Protein AF-D3BJN8-F1 (afdb_monomer)

Structure (mmCIF, N/CA/C/O backbone):
data_AF-D3BJN8-F1
#
_entry.id   AF-D3BJN8-F1
#
loop_
_atom_site.group_PDB
_atom_site.id
_atom_site.type_symbol
_atom_site.label_atom_id
_atom_site.label_alt_id
_atom_site.label_comp_id
_atom_site.label_asym_id
_atom_site.label_entity_id
_atom_site.label_seq_id
_atom_site.pdbx_PDB_ins_code
_atom_site.Cartn_x
_atom_site.Cartn_y
_atom_site.Cartn_z
_atom_site.occupancy
_atom_site.B_iso_or_equiv
_atom_site.auth_seq_id
_atom_site.auth_comp_id
_atom_site.auth_asym_id
_atom_site.auth_atom_id
_atom_site.pdbx_PDB_model_num
ATOM 1 N N . MET A 1 1 ? -27.787 -18.398 41.772 1.00 31.97 1 MET A N 1
ATOM 2 C CA . MET A 1 1 ? -26.851 -19.507 42.074 1.00 31.97 1 MET A CA 1
ATOM 3 C C . MET A 1 1 ? -25.539 -19.284 41.333 1.00 31.97 1 MET A C 1
ATOM 5 O O . MET A 1 1 ? -25.267 -19.916 40.322 1.00 31.97 1 MET A O 1
ATOM 9 N N . LEU A 1 2 ? -24.765 -18.324 41.830 1.00 21.67 2 LEU A N 1
ATOM 10 C CA . LEU A 1 2 ? -23.455 -17.915 41.335 1.00 21.67 2 LEU A CA 1
ATOM 11 C C . LEU A 1 2 ? -22.527 -18.011 42.546 1.00 21.67 2 LEU A C 1
ATOM 13 O O . LEU A 1 2 ? -22.721 -17.291 43.520 1.00 21.67 2 LEU A O 1
ATOM 17 N N . LEU A 1 3 ? -21.603 -18.968 42.515 1.00 22.47 3 LEU A N 1
ATOM 18 C CA . LEU A 1 3 ? -20.562 -19.147 43.522 1.00 22.47 3 LEU A CA 1
ATOM 19 C C . LEU A 1 3 ? -19.315 -18.427 43.012 1.00 22.47 3 LEU A C 1
ATOM 21 O O . LEU A 1 3 ? -18.639 -18.901 42.102 1.00 22.47 3 LEU A O 1
ATOM 25 N N . ILE A 1 4 ? -19.063 -17.253 43.585 1.00 23.41 4 ILE A N 1
ATOM 26 C CA . ILE A 1 4 ? -17.782 -16.556 43.523 1.00 23.41 4 ILE A CA 1
ATOM 27 C C . ILE A 1 4 ? -16.929 -17.161 44.637 1.00 23.41 4 ILE A C 1
ATOM 29 O O . ILE A 1 4 ? -17.322 -17.122 45.801 1.00 23.41 4 ILE A O 1
ATOM 33 N N . GLN A 1 5 ? -15.787 -17.745 44.281 1.00 24.44 5 GLN A N 1
ATOM 34 C CA . GLN A 1 5 ? -14.797 -18.224 45.238 1.00 24.44 5 GLN A CA 1
ATOM 35 C C . GLN A 1 5 ? -13.528 -17.386 45.088 1.00 24.44 5 GLN A C 1
ATOM 37 O O . GLN A 1 5 ? -12.856 -17.410 44.058 1.00 24.44 5 GLN A O 1
ATOM 42 N N . THR A 1 6 ? -13.249 -16.618 46.132 1.00 25.92 6 THR A N 1
ATOM 43 C CA . THR A 1 6 ? -11.987 -15.943 46.414 1.00 25.92 6 THR A CA 1
ATOM 44 C C . THR A 1 6 ? -11.028 -16.918 47.112 1.00 25.92 6 THR A C 1
ATOM 46 O O . THR A 1 6 ? -11.441 -17.709 47.957 1.00 25.92 6 THR A O 1
ATOM 49 N N . SER A 1 7 ? -9.734 -16.845 46.795 1.00 24.45 7 SER A N 1
ATOM 50 C CA . SER A 1 7 ? -8.634 -17.342 47.644 1.00 24.45 7 SER A CA 1
ATOM 51 C C . SER A 1 7 ? -7.360 -16.600 47.224 1.00 24.45 7 SER A C 1
ATOM 53 O O . SER A 1 7 ? -6.916 -16.744 46.088 1.00 24.45 7 SER A O 1
ATOM 55 N N . GLN A 1 8 ? -6.931 -15.577 47.961 1.00 27.59 8 GLN A N 1
ATOM 56 C CA . GLN A 1 8 ? -5.983 -15.641 49.084 1.00 27.59 8 GLN A CA 1
ATOM 57 C C . GLN A 1 8 ? -4.616 -16.270 48.749 1.00 27.59 8 GLN A C 1
ATOM 59 O O . GLN A 1 8 ? -4.461 -17.476 48.584 1.00 27.59 8 GLN A O 1
ATOM 64 N N . THR A 1 9 ? -3.652 -15.351 48.663 1.00 28.42 9 THR A N 1
ATOM 65 C CA . THR A 1 9 ? -2.237 -15.383 49.062 1.00 28.42 9 THR A CA 1
ATOM 66 C C . THR A 1 9 ? -1.723 -16.620 49.802 1.00 28.42 9 THR A C 1
ATOM 68 O O . THR A 1 9 ? -2.263 -16.995 50.838 1.00 28.42 9 THR A O 1
ATOM 71 N N . ASN A 1 10 ? -0.563 -17.120 49.362 1.00 25.78 10 ASN A N 1
ATOM 72 C CA . ASN A 1 10 ? 0.408 -17.803 50.218 1.00 25.78 10 ASN A CA 1
ATOM 73 C C . ASN A 1 10 ? 1.831 -17.366 49.837 1.00 25.78 10 ASN A C 1
ATOM 75 O O . ASN A 1 10 ? 2.353 -17.734 48.785 1.00 25.78 10 ASN A O 1
ATOM 79 N N . GLU A 1 11 ? 2.440 -16.579 50.722 1.00 27.00 11 GLU A N 1
ATOM 80 C CA . GLU A 1 11 ? 3.882 -16.366 50.818 1.00 27.00 11 GLU A CA 1
ATOM 81 C C . GLU A 1 11 ? 4.525 -17.436 51.717 1.00 27.00 11 GLU A C 1
ATOM 83 O O . GLU A 1 11 ? 3.914 -17.947 52.653 1.00 27.00 11 GLU A O 1
ATOM 88 N N . SER A 1 12 ? 5.821 -17.655 51.475 1.00 28.47 12 SER A N 1
ATOM 89 C CA . SER A 1 12 ? 6.817 -18.381 52.283 1.00 28.47 12 SER A CA 1
ATOM 90 C C . SER A 1 12 ? 6.951 -19.904 52.077 1.00 28.47 12 SER A C 1
ATOM 92 O O . SER A 1 12 ? 6.210 -20.714 52.616 1.00 28.47 12 SER A O 1
ATOM 94 N N . GLN A 1 13 ? 8.007 -20.311 51.354 1.00 28.86 13 GLN A N 1
ATOM 95 C CA . GLN A 1 13 ? 9.190 -20.951 51.961 1.00 28.86 13 GLN A CA 1
ATOM 96 C C . GLN A 1 13 ? 10.350 -21.133 50.955 1.00 28.86 13 GLN A C 1
ATOM 98 O O . GLN A 1 13 ? 10.378 -21.997 50.089 1.00 28.86 13 GLN A O 1
ATOM 103 N N . ILE A 1 14 ? 11.317 -20.239 51.143 1.00 29.58 14 ILE A N 1
ATOM 104 C CA . ILE A 1 14 ? 12.775 -20.285 50.978 1.00 29.58 14 ILE A CA 1
ATOM 105 C C . ILE A 1 14 ? 13.444 -21.684 50.869 1.00 29.58 14 ILE A C 1
ATOM 107 O O . ILE A 1 14 ? 13.275 -22.510 51.761 1.00 29.58 14 ILE A O 1
ATOM 111 N N . LYS A 1 15 ? 14.358 -21.816 49.880 1.00 28.45 15 LYS A N 1
ATOM 112 C CA . LYS A 1 15 ? 15.788 -22.263 49.916 1.00 28.45 15 LYS A CA 1
ATOM 113 C C . LYS A 1 15 ? 16.159 -23.317 48.862 1.00 28.45 15 LYS A C 1
ATOM 115 O O . LYS A 1 15 ? 15.764 -24.472 48.955 1.00 28.45 15 LYS A O 1
ATOM 120 N N . GLY A 1 16 ? 17.121 -22.950 48.014 1.00 26.44 16 GLY A N 1
ATOM 121 C CA . GLY A 1 16 ? 18.125 -23.885 47.503 1.00 26.44 16 GLY A CA 1
ATOM 122 C C . GLY A 1 16 ? 18.314 -23.855 45.991 1.00 26.44 16 GLY A C 1
ATOM 123 O O . GLY A 1 16 ? 17.347 -23.959 45.254 1.00 26.44 16 GLY A O 1
ATOM 124 N N . LEU A 1 17 ? 19.591 -23.831 45.588 1.00 26.95 17 LEU A N 1
ATOM 125 C CA . LEU A 1 17 ? 20.141 -23.901 44.224 1.00 26.95 17 LEU A CA 1
ATOM 126 C C . LEU A 1 17 ? 20.196 -22.530 43.536 1.00 26.95 17 LEU A C 1
ATOM 128 O O . LEU A 1 17 ? 19.186 -21.904 43.275 1.00 26.95 17 LEU A O 1
ATOM 132 N N . GLY A 1 18 ? 21.350 -21.971 43.211 1.00 26.28 18 GLY A N 1
ATOM 133 C CA . GLY A 1 18 ? 22.686 -22.536 43.138 1.00 26.28 18 GLY A CA 1
ATOM 134 C C . GLY A 1 18 ? 23.431 -21.679 42.128 1.00 26.28 18 GLY A C 1
ATOM 135 O O . GLY A 1 18 ? 23.091 -21.676 40.950 1.00 26.28 18 GLY A O 1
ATOM 136 N N . VAL A 1 19 ? 24.401 -20.915 42.619 1.00 27.67 19 VAL A N 1
ATOM 137 C CA . VAL A 1 19 ? 25.376 -20.183 41.813 1.00 27.67 19 VAL A CA 1
ATOM 138 C C . VAL A 1 19 ? 26.023 -21.181 40.850 1.00 27.67 19 VAL A C 1
ATOM 140 O O . VAL A 1 19 ? 26.795 -22.038 41.280 1.00 27.67 19 VAL A O 1
ATOM 143 N N . LEU A 1 20 ? 25.702 -21.104 39.556 1.00 26.69 20 LEU A N 1
ATOM 144 C CA . LEU A 1 20 ? 26.488 -21.789 38.536 1.00 26.69 20 LEU A CA 1
ATOM 145 C C . LEU A 1 20 ? 27.746 -20.963 38.304 1.00 26.69 20 LEU A C 1
ATOM 147 O O . LEU A 1 20 ? 27.768 -19.973 37.578 1.00 26.69 20 LEU A O 1
ATOM 151 N N . ALA A 1 21 ? 28.778 -21.393 39.021 1.00 26.67 21 ALA A N 1
ATOM 152 C CA . ALA A 1 21 ? 30.151 -21.003 38.832 1.00 26.67 21 ALA A CA 1
ATOM 153 C C . ALA A 1 21 ? 30.557 -21.116 37.356 1.00 26.67 21 ALA A C 1
ATOM 155 O O . ALA A 1 21 ? 30.265 -22.097 36.667 1.00 26.67 21 ALA A O 1
ATOM 156 N N . VAL A 1 22 ? 31.297 -20.103 36.916 1.00 27.09 22 VAL A N 1
ATOM 157 C CA . VAL A 1 22 ? 32.150 -20.131 35.733 1.00 27.09 22 VAL A CA 1
ATOM 158 C C . VAL A 1 22 ? 33.126 -21.297 35.897 1.00 27.09 22 VAL A C 1
ATOM 160 O O . VAL A 1 22 ? 34.092 -21.220 36.655 1.00 27.09 22 VAL A O 1
ATOM 163 N N . ASN A 1 23 ? 32.856 -22.406 35.211 1.00 25.47 23 ASN A N 1
ATOM 164 C CA . ASN A 1 23 ? 33.809 -23.500 35.099 1.00 25.47 23 ASN A CA 1
ATOM 165 C C . ASN A 1 23 ? 34.935 -23.073 34.154 1.00 25.47 23 ASN A C 1
ATOM 167 O O . ASN A 1 23 ? 34.828 -23.186 32.933 1.00 25.47 23 ASN A O 1
ATOM 171 N N . ASN A 1 24 ? 36.035 -22.615 34.751 1.00 30.83 24 ASN A N 1
ATOM 172 C CA . ASN A 1 24 ? 37.353 -22.653 34.138 1.00 30.83 24 ASN A CA 1
ATOM 173 C C . ASN A 1 24 ? 37.714 -24.118 33.861 1.00 30.83 24 ASN A C 1
ATOM 175 O O . ASN A 1 24 ? 38.145 -24.847 34.756 1.00 30.83 24 ASN A O 1
ATOM 179 N N . TYR A 1 25 ? 37.548 -24.554 32.613 1.00 27.67 25 TYR A N 1
ATOM 180 C CA . TYR A 1 25 ? 38.176 -25.781 32.146 1.00 27.67 25 TYR A CA 1
ATOM 181 C C . TYR A 1 25 ? 39.687 -25.563 32.084 1.00 27.67 25 TYR A C 1
ATOM 183 O O . TYR A 1 25 ? 40.217 -24.933 31.171 1.00 27.67 25 TYR A O 1
ATOM 191 N N . SER A 1 26 ? 40.381 -26.118 33.075 1.00 33.12 26 SER A N 1
ATOM 192 C CA . SER A 1 26 ? 41.798 -26.435 32.971 1.00 33.12 26 SER A CA 1
ATOM 193 C C . SER A 1 26 ? 41.969 -27.456 31.840 1.00 33.12 26 SER A C 1
ATOM 195 O O . SER A 1 26 ? 41.439 -28.566 31.904 1.00 33.12 26 SER A O 1
ATOM 197 N N . LEU A 1 27 ? 42.651 -27.050 30.768 1.00 32.53 27 LEU A N 1
ATOM 198 C CA . LEU A 1 27 ? 43.061 -27.921 29.670 1.00 32.53 27 LEU A CA 1
ATOM 199 C C . LEU A 1 27 ? 44.121 -28.899 30.186 1.00 32.53 27 LEU A C 1
ATOM 201 O O . LEU A 1 27 ? 45.314 -28.604 30.182 1.00 32.53 27 LEU A O 1
ATOM 205 N N . THR A 1 28 ? 43.689 -30.085 30.602 1.00 34.50 28 THR A N 1
ATOM 206 C CA . THR A 1 28 ? 44.571 -31.248 30.652 1.00 34.50 28 THR A CA 1
ATOM 207 C C . THR A 1 28 ? 44.834 -31.705 29.218 1.00 34.50 28 THR A C 1
ATOM 209 O O . THR A 1 28 ? 43.970 -32.225 28.511 1.00 34.50 28 THR A O 1
ATOM 212 N N . THR A 1 29 ? 46.054 -31.456 28.755 1.00 45.78 29 THR A N 1
ATOM 213 C CA . THR A 1 29 ? 46.613 -31.955 27.500 1.00 45.78 29 THR A CA 1
ATOM 214 C C . THR A 1 29 ? 46.827 -33.466 27.597 1.00 45.78 29 THR A C 1
ATOM 216 O O . THR A 1 29 ? 47.913 -33.946 27.903 1.00 45.78 29 THR A O 1
ATOM 219 N N . SER A 1 30 ? 45.783 -34.252 27.334 1.00 50.28 30 SER A N 1
ATOM 220 C CA . SER A 1 30 ? 45.954 -35.676 27.032 1.00 50.28 30 SER A CA 1
ATOM 221 C C . SER A 1 30 ? 45.039 -36.106 25.884 1.00 50.28 30 SER A C 1
ATOM 223 O O . SER A 1 30 ? 43.822 -36.154 26.040 1.00 50.28 30 SER A O 1
ATOM 225 N N . ASN A 1 31 ? 45.652 -36.435 24.742 1.00 52.59 31 ASN A N 1
ATOM 226 C CA . ASN A 1 31 ? 45.081 -37.161 23.598 1.00 52.59 31 ASN A CA 1
ATOM 227 C C . ASN A 1 31 ? 43.858 -36.552 22.873 1.00 52.59 31 ASN A C 1
ATOM 229 O O . ASN A 1 31 ? 42.941 -37.284 22.509 1.00 52.59 31 ASN A O 1
ATOM 233 N N . LYS A 1 32 ? 43.864 -35.245 22.561 1.00 53.44 32 LYS A N 1
ATOM 234 C CA . LYS A 1 32 ? 42.913 -34.649 21.588 1.00 53.44 32 LYS A CA 1
ATOM 235 C C . LYS A 1 32 ? 43.397 -34.644 20.129 1.00 53.44 32 LYS A C 1
ATOM 237 O O . LYS A 1 32 ? 42.603 -34.390 19.230 1.00 53.44 32 LYS A O 1
ATOM 242 N N . ASP A 1 33 ? 44.650 -35.012 19.866 1.00 54.31 33 ASP A N 1
ATOM 243 C CA . ASP A 1 33 ? 45.200 -35.006 18.500 1.00 54.31 33 ASP A CA 1
ATOM 244 C C . ASP A 1 33 ? 44.684 -36.153 17.612 1.0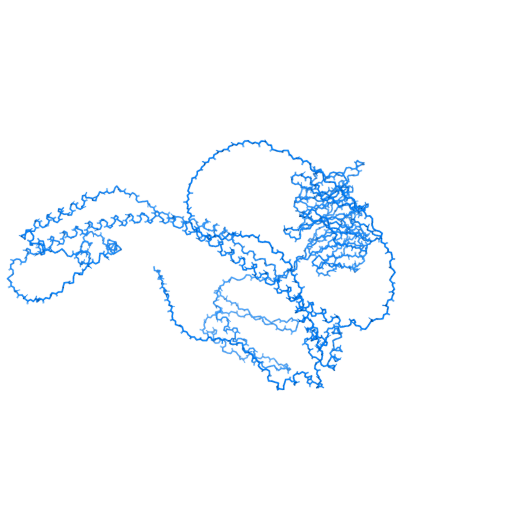0 54.31 33 ASP A C 1
ATOM 246 O O . ASP A 1 33 ? 44.867 -36.122 16.396 1.00 54.31 33 ASP A O 1
ATOM 250 N N . MET A 1 34 ? 43.978 -37.145 18.175 1.00 55.47 34 MET A N 1
ATOM 251 C CA . MET A 1 34 ? 43.405 -38.243 17.382 1.00 55.47 34 MET A CA 1
ATOM 252 C C . MET A 1 34 ? 42.153 -37.856 16.572 1.00 55.47 34 MET A C 1
ATOM 254 O O . MET A 1 34 ? 41.754 -38.621 15.695 1.00 55.47 34 MET A O 1
ATOM 258 N N . GLU A 1 35 ? 41.530 -36.696 16.811 1.00 69.00 35 GLU A N 1
ATOM 259 C CA . GLU A 1 35 ? 40.288 -36.313 16.109 1.00 69.00 35 GLU A CA 1
ATOM 260 C C . GLU A 1 35 ? 40.510 -35.521 14.810 1.00 69.00 35 GLU A C 1
ATOM 262 O O . GLU A 1 35 ? 39.603 -35.442 13.982 1.00 69.00 35 GLU A O 1
ATOM 267 N N . ASN A 1 36 ? 41.723 -35.017 14.557 1.00 85.69 36 ASN A N 1
ATOM 268 C CA . ASN A 1 36 ? 42.025 -34.213 13.364 1.00 85.69 36 ASN A CA 1
ATOM 269 C C . ASN A 1 36 ? 42.596 -35.016 12.190 1.00 85.69 36 ASN A C 1
ATOM 271 O O . ASN A 1 36 ? 43.141 -34.435 11.252 1.00 85.69 36 ASN A O 1
ATOM 275 N N . ILE A 1 37 ? 42.475 -36.343 12.225 1.00 91.56 37 ILE A N 1
ATOM 276 C CA . ILE A 1 37 ? 43.035 -37.224 11.204 1.00 91.56 37 ILE A CA 1
ATOM 277 C C . ILE A 1 37 ? 41.904 -37.844 10.375 1.00 91.56 37 ILE A C 1
ATOM 279 O O . ILE A 1 37 ? 40.946 -38.433 10.881 1.00 91.56 37 ILE A O 1
ATOM 283 N N . CYS A 1 38 ? 42.028 -37.743 9.056 1.00 93.75 38 CYS A N 1
ATOM 284 C CA . CYS A 1 38 ? 41.183 -38.416 8.090 1.00 93.75 38 CYS A CA 1
ATOM 285 C C . CYS A 1 38 ? 41.270 -39.933 8.280 1.00 93.75 38 CYS A C 1
ATOM 287 O O . CYS A 1 38 ? 42.259 -40.553 7.904 1.00 93.75 38 CYS A O 1
ATOM 289 N N . LYS A 1 39 ? 40.194 -40.555 8.772 1.00 92.81 39 LYS A N 1
ATOM 290 C CA . LYS A 1 39 ? 40.136 -42.008 9.031 1.00 92.81 39 LYS A CA 1
ATOM 291 C C . LYS A 1 39 ? 40.442 -42.891 7.812 1.00 92.81 39 LYS A C 1
ATOM 293 O O . LYS A 1 39 ? 40.813 -44.043 7.980 1.00 92.81 39 LYS A O 1
ATOM 298 N N . VAL A 1 40 ? 40.259 -42.371 6.595 1.00 94.12 40 VAL A N 1
ATOM 299 C CA . VAL A 1 40 ? 40.480 -43.122 5.346 1.00 94.12 40 VAL A CA 1
ATOM 300 C C . VAL A 1 40 ? 41.951 -43.123 4.937 1.00 94.12 40 VAL A C 1
ATOM 302 O O . VAL A 1 40 ? 42.453 -44.130 4.451 1.00 94.12 40 VAL A O 1
ATOM 305 N N . HIS A 1 41 ? 42.639 -41.996 5.118 1.00 95.50 41 HIS A N 1
ATOM 306 C CA . HIS A 1 41 ? 44.000 -41.805 4.608 1.00 95.50 41 HIS A CA 1
ATOM 307 C C . HIS A 1 41 ? 45.055 -41.665 5.707 1.00 95.50 41 HIS A C 1
ATOM 309 O O . HIS A 1 41 ? 46.239 -41.653 5.393 1.00 95.50 41 HIS A O 1
ATOM 315 N N . ASN A 1 42 ? 44.622 -41.586 6.967 1.00 93.62 42 ASN A N 1
ATOM 316 C CA . ASN A 1 42 ? 45.438 -41.308 8.143 1.00 93.62 42 ASN A CA 1
ATOM 317 C C . ASN A 1 42 ? 46.260 -40.002 8.037 1.00 93.62 42 ASN A C 1
ATOM 319 O O . ASN A 1 42 ? 47.348 -39.907 8.592 1.00 93.62 42 ASN A O 1
ATOM 323 N N . ASP A 1 43 ? 45.719 -39.006 7.327 1.00 93.38 43 ASP A N 1
ATOM 324 C CA . ASP A 1 43 ? 46.325 -37.685 7.097 1.00 93.38 43 ASP A CA 1
ATOM 325 C C . ASP A 1 43 ? 45.535 -36.598 7.844 1.00 93.38 43 ASP A C 1
ATOM 327 O O . ASP A 1 43 ? 44.317 -36.731 7.982 1.00 93.38 43 ASP A O 1
ATOM 331 N N . SER A 1 44 ? 46.166 -35.499 8.267 1.00 93.50 44 SER A N 1
ATOM 332 C CA . SER A 1 44 ? 45.453 -34.380 8.899 1.00 93.50 44 SER A CA 1
ATOM 333 C C . SER A 1 44 ? 44.420 -33.744 7.965 1.00 93.50 44 SER A C 1
ATOM 335 O O . SER A 1 44 ? 44.615 -33.656 6.748 1.00 93.50 44 SER A O 1
ATOM 337 N N . PHE A 1 45 ? 43.299 -33.293 8.527 1.00 94.94 45 PHE A N 1
ATOM 338 C CA . PHE A 1 45 ? 42.377 -32.429 7.797 1.00 94.94 45 PHE A CA 1
ATOM 339 C C . PHE A 1 45 ? 43.025 -31.062 7.583 1.00 94.94 45 PHE A C 1
ATOM 341 O O . PHE A 1 45 ? 43.441 -30.412 8.536 1.00 94.94 45 PHE A O 1
ATOM 348 N N . GLU A 1 46 ? 43.098 -30.644 6.326 1.00 95.25 46 GLU A N 1
ATOM 349 C CA . GLU A 1 46 ? 43.718 -29.377 5.928 1.00 95.25 46 GLU A CA 1
ATOM 350 C C . GLU A 1 46 ? 42.744 -28.478 5.173 1.00 95.25 46 GLU A C 1
ATOM 352 O O . GLU A 1 46 ? 42.979 -27.284 5.091 1.00 95.25 46 GLU A O 1
ATOM 357 N N . PHE A 1 47 ? 41.639 -29.024 4.656 1.00 94.56 47 PHE A N 1
ATOM 358 C CA . PHE A 1 47 ? 40.693 -28.287 3.825 1.00 94.56 47 PHE A CA 1
ATOM 359 C C . PHE A 1 47 ? 39.262 -28.443 4.319 1.00 94.56 47 PHE A C 1
ATOM 361 O O . PHE A 1 47 ? 38.895 -29.488 4.864 1.00 94.56 47 PHE A O 1
ATOM 368 N N . ILE A 1 48 ? 38.433 -27.439 4.060 1.00 93.69 48 ILE A N 1
ATOM 369 C CA . ILE A 1 48 ? 36.981 -27.487 4.218 1.00 93.69 48 ILE A CA 1
ATOM 370 C C . ILE A 1 48 ? 36.321 -27.159 2.882 1.00 93.69 48 ILE A C 1
ATOM 372 O O . ILE A 1 48 ? 36.738 -26.233 2.206 1.00 93.69 48 ILE A O 1
ATOM 376 N N . CYS A 1 49 ? 35.296 -27.913 2.485 1.00 93.19 49 CYS A N 1
ATOM 377 C CA . CYS A 1 49 ? 34.426 -27.533 1.368 1.00 93.19 49 CYS A CA 1
ATOM 378 C C . CYS A 1 49 ? 33.127 -26.950 1.922 1.00 93.19 49 CYS A C 1
ATOM 380 O O . CYS A 1 49 ? 32.420 -27.646 2.658 1.00 93.19 49 CYS A O 1
ATOM 382 N N . TYR A 1 50 ? 32.808 -25.706 1.560 1.00 83.88 50 TYR A N 1
ATOM 383 C CA . TYR A 1 50 ? 31.653 -24.986 2.099 1.00 83.88 50 TYR A CA 1
ATOM 384 C C . TYR A 1 50 ? 30.307 -25.585 1.662 1.00 83.88 50 TYR A C 1
ATOM 386 O O . TYR A 1 50 ? 29.503 -25.875 2.545 1.00 83.88 50 TYR A O 1
ATOM 394 N N . PRO A 1 51 ? 30.061 -25.900 0.369 1.00 83.75 51 PRO A N 1
ATOM 395 C CA . PRO A 1 51 ? 28.816 -26.541 -0.060 1.00 83.75 51 PRO A CA 1
ATOM 396 C C . PRO A 1 51 ? 28.496 -27.833 0.700 1.00 83.75 51 PRO A C 1
ATOM 398 O O . PRO A 1 51 ? 27.340 -28.122 1.006 1.00 83.75 51 PRO A O 1
ATOM 401 N N . CYS A 1 52 ? 29.524 -28.616 1.035 1.00 90.38 52 CYS A N 1
ATOM 402 C CA . CYS A 1 52 ? 29.362 -29.923 1.671 1.00 90.38 52 CYS A CA 1
ATOM 403 C C . CYS A 1 52 ? 29.581 -29.927 3.183 1.00 90.38 52 CYS A C 1
ATOM 405 O O . CYS A 1 52 ? 29.369 -30.969 3.803 1.00 90.38 52 CYS A O 1
ATOM 407 N N . HIS A 1 53 ? 30.025 -28.811 3.765 1.00 89.25 53 HIS A N 1
ATOM 408 C CA . HIS A 1 53 ? 30.379 -28.688 5.182 1.00 89.25 53 HIS A CA 1
ATOM 409 C C . HIS A 1 53 ? 31.311 -29.816 5.667 1.00 89.25 53 HIS A C 1
ATOM 411 O O . HIS A 1 53 ? 31.146 -30.359 6.761 1.00 89.25 53 HIS A O 1
ATOM 417 N N . ARG A 1 54 ? 32.276 -30.223 4.827 1.00 93.12 54 ARG A N 1
ATOM 418 C CA . ARG A 1 54 ? 33.109 -31.412 5.066 1.00 93.12 54 ARG A CA 1
ATOM 419 C C . ARG A 1 54 ? 34.587 -31.063 5.166 1.00 93.12 54 ARG A C 1
ATOM 421 O O . ARG A 1 54 ? 35.145 -30.471 4.245 1.00 93.12 54 ARG A O 1
ATOM 428 N N . LEU A 1 55 ? 35.217 -31.513 6.253 1.00 94.38 55 LEU A N 1
ATOM 429 C CA . LEU A 1 55 ? 36.668 -31.466 6.439 1.00 94.38 55 LEU A CA 1
ATOM 430 C C . LEU A 1 55 ? 37.351 -32.577 5.636 1.00 94.38 55 LEU A C 1
ATOM 432 O O . LEU A 1 55 ? 36.893 -33.725 5.605 1.00 94.38 55 LEU A O 1
ATOM 436 N N . MET A 1 56 ? 38.451 -32.241 4.971 1.00 96.62 56 MET A N 1
ATOM 437 C CA . MET A 1 56 ? 39.146 -33.117 4.034 1.00 96.62 56 MET A CA 1
ATOM 438 C C . MET A 1 56 ? 40.665 -32.995 4.180 1.00 96.62 56 MET A C 1
ATOM 440 O O . MET A 1 56 ? 41.208 -31.909 4.355 1.00 96.62 56 MET A O 1
ATOM 444 N N . CYS A 1 57 ? 41.371 -34.124 4.099 1.00 97.31 57 CYS A N 1
ATOM 445 C CA . CYS A 1 57 ? 42.811 -34.110 3.838 1.00 97.31 57 CYS A CA 1
ATOM 446 C C . CYS A 1 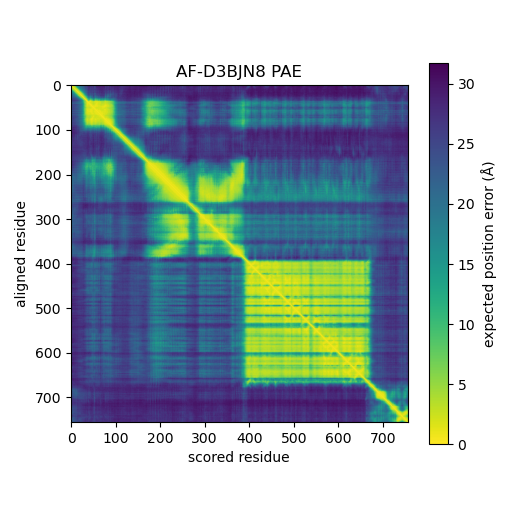57 ? 43.068 -33.882 2.336 1.00 97.31 57 CYS A C 1
ATOM 448 O O . CYS A 1 57 ? 42.150 -34.037 1.520 1.00 97.31 57 CYS A O 1
ATOM 450 N N . LYS A 1 58 ? 44.323 -33.617 1.940 1.00 96.38 58 LYS A N 1
ATOM 451 C CA . LYS A 1 58 ? 44.728 -33.424 0.526 1.00 96.38 58 LYS A CA 1
ATOM 452 C C . LYS A 1 58 ? 44.166 -34.490 -0.422 1.00 96.38 58 LYS A C 1
ATOM 454 O O . LYS A 1 58 ? 43.738 -34.187 -1.535 1.00 96.38 58 LYS A O 1
ATOM 459 N N . ARG A 1 59 ? 44.162 -35.759 0.003 1.00 95.94 59 ARG A N 1
ATOM 460 C CA . ARG A 1 59 ? 43.679 -36.886 -0.815 1.00 95.94 59 ARG A CA 1
ATOM 461 C C . ARG A 1 59 ? 42.159 -36.896 -0.954 1.00 95.94 59 ARG A C 1
ATOM 463 O O . ARG A 1 59 ? 41.656 -37.113 -2.053 1.00 95.94 59 ARG A O 1
ATOM 470 N N . CYS A 1 60 ? 41.433 -36.622 0.129 1.00 96.94 60 CYS A N 1
ATOM 471 C CA . CYS A 1 60 ? 39.976 -36.500 0.093 1.00 96.94 60 CYS A CA 1
ATOM 472 C C . CYS A 1 60 ? 39.523 -35.335 -0.787 1.00 96.94 60 CYS A C 1
ATOM 474 O O . CYS A 1 60 ? 38.591 -35.526 -1.560 1.00 96.94 60 CYS A O 1
ATOM 476 N N . LEU A 1 61 ? 40.209 -34.187 -0.730 1.00 96.25 61 LEU A N 1
ATOM 477 C CA . LEU A 1 61 ? 39.893 -33.028 -1.567 1.00 96.25 61 LEU A CA 1
ATOM 478 C C . LEU A 1 61 ? 39.981 -33.373 -3.059 1.00 96.25 61 LEU A C 1
ATOM 480 O O . LEU A 1 61 ? 39.043 -33.121 -3.806 1.00 96.25 61 LEU A O 1
ATOM 484 N N . ARG A 1 62 ? 41.059 -34.037 -3.499 1.00 96.12 62 ARG A N 1
ATOM 485 C CA . ARG A 1 62 ? 41.212 -34.445 -4.910 1.00 96.12 62 ARG A CA 1
ATOM 486 C C . ARG A 1 62 ? 40.087 -35.361 -5.387 1.00 96.12 62 ARG A C 1
ATOM 488 O O . ARG A 1 62 ? 39.647 -35.250 -6.527 1.00 96.12 62 ARG A O 1
ATOM 495 N N . THR A 1 63 ? 39.644 -36.286 -4.540 1.00 96.81 63 THR A N 1
ATOM 496 C CA . THR A 1 63 ? 38.517 -37.172 -4.862 1.00 96.81 63 THR A CA 1
ATOM 497 C C . THR A 1 63 ? 37.199 -36.404 -4.877 1.00 96.81 63 THR A C 1
ATOM 499 O O . THR A 1 63 ? 36.386 -36.625 -5.767 1.00 96.81 63 THR A O 1
ATOM 502 N N . HIS A 1 64 ? 37.013 -35.481 -3.933 1.00 96.00 64 HIS A N 1
ATOM 503 C CA . HIS A 1 64 ? 35.832 -34.630 -3.828 1.00 96.00 64 HIS A CA 1
ATOM 504 C C . HIS A 1 64 ? 35.664 -33.732 -5.050 1.00 96.00 64 HIS A C 1
ATOM 506 O O . HIS A 1 64 ? 34.613 -33.763 -5.674 1.00 96.00 64 HIS A O 1
ATOM 512 N N . LEU A 1 65 ? 36.719 -33.027 -5.463 1.00 94.00 65 LEU A N 1
ATOM 513 C CA . LEU A 1 65 ? 36.687 -32.155 -6.639 1.00 94.00 65 LEU A CA 1
ATOM 514 C C . LEU A 1 65 ? 36.414 -32.926 -7.931 1.00 94.00 65 LEU A C 1
ATOM 516 O O . LEU A 1 65 ? 35.698 -32.435 -8.788 1.00 94.00 65 LEU A O 1
ATOM 520 N N . LYS A 1 66 ? 36.899 -34.170 -8.050 1.00 95.94 66 LYS A N 1
ATOM 521 C CA . LYS A 1 66 ? 36.546 -35.046 -9.182 1.00 95.94 66 LYS A CA 1
ATOM 522 C C . LYS A 1 66 ? 35.075 -35.464 -9.189 1.00 95.94 66 LYS A C 1
ATOM 524 O O . LYS A 1 66 ? 34.545 -35.776 -10.250 1.00 95.94 66 LYS A O 1
ATOM 529 N N . GLN A 1 67 ? 34.454 -35.574 -8.015 1.00 97.06 67 GLN A N 1
ATOM 530 C CA . GLN A 1 67 ? 33.045 -35.951 -7.881 1.00 97.06 67 GLN A CA 1
ATOM 531 C C . GLN A 1 67 ? 32.113 -34.746 -8.047 1.00 97.06 67 GLN A C 1
ATOM 533 O O . GLN A 1 67 ? 31.021 -34.902 -8.585 1.00 97.06 67 GLN A O 1
ATOM 538 N N . PHE A 1 68 ? 32.563 -33.567 -7.621 1.00 93.44 68 PHE A N 1
ATOM 539 C CA . PHE A 1 68 ? 31.815 -32.316 -7.610 1.00 93.44 68 PHE A CA 1
ATOM 540 C C . PHE A 1 68 ? 32.666 -31.212 -8.244 1.00 93.44 68 PHE A C 1
ATOM 542 O O . PHE A 1 68 ? 33.301 -30.416 -7.552 1.00 93.44 68 PHE A O 1
ATOM 549 N N . ASN A 1 69 ? 32.730 -31.202 -9.579 1.00 91.69 69 ASN A N 1
ATOM 550 C CA . ASN A 1 69 ? 33.541 -30.231 -10.324 1.00 91.69 69 ASN A CA 1
ATOM 551 C C . ASN A 1 69 ? 33.095 -28.777 -10.083 1.00 91.69 69 ASN A C 1
ATOM 553 O O . ASN A 1 69 ? 33.903 -27.865 -10.211 1.00 91.69 69 ASN A O 1
ATOM 557 N N . ASP A 1 70 ? 31.829 -28.558 -9.735 1.00 88.19 70 ASP A N 1
ATOM 558 C CA . ASP A 1 70 ? 31.252 -27.258 -9.388 1.00 88.19 70 ASP A CA 1
ATOM 559 C C . ASP A 1 70 ? 31.678 -26.749 -8.001 1.00 88.19 70 ASP A C 1
ATOM 561 O O . ASP A 1 70 ? 31.420 -25.599 -7.667 1.00 88.19 70 ASP A O 1
ATOM 565 N N . HIS A 1 71 ? 32.362 -27.567 -7.194 1.00 90.38 71 HIS A N 1
ATOM 566 C CA . HIS A 1 71 ? 32.888 -27.170 -5.884 1.00 90.38 71 HIS A CA 1
ATOM 567 C C . HIS A 1 71 ? 34.337 -26.660 -5.925 1.00 90.38 71 HIS A C 1
ATOM 569 O O . HIS A 1 71 ? 34.909 -26.397 -4.866 1.00 90.38 71 HIS A O 1
ATOM 575 N N . ILE A 1 72 ? 34.949 -26.547 -7.111 1.00 90.38 72 ILE A N 1
ATOM 576 C CA . ILE A 1 72 ? 36.370 -26.197 -7.264 1.00 90.38 72 ILE A CA 1
ATOM 577 C C . ILE A 1 72 ? 36.731 -24.824 -6.693 1.00 90.38 72 ILE A C 1
ATOM 579 O O . ILE A 1 72 ? 37.827 -24.686 -6.161 1.00 90.38 72 ILE A O 1
ATOM 583 N N . ASP A 1 73 ? 35.782 -23.889 -6.696 1.00 83.75 73 ASP A N 1
ATOM 584 C CA . ASP A 1 73 ? 35.961 -22.523 -6.190 1.00 83.75 73 ASP A CA 1
ATOM 585 C C . ASP A 1 73 ? 35.416 -22.336 -4.759 1.00 83.75 73 ASP A C 1
ATOM 587 O O . ASP A 1 73 ? 35.319 -21.217 -4.265 1.00 83.75 73 ASP A O 1
ATOM 591 N N . TYR A 1 74 ? 35.007 -23.420 -4.084 1.00 85.88 74 TYR A N 1
ATOM 592 C CA . TYR A 1 74 ? 34.291 -23.355 -2.801 1.00 85.88 74 TYR A CA 1
ATOM 593 C C . TYR A 1 74 ? 34.912 -24.230 -1.706 1.00 85.88 74 TYR A C 1
ATOM 595 O O . TYR A 1 74 ? 34.204 -24.870 -0.910 1.00 85.88 74 TYR A O 1
ATOM 603 N N . TRP A 1 75 ? 36.237 -24.290 -1.662 1.00 90.81 75 TRP A N 1
ATOM 604 C CA . TRP A 1 75 ? 36.975 -24.929 -0.582 1.00 90.81 75 TRP A CA 1
ATOM 605 C C . TRP A 1 75 ? 38.126 -24.044 -0.129 1.00 90.81 75 TRP A C 1
ATOM 607 O O . TRP A 1 75 ? 38.682 -23.313 -0.933 1.00 90.81 75 TRP A O 1
ATOM 617 N N . ASP A 1 76 ? 38.495 -24.170 1.140 1.00 89.00 76 ASP A N 1
ATOM 618 C CA . ASP A 1 76 ? 39.568 -23.383 1.738 1.00 89.00 76 ASP A CA 1
ATOM 619 C C . ASP A 1 76 ? 40.482 -24.215 2.612 1.00 89.00 76 ASP A C 1
ATOM 621 O O . ASP A 1 76 ? 40.080 -25.245 3.166 1.00 89.00 76 ASP A O 1
ATOM 625 N N . ASN A 1 77 ? 41.717 -23.738 2.758 1.00 92.75 77 ASN A N 1
ATOM 626 C CA . ASN A 1 77 ? 42.666 -24.275 3.714 1.00 92.75 77 ASN A CA 1
ATOM 627 C C . ASN A 1 77 ? 42.306 -23.811 5.135 1.00 92.75 77 ASN A C 1
ATOM 629 O O . ASN A 1 77 ? 42.137 -22.627 5.420 1.00 92.75 77 ASN A O 1
ATOM 633 N N . ILE A 1 78 ? 42.217 -24.766 6.055 1.00 90.19 78 ILE A N 1
ATOM 634 C CA . ILE A 1 78 ? 41.877 -24.536 7.462 1.00 90.19 78 ILE A CA 1
ATOM 635 C C . ILE A 1 78 ? 42.917 -23.638 8.148 1.00 90.19 78 ILE A C 1
ATOM 637 O O . ILE A 1 78 ? 42.564 -22.883 9.054 1.00 90.19 78 ILE A O 1
ATOM 641 N N . GLN A 1 79 ? 44.186 -23.713 7.747 1.00 86.44 79 GLN A N 1
ATOM 642 C CA . GLN A 1 79 ? 45.243 -22.878 8.309 1.00 86.44 79 GLN A CA 1
ATOM 643 C C . GLN A 1 79 ? 45.084 -21.411 7.890 1.00 86.44 79 GLN A C 1
ATOM 645 O O . GLN A 1 79 ? 45.135 -20.538 8.754 1.00 86.44 79 GLN A O 1
ATOM 650 N N . ASP A 1 80 ? 44.768 -21.151 6.622 1.00 83.44 80 ASP A N 1
ATOM 651 C CA . ASP A 1 80 ? 44.537 -19.794 6.107 1.00 83.44 80 ASP A CA 1
ATOM 652 C C . ASP A 1 80 ? 43.300 -19.162 6.767 1.00 83.44 80 ASP A C 1
ATOM 654 O O . ASP A 1 80 ? 43.312 -17.994 7.166 1.00 83.44 80 ASP A O 1
ATOM 658 N N . ILE A 1 81 ? 42.252 -19.964 6.994 1.00 81.19 81 ILE A N 1
ATOM 659 C CA . ILE A 1 81 ? 41.077 -19.563 7.780 1.00 81.19 81 ILE A CA 1
ATOM 660 C C . ILE A 1 81 ? 41.486 -19.170 9.209 1.00 81.19 81 ILE A C 1
ATOM 662 O O . ILE A 1 81 ? 41.076 -18.119 9.704 1.00 81.19 81 ILE A O 1
ATOM 666 N N . ARG A 1 82 ? 42.293 -19.995 9.895 1.00 82.50 82 ARG A N 1
ATOM 667 C CA . ARG A 1 82 ? 42.758 -19.709 11.267 1.00 82.50 82 ARG A CA 1
ATOM 668 C C . ARG A 1 82 ? 43.539 -18.406 11.333 1.00 82.50 82 ARG A C 1
ATOM 670 O O . ARG A 1 82 ? 43.291 -17.596 12.221 1.00 82.50 82 ARG A O 1
ATOM 677 N N . GLU A 1 83 ? 44.467 -18.203 10.409 1.00 82.00 83 GLU A N 1
ATOM 678 C CA . GLU A 1 83 ? 45.278 -16.988 10.352 1.00 82.00 83 GLU A CA 1
ATOM 679 C C . GLU A 1 83 ? 44.426 -15.748 10.068 1.00 82.00 83 GLU A C 1
ATOM 681 O O . GLU A 1 83 ? 44.605 -14.716 10.719 1.00 82.00 83 GLU A O 1
ATOM 686 N N . SER A 1 84 ? 43.432 -15.871 9.187 1.00 76.06 84 SER A N 1
ATOM 687 C CA . SER A 1 84 ? 42.448 -14.817 8.920 1.00 76.06 84 SER A CA 1
ATOM 688 C C . SER A 1 84 ? 41.654 -14.445 10.180 1.00 76.06 84 SER A C 1
ATOM 690 O O . SER A 1 84 ? 41.507 -13.263 10.491 1.00 76.06 84 SER A O 1
ATOM 692 N N . PHE A 1 85 ? 41.219 -15.430 10.978 1.00 74.31 85 PHE A N 1
ATOM 693 C CA . PHE A 1 85 ? 40.567 -15.171 12.269 1.00 74.31 85 PHE A CA 1
ATOM 694 C C . PHE A 1 85 ? 41.483 -14.455 13.265 1.00 74.31 85 PHE A C 1
ATOM 696 O O . PHE A 1 85 ? 41.041 -13.513 13.926 1.00 74.31 85 PHE A O 1
ATOM 703 N N . TYR A 1 86 ? 42.752 -14.860 13.368 1.00 80.00 86 TYR A N 1
ATOM 704 C CA . TYR A 1 86 ? 43.709 -14.181 14.244 1.00 80.00 86 TYR A CA 1
ATOM 705 C C . TYR A 1 86 ? 43.912 -12.717 13.843 1.00 80.00 86 TYR A C 1
ATOM 707 O O . TYR A 1 86 ? 43.925 -11.856 14.721 1.00 80.00 86 TYR A O 1
ATOM 715 N N . LYS A 1 87 ? 43.997 -12.414 12.541 1.00 79.50 87 LYS A N 1
ATOM 716 C CA . LYS A 1 87 ? 44.101 -11.031 12.046 1.00 79.50 87 LYS A CA 1
ATOM 717 C C . LYS A 1 87 ? 42.870 -10.199 12.401 1.00 79.50 87 LYS A C 1
ATOM 719 O O . LYS A 1 87 ? 43.027 -9.097 12.918 1.00 79.50 87 LYS A O 1
ATOM 724 N N . ILE A 1 88 ? 41.660 -10.725 12.196 1.00 76.06 88 ILE A N 1
ATOM 725 C CA . ILE A 1 88 ? 40.408 -10.021 12.535 1.00 76.06 88 ILE A CA 1
ATOM 726 C C . ILE A 1 88 ? 40.339 -9.716 14.038 1.00 76.06 88 ILE A C 1
ATOM 728 O O . ILE A 1 88 ? 39.997 -8.604 14.435 1.00 76.06 88 ILE A O 1
ATOM 732 N N . LEU A 1 89 ? 40.691 -10.688 14.884 1.00 75.38 89 LEU A N 1
ATOM 733 C CA . LEU A 1 89 ? 40.674 -10.508 16.336 1.00 75.38 89 LEU A CA 1
ATOM 734 C C . LEU A 1 89 ? 41.735 -9.503 16.805 1.00 75.38 89 LEU A C 1
ATOM 736 O O . LEU A 1 89 ? 41.442 -8.677 17.665 1.00 75.38 89 LEU A O 1
ATOM 740 N N . TYR A 1 90 ? 42.940 -9.545 16.231 1.00 78.62 90 TYR A N 1
ATOM 741 C CA . TYR A 1 90 ? 44.065 -8.719 16.674 1.00 78.62 90 TYR A CA 1
ATOM 742 C C . TYR A 1 90 ? 44.014 -7.276 16.138 1.00 78.62 90 TYR A C 1
ATOM 744 O O . TYR A 1 90 ? 44.361 -6.332 16.853 1.00 78.62 90 TYR A O 1
ATOM 752 N N . ASN A 1 91 ? 43.525 -7.074 14.910 1.00 74.19 91 ASN A N 1
ATOM 753 C CA . ASN A 1 91 ? 43.385 -5.740 14.315 1.00 74.19 91 ASN A CA 1
ATOM 754 C C . ASN A 1 91 ? 42.278 -4.913 14.992 1.00 74.19 91 ASN A C 1
ATOM 756 O O . ASN A 1 91 ? 42.417 -3.696 15.123 1.00 74.19 91 ASN A O 1
ATOM 760 N N . ASN A 1 92 ? 41.226 -5.562 15.500 1.00 61.50 92 ASN A N 1
ATOM 761 C CA . ASN A 1 92 ? 40.170 -4.887 16.262 1.00 61.50 92 ASN A CA 1
ATOM 762 C C . ASN A 1 92 ? 40.615 -4.471 17.676 1.00 61.50 92 ASN A C 1
ATOM 764 O O . ASN A 1 92 ? 40.083 -3.512 18.226 1.00 61.50 92 ASN A O 1
ATOM 768 N N . SER A 1 93 ? 41.607 -5.142 18.272 1.00 63.00 93 SER A N 1
ATOM 769 C CA . SER A 1 93 ? 42.143 -4.752 19.586 1.00 63.00 93 SER A CA 1
ATOM 770 C C . SER A 1 93 ? 43.078 -3.537 19.549 1.00 63.00 93 SER A C 1
ATOM 772 O O . SER A 1 93 ? 43.181 -2.834 20.550 1.00 63.00 93 SER A O 1
ATOM 774 N N . ASN A 1 94 ? 43.729 -3.250 18.416 1.00 59.69 94 ASN A N 1
ATOM 775 C CA . ASN A 1 94 ? 44.713 -2.159 18.311 1.00 59.69 94 ASN A CA 1
ATOM 776 C C . ASN A 1 94 ? 44.134 -0.832 17.794 1.00 59.69 94 ASN A C 1
ATOM 778 O O . ASN A 1 94 ? 44.788 0.202 17.901 1.00 59.69 94 ASN A O 1
ATOM 782 N N . THR A 1 95 ? 42.915 -0.837 17.255 1.00 52.56 95 THR A N 1
ATOM 783 C CA . THR A 1 95 ? 42.226 0.375 16.777 1.00 52.56 95 THR A CA 1
ATOM 784 C C . THR A 1 95 ? 41.468 1.115 17.885 1.00 52.56 95 THR A C 1
ATOM 786 O O . THR A 1 95 ? 41.105 2.268 17.703 1.00 52.56 95 THR A O 1
ATOM 789 N N . SER A 1 96 ? 41.306 0.515 19.071 1.00 48.44 96 SER A N 1
ATOM 790 C CA . SER A 1 96 ? 40.596 1.125 20.208 1.00 48.44 96 SER A CA 1
ATOM 791 C C . SER A 1 96 ? 41.477 1.975 21.143 1.00 48.44 96 SER A C 1
ATOM 793 O O . SER A 1 96 ? 40.963 2.473 22.142 1.00 48.44 96 SER A O 1
ATOM 795 N N . SER A 1 97 ? 42.784 2.136 20.892 1.00 50.47 97 SER A N 1
ATOM 796 C CA . SER A 1 97 ? 43.699 2.775 21.861 1.00 50.47 97 SER A CA 1
ATOM 797 C C . SER A 1 97 ? 44.433 4.030 21.373 1.00 50.47 97 SER A C 1
ATOM 799 O O . SER A 1 97 ? 45.417 4.407 22.005 1.00 50.47 97 SER A O 1
ATOM 801 N N . LYS A 1 98 ? 44.024 4.664 20.263 1.00 50.31 98 LYS A N 1
ATOM 802 C CA . LYS A 1 98 ? 44.668 5.898 19.756 1.00 50.31 98 LYS A CA 1
ATOM 803 C C . LYS A 1 98 ? 43.721 6.895 19.074 1.00 50.31 98 LYS A C 1
ATOM 805 O O . LYS A 1 98 ? 44.121 7.578 18.137 1.00 50.31 98 LYS A O 1
ATOM 810 N N . GLU A 1 99 ? 42.499 7.028 19.570 1.00 45.38 99 GLU A N 1
ATOM 811 C CA . GLU A 1 99 ? 41.762 8.282 19.384 1.00 45.38 99 GLU A CA 1
ATOM 812 C C . GLU A 1 99 ? 41.725 9.004 20.729 1.00 45.38 99 GLU A C 1
ATOM 814 O O . GLU A 1 99 ? 40.802 8.853 21.526 1.00 45.38 99 GLU A O 1
ATOM 819 N N . ASP A 1 100 ? 42.801 9.752 20.991 1.00 40.72 100 ASP A N 1
ATOM 820 C CA . ASP A 1 100 ? 42.788 10.856 21.943 1.00 40.72 100 ASP A CA 1
ATOM 821 C C . ASP A 1 100 ? 41.804 11.899 21.396 1.00 40.72 100 ASP A C 1
ATOM 823 O O . ASP A 1 100 ? 42.150 12.744 20.566 1.00 40.72 100 ASP A O 1
ATOM 827 N N . ILE A 1 101 ? 40.544 11.807 21.820 1.00 42.97 101 ILE A N 1
ATOM 828 C CA . ILE A 1 101 ? 39.601 12.908 21.670 1.00 42.97 101 ILE A CA 1
ATOM 829 C C . ILE A 1 101 ? 40.055 13.981 22.659 1.00 42.97 101 ILE A C 1
ATOM 831 O O . ILE A 1 101 ? 39.818 13.883 23.862 1.00 42.97 101 ILE A O 1
ATOM 835 N N . ASN A 1 102 ? 40.717 15.006 22.125 1.00 41.66 102 ASN A N 1
ATOM 836 C CA . ASN A 1 102 ? 40.811 16.318 22.750 1.00 41.66 102 ASN A CA 1
ATOM 837 C C . ASN A 1 102 ? 39.378 16.863 22.873 1.00 41.66 102 ASN A C 1
ATOM 839 O O . ASN A 1 102 ? 38.841 17.448 21.933 1.00 41.66 102 ASN A O 1
ATOM 843 N N . VAL A 1 103 ? 38.734 16.602 24.009 1.00 40.75 103 VAL A N 1
ATOM 844 C CA . VAL A 1 103 ? 37.572 17.373 24.446 1.00 40.75 103 VAL A CA 1
ATOM 845 C C . VAL A 1 103 ? 38.132 18.522 25.267 1.00 40.75 103 VAL A C 1
ATOM 847 O O . VAL A 1 103 ? 38.643 18.309 26.364 1.00 40.75 103 VAL A O 1
ATOM 850 N N . ASP A 1 104 ? 38.081 19.724 24.696 1.00 37.06 104 ASP A N 1
ATOM 851 C CA . ASP A 1 104 ? 38.256 20.960 25.448 1.00 37.06 104 ASP A CA 1
ATOM 852 C C . ASP A 1 104 ? 37.171 21.025 26.528 1.00 37.06 104 ASP A C 1
ATOM 854 O O . ASP A 1 104 ? 35.977 21.156 26.243 1.00 37.06 104 ASP A O 1
ATOM 858 N N . ASP A 1 105 ? 37.611 20.925 27.779 1.00 36.25 105 ASP A N 1
ATOM 859 C CA . ASP A 1 105 ? 36.838 21.301 28.949 1.00 36.25 105 ASP A CA 1
ATOM 860 C C . ASP A 1 105 ? 36.599 22.815 28.913 1.00 36.25 105 ASP A C 1
ATOM 862 O O . ASP A 1 105 ? 37.521 23.611 29.113 1.00 36.25 105 ASP A O 1
ATOM 866 N N . ASN A 1 106 ? 35.343 23.229 28.752 1.00 41.56 106 ASN A N 1
ATOM 867 C CA . ASN A 1 106 ? 34.899 24.476 29.354 1.00 41.56 106 ASN A CA 1
ATOM 868 C C . ASN A 1 106 ? 33.603 24.245 30.135 1.00 41.56 106 ASN A C 1
ATOM 870 O O . ASN A 1 106 ? 32.566 23.867 29.594 1.00 41.56 106 ASN A O 1
ATOM 874 N N . TYR A 1 107 ? 33.747 24.442 31.441 1.00 37.91 107 TYR A N 1
ATOM 875 C CA . TYR A 1 107 ? 32.721 24.480 32.470 1.00 37.91 107 TYR A CA 1
ATOM 876 C C . TYR A 1 107 ? 31.530 25.364 32.067 1.00 37.91 107 TYR A C 1
ATOM 878 O O . TYR A 1 107 ? 31.739 26.513 31.688 1.00 37.91 107 TYR A O 1
ATOM 886 N N . ASP A 1 108 ? 30.304 24.909 32.340 1.00 35.75 108 ASP A N 1
ATOM 887 C CA . ASP A 1 108 ? 29.447 25.691 33.235 1.00 35.75 108 ASP A CA 1
ATOM 888 C C . ASP A 1 108 ? 28.483 24.807 34.039 1.00 35.75 108 ASP A C 1
ATOM 890 O O . ASP A 1 108 ? 28.010 23.758 33.597 1.00 35.75 108 ASP A O 1
ATOM 894 N N . GLN A 1 109 ? 28.286 25.227 35.281 1.00 37.50 109 GLN A N 1
ATOM 895 C CA . GLN A 1 109 ? 27.591 24.542 36.356 1.00 37.50 109 GLN A CA 1
ATOM 896 C C . GLN A 1 109 ? 26.078 24.794 36.340 1.00 37.50 109 GLN A C 1
ATOM 898 O O . GLN A 1 109 ? 25.592 25.829 35.897 1.00 37.50 109 GLN A O 1
ATOM 903 N N . SER A 1 110 ? 25.397 23.907 37.071 1.00 35.25 110 SER A N 1
ATOM 904 C CA . SER A 1 110 ? 24.174 24.124 37.862 1.00 35.25 110 SER A CA 1
ATOM 905 C C . SER A 1 110 ? 22.848 23.668 37.250 1.00 35.25 110 SER A C 1
ATOM 907 O O . SER A 1 110 ? 22.516 23.964 36.109 1.00 35.25 110 SER A O 1
ATOM 909 N N . GLY A 1 111 ? 22.071 22.949 38.073 1.00 30.64 111 GLY A N 1
ATOM 910 C CA . GLY A 1 111 ? 20.647 22.727 37.827 1.00 30.64 111 GLY A CA 1
ATOM 911 C C . GLY A 1 111 ? 20.094 21.350 38.188 1.00 30.64 111 GLY A C 1
ATOM 912 O O . GLY A 1 111 ? 19.403 20.755 37.373 1.00 30.64 111 GLY A O 1
ATOM 913 N N . VAL A 1 112 ? 20.366 20.839 39.391 1.00 37.88 112 VAL A N 1
ATOM 914 C CA . VAL A 1 112 ? 19.527 19.797 40.010 1.00 37.88 112 VAL A CA 1
ATOM 915 C C . VAL A 1 112 ? 18.237 20.469 40.480 1.00 37.88 112 VAL A C 1
ATOM 917 O O . VAL A 1 112 ? 18.331 21.384 41.291 1.00 37.88 112 VAL A O 1
ATOM 920 N N . TYR A 1 113 ? 17.067 20.007 40.030 1.00 34.00 113 TYR A N 1
ATOM 921 C CA . TYR A 1 113 ? 15.830 20.137 40.802 1.00 34.00 113 TYR A CA 1
ATOM 922 C C . TYR A 1 113 ? 14.975 18.876 40.701 1.00 34.00 113 TYR A C 1
ATOM 924 O O . TYR A 1 113 ? 14.744 18.320 39.628 1.00 34.00 113 TYR A O 1
ATOM 932 N N . GLU A 1 114 ? 14.574 18.445 41.891 1.00 31.86 114 GLU A N 1
ATOM 933 C CA . GLU A 1 114 ? 13.639 17.381 42.215 1.00 31.86 114 GLU A CA 1
ATOM 934 C C . GLU A 1 114 ? 12.232 17.695 41.695 1.00 31.86 114 GLU A C 1
ATOM 936 O O . GLU A 1 114 ? 11.808 18.849 41.634 1.00 31.86 114 GLU A O 1
ATOM 941 N N . ILE A 1 115 ? 11.507 16.634 41.345 1.00 32.97 115 ILE A N 1
ATOM 942 C CA . ILE A 1 115 ? 10.083 16.667 41.021 1.00 32.97 115 ILE A CA 1
ATOM 943 C C . ILE A 1 115 ? 9.326 16.686 42.351 1.00 32.97 115 ILE A C 1
ATOM 945 O O . ILE A 1 115 ? 9.318 15.687 43.070 1.00 32.97 115 ILE A O 1
ATOM 949 N N . GLY A 1 116 ? 8.736 17.837 42.669 1.00 30.75 116 GLY A N 1
ATOM 950 C CA . GLY A 1 116 ? 7.727 18.008 43.708 1.00 30.75 116 GLY A CA 1
ATOM 951 C C . GLY A 1 116 ? 6.329 18.042 43.094 1.00 30.75 116 GLY A C 1
ATOM 952 O O . GLY A 1 116 ? 6.142 18.558 41.992 1.00 30.75 116 GLY A O 1
ATOM 953 N N . GLU A 1 117 ? 5.400 17.426 43.815 1.00 44.53 117 GLU A N 1
ATOM 954 C CA . GLU A 1 117 ? 3.952 17.373 43.601 1.00 44.53 117 GLU A CA 1
ATOM 955 C C . GLU A 1 117 ? 3.275 18.759 43.694 1.00 44.53 117 GLU A C 1
ATOM 957 O O . GLU A 1 117 ? 3.946 19.745 43.982 1.00 44.53 117 GLU A O 1
ATOM 962 N N . GLU A 1 118 ? 1.941 18.756 43.525 1.00 33.84 118 GLU A N 1
ATOM 963 C CA . GLU A 1 118 ? 0.944 19.846 43.673 1.00 33.84 118 GLU A CA 1
ATOM 964 C C . GLU A 1 118 ? 0.565 20.546 42.356 1.00 33.84 118 GLU A C 1
ATOM 966 O O . GLU A 1 118 ? 1.403 20.792 41.497 1.00 33.84 118 GLU A O 1
ATOM 971 N N . GLU A 1 119 ? -0.671 20.953 42.073 1.00 32.91 119 GLU A N 1
ATOM 972 C CA . GLU A 1 119 ? -2.035 20.772 42.596 1.00 32.91 119 GLU A CA 1
ATOM 973 C C . GLU A 1 119 ? -2.924 21.504 41.562 1.00 32.91 119 GLU A C 1
ATOM 975 O O . GLU A 1 119 ? -2.461 22.388 40.833 1.00 32.91 119 GLU A O 1
ATOM 980 N N . GLU A 1 120 ? -4.205 21.148 41.484 1.00 40.97 120 GLU A N 1
ATOM 981 C CA . GLU A 1 120 ? -5.213 21.871 40.700 1.00 40.97 120 GLU A CA 1
ATOM 982 C C . GLU A 1 120 ? -5.466 23.281 41.258 1.00 40.97 120 GLU A C 1
ATOM 984 O O . GLU A 1 120 ? -5.836 23.418 42.421 1.00 40.97 120 GLU A O 1
ATOM 989 N N . VAL A 1 121 ? -5.430 24.316 40.405 1.00 35.38 121 VAL A N 1
ATOM 990 C CA . VAL A 1 121 ? -6.178 25.568 40.637 1.00 35.38 121 VAL A CA 1
ATOM 991 C C . VAL A 1 121 ? -6.765 26.106 39.322 1.00 35.38 121 VAL A C 1
ATOM 993 O O . VAL A 1 121 ? -6.086 26.240 38.307 1.00 35.38 121 VAL A O 1
ATOM 996 N N . LEU A 1 122 ? -8.068 26.390 39.391 1.00 38.34 122 LEU A N 1
ATOM 997 C CA . LEU A 1 122 ? -8.974 26.986 38.403 1.00 38.34 122 LEU A CA 1
ATOM 998 C C . LEU A 1 122 ? -8.769 28.505 38.181 1.00 38.34 122 LEU A C 1
ATOM 1000 O O . LEU A 1 122 ? -8.210 29.190 39.032 1.00 38.34 122 LEU A O 1
ATOM 1004 N N . LEU A 1 123 ? -9.453 29.002 37.132 1.00 32.66 123 LEU A N 1
ATOM 1005 C CA . LEU A 1 123 ? -9.820 30.402 36.801 1.00 32.66 123 LEU A CA 1
ATOM 1006 C C . LEU A 1 123 ? -8.733 31.199 36.049 1.00 32.66 123 LEU A C 1
ATOM 1008 O O . LEU A 1 123 ? -7.553 31.055 36.317 1.00 32.66 123 LEU A O 1
ATOM 1012 N N . GLU A 1 124 ? -9.005 32.095 35.101 1.00 31.06 124 GLU A N 1
ATOM 1013 C CA . GLU A 1 124 ? -10.208 32.604 34.436 1.00 31.06 124 GLU A CA 1
ATOM 1014 C C . GLU A 1 124 ? -9.731 33.419 33.213 1.00 31.06 124 GLU A C 1
ATOM 1016 O O . GLU A 1 124 ? -8.552 33.751 33.083 1.00 31.06 124 GLU A O 1
ATOM 1021 N N . TYR A 1 125 ? -10.671 33.737 32.328 1.00 39.06 125 TYR A N 1
ATOM 1022 C CA . TYR A 1 125 ? -10.547 34.626 31.172 1.00 39.06 125 TYR A CA 1
ATOM 1023 C C . TYR A 1 125 ? -9.814 35.955 31.442 1.00 39.06 125 TYR A C 1
ATOM 1025 O O . TYR A 1 125 ? -10.057 36.599 32.460 1.00 39.06 125 TYR A O 1
ATOM 1033 N N . ASN A 1 126 ? -9.074 36.452 30.441 1.00 33.56 126 ASN A N 1
ATOM 1034 C CA . ASN A 1 126 ? -9.258 37.832 29.978 1.00 33.56 126 ASN A CA 1
ATOM 1035 C C . ASN A 1 126 ? -8.714 38.075 28.565 1.00 33.56 126 ASN A C 1
ATOM 1037 O O . ASN A 1 126 ? -7.579 37.732 28.237 1.00 33.56 126 ASN A O 1
ATOM 1041 N N . ASP A 1 127 ? -9.577 38.709 27.773 1.00 38.03 127 ASP A N 1
ATOM 1042 C CA . ASP A 1 127 ? -9.319 39.323 26.479 1.00 38.03 127 ASP A CA 1
ATOM 1043 C C . ASP A 1 127 ? -8.318 40.482 26.590 1.00 38.03 127 ASP A C 1
ATOM 1045 O O . ASP A 1 127 ? -8.269 41.201 27.591 1.00 38.03 127 ASP A O 1
ATOM 1049 N N . GLY A 1 128 ? -7.560 40.707 25.518 1.00 34.41 128 GLY A N 1
ATOM 1050 C CA . GLY A 1 128 ? -6.660 41.847 25.402 1.00 34.41 128 GLY A CA 1
ATOM 1051 C C . GLY A 1 128 ? -6.061 41.957 24.009 1.00 34.41 128 GLY A C 1
ATOM 1052 O O . GLY A 1 128 ? -4.940 41.514 23.776 1.00 34.41 128 GLY A O 1
ATOM 1053 N N . GLU A 1 129 ? -6.825 42.547 23.090 1.00 44.31 129 GLU A N 1
ATOM 1054 C CA . GLU A 1 129 ? -6.319 43.130 21.847 1.00 44.31 129 GLU A CA 1
ATOM 1055 C C . GLU A 1 129 ? -5.229 44.170 22.151 1.00 44.31 129 GLU A C 1
ATOM 1057 O O . GLU A 1 129 ? -5.420 45.041 23.002 1.00 44.31 129 GLU A O 1
ATOM 1062 N N . ALA A 1 130 ? -4.122 44.128 21.410 1.00 37.22 130 ALA A N 1
ATOM 1063 C CA . ALA A 1 130 ? -3.327 45.315 21.114 1.00 37.22 130 ALA A CA 1
ATOM 1064 C C . ALA A 1 130 ? -2.488 45.089 19.852 1.00 37.22 130 ALA A C 1
ATOM 1066 O O . ALA A 1 130 ? -1.638 44.200 19.792 1.00 37.22 130 ALA A O 1
ATOM 1067 N N . ASP A 1 131 ? -2.755 45.940 18.867 1.00 41.03 131 ASP A N 1
ATOM 1068 C CA . ASP A 1 131 ? -1.917 46.239 17.716 1.00 41.03 131 ASP A CA 1
ATOM 1069 C C . ASP A 1 131 ? -0.459 46.519 18.115 1.00 41.03 131 ASP A C 1
ATOM 1071 O O . ASP A 1 131 ? -0.203 47.156 19.139 1.00 41.03 131 ASP A O 1
ATOM 1075 N N . ASN A 1 132 ? 0.488 46.140 17.252 1.00 39.78 132 ASN A N 1
ATOM 1076 C CA . ASN A 1 132 ? 1.569 47.048 16.863 1.00 39.78 132 ASN A CA 1
ATOM 1077 C C . ASN A 1 132 ? 2.312 46.567 15.610 1.00 39.78 132 ASN A C 1
ATOM 1079 O O . ASN A 1 132 ? 2.958 45.520 15.590 1.00 39.78 132 ASN A O 1
ATOM 1083 N N . ASP A 1 133 ? 2.234 47.419 14.590 1.00 40.06 133 ASP A N 1
ATOM 1084 C CA . ASP A 1 133 ? 3.141 47.523 13.455 1.00 40.06 133 ASP A CA 1
ATOM 1085 C C . ASP A 1 133 ? 4.552 47.928 13.910 1.00 40.06 133 ASP A C 1
ATOM 1087 O O . ASP A 1 133 ? 4.712 48.990 14.507 1.00 40.06 133 ASP A O 1
ATOM 1091 N N . HIS A 1 134 ? 5.566 47.145 13.544 1.00 37.59 134 HIS A N 1
ATOM 1092 C CA . HIS A 1 134 ? 6.890 47.562 13.044 1.00 37.59 134 HIS A CA 1
ATOM 1093 C C . HIS A 1 134 ? 7.811 46.339 13.093 1.00 37.59 134 HIS A C 1
ATOM 1095 O O . HIS A 1 134 ? 8.039 45.807 14.170 1.00 37.59 134 HIS A O 1
ATOM 1101 N N . ASP A 1 135 ? 8.389 45.923 11.966 1.00 35.50 135 ASP A N 1
ATOM 1102 C CA . ASP A 1 135 ? 9.815 46.206 11.802 1.00 35.50 135 ASP A CA 1
ATOM 1103 C C . ASP A 1 135 ? 10.317 45.994 10.374 1.00 35.50 135 ASP A C 1
ATOM 1105 O O . ASP A 1 135 ? 9.849 45.143 9.615 1.00 35.50 135 ASP A O 1
ATOM 1109 N N . GLN A 1 136 ? 11.273 46.845 10.028 1.00 34.91 136 GLN A N 1
ATOM 1110 C CA . GLN A 1 136 ? 11.979 46.912 8.761 1.00 34.91 136 GLN A CA 1
ATOM 1111 C C . GLN A 1 136 ? 13.114 45.882 8.771 1.00 34.91 136 GLN A C 1
ATOM 1113 O O . GLN A 1 136 ? 13.985 45.925 9.632 1.00 34.91 136 GLN A O 1
ATOM 1118 N N . THR A 1 137 ? 13.148 44.971 7.800 1.00 35.09 137 THR A N 1
ATOM 1119 C CA . THR A 1 137 ? 14.326 44.124 7.561 1.00 35.09 137 THR A CA 1
ATOM 1120 C C . THR A 1 137 ? 15.313 44.853 6.652 1.00 35.09 137 THR A C 1
ATOM 1122 O O . THR A 1 137 ? 15.070 44.990 5.450 1.00 35.09 137 THR A O 1
ATOM 1125 N N . GLU A 1 138 ? 16.412 45.319 7.247 1.00 36.38 138 GLU A N 1
ATOM 1126 C CA . GLU A 1 138 ? 17.630 45.757 6.564 1.00 36.38 138 GLU A CA 1
ATOM 1127 C C . GLU A 1 138 ? 18.292 44.593 5.810 1.00 36.38 138 GLU A C 1
ATOM 1129 O O . GLU A 1 138 ? 18.425 43.476 6.310 1.00 36.38 138 GLU A O 1
ATOM 1134 N N . PHE A 1 139 ? 18.699 44.896 4.579 1.00 33.69 139 PHE A N 1
ATOM 1135 C CA . PHE A 1 139 ? 19.567 44.095 3.725 1.00 33.69 139 PHE A CA 1
ATOM 1136 C C . PHE A 1 139 ? 21.001 44.122 4.274 1.00 33.69 139 PHE A C 1
ATOM 1138 O O . PHE A 1 139 ? 21.555 45.202 4.469 1.00 33.69 139 PHE A O 1
ATOM 1145 N N . ILE A 1 140 ? 21.620 42.952 4.436 1.00 34.03 140 ILE A N 1
ATOM 1146 C CA . ILE A 1 140 ? 23.078 42.814 4.519 1.00 34.03 140 ILE A CA 1
ATOM 1147 C C . ILE A 1 140 ? 23.534 42.184 3.200 1.00 34.03 140 ILE A C 1
ATOM 1149 O O . ILE A 1 140 ? 23.172 41.051 2.883 1.00 34.03 140 ILE A O 1
ATOM 1153 N N . GLU A 1 141 ? 24.266 42.969 2.409 1.00 36.22 141 GLU A N 1
ATOM 1154 C CA . GLU A 1 141 ? 25.075 42.508 1.281 1.00 36.22 141 GLU A CA 1
ATOM 1155 C C . GLU A 1 141 ? 26.341 41.854 1.854 1.00 36.22 141 GLU A C 1
ATOM 1157 O O . GLU A 1 141 ? 27.126 42.521 2.526 1.00 36.22 141 GLU A O 1
ATOM 1162 N N . GLU A 1 142 ? 26.532 40.554 1.620 1.00 36.19 142 GLU A N 1
ATOM 1163 C CA . GLU A 1 142 ? 27.823 39.894 1.831 1.00 36.19 142 GLU A CA 1
ATOM 1164 C C . GLU A 1 142 ? 28.588 39.874 0.503 1.00 36.19 142 GLU A C 1
ATOM 1166 O O . GLU A 1 142 ? 28.120 39.338 -0.504 1.00 36.19 142 GLU A O 1
ATOM 1171 N N . GLU A 1 143 ? 29.746 40.535 0.524 1.00 33.06 143 GLU A N 1
ATOM 1172 C CA . GLU A 1 143 ? 30.730 40.624 -0.549 1.00 33.06 143 GLU A CA 1
ATOM 1173 C C . GLU A 1 143 ? 31.366 39.252 -0.835 1.00 33.06 143 GLU A C 1
ATOM 1175 O O . GLU A 1 143 ? 31.784 38.529 0.070 1.00 33.06 143 GLU A O 1
ATOM 1180 N N . GLU A 1 144 ? 31.461 38.911 -2.121 1.00 34.69 144 GLU A N 1
ATOM 1181 C CA . GLU A 1 144 ? 32.187 37.749 -2.631 1.00 34.69 144 GLU A CA 1
ATOM 1182 C C . GLU A 1 144 ? 33.703 38.031 -2.635 1.00 34.69 144 GLU A C 1
ATOM 1184 O O . GLU A 1 144 ? 34.177 38.901 -3.369 1.00 34.69 144 GLU A O 1
ATOM 1189 N N . GLU A 1 145 ? 34.484 37.274 -1.855 1.00 32.88 145 GLU A N 1
ATOM 1190 C CA . GLU A 1 145 ? 35.944 37.199 -2.012 1.00 32.88 145 GLU A CA 1
ATOM 1191 C C . GLU A 1 145 ? 36.323 36.102 -3.025 1.00 32.88 145 GLU A C 1
ATOM 1193 O O . GLU A 1 145 ? 36.146 34.903 -2.795 1.00 32.88 145 GLU A O 1
ATOM 1198 N N . GLU A 1 146 ? 36.882 36.535 -4.159 1.00 39.22 146 GLU A N 1
ATOM 1199 C CA . GLU A 1 146 ? 37.573 35.704 -5.147 1.00 39.22 146 GLU A CA 1
ATOM 1200 C C . GLU A 1 146 ? 38.884 35.134 -4.576 1.00 39.22 146 GLU A C 1
ATOM 1202 O O . GLU A 1 146 ? 39.769 35.880 -4.152 1.00 39.22 146 GLU A O 1
ATOM 1207 N N . VAL A 1 147 ? 39.080 33.814 -4.676 1.00 34.62 147 VAL A N 1
ATOM 1208 C CA . VAL A 1 147 ? 40.391 33.175 -4.470 1.00 34.62 147 VAL A CA 1
ATOM 1209 C C . VAL A 1 147 ? 40.770 32.331 -5.689 1.00 34.62 147 VAL A C 1
ATOM 1211 O O . VAL A 1 147 ? 40.310 31.209 -5.866 1.00 34.62 147 VAL A O 1
ATOM 1214 N N . GLY A 1 148 ? 41.625 32.924 -6.527 1.00 31.33 148 GLY A N 1
ATOM 1215 C CA . GLY A 1 148 ? 42.974 32.430 -6.829 1.00 31.33 148 GLY A CA 1
ATOM 1216 C C . GLY A 1 148 ? 43.157 31.053 -7.477 1.00 31.33 148 GLY A C 1
ATOM 1217 O O . GLY A 1 148 ? 43.147 30.027 -6.803 1.00 31.33 148 GLY A O 1
ATOM 1218 N N . ASP A 1 149 ? 43.503 31.087 -8.766 1.00 35.78 149 ASP A N 1
ATOM 1219 C CA . ASP A 1 149 ? 44.092 30.016 -9.577 1.00 35.78 149 ASP A CA 1
ATOM 1220 C C . ASP A 1 149 ? 45.223 29.224 -8.884 1.00 35.78 149 ASP A C 1
ATOM 1222 O O . ASP A 1 149 ? 46.187 29.799 -8.372 1.00 35.78 149 ASP A O 1
ATOM 1226 N N . GLN A 1 150 ? 45.193 27.891 -9.016 1.00 33.00 150 GLN A N 1
ATOM 1227 C CA . GLN A 1 150 ? 46.379 27.039 -8.883 1.00 33.00 150 GLN A CA 1
ATOM 1228 C C . GLN A 1 150 ? 46.531 26.088 -10.076 1.00 33.00 150 GLN A C 1
ATOM 1230 O O . GLN A 1 150 ? 45.665 25.272 -10.390 1.00 33.00 150 GLN A O 1
ATOM 1235 N N . GLN A 1 151 ? 47.687 26.232 -10.728 1.00 33.38 151 GLN A N 1
ATOM 1236 C CA . GLN A 1 151 ? 48.235 25.381 -11.780 1.00 33.38 151 GLN A CA 1
ATOM 1237 C C . GLN A 1 151 ? 48.456 23.950 -11.274 1.00 33.38 151 GLN A C 1
ATOM 1239 O O . GLN A 1 151 ? 49.134 23.743 -10.270 1.00 33.38 151 GLN A O 1
ATOM 1244 N N . VAL A 1 152 ? 47.964 22.966 -12.027 1.00 37.31 152 VAL A N 1
ATOM 1245 C CA . VAL A 1 152 ? 48.323 21.554 -11.857 1.00 37.31 152 VAL A CA 1
ATOM 1246 C C . VAL A 1 152 ? 49.538 21.252 -12.736 1.00 37.31 152 VAL A C 1
ATOM 1248 O O . VAL A 1 152 ? 49.499 21.436 -13.952 1.00 37.31 152 VAL A O 1
ATOM 1251 N N . VAL A 1 153 ? 50.617 20.827 -12.082 1.00 35.09 153 VAL A N 1
ATOM 1252 C CA . VAL A 1 153 ? 51.856 20.306 -12.668 1.00 35.09 153 VAL A CA 1
ATOM 1253 C C . VAL A 1 153 ? 51.642 18.831 -13.021 1.00 35.09 153 VAL A C 1
ATOM 1255 O O . VAL A 1 153 ? 51.166 18.059 -12.193 1.00 35.09 153 VAL A O 1
ATOM 1258 N N . GLU A 1 154 ? 51.979 18.459 -14.256 1.00 42.38 154 GLU A N 1
ATOM 1259 C CA . GLU A 1 154 ? 52.116 17.071 -14.709 1.00 42.38 154 GLU A CA 1
ATOM 1260 C C . GLU A 1 154 ? 53.360 16.445 -14.060 1.00 42.38 154 GLU A C 1
ATOM 1262 O O . GLU A 1 154 ? 54.481 16.876 -14.334 1.00 42.38 154 GLU A O 1
ATOM 1267 N N . GLU A 1 155 ? 53.177 15.413 -13.234 1.00 34.81 155 GLU A N 1
ATOM 1268 C CA . GLU A 1 155 ? 54.250 14.494 -12.845 1.00 34.81 155 GLU A CA 1
ATOM 1269 C C . GLU A 1 155 ? 54.005 13.112 -13.455 1.00 34.81 155 GLU A C 1
ATOM 1271 O O . GLU A 1 155 ? 52.888 12.596 -13.487 1.00 34.81 155 GLU A O 1
ATOM 1276 N N . ALA A 1 156 ? 55.088 12.570 -14.006 1.00 38.06 156 ALA A N 1
ATOM 1277 C CA . ALA A 1 156 ? 55.162 11.324 -14.742 1.00 38.06 156 ALA A CA 1
ATOM 1278 C C . ALA A 1 156 ? 55.115 10.110 -13.804 1.00 38.06 156 ALA A C 1
ATOM 1280 O O . ALA A 1 156 ? 55.834 10.058 -12.808 1.00 38.06 156 ALA A O 1
ATOM 1281 N N . GLU A 1 157 ? 54.314 9.110 -14.167 1.00 37.50 157 GLU A N 1
ATOM 1282 C CA . GLU A 1 157 ? 54.318 7.791 -13.536 1.00 37.50 157 GLU A CA 1
ATOM 1283 C C . GLU A 1 157 ? 55.409 6.920 -14.182 1.00 37.50 157 GLU A C 1
ATOM 1285 O O . GLU A 1 157 ? 55.329 6.566 -15.360 1.00 37.50 157 GLU A O 1
ATOM 1290 N N . GLU A 1 158 ? 56.448 6.597 -13.407 1.00 37.38 158 GLU A N 1
ATOM 1291 C CA . GLU A 1 158 ? 57.401 5.526 -13.713 1.00 37.38 158 GLU A CA 1
ATOM 1292 C C . GLU A 1 158 ? 56.818 4.168 -13.289 1.00 37.38 158 GLU A C 1
ATOM 1294 O O . GLU A 1 158 ? 56.366 3.971 -12.159 1.00 37.38 158 GLU A O 1
ATOM 1299 N N . GLU A 1 159 ? 56.847 3.226 -14.229 1.00 39.69 159 GLU A N 1
ATOM 1300 C CA . GLU A 1 159 ? 56.424 1.836 -14.086 1.00 39.69 159 GLU A CA 1
ATOM 1301 C C . GLU A 1 159 ? 57.320 1.074 -13.091 1.00 39.69 159 GLU A C 1
ATOM 1303 O O . GLU A 1 159 ? 58.501 0.850 -13.351 1.00 39.69 159 GLU A O 1
ATOM 1308 N N . ASN A 1 160 ? 56.742 0.595 -11.985 1.00 37.69 160 ASN A N 1
ATOM 1309 C CA . ASN A 1 160 ? 57.314 -0.479 -11.167 1.00 37.69 160 ASN A CA 1
ATOM 1310 C C . ASN A 1 160 ? 56.497 -1.762 -11.384 1.00 37.69 160 ASN A C 1
ATOM 1312 O O . ASN A 1 160 ? 55.537 -2.045 -10.667 1.00 37.69 160 ASN A O 1
ATOM 1316 N N . GLN A 1 161 ? 56.886 -2.534 -12.400 1.00 47.09 161 GLN A N 1
ATOM 1317 C CA . GLN A 1 161 ? 56.592 -3.962 -12.489 1.00 47.09 161 GLN A CA 1
ATOM 1318 C C . GLN A 1 161 ? 57.615 -4.699 -11.629 1.00 47.09 161 GLN A C 1
ATOM 1320 O O . GLN A 1 161 ? 58.794 -4.644 -11.950 1.00 47.09 161 GLN A O 1
ATOM 1325 N N . ASP A 1 162 ? 57.159 -5.301 -10.528 1.00 46.12 162 ASP A N 1
ATOM 1326 C CA . ASP A 1 162 ? 57.661 -6.560 -9.946 1.00 46.12 162 ASP A CA 1
ATOM 1327 C C . ASP A 1 162 ? 57.105 -6.706 -8.517 1.00 46.12 162 ASP A C 1
ATOM 1329 O O . ASP A 1 162 ? 57.725 -6.262 -7.554 1.00 46.12 162 ASP A O 1
ATOM 1333 N N . ASN A 1 163 ? 55.898 -7.280 -8.388 1.00 46.34 163 ASN A N 1
ATOM 1334 C CA . ASN A 1 163 ? 55.406 -8.011 -7.203 1.00 46.34 163 ASN A CA 1
ATOM 1335 C C . ASN A 1 163 ? 53.992 -8.577 -7.476 1.00 46.34 163 ASN A C 1
ATOM 1337 O O . ASN A 1 163 ? 52.997 -8.101 -6.937 1.00 46.34 163 ASN A O 1
ATOM 1341 N N . GLU A 1 164 ? 53.897 -9.605 -8.327 1.00 49.84 164 GLU A N 1
ATOM 1342 C CA . GLU A 1 164 ? 52.643 -10.327 -8.641 1.00 49.84 164 GLU A CA 1
ATOM 1343 C C . GLU A 1 164 ? 52.508 -11.690 -7.919 1.00 49.84 164 GLU A C 1
ATOM 1345 O O . GLU A 1 164 ? 51.718 -12.541 -8.315 1.00 49.84 164 GLU A O 1
ATOM 1350 N N . GLU A 1 165 ? 53.219 -11.911 -6.809 1.00 49.56 165 GLU A N 1
ATOM 1351 C CA . GLU A 1 165 ? 53.051 -13.111 -5.966 1.00 49.56 165 GLU A CA 1
ATOM 1352 C C . GLU A 1 165 ? 52.508 -12.755 -4.568 1.00 49.56 165 GLU A C 1
ATOM 1354 O O . GLU A 1 165 ? 53.186 -12.933 -3.560 1.00 49.56 165 GLU A O 1
ATOM 1359 N N . CYS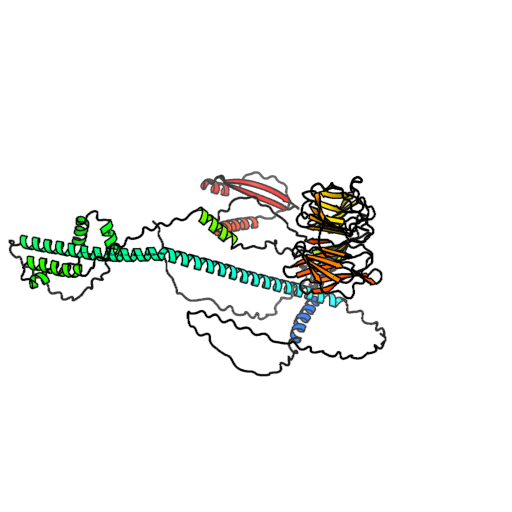 A 1 166 ? 51.275 -12.230 -4.480 1.00 43.84 166 CYS A N 1
ATOM 1360 C CA . CYS A 1 166 ? 50.521 -12.180 -3.207 1.00 43.84 166 CYS A CA 1
ATOM 1361 C C . CYS A 1 166 ? 48.987 -12.012 -3.360 1.00 43.84 166 CYS A C 1
ATOM 1363 O O . CYS A 1 166 ? 48.323 -11.553 -2.437 1.00 43.84 166 CYS A O 1
ATOM 1365 N N . ALA A 1 167 ? 48.389 -12.343 -4.511 1.00 53.31 167 ALA A N 1
ATOM 1366 C CA . ALA A 1 167 ? 46.961 -12.065 -4.752 1.00 53.31 167 ALA A CA 1
ATOM 1367 C C . ALA A 1 167 ? 45.986 -13.131 -4.201 1.00 53.31 167 ALA A C 1
ATOM 1369 O O . ALA A 1 167 ? 44.795 -12.862 -4.077 1.00 53.31 167 ALA A O 1
ATOM 1370 N N . ASP A 1 168 ? 46.464 -14.333 -3.858 1.00 52.62 168 ASP A N 1
ATOM 1371 C CA . ASP A 1 168 ? 45.584 -15.464 -3.501 1.00 52.62 168 ASP A CA 1
ATOM 1372 C C . ASP A 1 168 ? 45.165 -15.456 -2.012 1.00 52.62 168 ASP A C 1
ATOM 1374 O O . ASP A 1 168 ? 44.085 -15.913 -1.647 1.00 52.62 168 ASP A O 1
ATOM 1378 N N . TYR A 1 169 ? 45.977 -14.856 -1.130 1.00 55.06 169 TYR A N 1
ATOM 1379 C CA . TYR A 1 169 ? 45.687 -14.791 0.313 1.00 55.06 169 TYR A CA 1
ATOM 1380 C C . TYR A 1 169 ? 44.578 -13.772 0.661 1.00 55.06 169 TYR A C 1
ATOM 1382 O O . TYR A 1 169 ? 43.921 -13.888 1.696 1.00 55.06 169 TYR A O 1
ATOM 1390 N N . ASP A 1 170 ? 44.334 -12.787 -0.209 1.00 57.56 170 ASP A N 1
ATOM 1391 C CA . ASP A 1 170 ? 43.353 -11.711 0.018 1.00 57.56 170 ASP A CA 1
ATOM 1392 C C . ASP A 1 170 ? 41.897 -12.173 -0.204 1.00 57.56 170 ASP A C 1
ATOM 1394 O O . ASP A 1 170 ? 40.947 -11.642 0.379 1.00 57.56 170 ASP A O 1
ATOM 1398 N N . ILE A 1 171 ? 41.708 -13.235 -0.995 1.00 59.03 171 ILE A N 1
ATOM 1399 C CA . ILE A 1 171 ? 40.385 -13.779 -1.335 1.00 59.03 171 ILE A CA 1
ATOM 1400 C C . ILE A 1 171 ? 39.712 -14.407 -0.097 1.00 59.03 171 ILE A C 1
ATOM 1402 O O . ILE A 1 171 ? 38.506 -14.233 0.115 1.00 59.03 171 ILE A O 1
ATOM 1406 N N . ASN A 1 172 ? 40.489 -15.051 0.778 1.00 55.81 172 ASN A N 1
ATOM 1407 C CA . ASN A 1 172 ? 39.968 -15.771 1.948 1.00 55.81 172 ASN A CA 1
ATOM 1408 C C . ASN A 1 172 ? 39.614 -14.857 3.126 1.00 55.81 172 ASN A C 1
ATOM 1410 O O . ASN A 1 172 ? 38.598 -15.074 3.798 1.00 55.81 172 ASN A O 1
ATOM 1414 N N . LEU A 1 173 ? 40.380 -13.778 3.327 1.00 64.12 173 LEU A N 1
ATOM 1415 C CA . LEU A 1 173 ? 40.020 -12.711 4.267 1.00 64.12 173 LEU A CA 1
ATOM 1416 C C . LEU A 1 173 ? 38.677 -12.071 3.884 1.00 64.12 173 LEU A C 1
ATOM 1418 O O . LEU A 1 173 ? 37.823 -11.864 4.751 1.00 64.12 173 LEU A O 1
ATOM 1422 N N . CYS A 1 174 ? 38.438 -11.875 2.584 1.00 67.50 174 CYS A N 1
ATOM 1423 C CA . CYS A 1 174 ? 37.197 -11.300 2.077 1.00 67.50 174 CYS A CA 1
ATOM 1424 C C . CYS A 1 174 ? 35.962 -12.164 2.405 1.00 67.50 174 CYS A C 1
ATOM 1426 O O . CYS A 1 174 ? 34.903 -11.627 2.737 1.00 67.50 174 CYS A O 1
ATOM 1428 N N . PHE A 1 175 ? 36.056 -13.500 2.363 1.00 65.88 175 PHE A N 1
ATOM 1429 C CA . PHE A 1 175 ? 34.906 -14.372 2.643 1.00 65.88 175 PHE A CA 1
ATOM 1430 C C . PHE A 1 175 ? 34.473 -14.342 4.116 1.00 65.88 175 PHE A C 1
ATOM 1432 O O . PHE A 1 175 ? 33.279 -14.205 4.413 1.00 65.88 175 PHE A O 1
ATOM 1439 N N . ILE A 1 176 ? 35.427 -14.453 5.047 1.00 67.69 176 ILE A N 1
ATOM 1440 C CA . ILE A 1 176 ? 35.135 -14.433 6.488 1.00 67.69 176 ILE A CA 1
ATOM 1441 C C . ILE A 1 176 ? 34.599 -13.059 6.887 1.00 67.69 176 ILE A C 1
ATOM 1443 O O . ILE A 1 176 ? 33.587 -12.982 7.584 1.00 67.69 176 ILE A O 1
ATOM 1447 N N . GLU A 1 177 ? 35.204 -11.981 6.389 1.00 71.88 177 GLU A N 1
ATOM 1448 C CA . GLU A 1 177 ? 34.737 -10.620 6.638 1.00 71.88 177 GLU A CA 1
ATOM 1449 C C . GLU A 1 177 ? 33.321 -10.393 6.086 1.00 71.88 177 GLU A C 1
ATOM 1451 O O . GLU A 1 177 ? 32.446 -9.901 6.803 1.00 71.88 177 GLU A O 1
ATOM 1456 N N . ARG A 1 178 ? 33.034 -10.836 4.854 1.00 64.56 178 ARG A N 1
ATOM 1457 C CA . ARG A 1 178 ? 31.677 -10.779 4.280 1.00 64.56 178 ARG A CA 1
ATOM 1458 C C . ARG A 1 178 ? 30.675 -11.575 5.106 1.00 64.56 178 ARG A C 1
ATOM 1460 O O . ARG A 1 178 ? 29.556 -11.106 5.304 1.00 64.56 178 ARG A O 1
ATOM 1467 N N . THR A 1 179 ? 31.065 -12.743 5.611 1.00 67.19 179 THR A N 1
ATOM 1468 C CA . THR A 1 179 ? 30.202 -13.589 6.444 1.00 67.19 179 THR A CA 1
ATOM 1469 C C . THR A 1 179 ? 29.925 -12.943 7.800 1.00 67.19 179 THR A C 1
ATOM 1471 O O . THR A 1 179 ? 28.771 -12.888 8.222 1.00 67.19 179 THR A O 1
ATOM 1474 N N . ILE A 1 180 ? 30.946 -12.395 8.464 1.00 73.62 180 ILE A N 1
ATOM 1475 C CA . ILE A 1 180 ? 30.795 -11.667 9.731 1.00 73.62 180 ILE A CA 1
ATOM 1476 C C . ILE A 1 180 ? 29.902 -10.443 9.530 1.00 73.62 180 ILE A C 1
ATOM 1478 O O . ILE A 1 180 ? 28.944 -10.266 10.279 1.00 73.62 180 ILE A O 1
ATOM 1482 N N . ASN A 1 181 ? 30.150 -9.645 8.490 1.00 68.12 181 ASN A N 1
ATOM 1483 C CA . ASN A 1 181 ? 29.343 -8.467 8.178 1.00 68.12 181 ASN A CA 1
ATOM 1484 C C . ASN A 1 181 ? 27.892 -8.839 7.855 1.00 68.12 181 ASN A C 1
ATOM 1486 O O . ASN A 1 181 ? 26.963 -8.179 8.322 1.00 68.12 181 ASN A O 1
ATOM 1490 N N . TYR A 1 182 ? 27.676 -9.927 7.115 1.00 68.44 182 TYR A N 1
ATOM 1491 C CA . TYR A 1 182 ? 26.343 -10.460 6.854 1.00 68.44 182 TYR A CA 1
ATOM 1492 C C . TYR A 1 182 ? 25.626 -10.868 8.150 1.00 68.44 182 TYR A C 1
ATOM 1494 O O . TYR A 1 182 ? 24.503 -10.422 8.396 1.00 68.44 182 TYR A O 1
ATOM 1502 N N . LEU A 1 183 ? 26.275 -11.667 9.005 1.00 68.19 183 LEU A N 1
ATOM 1503 C CA . LEU A 1 183 ? 25.708 -12.118 10.279 1.00 68.19 183 LEU A CA 1
ATOM 1504 C C . LEU A 1 183 ? 25.428 -10.942 11.219 1.00 68.19 183 LEU A C 1
ATOM 1506 O O . LEU A 1 183 ? 24.353 -10.869 11.809 1.00 68.19 183 LEU A O 1
ATOM 1510 N N . TRP A 1 184 ? 26.353 -9.992 11.318 1.00 79.12 184 TRP A N 1
ATOM 1511 C CA . TRP A 1 184 ? 26.211 -8.795 12.139 1.00 79.12 184 TRP A CA 1
ATOM 1512 C C . TRP A 1 184 ? 25.042 -7.921 11.686 1.00 79.12 184 TRP A C 1
ATOM 1514 O O . TRP A 1 184 ? 24.202 -7.535 12.502 1.00 79.12 184 TRP A O 1
ATOM 1524 N N . ASN A 1 185 ? 24.926 -7.668 10.380 1.00 62.12 185 ASN A N 1
ATOM 1525 C CA . ASN A 1 185 ? 23.802 -6.925 9.814 1.00 62.12 185 ASN A CA 1
ATOM 1526 C C . ASN A 1 185 ? 22.475 -7.669 10.016 1.00 62.12 185 ASN A C 1
ATOM 1528 O O . ASN A 1 185 ? 21.460 -7.044 10.330 1.00 62.12 185 ASN A O 1
ATOM 1532 N N . SER A 1 186 ? 22.482 -9.002 9.911 1.00 65.19 186 SER A N 1
ATOM 1533 C CA . SER A 1 186 ? 21.320 -9.837 10.220 1.00 65.19 186 SER A CA 1
ATOM 1534 C C . SER A 1 186 ? 20.907 -9.714 11.691 1.00 65.19 186 SER A C 1
ATOM 1536 O O . SER A 1 186 ? 19.728 -9.512 11.976 1.00 65.19 186 SER A O 1
ATOM 1538 N N . ILE A 1 187 ? 21.855 -9.777 12.632 1.00 75.25 187 ILE A N 1
ATOM 1539 C CA . ILE A 1 187 ? 21.591 -9.613 14.070 1.00 75.25 187 ILE A CA 1
ATOM 1540 C C . ILE A 1 187 ? 21.052 -8.209 14.358 1.00 75.25 187 ILE A C 1
ATOM 1542 O O . ILE A 1 187 ? 20.017 -8.083 15.009 1.00 75.25 187 ILE A O 1
ATOM 1546 N N . LYS A 1 188 ? 21.684 -7.151 13.829 1.00 71.81 188 LYS A N 1
ATOM 1547 C CA . LYS A 1 188 ? 21.208 -5.765 13.977 1.00 71.81 188 LYS A CA 1
ATOM 1548 C C . LYS A 1 188 ? 19.768 -5.601 13.493 1.00 71.81 188 LYS A C 1
ATOM 1550 O O . LYS A 1 188 ? 18.953 -4.999 14.193 1.00 71.81 188 LYS A O 1
ATOM 1555 N N . LYS A 1 189 ? 19.440 -6.170 12.329 1.00 63.97 189 LYS A N 1
ATOM 1556 C CA . LYS A 1 189 ? 18.081 -6.154 11.773 1.00 63.97 189 LYS A CA 1
ATOM 1557 C C . LYS A 1 189 ? 17.084 -6.868 12.689 1.00 63.97 189 LYS A C 1
ATOM 1559 O O . LYS A 1 189 ? 16.016 -6.320 12.954 1.00 63.97 189 LYS A O 1
ATOM 1564 N N . SER A 1 190 ? 17.435 -8.046 13.206 1.00 67.94 190 SER A N 1
ATOM 1565 C CA . SER A 1 190 ? 16.597 -8.790 14.156 1.00 67.94 190 SER A CA 1
ATOM 1566 C C . SER A 1 190 ? 16.375 -8.022 15.461 1.00 67.94 190 SER A C 1
ATOM 1568 O O . SER 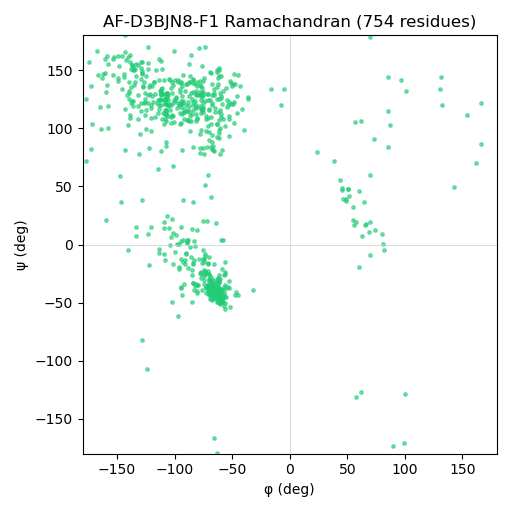A 1 190 ? 15.249 -7.962 15.947 1.00 67.94 190 SER A O 1
ATOM 1570 N N . THR A 1 191 ? 17.409 -7.374 16.001 1.00 79.69 191 THR A N 1
ATOM 1571 C CA . THR A 1 191 ? 17.305 -6.545 17.212 1.00 79.69 191 THR A CA 1
ATOM 1572 C C . THR A 1 191 ? 16.407 -5.328 16.995 1.00 79.69 191 THR A C 1
ATOM 1574 O O . THR 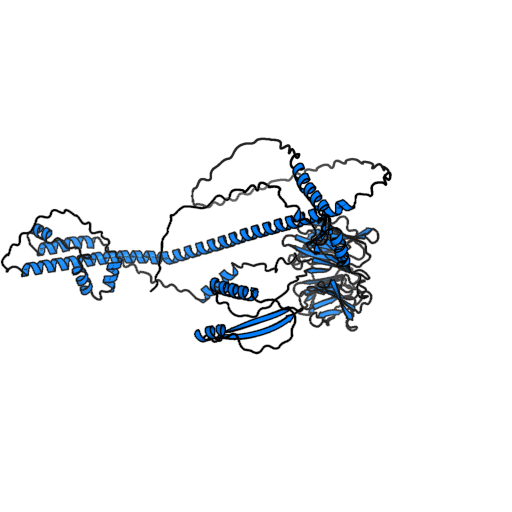A 1 191 ? 15.599 -5.000 17.862 1.00 79.69 191 THR A O 1
ATOM 1577 N N . PHE A 1 192 ? 16.509 -4.661 15.841 1.00 73.94 192 PHE A N 1
ATOM 1578 C CA . PHE A 1 192 ? 15.615 -3.555 15.489 1.00 73.94 192 PHE A CA 1
ATOM 1579 C C . PHE A 1 192 ? 14.154 -4.019 15.404 1.00 73.94 192 PHE A C 1
ATOM 1581 O O . PHE A 1 192 ? 13.272 -3.392 15.989 1.00 73.94 192 PHE A O 1
ATOM 1588 N N . LEU A 1 193 ? 13.907 -5.154 14.739 1.00 71.19 193 LEU A N 1
ATOM 1589 C CA . LEU A 1 193 ? 12.574 -5.748 14.645 1.00 71.19 193 LEU A CA 1
ATOM 1590 C C . LEU A 1 193 ? 12.012 -6.088 16.032 1.00 71.19 193 LEU A C 1
ATOM 1592 O O . LEU A 1 193 ? 10.864 -5.765 16.318 1.00 71.19 193 LEU A O 1
ATOM 1596 N N . PHE A 1 194 ? 12.830 -6.678 16.907 1.00 84.75 194 PHE A N 1
ATOM 1597 C CA . PHE A 1 194 ? 12.448 -6.977 18.287 1.00 84.75 194 PHE A CA 1
ATOM 1598 C C . PHE A 1 194 ? 12.035 -5.720 19.060 1.00 84.75 194 PHE A C 1
ATOM 1600 O O . PHE A 1 194 ? 10.947 -5.688 19.627 1.00 84.75 194 PHE A O 1
ATOM 1607 N N . LYS A 1 195 ? 12.841 -4.650 19.017 1.00 81.12 195 LYS A N 1
ATOM 1608 C CA . LYS A 1 195 ? 12.503 -3.369 19.665 1.00 81.12 195 LYS A CA 1
ATOM 1609 C C . LYS A 1 195 ? 11.204 -2.761 19.126 1.00 81.12 195 LYS A C 1
ATOM 1611 O O . LYS A 1 195 ? 10.417 -2.206 19.888 1.00 81.12 195 LYS A O 1
ATOM 1616 N N . SER A 1 196 ? 10.962 -2.876 17.820 1.00 80.31 196 SER A N 1
ATOM 1617 C CA . SER A 1 196 ? 9.712 -2.417 17.205 1.00 80.31 196 SER A CA 1
ATOM 1618 C C . SER A 1 196 ? 8.498 -3.222 17.682 1.00 80.31 196 SER A C 1
ATOM 1620 O O . SER A 1 196 ? 7.429 -2.640 17.869 1.00 80.31 196 SER A O 1
ATOM 1622 N N . MET A 1 197 ? 8.641 -4.538 17.880 1.00 83.56 197 MET A N 1
ATOM 1623 C CA . MET A 1 197 ? 7.575 -5.390 18.422 1.00 83.56 197 MET A CA 1
ATOM 1624 C C . MET A 1 197 ? 7.276 -5.041 19.883 1.00 83.56 197 MET A C 1
ATOM 1626 O O . MET A 1 197 ? 6.117 -4.803 20.201 1.00 83.56 197 MET A O 1
ATOM 1630 N N . ASP A 1 198 ? 8.308 -4.891 20.720 1.00 86.31 198 ASP A N 1
ATOM 1631 C CA . ASP A 1 198 ? 8.177 -4.461 22.124 1.00 86.31 198 ASP A CA 1
ATOM 1632 C C . ASP A 1 198 ? 7.472 -3.095 22.245 1.00 86.31 198 ASP A C 1
ATOM 1634 O O . ASP A 1 198 ? 6.570 -2.903 23.058 1.00 86.31 198 ASP A O 1
ATOM 1638 N N . THR A 1 199 ? 7.814 -2.147 21.365 1.00 81.88 199 THR A N 1
ATOM 1639 C CA . THR A 1 199 ? 7.141 -0.836 21.306 1.00 81.88 199 THR A CA 1
ATOM 1640 C C . THR A 1 199 ? 5.663 -0.967 20.919 1.00 81.88 199 THR A C 1
ATOM 1642 O O . THR A 1 199 ? 4.806 -0.311 21.506 1.00 81.88 199 THR A O 1
ATOM 1645 N N . SER A 1 200 ? 5.347 -1.830 19.947 1.00 82.75 200 SER A N 1
ATOM 1646 C CA . SER A 1 200 ? 3.965 -2.060 19.498 1.00 82.75 200 SER A CA 1
ATOM 1647 C C . SER A 1 200 ? 3.121 -2.732 20.584 1.00 82.75 200 SER A C 1
ATOM 1649 O O . SER A 1 200 ? 1.966 -2.365 20.778 1.00 82.75 200 SER A O 1
ATOM 1651 N N . GLU A 1 201 ? 3.699 -3.681 21.321 1.00 90.44 201 GLU A N 1
ATOM 1652 C CA . GLU A 1 201 ? 3.062 -4.353 22.458 1.00 90.44 201 GLU A CA 1
ATOM 1653 C C . GLU A 1 201 ? 2.715 -3.366 23.583 1.00 90.44 201 GLU A C 1
ATOM 1655 O O . GLU A 1 201 ? 1.591 -3.370 24.096 1.00 90.44 201 GLU A O 1
ATOM 1660 N N . LYS A 1 202 ? 3.638 -2.451 23.906 1.00 90.62 202 LYS A N 1
ATOM 1661 C CA . LYS A 1 202 ? 3.394 -1.369 24.874 1.00 90.62 202 LYS A CA 1
ATOM 1662 C C . LYS A 1 202 ? 2.257 -0.448 24.436 1.00 90.62 202 LYS A C 1
ATOM 1664 O O . LYS A 1 202 ? 1.379 -0.161 25.240 1.00 90.62 202 LYS A O 1
ATOM 1669 N N . LEU A 1 203 ? 2.218 -0.046 23.163 1.00 85.12 203 LEU A N 1
ATOM 1670 C CA . LEU A 1 203 ? 1.138 0.794 22.626 1.00 85.12 203 LEU A CA 1
ATOM 1671 C C . LEU A 1 203 ? -0.234 0.107 22.678 1.00 85.12 203 LEU A C 1
ATOM 1673 O O . LEU A 1 203 ? -1.227 0.754 23.001 1.00 85.12 203 LEU A O 1
ATOM 1677 N N . ILE A 1 204 ? -0.299 -1.198 22.387 1.00 85.62 204 ILE A N 1
ATOM 1678 C CA . ILE A 1 204 ? -1.540 -1.979 22.517 1.00 85.62 204 ILE A CA 1
ATOM 1679 C C . ILE A 1 204 ? -2.011 -1.967 23.975 1.00 85.62 204 ILE A C 1
ATOM 1681 O O . ILE A 1 204 ? -3.181 -1.695 24.241 1.00 85.62 204 ILE A O 1
ATOM 1685 N N . THR A 1 205 ? -1.096 -2.222 24.912 1.00 91.06 205 THR A N 1
ATOM 1686 C CA . THR A 1 205 ? -1.391 -2.234 26.352 1.00 91.06 205 THR A CA 1
ATOM 1687 C C . THR A 1 205 ? -1.914 -0.876 26.829 1.00 91.06 205 THR A C 1
ATOM 1689 O O . THR A 1 205 ? -2.945 -0.817 27.498 1.00 91.06 205 THR A O 1
ATOM 1692 N N . GLU A 1 206 ? -1.259 0.214 26.424 1.00 90.81 206 GLU A N 1
ATOM 1693 C CA . GLU A 1 206 ? -1.659 1.589 26.748 1.00 90.81 206 GLU A CA 1
ATOM 1694 C C . GLU A 1 206 ? -3.072 1.908 26.230 1.00 90.81 206 GLU A C 1
ATOM 1696 O O . GLU A 1 206 ? -3.908 2.448 26.951 1.00 90.81 206 GLU A O 1
ATOM 1701 N N . HIS A 1 207 ? -3.382 1.516 24.992 1.00 87.56 207 HIS A N 1
ATOM 1702 C CA . HIS A 1 207 ? -4.684 1.793 24.387 1.00 87.56 207 HIS A CA 1
ATOM 1703 C C . HIS A 1 207 ? -5.832 1.050 25.090 1.00 87.56 207 HIS A C 1
ATOM 1705 O O . HIS A 1 207 ? -6.898 1.624 25.322 1.00 87.56 207 HIS A O 1
ATOM 1711 N N . PHE A 1 208 ? -5.617 -0.213 25.479 1.00 88.94 208 PHE A N 1
ATOM 1712 C CA . PHE A 1 208 ? -6.607 -0.967 26.253 1.00 88.94 208 PHE A CA 1
ATOM 1713 C C . PHE A 1 208 ? -6.785 -0.426 27.671 1.00 88.94 208 PHE A C 1
ATOM 1715 O O . PHE A 1 208 ? -7.902 -0.467 28.185 1.00 88.94 208 PHE A O 1
ATOM 1722 N N . LYS A 1 209 ? -5.726 0.117 28.281 1.00 92.62 209 LYS A N 1
ATOM 1723 C CA . LYS A 1 209 ? -5.813 0.785 29.582 1.00 92.62 209 LYS A CA 1
ATOM 1724 C C . LYS A 1 209 ? -6.741 2.002 29.519 1.00 92.62 209 LYS A C 1
ATOM 1726 O O . LYS A 1 209 ? -7.683 2.075 30.298 1.00 92.62 209 LYS A O 1
ATOM 1731 N N . ILE A 1 210 ? -6.558 2.878 28.527 1.00 87.81 210 ILE A N 1
ATOM 1732 C CA . ILE A 1 210 ? -7.415 4.061 28.322 1.00 87.81 210 ILE A CA 1
ATOM 1733 C C . ILE A 1 210 ? -8.890 3.662 28.158 1.00 87.81 210 ILE A C 1
ATOM 1735 O O . ILE A 1 210 ? -9.776 4.261 28.767 1.00 87.81 210 ILE A O 1
ATOM 1739 N N . LEU A 1 211 ? -9.165 2.637 27.345 1.00 88.06 211 LEU A N 1
ATOM 1740 C CA . LEU A 1 211 ? -10.528 2.150 27.133 1.00 88.06 211 LEU A CA 1
ATOM 1741 C C . LEU A 1 211 ? -11.143 1.577 28.419 1.00 88.06 211 LEU A C 1
ATOM 1743 O O . LEU A 1 211 ? -12.312 1.822 28.706 1.00 88.06 211 LEU A O 1
ATOM 1747 N N . HIS A 1 212 ? -10.371 0.802 29.176 1.00 90.50 212 HIS A N 1
ATOM 1748 C CA . HIS A 1 212 ? -10.815 0.218 30.435 1.00 90.50 212 HIS A CA 1
ATOM 1749 C C . HIS A 1 212 ? -11.160 1.298 31.469 1.00 90.50 212 HIS A C 1
ATOM 1751 O O . HIS A 1 212 ? -12.232 1.243 32.071 1.00 90.50 212 HIS A O 1
ATOM 1757 N N . ASP A 1 213 ? -10.309 2.314 31.610 1.00 91.38 213 ASP A N 1
ATOM 1758 C CA . ASP A 1 213 ? -10.531 3.431 32.531 1.00 91.38 213 ASP A CA 1
ATOM 1759 C C . ASP A 1 213 ? -11.799 4.220 32.157 1.00 91.38 213 ASP A C 1
ATOM 1761 O O . ASP A 1 213 ? -12.607 4.565 33.021 1.00 91.38 213 ASP A O 1
ATOM 1765 N N . PHE A 1 214 ? -12.042 4.432 30.858 1.00 92.50 214 PHE A N 1
ATOM 1766 C CA . PHE A 1 214 ? -13.284 5.040 30.372 1.00 92.50 214 PHE A CA 1
ATOM 1767 C C . PHE A 1 214 ? -14.530 4.220 30.752 1.00 92.50 214 PHE A C 1
ATOM 1769 O O . PHE A 1 214 ? -15.518 4.783 31.226 1.00 92.50 214 PHE A O 1
ATOM 1776 N N . LEU A 1 215 ? -14.488 2.894 30.579 1.00 90.31 215 LEU A N 1
ATOM 1777 C CA . LEU A 1 215 ? -15.614 2.011 30.902 1.00 90.31 215 LEU A CA 1
ATOM 1778 C C . LEU A 1 215 ? -15.923 1.981 32.405 1.00 90.31 215 LEU A C 1
ATOM 1780 O O . LEU A 1 215 ? -17.095 2.017 32.776 1.00 90.31 215 LEU A O 1
ATOM 1784 N N . ILE A 1 216 ? -14.896 1.971 33.261 1.00 92.25 216 ILE A N 1
ATOM 1785 C CA . ILE A 1 216 ? -15.064 2.064 34.721 1.00 92.25 216 ILE A CA 1
ATOM 1786 C C . ILE A 1 216 ? -15.765 3.369 35.106 1.00 92.25 216 ILE A C 1
ATOM 1788 O O . ILE A 1 216 ? -16.681 3.364 35.932 1.00 92.25 216 ILE A O 1
ATOM 1792 N N . ASN A 1 217 ? -15.368 4.487 34.496 1.00 91.38 217 ASN A N 1
ATOM 1793 C CA . ASN A 1 217 ? -15.955 5.789 34.796 1.00 91.38 217 ASN A CA 1
ATOM 1794 C C . ASN A 1 217 ? -17.438 5.862 34.398 1.00 91.38 217 ASN A C 1
ATOM 1796 O O . ASN A 1 217 ? -18.258 6.340 35.187 1.00 91.38 217 ASN A O 1
ATOM 1800 N N . GLU A 1 218 ? -17.808 5.357 33.217 1.00 92.44 218 GLU A N 1
ATOM 1801 C CA . GLU A 1 218 ? -19.217 5.311 32.799 1.00 92.44 218 GLU A CA 1
ATOM 1802 C C . GLU A 1 218 ? -20.046 4.339 33.661 1.00 92.44 218 GLU A C 1
ATOM 1804 O O . GLU A 1 218 ? -21.183 4.656 34.015 1.00 92.44 218 GLU A O 1
ATOM 1809 N N . GLU A 1 219 ? -19.481 3.206 34.097 1.00 93.06 219 GLU A N 1
ATOM 1810 C CA . GLU A 1 219 ? -20.140 2.309 35.056 1.00 93.06 219 GLU A CA 1
ATOM 1811 C C . GLU A 1 219 ? -20.423 3.015 36.390 1.00 93.06 219 GLU A C 1
ATOM 1813 O O . GLU A 1 219 ? -21.548 2.970 36.898 1.00 93.06 219 GLU A O 1
ATOM 1818 N N . HIS A 1 220 ? -19.420 3.693 36.957 1.00 92.19 220 HIS A N 1
ATOM 1819 C CA . HIS A 1 220 ? -19.563 4.411 38.221 1.00 92.19 220 HIS A CA 1
ATOM 1820 C C . HIS A 1 220 ? -20.609 5.529 38.120 1.00 92.19 220 HIS A C 1
ATOM 1822 O O . HIS A 1 220 ? -21.450 5.688 39.006 1.00 92.19 220 HIS A O 1
ATOM 1828 N N . LYS A 1 221 ? -20.611 6.269 37.009 1.00 94.12 221 LYS A N 1
ATOM 1829 C CA . LYS A 1 221 ? -21.582 7.330 36.722 1.00 94.12 221 LYS A CA 1
ATOM 1830 C C . LYS A 1 221 ? -23.022 6.810 36.670 1.00 94.12 221 LYS A C 1
ATOM 1832 O O . LYS A 1 221 ? -23.900 7.448 37.244 1.00 94.12 221 LYS A O 1
ATOM 1837 N N . LEU A 1 222 ? -23.262 5.653 36.047 1.00 93.31 222 LEU A N 1
ATOM 1838 C CA . LEU A 1 222 ? -24.588 5.022 35.999 1.00 93.31 222 LEU A CA 1
ATOM 1839 C C . LEU A 1 222 ? -25.018 4.443 37.359 1.00 93.31 222 LEU A C 1
ATOM 1841 O O . LEU A 1 222 ? -26.192 4.516 37.716 1.00 93.31 222 LEU A O 1
ATOM 1845 N N . LYS A 1 223 ? -24.080 3.888 38.140 1.00 94.38 223 LYS A N 1
ATOM 1846 C CA . LYS A 1 223 ? -24.355 3.312 39.470 1.00 94.38 223 LYS A CA 1
ATOM 1847 C C . LYS A 1 223 ? -24.543 4.348 40.571 1.00 94.38 223 LYS A C 1
ATOM 1849 O O . LYS A 1 223 ? -25.237 4.056 41.543 1.00 94.38 223 LYS A O 1
ATOM 1854 N N . SER A 1 224 ? -23.916 5.515 40.455 1.00 93.50 224 SER A N 1
ATOM 1855 C CA . SER A 1 224 ? -23.928 6.563 41.479 1.00 93.50 224 SER A CA 1
ATOM 1856 C C . SER A 1 224 ? -25.341 6.955 41.950 1.00 93.50 224 SER A C 1
ATOM 1858 O O . SER A 1 224 ? -25.594 6.837 43.152 1.00 93.50 224 SER A O 1
ATOM 1860 N N . PRO A 1 225 ? -26.301 7.322 41.070 1.00 90.19 225 PRO A N 1
ATOM 1861 C CA . PRO A 1 225 ? -27.652 7.685 41.512 1.00 90.19 225 PRO A CA 1
ATOM 1862 C C . PRO A 1 225 ? -28.391 6.509 42.169 1.00 90.19 225 PRO A C 1
ATOM 1864 O O . PRO A 1 225 ? -28.947 6.670 43.250 1.00 90.19 225 PRO A O 1
ATOM 1867 N N . ILE A 1 226 ? -28.287 5.300 41.604 1.00 92.56 226 ILE A N 1
ATOM 1868 C CA . ILE A 1 226 ? -28.897 4.083 42.172 1.00 92.56 226 ILE A CA 1
ATOM 1869 C C . ILE A 1 226 ? -28.337 3.791 43.567 1.00 92.56 226 ILE A C 1
ATOM 1871 O O . ILE A 1 226 ? -29.072 3.427 44.478 1.00 92.56 226 ILE A O 1
ATOM 1875 N N . THR A 1 227 ? -27.023 3.932 43.746 1.00 91.69 227 THR A N 1
ATOM 1876 C CA . THR A 1 227 ? -26.360 3.680 45.033 1.00 91.69 227 THR A CA 1
ATOM 1877 C C . THR A 1 227 ? -26.777 4.715 46.069 1.00 91.69 227 THR A C 1
ATOM 1879 O O . THR A 1 227 ? -27.038 4.358 47.215 1.00 91.69 227 THR A O 1
ATOM 1882 N N . LYS A 1 228 ? -26.892 5.983 45.663 1.00 91.62 228 LYS A N 1
ATOM 1883 C CA . LYS A 1 228 ? -27.380 7.063 46.520 1.00 91.62 228 LYS A CA 1
ATOM 1884 C C . LYS A 1 228 ? -28.812 6.796 46.987 1.00 91.62 228 LYS A C 1
ATOM 1886 O O . LYS A 1 228 ? -29.054 6.813 48.189 1.00 91.62 228 LYS A O 1
ATOM 1891 N N . ASP A 1 229 ? -29.722 6.483 46.073 1.00 90.38 229 ASP A N 1
ATOM 1892 C CA . ASP A 1 229 ? -31.125 6.219 46.407 1.00 90.38 229 ASP A CA 1
ATOM 1893 C C . ASP A 1 229 ? -31.295 4.927 47.204 1.00 90.38 229 ASP A C 1
ATOM 1895 O O . ASP A 1 229 ? -32.108 4.866 48.126 1.00 90.38 229 ASP A O 1
ATOM 1899 N N . LYS A 1 230 ? -30.487 3.902 46.907 1.00 90.62 230 LYS A N 1
ATOM 1900 C CA . LYS A 1 230 ? -30.429 2.677 47.706 1.00 90.62 230 LYS A CA 1
ATOM 1901 C C . LYS A 1 230 ? -30.022 2.982 49.142 1.00 90.62 230 LYS A C 1
ATOM 1903 O O . LYS A 1 230 ? -30.660 2.464 50.047 1.00 90.62 230 LYS A O 1
ATOM 1908 N N . ASN A 1 231 ? -28.995 3.804 49.353 1.00 89.50 231 ASN A N 1
ATOM 1909 C CA . ASN A 1 231 ? -28.561 4.180 50.697 1.00 89.50 231 ASN A CA 1
ATOM 1910 C C . ASN A 1 231 ? -29.643 4.991 51.419 1.00 89.50 231 ASN A C 1
ATOM 1912 O O . ASN A 1 231 ? -29.996 4.641 52.533 1.00 89.50 231 ASN A O 1
ATOM 1916 N N . ILE A 1 232 ? -30.257 5.971 50.748 1.00 88.69 232 ILE A N 1
ATOM 1917 C CA . ILE A 1 232 ? -31.388 6.733 51.304 1.00 88.69 232 ILE A CA 1
ATOM 1918 C C . ILE A 1 232 ? -32.545 5.802 51.704 1.00 88.69 232 ILE A C 1
ATOM 1920 O O . ILE A 1 232 ? -33.127 5.949 52.774 1.00 88.69 232 ILE A O 1
ATOM 1924 N N . THR A 1 233 ? -32.872 4.822 50.858 1.00 87.75 233 THR A N 1
ATOM 1925 C CA . THR A 1 233 ? -33.932 3.839 51.133 1.00 87.75 233 THR A CA 1
ATOM 1926 C C . THR A 1 233 ? -33.550 2.910 52.284 1.00 87.75 233 THR A C 1
ATOM 1928 O O . THR A 1 233 ? -34.401 2.563 53.095 1.00 87.75 233 THR A O 1
ATOM 1931 N N . LEU A 1 234 ? -32.283 2.494 52.367 1.00 88.50 234 LEU A N 1
ATOM 1932 C CA . LEU A 1 234 ? -31.784 1.677 53.472 1.00 88.50 234 LEU A CA 1
ATOM 1933 C C . LEU A 1 234 ? -31.854 2.436 54.796 1.00 88.50 234 LEU A C 1
ATOM 1935 O O . LEU A 1 234 ? -32.329 1.859 55.767 1.00 88.50 234 LEU A O 1
ATOM 1939 N N . ASP A 1 235 ? -31.463 3.709 54.812 1.00 86.88 235 ASP A N 1
ATOM 1940 C CA . ASP A 1 235 ? -31.546 4.567 55.996 1.00 86.88 235 ASP A CA 1
ATOM 1941 C C . ASP A 1 235 ? -33.011 4.751 56.444 1.00 86.88 235 ASP A C 1
ATOM 1943 O O . ASP A 1 235 ? -33.318 4.646 57.630 1.00 86.88 235 ASP A O 1
ATOM 1947 N N . ASP A 1 236 ? -33.945 4.946 55.503 1.00 86.38 236 ASP A N 1
ATOM 1948 C CA . ASP A 1 236 ? -35.388 5.029 55.796 1.00 86.38 236 ASP A CA 1
ATOM 1949 C C . ASP A 1 236 ? -35.950 3.708 56.350 1.00 86.38 236 ASP A C 1
ATOM 1951 O O . ASP A 1 236 ? -36.742 3.709 57.297 1.00 86.38 236 ASP A O 1
ATOM 1955 N N . ILE A 1 237 ? -35.537 2.563 55.794 1.00 86.62 237 ILE A N 1
ATOM 1956 C CA . ILE A 1 237 ? -35.946 1.250 56.307 1.00 86.62 237 ILE A CA 1
ATOM 1957 C C . ILE A 1 237 ? -35.363 1.005 57.696 1.00 86.62 237 ILE A C 1
ATOM 1959 O O . ILE A 1 237 ? -36.081 0.509 58.564 1.00 86.62 237 ILE A O 1
ATOM 1963 N N . ASP A 1 238 ? -34.094 1.333 57.918 1.00 85.62 238 ASP A N 1
ATOM 1964 C CA . ASP A 1 238 ? -33.430 1.173 59.210 1.00 85.62 238 ASP A CA 1
ATOM 1965 C C . ASP A 1 238 ? -34.127 2.007 60.291 1.00 85.62 238 ASP A C 1
ATOM 1967 O O . ASP A 1 238 ? -34.506 1.486 61.347 1.00 85.62 238 ASP A O 1
ATOM 1971 N N . GLN A 1 239 ? -34.442 3.265 59.967 1.00 85.94 239 GLN A N 1
ATOM 1972 C CA . GLN A 1 239 ? -35.230 4.136 60.826 1.00 85.94 239 GLN A CA 1
ATOM 1973 C C . GLN A 1 239 ? -36.586 3.498 61.159 1.00 85.94 239 GLN A C 1
ATOM 1975 O O . GLN A 1 239 ? -36.894 3.293 62.332 1.00 85.94 239 GLN A O 1
ATOM 1980 N N . LYS A 1 240 ? -37.379 3.110 60.151 1.00 87.19 240 LYS A N 1
ATOM 1981 C CA . LYS A 1 240 ? -38.715 2.506 60.342 1.00 87.19 240 LYS A CA 1
ATOM 1982 C C . LYS A 1 240 ? -38.679 1.182 61.097 1.00 87.19 240 LYS A C 1
ATOM 1984 O O . LYS A 1 240 ? -39.564 0.906 61.904 1.00 87.19 240 LYS A O 1
ATOM 1989 N N . THR A 1 241 ? -37.668 0.358 60.845 1.00 85.94 241 THR A N 1
ATOM 1990 C CA . THR A 1 241 ? -37.457 -0.919 61.537 1.00 85.94 241 THR A CA 1
ATOM 1991 C C . THR A 1 241 ? -37.141 -0.674 63.004 1.00 85.94 241 THR A C 1
ATOM 1993 O O . THR A 1 241 ? -37.681 -1.362 63.871 1.00 85.94 241 THR A O 1
ATOM 1996 N N . THR A 1 242 ? -36.334 0.346 63.298 1.00 85.38 242 THR A N 1
ATOM 1997 C CA . THR A 1 242 ? -36.081 0.792 64.667 1.00 85.38 242 THR A CA 1
ATOM 1998 C C . THR A 1 242 ? -37.387 1.188 65.349 1.00 85.38 242 THR A C 1
ATOM 2000 O O . THR A 1 242 ? -37.667 0.684 66.436 1.00 85.38 242 THR A O 1
ATOM 2003 N N . GLU A 1 243 ? -38.242 1.989 64.701 1.00 85.94 243 GLU A N 1
ATOM 2004 C CA . GLU A 1 243 ? -39.551 2.363 65.261 1.00 85.94 243 GLU A CA 1
ATOM 2005 C C . GLU A 1 243 ? -40.425 1.132 65.548 1.00 85.94 243 GLU A C 1
ATOM 2007 O O . GLU A 1 243 ? -41.002 0.991 66.631 1.00 85.94 243 GLU A O 1
ATOM 2012 N N . LEU A 1 244 ? -40.477 0.200 64.595 1.00 87.44 244 LEU A N 1
ATOM 2013 C CA . LEU A 1 244 ? -41.254 -1.029 64.695 1.00 87.44 244 LEU A CA 1
ATOM 2014 C C . LEU A 1 244 ? -40.771 -1.914 65.850 1.00 87.44 244 LEU A C 1
ATOM 2016 O O . LEU A 1 244 ? -41.584 -2.434 66.617 1.00 87.44 244 LEU A O 1
ATOM 2020 N N . ASN A 1 245 ? -39.456 -2.034 66.023 1.00 84.44 245 ASN A N 1
ATOM 2021 C CA . ASN A 1 245 ? -38.843 -2.760 67.129 1.00 84.44 245 ASN A CA 1
ATOM 2022 C C . ASN A 1 245 ? -39.191 -2.139 68.488 1.00 84.44 245 ASN A C 1
ATOM 2024 O O . ASN A 1 245 ? -39.450 -2.878 69.440 1.00 84.44 245 ASN A O 1
ATOM 2028 N N . GLN A 1 246 ? -39.284 -0.808 68.594 1.00 86.06 246 GLN A N 1
ATOM 2029 C CA . GLN A 1 246 ? -39.761 -0.173 69.829 1.00 86.06 246 GLN A CA 1
ATOM 2030 C C . GLN A 1 246 ? -41.231 -0.515 70.118 1.00 86.06 246 GLN A C 1
ATOM 2032 O O . GLN A 1 246 ? -41.592 -0.783 71.264 1.00 86.06 246 GLN A O 1
ATOM 2037 N N . ILE A 1 247 ? -42.092 -0.589 69.097 1.00 88.88 247 ILE A N 1
ATOM 2038 C CA . ILE A 1 247 ? -43.485 -1.032 69.281 1.00 88.88 247 ILE A CA 1
ATOM 2039 C C . ILE A 1 247 ? -43.526 -2.482 69.779 1.00 88.88 247 ILE A C 1
ATOM 2041 O O . ILE A 1 247 ? -44.265 -2.799 70.714 1.00 88.88 247 ILE A O 1
ATOM 2045 N N . VAL A 1 248 ? -42.711 -3.364 69.197 1.00 88.25 248 VAL A N 1
ATOM 2046 C CA . VAL A 1 248 ? -42.601 -4.761 69.640 1.00 88.25 248 VAL A CA 1
ATOM 2047 C C . VAL A 1 248 ? -42.128 -4.844 71.095 1.00 88.25 248 VAL A C 1
ATOM 2049 O O . VAL A 1 248 ? -42.683 -5.631 71.863 1.00 88.25 248 VAL A O 1
ATOM 2052 N N . ARG A 1 249 ? -41.183 -3.993 71.512 1.00 86.88 249 ARG A N 1
ATOM 2053 C CA . ARG A 1 249 ? -40.746 -3.873 72.914 1.00 86.88 249 ARG A CA 1
ATOM 2054 C C . ARG A 1 249 ? -41.905 -3.535 73.851 1.00 86.88 249 ARG A C 1
ATOM 2056 O O . ARG A 1 249 ? -42.065 -4.205 74.870 1.00 86.88 249 ARG A O 1
ATOM 2063 N N . ILE A 1 250 ? -42.764 -2.578 73.488 1.00 88.56 250 ILE A N 1
ATOM 2064 C CA . ILE A 1 250 ? -43.969 -2.237 74.272 1.00 88.56 250 ILE A CA 1
ATOM 2065 C C . ILE A 1 250 ? -44.915 -3.444 74.377 1.00 88.56 250 ILE A C 1
ATOM 2067 O O . ILE A 1 250 ? -45.439 -3.730 75.454 1.00 88.56 250 ILE A O 1
ATOM 2071 N N . ILE A 1 251 ? -45.122 -4.178 73.277 1.00 87.88 251 ILE A N 1
ATOM 2072 C CA . ILE A 1 251 ? -45.969 -5.382 73.262 1.00 87.88 251 ILE A CA 1
ATOM 2073 C C . ILE A 1 251 ? -45.391 -6.459 74.189 1.00 87.88 251 ILE A C 1
ATOM 2075 O O . ILE A 1 251 ? -46.127 -7.034 74.994 1.00 87.88 251 ILE A O 1
ATOM 2079 N N . LYS A 1 252 ? -44.078 -6.713 74.105 1.00 87.31 252 LYS A N 1
ATOM 2080 C CA . LYS A 1 252 ? -43.368 -7.682 74.951 1.00 87.31 252 LYS A CA 1
ATOM 2081 C C . LYS A 1 252 ? -43.516 -7.315 76.428 1.00 87.31 252 LYS A C 1
ATOM 2083 O O . LYS A 1 252 ? -43.941 -8.153 77.218 1.00 87.31 252 LYS A O 1
ATOM 2088 N N . LEU A 1 253 ? -43.272 -6.049 76.773 1.00 88.62 253 LEU A N 1
ATOM 2089 C CA . LEU A 1 253 ? -43.437 -5.509 78.124 1.00 88.62 253 LEU A CA 1
ATOM 2090 C C . LEU A 1 253 ? -44.861 -5.717 78.660 1.00 88.62 253 LEU A C 1
ATOM 2092 O O . LEU A 1 253 ? -45.040 -6.250 79.755 1.00 88.62 253 LEU A O 1
ATOM 2096 N N . ASN A 1 254 ? -45.878 -5.345 77.880 1.00 89.62 254 ASN A N 1
ATOM 2097 C CA . ASN A 1 254 ? -47.279 -5.484 78.275 1.00 89.62 254 ASN A CA 1
ATOM 2098 C C . ASN A 1 254 ? -47.678 -6.955 78.500 1.00 89.62 254 ASN A C 1
ATOM 2100 O O . ASN A 1 254 ? -48.379 -7.272 79.461 1.00 89.62 254 ASN A O 1
ATOM 2104 N N . ASN A 1 255 ? -47.194 -7.869 77.653 1.00 87.81 255 ASN A N 1
ATOM 2105 C CA . ASN A 1 255 ? -47.436 -9.305 77.808 1.00 87.81 255 ASN A CA 1
ATOM 2106 C C . ASN A 1 255 ? -46.769 -9.867 79.072 1.00 87.81 255 ASN A C 1
ATOM 2108 O O . ASN A 1 255 ? -47.396 -10.639 79.801 1.00 87.81 255 ASN A O 1
ATOM 2112 N N . SER A 1 256 ? -45.529 -9.464 79.361 1.00 89.06 256 SER A N 1
ATOM 2113 C CA . SER A 1 256 ? -44.822 -9.869 80.581 1.00 89.06 256 SER A CA 1
ATOM 2114 C C . SER A 1 256 ? -45.544 -9.386 81.841 1.00 89.06 256 SER A C 1
ATOM 2116 O O . SER A 1 256 ? -45.745 -10.161 82.775 1.00 89.06 256 SER A O 1
ATOM 2118 N N . ILE A 1 257 ? -46.017 -8.136 81.843 1.00 87.62 257 ILE A N 1
ATOM 2119 C CA . ILE A 1 257 ? -46.833 -7.572 82.927 1.00 87.62 257 ILE A CA 1
ATOM 2120 C C . ILE A 1 257 ? -48.120 -8.386 83.131 1.00 87.62 257 ILE A C 1
ATOM 2122 O O . ILE A 1 257 ? -48.436 -8.768 84.260 1.00 87.62 257 ILE A O 1
ATOM 2126 N N . TYR A 1 258 ? -48.851 -8.682 82.051 1.00 87.25 258 TYR A N 1
ATOM 2127 C CA . TYR A 1 258 ? -50.108 -9.435 82.111 1.00 87.25 258 TYR A CA 1
ATOM 2128 C C . TYR A 1 258 ? -49.913 -10.852 82.670 1.00 87.25 258 TYR A C 1
ATOM 2130 O O . TYR A 1 258 ? -50.706 -11.320 83.489 1.00 87.25 258 TYR A O 1
ATOM 2138 N N . ASN A 1 259 ? -48.838 -11.530 82.262 1.00 86.94 259 ASN A N 1
ATOM 2139 C CA . ASN A 1 259 ? -48.519 -12.871 82.746 1.00 86.94 259 ASN A CA 1
ATOM 2140 C C . ASN A 1 259 ? -48.137 -12.868 84.233 1.00 86.94 259 ASN A C 1
ATOM 2142 O O . ASN A 1 259 ? -48.611 -13.727 84.975 1.00 86.94 259 ASN A O 1
ATOM 2146 N N . ASN A 1 260 ? -47.374 -11.873 84.696 1.00 84.25 260 ASN A N 1
ATOM 2147 C CA . ASN A 1 260 ? -46.996 -11.745 86.108 1.00 84.25 260 ASN A CA 1
ATOM 2148 C C . ASN A 1 260 ? -48.204 -11.502 87.030 1.00 84.25 260 ASN A C 1
ATOM 2150 O O . ASN A 1 260 ? -48.232 -12.011 88.147 1.00 84.25 260 ASN A O 1
ATOM 2154 N N . GLN A 1 261 ? -49.236 -10.791 86.563 1.00 82.50 261 GLN A N 1
ATOM 2155 C CA . GLN A 1 261 ? -50.475 -10.588 87.331 1.00 82.50 261 GLN A CA 1
ATOM 2156 C C . GLN A 1 261 ? -51.319 -11.865 87.470 1.00 82.50 261 GLN A C 1
ATOM 2158 O O . GLN A 1 261 ? -52.094 -11.996 88.417 1.00 82.50 261 GLN A O 1
ATOM 2163 N N . LYS A 1 262 ? -51.187 -12.815 86.538 1.00 80.00 262 LYS A N 1
ATOM 2164 C CA . LYS A 1 262 ? -52.000 -14.040 86.499 1.00 80.00 262 LYS A CA 1
ATOM 2165 C C . LYS A 1 262 ? -51.457 -15.161 87.394 1.00 80.00 262 LYS A C 1
ATOM 2167 O O . LYS A 1 262 ? -52.197 -16.087 87.712 1.00 80.00 262 LYS A O 1
ATOM 2172 N N . SER A 1 263 ? -50.199 -15.058 87.817 1.00 73.12 263 SER A N 1
ATOM 2173 C CA . SER A 1 263 ? -49.495 -16.056 88.637 1.00 73.12 263 SER A CA 1
ATOM 2174 C C . SER A 1 263 ? -49.655 -15.851 90.154 1.00 73.12 263 SER A C 1
ATOM 2176 O O . SER A 1 263 ? -49.055 -16.580 90.935 1.00 73.12 263 SER A O 1
ATOM 2178 N N . GLY A 1 264 ? -50.457 -14.873 90.589 1.00 59.28 264 GLY A N 1
ATOM 2179 C CA . GLY A 1 264 ? -50.506 -14.376 91.971 1.00 59.28 264 GLY A CA 1
ATOM 2180 C C . GLY A 1 264 ? -51.211 -15.228 93.038 1.00 59.28 264 GLY A C 1
ATOM 2181 O O . GLY A 1 264 ? -51.571 -14.657 94.058 1.00 59.28 264 GLY A O 1
ATOM 2182 N N . ASP A 1 265 ? -51.412 -16.537 92.850 1.00 55.88 265 ASP A N 1
ATOM 2183 C CA . ASP A 1 265 ? -52.096 -17.399 93.845 1.00 55.88 265 ASP A CA 1
ATOM 2184 C C . ASP A 1 265 ? -51.380 -18.744 94.125 1.00 55.88 265 ASP A C 1
ATOM 2186 O O . ASP A 1 265 ? -51.960 -19.658 94.710 1.00 55.88 265 ASP A O 1
ATOM 2190 N N . GLY A 1 266 ? -50.112 -18.895 93.721 1.00 56.03 266 GLY A N 1
ATOM 2191 C CA . GLY A 1 266 ? -49.308 -20.095 93.993 1.00 56.03 266 GLY A CA 1
ATOM 2192 C C . GLY A 1 266 ? -48.215 -19.836 95.027 1.00 56.03 266 GLY A C 1
ATOM 2193 O O . GLY A 1 266 ? -47.322 -19.036 94.773 1.00 56.03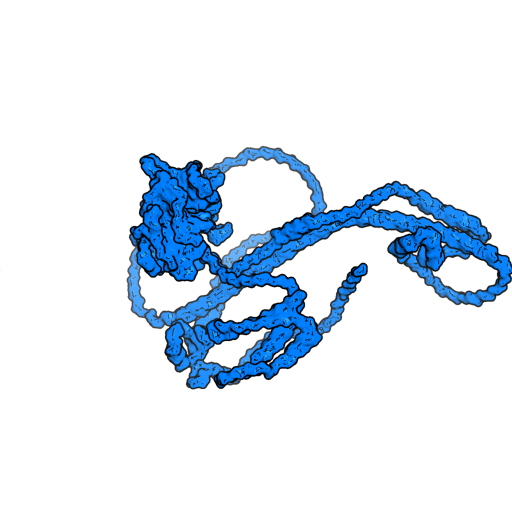 266 GLY A O 1
ATOM 2194 N N . GLU A 1 267 ? -48.304 -20.508 96.175 1.00 55.16 267 GLU A N 1
ATOM 2195 C CA . GLU A 1 267 ? -47.362 -20.439 97.298 1.00 55.16 267 GLU A CA 1
ATOM 2196 C C . GLU A 1 267 ? -45.892 -20.656 96.884 1.00 55.16 267 GLU A C 1
ATOM 2198 O O . GLU A 1 267 ? -45.566 -21.511 96.063 1.00 55.16 267 GLU A O 1
ATOM 2203 N N . GLU A 1 268 ? -45.023 -19.849 97.499 1.00 52.59 268 GLU A N 1
ATOM 2204 C CA . GLU A 1 268 ? -43.569 -19.806 97.347 1.00 52.59 268 GLU A CA 1
ATOM 2205 C C . GLU A 1 268 ? -42.892 -21.145 97.696 1.00 52.59 268 GLU A C 1
ATOM 2207 O O . GLU A 1 268 ? -42.906 -21.564 98.854 1.00 52.59 268 GLU A O 1
ATOM 2212 N N . GLU A 1 269 ? -42.164 -21.741 96.749 1.00 52.66 269 GLU A N 1
ATOM 2213 C CA . GLU A 1 269 ? -41.018 -22.594 97.079 1.00 52.66 269 GLU A CA 1
ATOM 2214 C C . GLU A 1 269 ? -39.730 -21.886 96.652 1.00 52.66 269 GLU A C 1
ATOM 2216 O O . GLU A 1 269 ? -39.478 -21.612 95.480 1.00 52.66 269 GLU A O 1
ATOM 2221 N N . LYS A 1 270 ? -38.948 -21.524 97.672 1.00 57.53 270 LYS A N 1
ATOM 2222 C CA . LYS A 1 270 ? -37.636 -20.890 97.574 1.00 57.53 270 LYS A CA 1
ATOM 2223 C C . LYS A 1 270 ? -36.605 -21.942 97.184 1.00 57.53 270 LYS A C 1
ATOM 2225 O O . LYS A 1 270 ? -36.308 -22.813 97.998 1.00 57.53 270 LYS A O 1
ATOM 2230 N N . GLU A 1 271 ? -35.996 -21.806 96.013 1.00 50.09 271 GLU A N 1
ATOM 2231 C CA . GLU A 1 271 ? -34.702 -22.432 95.749 1.00 50.09 271 GLU A CA 1
ATOM 2232 C C . GLU A 1 271 ? -33.616 -21.356 95.699 1.00 50.09 271 GLU A C 1
ATOM 2234 O O . GLU A 1 271 ? -33.547 -20.523 94.798 1.00 50.09 271 GLU A O 1
ATOM 2239 N N . GLU A 1 272 ? -32.797 -21.367 96.751 1.00 57.31 272 GLU A N 1
ATOM 2240 C CA . GLU A 1 272 ? -31.550 -20.623 96.871 1.00 57.31 272 GLU A CA 1
ATOM 2241 C C . GLU A 1 272 ? -30.457 -21.323 96.053 1.00 57.31 272 GLU A C 1
ATOM 2243 O O . GLU A 1 272 ? -30.049 -22.441 96.364 1.00 57.31 272 GLU A O 1
ATOM 2248 N N . SER A 1 273 ? -29.927 -20.640 95.045 1.00 49.62 273 SER A N 1
ATOM 2249 C CA . SER A 1 273 ? -28.579 -20.865 94.512 1.00 49.62 273 SER A CA 1
ATOM 2250 C C . SER A 1 273 ? -28.207 -19.632 93.696 1.00 49.62 273 SER A C 1
ATOM 2252 O O . SER A 1 273 ? -29.065 -19.110 92.998 1.00 49.62 273 SER A O 1
ATOM 2254 N N . SER A 1 274 ? -26.993 -19.111 93.651 1.00 51.81 274 SER A N 1
ATOM 2255 C CA . SER A 1 274 ? -25.703 -19.388 94.275 1.00 51.81 274 SER A CA 1
ATOM 2256 C C . SER A 1 274 ? -24.846 -18.250 93.725 1.00 51.81 274 SER A C 1
ATOM 2258 O O . SER A 1 274 ? -24.809 -18.090 92.506 1.00 51.81 274 SER A O 1
ATOM 2260 N N . ASP A 1 275 ? -24.202 -17.475 94.596 1.00 52.62 275 ASP A N 1
ATOM 2261 C CA . ASP A 1 275 ? -23.327 -16.359 94.224 1.00 52.62 275 ASP A CA 1
ATOM 2262 C C . ASP A 1 275 ? -22.287 -16.794 93.182 1.00 52.62 275 ASP A C 1
ATOM 2264 O O . ASP A 1 275 ? -21.485 -17.704 93.409 1.00 52.62 275 ASP A O 1
ATOM 2268 N N . GLY A 1 276 ? -22.328 -16.127 92.034 1.00 48.56 276 GLY A N 1
ATOM 2269 C CA . GLY A 1 276 ? -21.362 -16.229 90.954 1.00 48.56 276 GLY A CA 1
ATOM 2270 C C . GLY A 1 276 ? -21.180 -14.845 90.354 1.00 48.56 276 GLY A C 1
ATOM 2271 O O . GLY A 1 276 ? -21.825 -14.515 89.364 1.00 48.56 276 GLY A O 1
ATOM 2272 N N . ASP A 1 277 ? -20.349 -14.039 91.016 1.00 55.91 277 ASP A N 1
ATOM 2273 C CA . ASP A 1 277 ? -19.808 -12.785 90.500 1.00 55.91 277 ASP A CA 1
ATOM 2274 C C . ASP A 1 277 ? -18.973 -13.082 89.243 1.00 55.91 277 ASP A C 1
ATOM 2276 O O . ASP A 1 277 ? -17.801 -13.433 89.354 1.00 55.91 277 ASP A O 1
ATOM 2280 N N . ASP A 1 278 ? -19.565 -12.944 88.058 1.00 49.28 278 ASP A N 1
ATOM 2281 C CA . ASP A 1 278 ? -18.820 -12.741 86.812 1.00 49.28 278 ASP A CA 1
ATOM 2282 C C . ASP A 1 278 ? -19.436 -11.546 86.077 1.00 49.28 278 ASP A C 1
ATOM 2284 O O . ASP A 1 278 ? -20.437 -11.635 85.363 1.00 49.28 278 ASP A O 1
ATOM 2288 N N . ASP A 1 279 ? -18.812 -10.397 86.327 1.00 52.09 279 ASP A N 1
ATOM 2289 C CA . ASP A 1 279 ? -19.080 -9.066 85.782 1.00 52.09 279 ASP A CA 1
ATOM 2290 C C . ASP A 1 279 ? -18.610 -8.977 84.313 1.00 52.09 279 ASP A C 1
ATOM 2292 O O . ASP A 1 279 ? -17.850 -8.093 83.917 1.00 52.09 279 ASP A O 1
ATOM 2296 N N . ASP A 1 280 ? -19.038 -9.936 83.486 1.00 50.22 280 ASP A N 1
ATOM 2297 C CA . ASP A 1 280 ? -18.871 -9.884 82.038 1.00 50.22 280 ASP A CA 1
ATOM 2298 C C . ASP A 1 280 ? -20.027 -9.058 81.463 1.00 50.22 280 ASP A C 1
ATOM 2300 O O . ASP A 1 280 ? -21.042 -9.577 80.989 1.00 50.22 280 ASP A O 1
ATOM 2304 N N . GLN A 1 281 ? -19.854 -7.731 81.481 1.00 54.38 281 GLN A N 1
ATOM 2305 C CA . GLN A 1 281 ? -20.561 -6.816 80.584 1.00 54.38 281 GLN A CA 1
ATOM 2306 C C . GLN A 1 281 ? -20.239 -7.200 79.135 1.00 54.38 281 GLN A C 1
ATOM 2308 O O . GLN A 1 281 ? -19.384 -6.624 78.460 1.00 54.38 281 GLN A O 1
ATOM 2313 N N . LYS A 1 282 ? -20.949 -8.216 78.650 1.00 52.22 282 LYS A N 1
ATOM 2314 C CA . LYS A 1 282 ? -21.003 -8.624 77.259 1.00 52.22 282 LYS A CA 1
ATOM 2315 C C . LYS A 1 282 ? -21.712 -7.506 76.509 1.00 52.22 282 LYS A C 1
ATOM 2317 O O . LYS A 1 282 ? -22.931 -7.511 76.384 1.00 52.22 282 LYS A O 1
ATOM 2322 N N . TYR A 1 283 ? -20.931 -6.527 76.059 1.00 46.69 283 TYR A N 1
ATOM 2323 C CA . TYR A 1 283 ? -21.346 -5.562 75.052 1.00 46.69 283 TYR A CA 1
ATOM 2324 C C . TYR A 1 283 ? -21.978 -6.353 73.905 1.00 46.69 283 TYR A C 1
ATOM 2326 O O . TYR A 1 283 ? -21.294 -7.059 73.162 1.00 46.69 283 TYR A O 1
ATOM 2334 N N . CYS A 1 284 ? -23.306 -6.310 73.824 1.00 44.81 284 CYS A N 1
ATOM 2335 C CA . CYS A 1 284 ? -24.050 -6.787 72.678 1.00 44.81 284 CYS A CA 1
ATOM 2336 C C . CYS A 1 284 ? -23.585 -5.921 71.512 1.00 44.81 284 CYS A C 1
ATOM 2338 O O . CYS A 1 284 ? -23.993 -4.768 71.404 1.00 44.81 284 CYS A O 1
ATOM 2340 N N . ASN A 1 285 ? -22.650 -6.433 70.711 1.00 43.34 285 ASN A N 1
ATOM 2341 C CA . ASN A 1 285 ? -22.283 -5.793 69.460 1.00 43.34 285 ASN A CA 1
ATOM 2342 C C . ASN A 1 285 ? -23.579 -5.617 68.667 1.00 43.34 285 ASN A C 1
ATOM 2344 O O . ASN A 1 285 ? -24.244 -6.604 68.352 1.00 43.34 285 ASN A O 1
ATOM 2348 N N . ASP A 1 286 ? -23.911 -4.361 68.383 1.00 49.16 286 ASP A N 1
ATOM 2349 C CA . ASP A 1 286 ? -25.099 -3.847 67.686 1.00 49.16 286 ASP A CA 1
ATOM 2350 C C . ASP A 1 286 ? -25.184 -4.314 66.210 1.00 49.16 286 ASP A C 1
ATOM 2352 O O . ASP A 1 286 ? -25.896 -3.756 65.383 1.00 49.16 286 ASP A O 1
ATOM 2356 N N . ASP A 1 287 ? -24.455 -5.378 65.861 1.00 49.28 287 ASP A N 1
ATOM 2357 C CA . ASP A 1 287 ? -24.348 -5.978 64.535 1.00 49.28 287 ASP A CA 1
ATOM 2358 C C . ASP A 1 287 ? -25.495 -6.965 64.265 1.00 49.28 287 ASP A C 1
ATOM 2360 O O . ASP A 1 287 ? -25.321 -7.975 63.570 1.00 49.28 287 ASP A O 1
ATOM 2364 N N . THR A 1 288 ? -26.712 -6.686 64.741 1.00 57.12 288 THR A N 1
ATOM 2365 C CA . THR A 1 288 ? -27.890 -7.165 64.003 1.00 57.12 288 THR A CA 1
ATOM 2366 C C . THR A 1 288 ? -27.901 -6.431 62.670 1.00 57.12 288 THR A C 1
ATOM 2368 O O . THR A 1 288 ? -28.562 -5.416 62.489 1.00 57.12 288 THR A O 1
ATOM 2371 N N . THR A 1 289 ? -27.080 -6.927 61.745 1.00 69.56 289 THR A N 1
ATOM 2372 C CA . THR A 1 289 ? -26.853 -6.316 60.443 1.00 69.56 289 THR A CA 1
ATOM 2373 C C . THR A 1 289 ? -28.207 -6.139 59.756 1.00 69.56 289 THR A C 1
ATOM 2375 O O . THR A 1 289 ? -28.943 -7.112 59.591 1.00 69.56 289 THR A O 1
ATOM 2378 N N . LEU A 1 290 ? -28.526 -4.907 59.346 1.00 74.88 290 LEU A N 1
ATOM 2379 C CA . LEU A 1 290 ? -29.681 -4.512 58.525 1.00 74.88 290 LEU A CA 1
ATOM 2380 C C . LEU A 1 290 ? -30.143 -5.575 57.489 1.00 74.88 290 LEU A C 1
ATOM 2382 O O . LEU A 1 290 ? -31.350 -5.796 57.372 1.00 74.88 290 LEU A O 1
ATOM 2386 N N . PRO A 1 291 ? -29.243 -6.313 56.796 1.00 80.56 291 PRO A N 1
ATOM 2387 C CA . PRO A 1 291 ? -29.592 -7.501 56.008 1.00 80.56 291 PRO A CA 1
ATOM 2388 C C . PRO A 1 291 ? -30.542 -8.510 56.675 1.00 80.56 291 PRO A C 1
ATOM 2390 O O . PRO A 1 291 ? -31.469 -8.989 56.030 1.00 80.56 291 PRO A O 1
ATOM 2393 N N . THR A 1 292 ? -30.334 -8.818 57.955 1.00 82.38 292 THR A N 1
ATOM 2394 C CA . THR A 1 292 ? -31.126 -9.800 58.713 1.00 82.38 292 THR A CA 1
ATOM 2395 C C . THR A 1 292 ? -32.540 -9.281 58.963 1.00 82.38 292 THR A C 1
ATOM 2397 O O . THR A 1 292 ? -33.509 -10.019 58.810 1.00 82.38 292 THR A O 1
ATOM 2400 N N . ALA A 1 293 ? -32.677 -7.996 59.305 1.00 80.69 293 ALA A N 1
ATOM 2401 C CA . ALA A 1 293 ? -33.982 -7.373 59.504 1.00 80.69 293 ALA A CA 1
ATOM 2402 C C . ALA A 1 293 ? -34.788 -7.318 58.198 1.00 80.69 293 ALA A C 1
ATOM 2404 O O . ALA A 1 293 ? -35.974 -7.644 58.198 1.00 80.69 293 ALA A O 1
ATOM 2405 N N . LEU A 1 294 ? -34.133 -6.985 57.080 1.00 84.69 294 LEU A N 1
ATOM 2406 C CA . LEU A 1 294 ? -34.743 -7.005 55.748 1.00 84.69 294 LEU A CA 1
ATOM 2407 C C . LEU A 1 294 ? -35.248 -8.401 55.366 1.00 84.69 294 LEU A C 1
ATOM 2409 O O . LEU A 1 294 ? -36.363 -8.528 54.870 1.00 84.69 294 LEU A O 1
ATOM 2413 N N . GLU A 1 295 ? -34.457 -9.443 55.630 1.00 88.94 295 GLU A N 1
ATOM 2414 C CA . GLU A 1 295 ? -34.846 -10.828 55.351 1.00 88.94 295 GLU A CA 1
ATOM 2415 C C . GLU A 1 295 ? -36.073 -11.258 56.170 1.00 88.94 295 GLU A C 1
ATOM 2417 O O . GLU A 1 295 ? -36.987 -11.884 55.637 1.00 88.94 295 GLU A O 1
ATOM 2422 N N . ILE A 1 296 ? -36.144 -10.878 57.449 1.00 87.69 296 ILE A N 1
ATOM 2423 C CA . ILE A 1 296 ? -37.292 -11.199 58.313 1.00 87.69 296 ILE A CA 1
ATOM 2424 C C . ILE A 1 296 ? -38.549 -10.454 57.861 1.00 87.69 296 ILE A C 1
ATOM 2426 O O . ILE A 1 296 ? -39.638 -11.030 57.878 1.00 87.69 296 ILE A O 1
ATOM 2430 N N . ILE A 1 297 ? -38.414 -9.182 57.473 1.00 88.62 297 ILE A N 1
ATOM 2431 C CA . ILE A 1 297 ? -39.529 -8.380 56.958 1.00 88.62 297 ILE A CA 1
ATOM 2432 C C . ILE A 1 297 ? -40.068 -9.003 55.666 1.00 88.62 297 ILE A C 1
ATOM 2434 O O . ILE A 1 297 ? -41.278 -9.159 55.547 1.00 88.62 297 ILE A O 1
ATOM 2438 N N . ASP A 1 298 ? -39.195 -9.418 54.746 1.00 88.94 298 ASP A N 1
ATOM 2439 C CA . ASP A 1 298 ? -39.589 -10.070 53.488 1.00 88.94 298 ASP A CA 1
ATOM 2440 C C . ASP A 1 298 ? -40.293 -11.420 53.721 1.00 88.94 298 ASP A C 1
ATOM 2442 O O . ASP A 1 298 ? -41.266 -11.756 53.049 1.00 88.94 298 ASP A O 1
ATOM 2446 N N . GLN A 1 299 ? -39.850 -12.181 54.727 1.00 91.38 299 GLN A N 1
ATOM 2447 C CA . GLN A 1 299 ? -40.470 -13.453 55.113 1.00 91.38 299 GLN A CA 1
ATOM 2448 C C . GLN A 1 299 ? -41.781 -13.294 55.902 1.00 91.38 299 GLN A C 1
ATOM 2450 O O . GLN A 1 299 ? -42.528 -14.265 56.046 1.00 91.38 299 GLN A O 1
ATOM 2455 N N . SER A 1 300 ? -42.064 -12.104 56.438 1.00 93.44 300 SER A N 1
ATOM 2456 C CA . SER A 1 300 ? -43.246 -11.841 57.260 1.00 93.44 300 SER A CA 1
ATOM 2457 C C . SER A 1 300 ? -44.379 -11.269 56.411 1.00 93.44 300 SER A C 1
ATOM 2459 O O . SER A 1 300 ? -44.331 -10.125 55.974 1.00 93.44 300 SER A O 1
ATOM 2461 N N . GLU A 1 301 ? -45.467 -12.020 56.240 1.00 91.25 301 GLU A N 1
ATOM 2462 C CA . GLU A 1 301 ? -46.644 -11.542 55.497 1.00 91.25 301 GLU A CA 1
ATOM 2463 C C . GLU A 1 301 ? -47.452 -10.505 56.291 1.00 91.25 301 GLU A C 1
ATOM 2465 O O . GLU A 1 301 ? -48.210 -9.714 55.724 1.00 91.25 301 GLU A O 1
ATOM 2470 N N . THR A 1 302 ? -47.336 -10.526 57.622 1.00 92.44 302 THR A N 1
ATOM 2471 C CA . THR A 1 302 ? -48.068 -9.627 58.517 1.00 92.44 302 THR A CA 1
ATOM 2472 C C . THR A 1 302 ? -47.182 -9.087 59.630 1.00 92.44 302 THR A C 1
ATOM 2474 O O . THR A 1 302 ? -46.239 -9.739 60.084 1.00 92.44 302 THR A O 1
ATOM 2477 N N . PHE A 1 303 ? -47.545 -7.911 60.153 1.00 89.69 303 PHE A N 1
ATOM 2478 C CA . PHE A 1 303 ? -46.892 -7.345 61.334 1.00 89.69 303 PHE A CA 1
ATOM 2479 C C . PHE A 1 303 ? -46.930 -8.303 62.533 1.00 89.69 303 PHE A C 1
ATOM 2481 O O . PHE A 1 303 ? -45.979 -8.355 63.302 1.00 89.69 303 PHE A O 1
ATOM 2488 N N . GLN A 1 304 ? -47.995 -9.092 62.699 1.00 90.88 304 GLN A N 1
ATOM 2489 C CA . GLN A 1 304 ? -48.089 -10.057 63.794 1.00 90.88 304 GLN A CA 1
ATOM 2490 C C . GLN A 1 304 ? -47.045 -11.169 63.671 1.00 90.88 304 GLN A C 1
ATOM 2492 O O . GLN A 1 304 ? -46.487 -11.575 64.685 1.00 90.88 304 GLN A O 1
ATOM 2497 N N . GLN A 1 305 ? -46.769 -11.653 62.456 1.00 91.00 305 GLN A N 1
ATOM 2498 C CA . GLN A 1 305 ? -45.721 -12.653 62.224 1.00 91.00 305 GLN A CA 1
ATOM 2499 C C . GLN A 1 305 ? -44.339 -12.072 62.527 1.00 91.00 305 GLN A C 1
ATOM 2501 O O . GLN A 1 305 ? -43.576 -12.688 63.269 1.00 91.00 305 GLN A O 1
ATOM 2506 N N . TYR A 1 306 ? -44.076 -10.856 62.043 1.00 91.81 306 TYR A N 1
ATOM 2507 C CA . TYR A 1 306 ? -42.853 -10.117 62.346 1.00 91.81 306 TYR A CA 1
ATOM 2508 C C . TYR A 1 306 ? -42.673 -9.914 63.858 1.00 91.81 306 TYR A C 1
ATOM 2510 O O . TYR A 1 306 ? -41.661 -10.302 64.434 1.00 91.81 306 TYR A O 1
ATOM 2518 N N . ALA A 1 307 ? -43.691 -9.375 64.533 1.00 88.38 307 ALA A N 1
ATOM 2519 C CA . ALA A 1 307 ? -43.659 -9.116 65.966 1.00 88.38 307 ALA A CA 1
ATOM 2520 C C . ALA A 1 307 ? -43.466 -10.408 66.767 1.00 88.38 307 ALA A C 1
ATOM 2522 O O . ALA A 1 307 ? -42.677 -10.432 67.706 1.00 88.38 307 ALA A O 1
ATOM 2523 N N . GLN A 1 308 ? -44.135 -11.499 66.380 1.00 88.50 308 GLN A N 1
ATOM 2524 C CA . GLN A 1 308 ? -43.956 -12.799 67.022 1.00 88.50 308 GLN A CA 1
ATOM 2525 C C . GLN A 1 308 ? -42.531 -13.329 66.835 1.00 88.50 308 GLN A C 1
ATOM 2527 O O . GLN A 1 308 ? -41.968 -13.888 67.774 1.00 88.50 308 GLN A O 1
ATOM 2532 N N . TYR A 1 309 ? -41.941 -13.143 65.652 1.00 89.12 309 TYR A N 1
ATOM 2533 C CA . TYR A 1 309 ? -40.557 -13.521 65.389 1.00 89.12 309 TYR A CA 1
ATOM 2534 C C . TYR A 1 309 ? -39.589 -12.728 66.274 1.00 89.12 309 TYR A C 1
ATOM 2536 O O . TYR A 1 309 ? -38.776 -13.331 66.970 1.00 89.12 309 TYR A O 1
ATOM 2544 N N . CYS A 1 310 ? -39.729 -11.402 66.327 1.00 85.75 310 CYS A N 1
ATOM 2545 C CA . CYS A 1 310 ? -38.909 -10.535 67.175 1.00 85.75 310 CYS A CA 1
ATOM 2546 C C . CYS A 1 310 ? -39.075 -10.845 68.673 1.00 85.75 310 CYS A C 1
ATOM 2548 O O . CYS A 1 310 ? -38.104 -10.812 69.420 1.00 85.75 310 CYS A O 1
ATOM 2550 N N . VAL A 1 311 ? -40.287 -11.185 69.125 1.00 86.19 311 VAL A N 1
ATOM 2551 C CA . VAL A 1 311 ? -40.545 -11.598 70.517 1.00 86.19 311 VAL A CA 1
ATOM 2552 C C . VAL A 1 311 ? -39.879 -12.936 70.839 1.00 86.19 311 VAL A C 1
ATOM 2554 O O . VAL A 1 311 ? -39.352 -13.099 71.937 1.00 86.19 311 VAL A O 1
ATOM 2557 N N . ASN A 1 312 ? -39.892 -13.880 69.896 1.00 86.31 312 ASN A N 1
ATOM 2558 C CA . ASN A 1 312 ? -39.308 -15.210 70.069 1.00 86.31 312 ASN A CA 1
ATOM 2559 C C . ASN A 1 312 ? -37.777 -15.226 69.914 1.00 86.31 312 ASN A C 1
ATOM 2561 O O . ASN A 1 312 ? -37.157 -16.243 70.221 1.00 86.31 312 ASN A O 1
ATOM 2565 N N . ASN A 1 313 ? -37.175 -14.149 69.401 1.00 83.50 313 ASN A N 1
ATOM 2566 C CA . ASN A 1 313 ? -35.758 -14.092 69.065 1.00 83.50 313 ASN A CA 1
ATOM 2567 C C . ASN A 1 313 ? -35.062 -12.972 69.853 1.00 83.50 313 ASN A C 1
ATOM 2569 O O . ASN A 1 313 ? -35.090 -11.798 69.485 1.00 83.50 313 ASN A O 1
ATOM 2573 N N . GLU A 1 314 ? -34.433 -13.369 70.957 1.00 78.31 314 GLU A N 1
ATOM 2574 C CA . GLU A 1 314 ? -33.819 -12.498 71.973 1.00 78.31 314 GLU A CA 1
ATOM 2575 C C . GLU A 1 314 ? -32.760 -11.536 71.407 1.00 78.31 314 GLU A C 1
ATOM 2577 O O . GLU A 1 314 ? -32.553 -10.449 71.939 1.00 78.31 314 GLU A O 1
ATOM 2582 N N . TYR A 1 315 ? -32.141 -11.899 70.281 1.00 78.12 315 TYR A N 1
ATOM 2583 C CA . TYR A 1 315 ? -31.123 -11.092 69.608 1.00 78.12 315 TYR A CA 1
ATOM 2584 C C . TYR A 1 315 ? -31.663 -9.818 68.946 1.00 78.12 315 TYR A C 1
ATOM 2586 O O . TYR A 1 315 ? -30.910 -8.870 68.765 1.00 78.12 315 TYR A O 1
ATOM 2594 N N . ILE A 1 316 ? -32.941 -9.787 68.562 1.00 74.50 316 ILE A N 1
ATOM 2595 C CA . ILE A 1 316 ? -33.519 -8.679 67.775 1.00 74.50 316 ILE A CA 1
ATOM 2596 C C . ILE A 1 316 ? -34.182 -7.653 68.688 1.00 74.50 316 ILE A C 1
ATOM 2598 O O . ILE A 1 316 ? -34.133 -6.446 68.462 1.00 74.50 316 ILE A O 1
ATOM 2602 N N . CYS A 1 317 ? -34.805 -8.147 69.750 1.00 76.00 317 CYS A N 1
ATOM 2603 C CA . CYS A 1 317 ? -35.449 -7.338 70.760 1.00 76.00 317 CYS A CA 1
ATOM 2604 C C . CYS A 1 317 ? -34.812 -7.685 72.109 1.00 76.00 317 CYS A C 1
ATOM 2606 O O . CYS A 1 317 ? -35.389 -8.514 72.827 1.00 76.00 317 CYS A O 1
ATOM 2608 N N . PRO A 1 318 ? -33.647 -7.083 72.441 1.00 77.12 318 PRO A N 1
ATOM 2609 C CA . PRO A 1 318 ? -32.978 -7.340 73.708 1.00 77.12 318 PRO A CA 1
ATOM 2610 C C . PRO A 1 318 ? -33.963 -7.149 74.854 1.00 77.12 318 PRO A C 1
ATOM 2612 O O . PRO A 1 318 ? -34.833 -6.268 74.802 1.00 77.12 318 PRO A O 1
ATOM 2615 N N . ASP A 1 319 ? -33.863 -8.030 75.845 1.00 76.81 319 ASP A N 1
ATOM 2616 C CA . ASP A 1 319 ? -34.795 -8.038 76.957 1.00 76.81 319 ASP A CA 1
ATOM 2617 C C . ASP A 1 319 ? -34.800 -6.697 77.677 1.00 76.81 319 ASP A C 1
ATOM 2619 O O . ASP A 1 319 ? -33.768 -6.109 78.002 1.00 76.81 319 ASP A O 1
ATOM 2623 N N . ILE A 1 320 ? -36.012 -6.208 77.914 1.00 77.50 320 ILE A N 1
ATOM 2624 C CA . ILE A 1 320 ? -36.224 -5.076 78.799 1.00 77.50 320 ILE A CA 1
ATOM 2625 C C . ILE A 1 320 ? -35.952 -5.609 80.200 1.00 77.50 320 ILE A C 1
ATOM 2627 O O . ILE A 1 320 ? -36.589 -6.578 80.616 1.00 77.50 320 ILE A O 1
ATOM 2631 N N . ASP A 1 321 ? -35.038 -4.975 80.928 1.00 84.06 321 ASP A N 1
ATOM 2632 C CA . ASP A 1 321 ? -34.829 -5.251 82.348 1.00 84.06 321 ASP A CA 1
ATOM 2633 C C . ASP A 1 321 ? -36.060 -4.779 83.145 1.00 84.06 321 ASP A C 1
ATOM 2635 O O . ASP A 1 321 ? -36.143 -3.666 83.680 1.00 84.06 321 ASP A O 1
ATOM 2639 N N . ILE A 1 322 ? -37.076 -5.641 83.151 1.00 80.12 322 ILE A N 1
ATOM 2640 C CA . ILE A 1 322 ? -38.358 -5.435 83.820 1.00 80.12 322 ILE A CA 1
ATOM 2641 C C . ILE A 1 322 ? -38.143 -5.319 85.331 1.00 80.12 322 ILE A C 1
ATOM 2643 O O . ILE A 1 322 ? -38.897 -4.617 86.002 1.00 80.12 322 ILE A O 1
ATOM 2647 N N . GLU A 1 323 ? -37.119 -5.968 85.885 1.00 81.69 323 GLU A N 1
ATOM 2648 C CA . GLU A 1 323 ? -36.864 -5.956 87.320 1.00 81.69 323 GLU A CA 1
ATOM 2649 C C . GLU A 1 323 ? -36.375 -4.581 87.785 1.00 81.69 323 GLU A C 1
ATOM 2651 O O . GLU A 1 323 ? -36.868 -4.044 88.785 1.00 81.69 323 GLU A O 1
ATOM 2656 N N . HIS A 1 324 ? -35.474 -3.964 87.018 1.00 83.00 324 HIS A N 1
ATOM 2657 C CA . HIS A 1 324 ? -35.036 -2.594 87.259 1.00 83.00 324 HIS A CA 1
ATOM 2658 C C . HIS A 1 324 ? -36.193 -1.592 87.110 1.00 83.00 324 HIS A C 1
ATOM 2660 O O . HIS A 1 324 ? -36.376 -0.716 87.962 1.00 83.00 324 HIS A O 1
ATOM 2666 N N . GLN A 1 325 ? -37.027 -1.733 86.074 1.00 80.44 325 GLN A N 1
ATOM 2667 C CA . GLN A 1 325 ? -38.181 -0.846 85.874 1.00 80.44 325 GLN A CA 1
ATOM 2668 C C . GLN A 1 325 ? -39.262 -1.020 86.957 1.00 80.44 325 GLN A C 1
ATOM 2670 O O . GLN A 1 325 ? -39.795 -0.032 87.463 1.00 80.44 325 GLN A O 1
ATOM 2675 N N . ASN A 1 326 ? -39.545 -2.248 87.398 1.00 80.69 326 ASN A N 1
ATOM 2676 C CA . ASN A 1 326 ? -40.510 -2.518 88.470 1.00 80.69 326 ASN A CA 1
ATOM 2677 C C . ASN A 1 326 ? -40.101 -1.868 89.799 1.00 80.69 326 ASN A C 1
ATOM 2679 O O . ASN A 1 326 ? -40.949 -1.291 90.491 1.00 80.69 326 ASN A O 1
ATOM 2683 N N . LYS A 1 327 ? -38.798 -1.895 90.127 1.00 83.94 327 LYS A N 1
ATOM 2684 C CA . LYS A 1 327 ? -38.234 -1.209 91.303 1.00 83.94 327 LYS A CA 1
ATOM 2685 C C . LYS A 1 327 ? -38.425 0.308 91.217 1.00 83.94 327 LYS A C 1
ATOM 2687 O O . LYS A 1 327 ? -38.730 0.937 92.229 1.00 83.94 327 LYS A O 1
ATOM 2692 N N . GLN A 1 328 ? -38.302 0.887 90.023 1.00 85.12 328 GLN A N 1
ATOM 2693 C CA . GLN A 1 328 ? -38.441 2.328 89.804 1.00 85.12 328 GLN A CA 1
ATOM 2694 C C . GLN A 1 328 ? -39.890 2.832 89.941 1.00 85.12 328 GLN A C 1
ATOM 2696 O O . GLN A 1 328 ? -40.103 3.931 90.450 1.00 85.12 328 GLN A O 1
ATOM 2701 N N . PHE A 1 329 ? -40.884 2.040 89.527 1.00 85.69 329 PHE A N 1
ATOM 2702 C CA . PHE A 1 329 ? -42.295 2.459 89.465 1.00 85.69 329 PHE A CA 1
ATOM 2703 C C . PHE A 1 329 ? -43.200 1.807 90.523 1.00 85.69 329 PHE A C 1
ATOM 2705 O O . PHE A 1 329 ? -44.423 1.795 90.371 1.00 85.69 329 PHE A O 1
ATOM 2712 N N . HIS A 1 330 ? -42.626 1.275 91.608 1.00 87.75 330 HIS A N 1
ATOM 2713 C CA . HIS A 1 330 ? -43.366 0.640 92.709 1.00 87.75 330 HIS A CA 1
ATOM 2714 C C . HIS A 1 330 ? -44.362 -0.437 92.242 1.00 87.75 330 HIS A C 1
ATOM 2716 O O . HIS A 1 330 ? -45.490 -0.500 92.733 1.00 87.75 330 HIS A O 1
ATOM 2722 N N . ASN A 1 331 ? -43.960 -1.273 91.279 1.00 82.69 331 ASN A N 1
ATOM 2723 C CA . ASN A 1 331 ? -44.804 -2.312 90.673 1.00 82.69 331 ASN A CA 1
ATOM 2724 C C . ASN A 1 331 ? -46.107 -1.796 90.027 1.00 82.69 331 ASN A C 1
ATOM 2726 O O . ASN A 1 331 ? -47.041 -2.571 89.820 1.00 82.69 331 ASN A O 1
ATOM 2730 N N . ASN A 1 332 ? -46.204 -0.503 89.699 1.00 89.00 332 ASN A N 1
ATOM 2731 C CA . ASN A 1 332 ? -47.351 0.022 88.971 1.00 89.00 332 ASN A CA 1
ATOM 2732 C C . ASN A 1 332 ? -47.132 -0.129 87.460 1.00 89.00 332 ASN A C 1
ATOM 2734 O O . ASN A 1 332 ? -46.484 0.700 86.820 1.00 89.00 332 ASN A O 1
ATOM 2738 N N . SER A 1 333 ? -47.707 -1.194 86.904 1.00 87.00 333 SER A N 1
ATOM 2739 C CA . SER A 1 333 ? -47.640 -1.538 85.482 1.00 87.00 333 SER A CA 1
ATOM 2740 C C . SER A 1 333 ? -48.051 -0.409 84.544 1.00 87.00 333 SER A C 1
ATOM 2742 O O . SER A 1 333 ? -47.437 -0.234 83.492 1.00 87.00 333 SER A O 1
ATOM 2744 N N . ASP A 1 334 ? -49.064 0.368 84.927 1.00 89.25 334 ASP A N 1
ATOM 2745 C CA . ASP A 1 334 ? -49.614 1.415 84.070 1.00 89.25 334 ASP A CA 1
ATOM 2746 C C . ASP A 1 334 ? -48.599 2.547 83.901 1.00 89.25 334 ASP A C 1
ATOM 2748 O O . ASP A 1 334 ? -48.432 3.052 82.794 1.00 89.25 334 ASP A O 1
ATOM 2752 N N . PHE A 1 335 ? -47.853 2.895 84.958 1.00 90.00 335 PHE A N 1
ATOM 2753 C CA . PHE A 1 335 ? -46.783 3.892 84.864 1.00 90.00 335 PHE A CA 1
ATOM 2754 C C . PHE A 1 335 ? -45.587 3.401 84.052 1.00 90.00 335 PHE A C 1
ATOM 2756 O O . PHE A 1 335 ? -45.017 4.200 83.318 1.00 90.00 335 PHE A O 1
ATOM 2763 N N . ILE A 1 336 ? -45.232 2.115 84.129 1.00 87.62 336 ILE A N 1
ATOM 2764 C CA . ILE A 1 336 ? -44.122 1.547 83.343 1.00 87.62 336 ILE A CA 1
ATOM 2765 C C . ILE A 1 336 ? -44.456 1.601 81.849 1.00 87.62 336 ILE A C 1
ATOM 2767 O O . ILE A 1 336 ? -43.644 2.054 81.042 1.00 87.62 336 ILE A O 1
ATOM 2771 N N . ILE A 1 337 ? -45.676 1.199 81.477 1.00 87.94 337 ILE A N 1
ATOM 2772 C CA . ILE A 1 337 ? -46.148 1.264 80.089 1.00 87.94 337 ILE A CA 1
ATOM 2773 C C . ILE A 1 337 ? -46.242 2.723 79.627 1.00 87.94 337 ILE A C 1
ATOM 2775 O O . ILE A 1 337 ? -45.776 3.044 78.536 1.00 87.94 337 ILE A O 1
ATOM 2779 N N . LEU A 1 338 ? -46.801 3.621 80.446 1.00 89.62 338 LEU A N 1
ATOM 2780 C CA . LEU A 1 338 ? -46.966 5.031 80.085 1.00 89.62 338 LEU A CA 1
ATOM 2781 C C . LEU A 1 338 ? -45.621 5.761 79.944 1.00 89.62 338 LEU A C 1
ATOM 2783 O O . LEU A 1 338 ? -45.465 6.546 79.015 1.00 89.62 338 LEU A O 1
ATOM 2787 N N . ASP A 1 339 ? -44.653 5.493 80.826 1.00 88.56 339 ASP A N 1
ATOM 2788 C CA . ASP A 1 339 ? -43.290 6.036 80.749 1.00 88.56 339 ASP A CA 1
ATOM 2789 C C . ASP A 1 339 ? -42.557 5.521 79.508 1.00 88.56 339 ASP A C 1
ATOM 2791 O O . ASP A 1 339 ? -41.949 6.300 78.778 1.00 88.56 339 ASP A O 1
ATOM 2795 N N . THR A 1 340 ? -42.692 4.227 79.214 1.00 86.19 340 THR A N 1
ATOM 2796 C CA . THR A 1 340 ? -42.137 3.608 78.006 1.00 86.19 340 THR A CA 1
ATOM 2797 C C . THR A 1 340 ? -42.731 4.251 76.746 1.00 86.19 340 THR A C 1
ATOM 2799 O O . THR A 1 340 ? -41.993 4.703 75.875 1.00 86.19 340 THR A O 1
ATOM 2802 N N . ILE A 1 341 ? -44.060 4.407 76.680 1.00 88.88 341 ILE A N 1
ATOM 2803 C CA . ILE A 1 341 ? -44.740 5.111 75.581 1.00 88.88 341 ILE A CA 1
ATOM 2804 C C . ILE A 1 341 ? -44.280 6.571 75.492 1.00 88.88 341 ILE A C 1
ATOM 2806 O O . ILE A 1 341 ? -44.047 7.065 74.393 1.00 88.88 341 ILE A O 1
ATOM 2810 N N . ALA A 1 342 ? -44.146 7.274 76.618 1.00 88.94 342 ALA A N 1
ATOM 2811 C CA . ALA A 1 342 ? -43.748 8.678 76.639 1.00 88.94 342 ALA A CA 1
ATOM 2812 C C . ALA A 1 342 ? -42.303 8.882 76.159 1.00 88.94 342 ALA A C 1
ATOM 2814 O O . ALA A 1 342 ? -42.055 9.792 75.368 1.00 88.94 342 ALA A O 1
ATOM 2815 N N . LYS A 1 343 ? -41.366 8.028 76.592 1.00 86.69 343 LYS A N 1
ATOM 2816 C CA . LYS A 1 343 ? -39.972 8.021 76.120 1.00 86.69 343 LYS A CA 1
ATOM 2817 C C . LYS A 1 343 ? -39.913 7.834 74.609 1.00 86.69 343 LYS A C 1
ATOM 2819 O O . LYS A 1 343 ? -39.336 8.670 73.921 1.00 86.69 343 LYS A O 1
ATOM 2824 N N . TYR A 1 344 ? -40.619 6.832 74.094 1.00 83.25 344 TYR A N 1
ATOM 2825 C CA . TYR A 1 344 ? -40.658 6.575 72.660 1.00 83.25 344 TYR A CA 1
ATOM 2826 C C . TYR A 1 344 ? -41.348 7.684 71.866 1.00 83.25 344 TYR A C 1
ATOM 2828 O O . TYR A 1 344 ? -40.844 8.117 70.837 1.00 83.25 344 TYR A O 1
ATOM 2836 N N . ASN A 1 345 ? -42.464 8.223 72.353 1.00 84.62 345 ASN A N 1
ATOM 2837 C CA . ASN A 1 345 ? -43.157 9.319 71.677 1.00 84.62 345 ASN A CA 1
ATOM 2838 C C . ASN A 1 345 ? -42.284 10.586 71.572 1.00 84.62 345 ASN A C 1
ATOM 2840 O O . ASN A 1 345 ? -42.427 11.363 70.628 1.00 84.62 345 ASN A O 1
ATOM 2844 N N . ASN A 1 346 ? -41.364 10.802 72.515 1.00 84.25 346 ASN A N 1
ATOM 2845 C CA . ASN A 1 346 ? -40.396 11.893 72.425 1.00 84.25 346 ASN A CA 1
ATOM 2846 C C . ASN A 1 346 ? -39.313 11.627 71.366 1.00 84.25 346 ASN A C 1
ATOM 2848 O O . ASN A 1 346 ? -38.941 12.562 70.661 1.00 84.25 346 ASN A O 1
ATOM 2852 N N . GLU A 1 347 ? -38.864 10.380 71.205 1.00 80.94 347 GLU A N 1
ATOM 2853 C CA . GLU A 1 347 ? -37.926 9.972 70.143 1.00 80.94 347 GLU A CA 1
ATOM 2854 C C . GLU A 1 347 ? -38.565 10.085 68.742 1.00 80.94 347 GLU A C 1
ATOM 2856 O O . GLU A 1 347 ? -37.936 10.573 67.799 1.00 80.94 347 GLU A O 1
ATOM 2861 N N . PHE A 1 348 ? -39.852 9.749 68.608 1.00 71.31 348 PHE A N 1
ATOM 2862 C CA . PH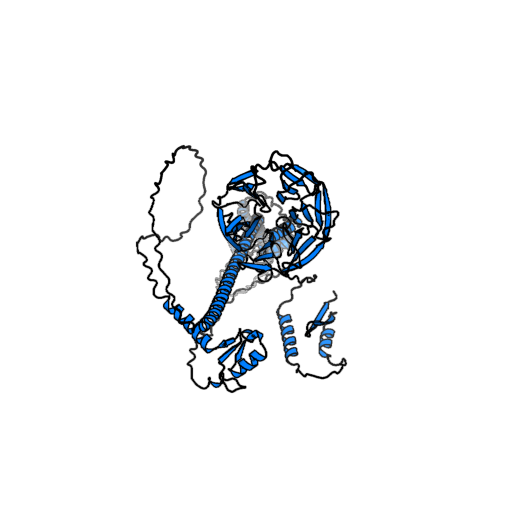E A 1 348 ? -40.571 9.829 67.329 1.00 71.31 348 PHE A CA 1
ATOM 2863 C C . PHE A 1 348 ? -40.934 11.252 66.900 1.00 71.31 348 PHE A C 1
ATOM 2865 O O . PHE A 1 348 ? -40.968 11.543 65.709 1.00 71.31 348 PHE A O 1
ATOM 2872 N N . ASN A 1 349 ? -41.166 12.178 67.836 1.00 72.12 349 ASN A N 1
ATOM 2873 C CA . ASN A 1 349 ? -41.469 13.569 67.473 1.00 72.12 349 ASN A CA 1
ATOM 2874 C C . ASN A 1 349 ? -40.254 14.328 66.909 1.00 72.12 349 ASN A C 1
ATOM 2876 O O . ASN A 1 349 ? -40.431 15.366 66.270 1.00 72.12 349 ASN A O 1
ATOM 2880 N N . THR A 1 350 ? -39.030 13.827 67.113 1.00 63.75 350 THR A N 1
ATOM 2881 C CA . THR A 1 350 ? -37.815 14.386 66.494 1.00 63.75 350 THR A CA 1
ATOM 2882 C C . THR A 1 350 ? -37.545 13.859 65.086 1.00 63.75 350 THR A C 1
ATOM 2884 O O . THR A 1 350 ? -36.897 14.551 64.297 1.00 63.75 350 THR A O 1
ATOM 2887 N N . ALA A 1 351 ? -38.090 12.691 64.734 1.00 61.97 351 ALA A N 1
ATOM 2888 C CA . ALA A 1 351 ? -38.098 12.177 63.372 1.00 61.97 351 ALA A CA 1
ATOM 2889 C C . ALA A 1 351 ? -39.081 13.007 62.536 1.00 61.97 351 ALA A C 1
ATOM 2891 O O . ALA A 1 351 ? -40.259 12.692 62.382 1.00 61.97 351 ALA A O 1
ATOM 2892 N N . THR A 1 352 ? -38.602 14.139 62.026 1.00 59.72 352 THR A N 1
ATOM 2893 C CA . THR A 1 352 ? -39.370 14.950 61.082 1.00 59.72 352 THR A CA 1
ATOM 2894 C C . THR A 1 352 ? -39.612 14.061 59.870 1.00 59.72 352 THR A C 1
ATOM 2896 O O . THR A 1 352 ? -38.652 13.770 59.166 1.00 59.72 352 THR A O 1
ATOM 2899 N N . TYR A 1 353 ? -40.847 13.583 59.670 1.00 63.12 353 TYR A N 1
ATOM 2900 C CA . TYR A 1 353 ? -41.235 12.769 58.517 1.00 63.12 353 TYR A CA 1
ATOM 2901 C C . TYR A 1 353 ? -40.827 13.512 57.246 1.00 63.12 353 TYR A C 1
ATOM 2903 O O . TYR A 1 353 ? -41.531 14.415 56.782 1.00 63.12 353 TYR A O 1
ATOM 2911 N N . ALA A 1 354 ? -39.635 13.193 56.743 1.00 56.00 354 ALA A N 1
ATOM 2912 C CA . ALA A 1 354 ? -39.083 13.820 55.570 1.00 56.00 354 ALA A CA 1
ATOM 2913 C C . ALA A 1 354 ? -40.063 13.537 54.436 1.00 56.00 354 ALA A C 1
ATOM 2915 O O . ALA A 1 354 ? -40.517 12.407 54.250 1.00 56.00 354 ALA A O 1
ATOM 2916 N N . VAL A 1 355 ? -40.456 14.615 53.757 1.00 56.12 355 VAL A N 1
ATOM 2917 C CA . VAL A 1 355 ? -41.339 14.623 52.591 1.00 56.12 355 VAL A CA 1
ATOM 2918 C C . VAL A 1 355 ? -41.047 13.394 51.741 1.00 56.12 355 VAL A C 1
ATOM 2920 O O . VAL A 1 355 ? -39.889 13.204 51.384 1.00 56.12 355 VAL A O 1
ATOM 2923 N N . GLN A 1 356 ? -42.082 12.590 51.454 1.00 60.56 356 GLN A N 1
ATOM 2924 C CA . GLN A 1 356 ? -42.017 11.414 50.582 1.00 60.56 356 GLN A CA 1
ATOM 2925 C C . GLN A 1 356 ? -41.129 11.724 49.375 1.00 60.56 356 GLN A C 1
ATOM 2927 O O . GLN A 1 356 ? -41.567 12.388 48.433 1.00 60.56 356 GLN A O 1
ATOM 2932 N N . GLN A 1 357 ? -39.869 11.292 49.430 1.00 64.00 357 GLN A N 1
ATOM 2933 C CA . GLN A 1 357 ? -39.008 11.354 48.270 1.00 64.00 357 GLN A CA 1
ATOM 2934 C C . GLN A 1 357 ? -39.566 10.314 47.317 1.00 64.00 357 GLN A C 1
ATOM 2936 O O . GLN A 1 357 ? -39.661 9.129 47.639 1.00 64.00 357 GLN A O 1
ATOM 2941 N N . THR A 1 358 ? -40.042 10.785 46.173 1.00 74.56 358 THR A N 1
ATOM 2942 C CA . THR A 1 358 ? -40.368 9.909 45.061 1.00 74.56 358 THR A CA 1
ATOM 2943 C C . THR A 1 358 ? -39.057 9.263 44.645 1.00 74.56 358 THR A C 1
ATOM 2945 O O . THR A 1 358 ? -38.203 9.937 44.077 1.00 74.56 358 THR A O 1
ATOM 2948 N N . VAL A 1 359 ? -38.867 7.998 45.018 1.00 78.94 359 VAL A N 1
ATOM 2949 C CA . VAL A 1 359 ? -37.744 7.204 44.524 1.00 78.94 359 VAL A CA 1
ATOM 2950 C C . VAL A 1 359 ? -37.994 6.991 43.041 1.00 78.94 359 VAL A C 1
ATOM 2952 O O . VAL A 1 359 ? -39.052 6.483 42.656 1.00 78.94 359 VAL A O 1
ATOM 2955 N N . ASP A 1 360 ? -37.052 7.433 42.218 1.00 85.00 360 ASP A N 1
ATOM 2956 C CA . ASP A 1 360 ? -37.151 7.246 40.781 1.00 85.00 360 ASP A CA 1
ATOM 2957 C C . ASP A 1 360 ? -37.023 5.751 40.452 1.00 85.00 360 ASP A C 1
ATOM 2959 O O . ASP A 1 360 ? -36.213 5.019 41.026 1.00 85.00 360 ASP A O 1
ATOM 2963 N N . GLU A 1 361 ? -37.848 5.268 39.526 1.00 90.75 361 GLU A N 1
ATOM 2964 C CA . GLU A 1 361 ? -37.761 3.888 39.060 1.00 90.75 361 GLU A CA 1
ATOM 2965 C C . GLU A 1 361 ? -36.655 3.776 38.002 1.00 90.75 361 GLU A C 1
ATOM 2967 O O . GLU A 1 361 ? -36.711 4.399 36.938 1.00 90.75 361 GLU A O 1
ATOM 2972 N N . TYR A 1 362 ? -35.622 2.986 38.297 1.00 90.38 362 TYR A N 1
ATOM 2973 C CA . TYR A 1 362 ? -34.455 2.843 37.430 1.00 90.38 362 TYR A CA 1
ATOM 2974 C C . TYR A 1 362 ? -34.640 1.700 36.426 1.00 90.38 362 TYR A C 1
ATOM 2976 O O . TYR A 1 362 ? -34.645 0.526 36.796 1.00 90.38 362 TYR A O 1
ATOM 2984 N N . PHE A 1 363 ? -34.691 2.031 35.134 1.00 90.06 363 PHE A N 1
ATOM 2985 C CA . PHE A 1 363 ? -34.678 1.052 34.046 1.00 90.06 363 PHE A CA 1
ATOM 2986 C C . PHE A 1 363 ? -33.395 1.169 33.227 1.00 90.06 363 PHE A C 1
ATOM 2988 O O . PHE A 1 363 ? -33.128 2.198 32.608 1.00 90.06 363 PHE A O 1
ATOM 2995 N N . ILE A 1 364 ? -32.620 0.087 33.168 1.00 90.19 364 ILE A N 1
ATOM 2996 C CA . ILE A 1 364 ? -31.473 -0.011 32.263 1.00 90.19 364 ILE A CA 1
ATOM 2997 C C . ILE A 1 364 ? -31.957 -0.679 30.980 1.00 90.19 364 ILE A C 1
ATOM 2999 O O . ILE A 1 364 ? -32.288 -1.864 30.974 1.00 90.19 364 ILE A O 1
ATOM 3003 N N . THR A 1 365 ? -31.984 0.080 29.886 1.00 88.38 365 THR A N 1
ATOM 3004 C CA . THR A 1 365 ? -32.240 -0.467 28.551 1.00 88.38 365 THR A CA 1
ATOM 3005 C C . THR A 1 365 ? -30.923 -0.516 27.797 1.00 88.38 365 THR A C 1
ATOM 3007 O O . THR A 1 365 ? -30.279 0.512 27.612 1.00 88.38 365 THR A O 1
ATOM 3010 N N . VAL A 1 366 ? -30.514 -1.710 27.375 1.00 86.94 366 VAL A N 1
ATOM 3011 C CA . VAL A 1 366 ? -29.370 -1.892 26.476 1.00 86.94 366 VAL A CA 1
ATOM 3012 C C . VAL A 1 366 ? -29.933 -2.271 25.120 1.00 86.94 366 VAL A C 1
ATOM 3014 O O . VAL A 1 366 ? -30.528 -3.341 24.985 1.00 86.94 366 VAL A O 1
ATOM 3017 N N . GLU A 1 367 ? -29.773 -1.405 24.123 1.00 89.75 367 GLU A N 1
ATOM 3018 C CA . GLU A 1 367 ? -30.189 -1.731 22.765 1.00 89.75 367 GLU A CA 1
ATOM 3019 C C . GLU A 1 367 ? -29.169 -2.708 22.140 1.00 89.75 367 GLU A C 1
ATOM 3021 O O . GLU A 1 367 ? -27.988 -2.369 22.008 1.00 89.75 367 GLU A O 1
ATOM 3026 N N . PRO A 1 368 ? -29.563 -3.941 21.759 1.00 86.81 368 PRO A N 1
ATOM 3027 C CA . PRO A 1 368 ? -28.606 -4.942 21.274 1.00 86.81 368 PRO A CA 1
ATOM 3028 C C . PRO A 1 368 ? -27.866 -4.519 19.995 1.00 86.81 368 PRO A C 1
ATOM 3030 O O . PRO A 1 368 ? -26.703 -4.864 19.803 1.00 86.81 368 PRO A O 1
ATOM 3033 N N . THR A 1 369 ? -28.530 -3.750 19.133 1.00 85.56 369 THR A N 1
ATOM 3034 C CA . THR A 1 369 ? -28.009 -3.219 17.860 1.00 85.56 369 THR A CA 1
ATOM 3035 C C . THR A 1 369 ? -26.878 -2.213 18.074 1.00 85.56 369 THR A C 1
ATOM 3037 O O . THR A 1 369 ? -25.868 -2.234 17.364 1.00 85.56 369 THR A O 1
ATOM 3040 N N . GLU A 1 370 ? -27.004 -1.350 19.079 1.00 86.62 370 GLU A N 1
ATOM 3041 C CA . GLU A 1 370 ? -25.966 -0.391 19.452 1.00 86.62 370 GLU A CA 1
ATOM 3042 C C . GLU A 1 370 ? -24.767 -1.097 20.079 1.00 86.62 370 GLU A C 1
ATOM 3044 O O . GLU A 1 370 ? -23.626 -0.755 19.773 1.00 86.62 370 GLU A O 1
ATOM 3049 N N . LEU A 1 371 ? -25.001 -2.147 20.874 1.00 84.44 371 LEU A N 1
ATOM 3050 C CA . LEU A 1 371 ? -23.926 -2.971 21.423 1.00 84.44 371 LEU A CA 1
ATOM 3051 C C . LEU A 1 371 ? -23.138 -3.687 20.317 1.00 84.44 371 LEU A C 1
ATOM 3053 O O . LEU A 1 371 ? -21.909 -3.711 20.359 1.00 84.44 371 LEU A O 1
ATOM 3057 N N . GLU A 1 372 ? -23.812 -4.232 19.302 1.00 84.31 372 GLU A N 1
ATOM 3058 C CA . GLU A 1 372 ? -23.149 -4.794 18.118 1.00 84.31 372 GLU A CA 1
ATOM 3059 C C . GLU A 1 372 ? -22.354 -3.726 17.353 1.00 84.31 372 GLU A C 1
ATOM 3061 O O . GLU A 1 372 ? -21.227 -3.979 16.919 1.00 84.31 372 GLU A O 1
ATOM 3066 N N . THR A 1 373 ? -22.897 -2.511 17.243 1.00 86.88 373 THR A N 1
ATOM 3067 C CA . THR A 1 373 ? -22.221 -1.373 16.606 1.00 86.88 373 THR A CA 1
ATOM 3068 C C . THR A 1 373 ? -20.978 -0.954 17.389 1.00 86.88 373 THR A C 1
ATOM 3070 O O . THR A 1 373 ? -19.924 -0.757 16.789 1.00 86.88 373 THR A O 1
ATOM 3073 N N . LEU A 1 374 ? -21.055 -0.894 18.720 1.00 86.50 374 LEU A N 1
ATOM 3074 C CA . LEU A 1 374 ? -19.928 -0.607 19.605 1.00 86.50 374 LEU A CA 1
ATOM 3075 C C . LEU A 1 374 ? -18.866 -1.708 19.523 1.00 86.50 374 LEU A C 1
ATOM 3077 O O . LEU A 1 374 ? -17.679 -1.413 19.415 1.00 86.50 374 LEU A O 1
ATOM 3081 N N . GLN A 1 375 ? -19.273 -2.979 19.503 1.00 83.06 375 GLN A N 1
ATOM 3082 C CA . GLN A 1 375 ? -18.358 -4.104 19.297 1.00 83.06 375 GLN A CA 1
ATOM 3083 C C . GLN A 1 375 ? -17.667 -4.027 17.934 1.00 83.06 375 GLN A C 1
ATOM 3085 O O . GLN A 1 375 ? -16.476 -4.326 17.826 1.00 83.06 375 GLN A O 1
ATOM 3090 N N . GLN A 1 376 ? -18.390 -3.632 16.886 1.00 82.25 376 GLN A N 1
ATOM 3091 C CA . GLN A 1 376 ? -17.815 -3.459 15.559 1.00 82.25 376 GLN A CA 1
ATOM 3092 C C . GLN A 1 376 ? -16.887 -2.241 15.504 1.00 82.25 376 GLN A C 1
ATOM 3094 O O . GLN A 1 376 ? -15.815 -2.330 14.910 1.00 82.25 376 GLN A O 1
ATOM 3099 N N . ALA A 1 377 ? -17.250 -1.139 16.158 1.00 83.75 377 ALA A N 1
ATOM 3100 C CA . ALA A 1 377 ? -16.408 0.041 16.294 1.00 83.75 377 ALA A CA 1
ATOM 3101 C C . ALA A 1 377 ? -15.107 -0.295 17.035 1.00 83.75 377 ALA A C 1
ATOM 3103 O O . ALA A 1 377 ? -14.042 0.021 16.521 1.00 83.75 377 ALA A O 1
ATOM 3104 N N . LEU A 1 378 ? -15.182 -1.034 18.149 1.00 83.88 378 LEU A N 1
ATOM 3105 C CA . LEU A 1 378 ? -14.027 -1.521 18.913 1.00 83.88 378 LEU A CA 1
ATOM 3106 C C . LEU A 1 378 ? -13.114 -2.442 18.094 1.00 83.88 378 LEU A C 1
ATOM 3108 O O . LEU A 1 378 ? -11.891 -2.318 18.136 1.00 83.88 378 LEU A O 1
ATOM 3112 N N . LYS A 1 379 ? -13.699 -3.348 17.302 1.00 83.00 379 LYS A N 1
ATOM 3113 C CA . LYS A 1 379 ? -12.939 -4.185 16.357 1.00 83.00 379 LYS A CA 1
ATOM 3114 C C . LYS A 1 379 ? -12.254 -3.358 15.269 1.00 83.00 379 LYS A C 1
ATOM 3116 O O . LYS A 1 379 ? -11.196 -3.753 14.787 1.00 83.00 379 LYS A O 1
ATOM 3121 N N . ASN A 1 380 ? -12.859 -2.244 14.862 1.00 80.88 380 ASN A N 1
ATOM 3122 C CA . ASN A 1 380 ? -12.320 -1.371 13.824 1.00 80.88 380 ASN A CA 1
ATOM 3123 C C . ASN A 1 380 ? -11.249 -0.409 14.369 1.00 80.88 380 ASN A C 1
ATOM 3125 O O . ASN A 1 380 ? -10.302 -0.108 13.645 1.00 80.88 380 ASN A O 1
ATOM 3129 N N . THR A 1 381 ? -11.367 0.063 15.616 1.00 77.50 381 THR A N 1
ATOM 3130 C CA . THR A 1 381 ? -10.376 0.952 16.248 1.00 77.50 381 THR A CA 1
ATOM 3131 C C . THR A 1 381 ? -9.087 0.222 16.592 1.00 77.50 381 THR A C 1
ATOM 3133 O O . THR A 1 381 ? -8.011 0.791 16.427 1.00 77.50 381 THR A O 1
ATOM 3136 N N . ILE A 1 382 ? -9.168 -1.047 16.999 1.00 78.12 382 ILE A N 1
ATOM 3137 C CA . ILE A 1 382 ? -7.999 -1.855 17.358 1.00 78.12 382 ILE A CA 1
ATOM 3138 C C . ILE A 1 382 ? -7.817 -2.954 16.318 1.00 78.12 382 ILE A C 1
ATOM 3140 O O . ILE A 1 382 ? -8.184 -4.112 16.514 1.00 78.12 382 ILE A O 1
ATOM 3144 N N . SER A 1 383 ? -7.223 -2.590 15.184 1.00 75.50 383 SER A N 1
ATOM 3145 C CA . SER A 1 383 ? -6.754 -3.576 14.216 1.00 75.50 383 SER A CA 1
ATOM 3146 C C . SER A 1 383 ? -5.246 -3.740 14.353 1.00 75.50 383 SER A C 1
ATOM 3148 O O . SER A 1 383 ? -4.460 -2.866 13.985 1.00 75.50 383 SER A O 1
ATOM 3150 N N . ILE A 1 384 ? -4.816 -4.902 14.856 1.00 70.38 384 ILE A N 1
ATOM 3151 C CA . ILE A 1 384 ? -3.442 -5.346 14.628 1.00 70.38 384 ILE A CA 1
ATOM 3152 C C . ILE A 1 384 ? -3.381 -5.698 13.150 1.00 70.38 384 ILE A C 1
ATOM 3154 O O . ILE A 1 384 ? -3.654 -6.826 12.733 1.00 70.38 384 ILE A O 1
ATOM 3158 N N . SER A 1 385 ? -3.034 -4.699 12.347 1.00 58.66 385 SER A N 1
ATOM 3159 C CA . SER A 1 385 ? -2.539 -4.925 11.005 1.00 58.66 385 SER A CA 1
ATOM 3160 C C . SER A 1 385 ? -1.198 -5.619 11.174 1.00 58.66 385 SER A C 1
ATOM 3162 O O . SER A 1 385 ? -0.140 -4.995 11.145 1.00 58.66 385 SER A O 1
ATOM 3164 N N . THR A 1 386 ? -1.230 -6.936 11.398 1.00 42.81 386 THR A N 1
ATOM 3165 C CA . THR A 1 386 ? -0.070 -7.744 11.077 1.00 42.81 386 THR A CA 1
ATOM 3166 C C . THR A 1 386 ? 0.127 -7.467 9.607 1.00 42.81 386 THR A C 1
ATOM 3168 O O . THR A 1 386 ? -0.677 -7.866 8.764 1.00 42.81 386 THR A O 1
ATOM 3171 N N . SER A 1 387 ? 1.180 -6.719 9.298 1.00 40.50 387 SER A N 1
ATOM 3172 C CA . SER A 1 387 ? 1.786 -6.790 7.990 1.00 40.50 387 SER A CA 1
ATOM 3173 C C . SER A 1 387 ? 2.238 -8.240 7.846 1.00 40.50 387 SER A C 1
ATOM 3175 O O . SER A 1 387 ? 3.403 -8.575 8.022 1.00 40.50 387 SER A O 1
ATOM 3177 N N . GLN A 1 388 ? 1.302 -9.147 7.560 1.00 39.66 388 GLN A N 1
ATOM 3178 C CA . GLN A 1 388 ? 1.584 -10.416 6.929 1.00 39.66 388 GLN A CA 1
ATOM 3179 C C . GLN A 1 388 ? 1.953 -10.086 5.480 1.00 39.66 388 GLN A C 1
ATOM 3181 O O . GLN A 1 388 ? 1.305 -10.498 4.526 1.00 39.66 388 GLN A O 1
ATOM 3186 N N . GLN A 1 389 ? 3.012 -9.292 5.322 1.00 41.22 389 GLN A N 1
ATOM 3187 C CA . GLN A 1 389 ? 4.014 -9.556 4.321 1.00 41.22 389 GLN A CA 1
ATOM 3188 C C . GLN A 1 389 ? 4.596 -10.914 4.755 1.00 41.22 389 GLN A C 1
ATOM 3190 O O . GLN A 1 389 ? 5.261 -10.969 5.794 1.00 41.22 389 GLN A O 1
ATOM 3195 N N . PRO A 1 390 ? 4.248 -12.027 4.082 1.00 38.09 390 PRO A N 1
ATOM 3196 C CA . PRO A 1 390 ? 4.758 -13.353 4.416 1.00 38.09 390 PRO A CA 1
ATOM 3197 C C . PRO A 1 390 ? 6.269 -13.275 4.624 1.00 38.09 390 PRO A C 1
ATOM 3199 O O . PRO A 1 390 ? 6.942 -12.689 3.789 1.00 38.09 390 PRO A O 1
ATOM 3202 N N . ILE A 1 391 ? 6.753 -13.783 5.766 1.00 41.56 391 ILE A N 1
ATOM 3203 C CA . ILE A 1 391 ? 8.168 -14.000 6.130 1.00 41.56 391 ILE A CA 1
ATOM 3204 C C . ILE A 1 391 ? 9.119 -13.093 5.337 1.00 41.56 391 ILE A C 1
ATOM 3206 O O . ILE A 1 391 ? 9.678 -13.527 4.336 1.00 41.56 391 ILE A O 1
ATOM 3210 N N . ALA A 1 392 ? 9.243 -11.827 5.756 1.00 41.66 392 ALA A N 1
ATOM 3211 C CA . ALA A 1 392 ? 10.038 -10.806 5.073 1.00 41.66 392 ALA A CA 1
ATOM 3212 C C . ALA A 1 392 ? 9.936 -10.913 3.544 1.00 41.66 392 ALA A C 1
ATOM 3214 O O . ALA A 1 392 ? 10.907 -11.289 2.881 1.00 41.66 392 ALA A O 1
ATOM 3215 N N . ASN A 1 393 ? 8.782 -10.548 2.977 1.00 43.38 393 ASN A N 1
ATOM 3216 C CA . ASN A 1 393 ? 8.773 -10.173 1.572 1.00 43.38 393 ASN A CA 1
ATOM 3217 C C . ASN A 1 393 ? 9.933 -9.187 1.392 1.00 43.38 393 ASN A C 1
ATOM 3219 O O . ASN A 1 393 ? 10.000 -8.196 2.133 1.00 43.38 393 ASN A O 1
ATOM 3223 N N . PRO A 1 394 ? 10.890 -9.483 0.498 1.00 56.81 394 PRO A N 1
ATOM 3224 C CA . PRO A 1 394 ? 11.960 -8.550 0.205 1.00 56.81 394 PRO A CA 1
ATOM 3225 C C . PRO A 1 394 ? 11.304 -7.202 -0.078 1.00 56.81 394 PRO A C 1
ATOM 3227 O O . PRO A 1 394 ? 10.260 -7.178 -0.740 1.00 56.81 394 PRO A O 1
ATOM 3230 N N . SER A 1 395 ? 11.868 -6.114 0.468 1.00 61.88 395 SER A N 1
ATOM 3231 C CA . SER A 1 395 ? 11.427 -4.749 0.164 1.00 61.88 395 SER A CA 1
ATOM 3232 C C . SER A 1 395 ? 11.039 -4.698 -1.311 1.00 61.88 395 SER A C 1
ATOM 3234 O O . SER A 1 395 ? 11.846 -5.191 -2.111 1.00 61.88 395 SER A O 1
ATOM 3236 N N . PRO A 1 396 ? 9.817 -4.233 -1.652 1.00 70.88 396 PRO A N 1
ATOM 3237 C CA . PRO A 1 396 ? 9.240 -4.389 -2.982 1.00 70.88 396 PRO A CA 1
ATOM 3238 C C . PRO A 1 396 ? 10.318 -4.132 -4.022 1.00 70.88 396 PRO A C 1
ATOM 3240 O O . PRO A 1 396 ? 10.923 -3.062 -4.038 1.00 70.88 396 PRO A O 1
ATOM 3243 N N . ILE A 1 397 ? 10.644 -5.164 -4.801 1.00 80.31 397 ILE A N 1
ATOM 3244 C CA . ILE A 1 397 ? 11.756 -5.057 -5.734 1.00 80.31 397 ILE A CA 1
ATOM 3245 C C . ILE A 1 397 ? 11.277 -4.148 -6.852 1.00 80.31 397 ILE A C 1
ATOM 3247 O O . ILE A 1 397 ? 10.368 -4.505 -7.609 1.00 80.31 397 ILE A O 1
ATOM 3251 N N . TYR A 1 398 ? 11.857 -2.952 -6.901 1.00 86.69 398 TYR A N 1
ATOM 3252 C CA . TYR A 1 398 ? 11.563 -1.989 -7.944 1.00 86.69 398 TYR A CA 1
ATOM 3253 C C . TYR A 1 398 ? 12.482 -2.253 -9.120 1.00 86.69 398 TYR A C 1
ATOM 3255 O O . TYR A 1 398 ? 13.707 -2.159 -9.010 1.00 86.69 398 TYR A O 1
ATOM 3263 N N . TYR A 1 399 ? 11.865 -2.556 -10.252 1.00 90.69 399 TYR A N 1
ATOM 3264 C CA . TYR A 1 399 ? 12.569 -2.665 -11.512 1.00 90.69 399 TYR A CA 1
ATOM 3265 C C . TYR A 1 399 ? 12.311 -1.438 -12.368 1.00 90.69 399 TYR A C 1
ATOM 3267 O O . TYR A 1 399 ? 11.191 -0.924 -12.438 1.00 90.69 399 TYR A O 1
ATOM 3275 N N . TYR A 1 400 ? 13.368 -1.018 -13.043 1.00 90.00 400 TYR A N 1
ATOM 3276 C CA . TYR A 1 400 ? 13.355 0.008 -14.063 1.00 90.00 400 TYR A CA 1
ATOM 3277 C C . TYR A 1 400 ? 13.788 -0.647 -15.371 1.00 90.00 400 TYR A C 1
ATOM 3279 O O . TYR A 1 400 ? 14.937 -1.061 -15.515 1.00 90.00 400 TYR A O 1
ATOM 3287 N N . LEU A 1 401 ? 12.851 -0.789 -16.306 1.00 91.75 401 LEU A N 1
ATOM 3288 C CA . LEU A 1 401 ? 13.127 -1.372 -17.617 1.00 91.75 401 LEU A CA 1
ATOM 3289 C C . LEU A 1 401 ? 13.407 -0.275 -18.641 1.00 91.75 401 LEU A C 1
ATOM 3291 O O . LEU A 1 401 ? 12.590 0.627 -18.780 1.00 91.75 401 LEU A O 1
ATOM 3295 N N . SER A 1 402 ? 14.499 -0.423 -19.393 1.00 88.94 402 SER A N 1
ATOM 3296 C CA . SER A 1 402 ? 14.846 0.356 -20.581 1.00 88.94 402 SER A CA 1
ATOM 3297 C C . SER A 1 402 ? 14.973 -0.540 -21.805 1.00 88.94 402 SER A C 1
ATOM 3299 O O . SER A 1 402 ? 15.587 -1.602 -21.763 1.00 88.94 402 SER A O 1
ATOM 3301 N N . THR A 1 403 ? 14.411 -0.097 -22.923 1.00 89.56 403 THR A N 1
ATOM 3302 C CA . THR A 1 403 ? 14.498 -0.783 -24.213 1.00 89.56 403 THR A CA 1
ATOM 3303 C C . THR A 1 403 ? 15.653 -0.249 -25.061 1.00 89.56 403 THR A C 1
ATOM 3305 O O . THR A 1 403 ? 15.909 0.951 -25.131 1.00 89.56 403 THR A O 1
ATOM 3308 N N . HIS A 1 404 ? 16.352 -1.143 -25.749 1.00 87.19 404 HIS A N 1
ATOM 3309 C CA . HIS A 1 404 ? 17.363 -0.836 -26.759 1.00 87.19 404 HIS A CA 1
ATOM 3310 C C . HIS A 1 404 ? 16.981 -1.518 -28.071 1.00 87.19 404 HIS A C 1
ATOM 3312 O O . HIS A 1 404 ? 16.079 -2.345 -28.095 1.00 87.19 404 HIS A O 1
ATOM 3318 N N . LYS A 1 405 ? 17.663 -1.201 -29.178 1.00 88.69 405 LYS A N 1
ATOM 3319 C CA . LYS A 1 405 ? 17.303 -1.726 -30.507 1.00 88.69 405 LYS A CA 1
ATOM 3320 C C . LYS A 1 405 ? 17.061 -3.247 -30.515 1.00 88.69 405 LYS A C 1
ATOM 3322 O O . LYS A 1 405 ? 16.078 -3.694 -31.099 1.00 88.69 405 LYS A O 1
ATOM 3327 N N . GLU A 1 406 ? 17.925 -4.008 -29.839 1.00 90.56 406 GLU A N 1
ATOM 3328 C CA . GLU A 1 406 ? 17.920 -5.484 -29.827 1.00 90.56 406 GLU A CA 1
ATOM 3329 C C . GLU A 1 406 ? 18.064 -6.083 -28.415 1.00 90.56 406 GLU A C 1
ATOM 3331 O O . GLU A 1 406 ? 18.205 -7.294 -28.263 1.00 90.56 406 GLU A O 1
ATOM 3336 N N . SER A 1 407 ? 18.033 -5.255 -27.368 1.00 91.25 407 SER A N 1
ATOM 3337 C CA . SER A 1 407 ? 18.203 -5.694 -25.980 1.00 91.25 407 SER A CA 1
ATOM 3338 C C . SER A 1 407 ? 17.309 -4.913 -25.026 1.00 91.25 407 SER A C 1
ATOM 3340 O O . SER A 1 407 ? 16.761 -3.863 -25.360 1.00 91.25 407 SER A O 1
ATOM 3342 N N . ILE A 1 408 ? 17.171 -5.437 -23.816 1.00 92.56 408 ILE A N 1
ATOM 3343 C CA . ILE A 1 408 ? 16.499 -4.784 -22.699 1.00 92.56 408 ILE A CA 1
ATOM 3344 C C . ILE A 1 408 ? 17.536 -4.587 -21.593 1.00 92.56 408 ILE A C 1
ATOM 3346 O O . ILE A 1 408 ? 18.351 -5.469 -21.344 1.00 92.56 408 ILE A O 1
ATOM 3350 N N . SER A 1 409 ? 17.508 -3.445 -20.922 1.00 91.25 409 SER A N 1
ATOM 3351 C CA . SER A 1 409 ? 18.235 -3.219 -19.678 1.00 91.25 409 SER A CA 1
ATOM 3352 C C . SER A 1 409 ? 17.245 -3.159 -18.524 1.00 91.25 409 SER A C 1
ATOM 3354 O O . SER A 1 409 ? 16.256 -2.435 -18.590 1.00 91.25 409 SER A O 1
ATOM 3356 N N . LEU A 1 410 ? 17.506 -3.929 -17.477 1.00 92.81 410 LEU A N 1
ATOM 3357 C CA . LEU A 1 410 ? 16.673 -4.044 -16.294 1.00 92.81 410 LEU A CA 1
ATOM 3358 C C . LEU A 1 410 ? 17.503 -3.621 -15.083 1.00 92.81 410 LEU A C 1
ATOM 3360 O O . LEU A 1 410 ? 18.437 -4.315 -14.691 1.00 92.81 410 LEU A O 1
ATOM 3364 N N . TYR A 1 411 ? 17.188 -2.467 -14.507 1.00 91.06 411 TYR A N 1
ATOM 3365 C CA . TYR A 1 411 ? 17.836 -1.995 -13.291 1.00 91.06 411 TYR A CA 1
ATOM 3366 C C . TYR A 1 411 ? 17.011 -2.393 -12.068 1.00 91.06 411 TYR A C 1
ATOM 3368 O O . TYR A 1 411 ? 15.841 -2.021 -11.949 1.00 91.06 411 TYR A O 1
ATOM 3376 N N . ASN A 1 412 ? 17.624 -3.155 -11.168 1.00 90.06 412 ASN A N 1
ATOM 3377 C CA . ASN A 1 412 ? 17.059 -3.565 -9.893 1.00 90.06 412 ASN A CA 1
ATOM 3378 C C . ASN A 1 412 ? 17.446 -2.546 -8.820 1.00 90.06 412 ASN A C 1
ATOM 3380 O O . ASN A 1 412 ? 18.591 -2.502 -8.372 1.00 90.06 412 ASN A O 1
ATOM 3384 N N . HIS A 1 413 ? 16.479 -1.751 -8.373 1.00 85.88 413 HIS A N 1
ATOM 3385 C CA . HIS A 1 413 ? 16.719 -0.697 -7.394 1.00 85.88 413 HIS A CA 1
ATOM 3386 C C . HIS A 1 413 ? 17.188 -1.215 -6.040 1.00 85.88 413 HIS A C 1
ATOM 3388 O O . HIS A 1 413 ? 18.031 -0.586 -5.412 1.00 85.88 413 HIS A O 1
ATOM 3394 N N . SER A 1 414 ? 16.665 -2.362 -5.603 1.00 83.75 414 SER A N 1
ATOM 3395 C CA . SER A 1 414 ? 16.957 -2.904 -4.277 1.00 83.75 414 SER A CA 1
ATOM 3396 C C . SER A 1 414 ? 18.406 -3.372 -4.144 1.00 83.75 414 SER A C 1
ATOM 3398 O O . SER A 1 414 ? 18.943 -3.375 -3.042 1.00 83.75 414 SER A O 1
ATOM 3400 N N . VAL A 1 415 ? 19.030 -3.781 -5.253 1.00 84.19 415 VAL A N 1
ATOM 3401 C CA . VAL A 1 415 ? 20.417 -4.284 -5.282 1.00 84.19 415 VAL A CA 1
ATOM 3402 C C . VAL A 1 415 ? 21.367 -3.284 -5.954 1.00 84.19 415 VAL A C 1
ATOM 3404 O O . VAL A 1 415 ? 22.580 -3.412 -5.846 1.00 84.19 415 VAL A O 1
ATOM 3407 N N . GLY A 1 416 ? 20.835 -2.277 -6.652 1.00 85.25 416 GLY A N 1
ATOM 3408 C CA . GLY A 1 416 ? 21.628 -1.335 -7.437 1.00 85.25 416 GLY A CA 1
ATOM 3409 C C . GLY A 1 416 ? 22.262 -1.957 -8.685 1.00 85.25 416 GLY A C 1
ATOM 3410 O O . GLY A 1 416 ? 23.226 -1.409 -9.212 1.00 85.25 416 GLY A O 1
ATOM 3411 N N . THR A 1 417 ? 21.755 -3.099 -9.160 1.00 87.31 417 THR A N 1
ATOM 3412 C CA . THR A 1 417 ? 22.331 -3.828 -10.297 1.00 87.31 417 THR A CA 1
ATOM 3413 C C . THR A 1 417 ? 21.617 -3.493 -11.600 1.00 87.31 417 THR A C 1
ATOM 3415 O O . THR A 1 417 ? 20.393 -3.391 -11.650 1.00 87.31 417 THR A O 1
ATOM 3418 N N . LEU A 1 418 ? 22.391 -3.343 -12.676 1.00 89.56 418 LEU A N 1
ATOM 3419 C CA . LEU A 1 418 ? 21.893 -3.179 -14.039 1.00 89.56 418 LEU A CA 1
ATOM 3420 C C . LEU A 1 418 ? 22.167 -4.460 -14.831 1.00 89.56 418 LEU A C 1
ATOM 3422 O O . LEU A 1 418 ? 23.316 -4.769 -15.138 1.00 89.56 418 LEU A O 1
ATOM 3426 N N . GLU A 1 419 ? 21.117 -5.184 -15.197 1.00 91.50 419 GLU A N 1
ATOM 3427 C CA . GLU A 1 419 ? 21.214 -6.394 -16.012 1.00 91.50 419 GLU A CA 1
ATOM 3428 C C . GLU A 1 419 ? 20.845 -6.083 -17.465 1.00 91.50 419 GLU A C 1
ATOM 3430 O O . GLU A 1 419 ? 19.883 -5.365 -17.735 1.00 91.50 419 GLU A O 1
ATOM 3435 N N . SER A 1 420 ? 21.606 -6.613 -18.428 1.00 91.56 420 SER A N 1
ATOM 3436 C CA . SER A 1 420 ? 21.278 -6.503 -19.853 1.00 91.56 420 SER A CA 1
ATOM 3437 C C . SER A 1 420 ? 20.822 -7.850 -20.398 1.00 91.56 420 SER A C 1
ATOM 3439 O O . SER A 1 420 ? 21.560 -8.832 -20.378 1.00 91.56 420 SER A O 1
ATOM 3441 N N . ILE A 1 421 ? 19.603 -7.876 -20.920 1.00 92.31 421 ILE A N 1
ATOM 3442 C CA . ILE A 1 421 ? 18.932 -9.052 -21.455 1.00 92.31 421 ILE A CA 1
ATOM 3443 C C . ILE A 1 421 ? 18.995 -8.969 -22.977 1.00 92.31 421 ILE A C 1
ATOM 3445 O O . ILE A 1 421 ? 18.361 -8.114 -23.600 1.00 92.31 421 ILE A O 1
ATOM 3449 N N . LYS A 1 422 ? 19.802 -9.851 -23.572 1.00 89.81 422 LYS A N 1
ATOM 3450 C CA . LYS A 1 422 ? 20.030 -9.912 -25.025 1.00 89.81 422 LYS A CA 1
ATOM 3451 C C . LYS A 1 422 ? 19.151 -10.939 -25.739 1.00 89.81 422 LYS A C 1
ATOM 3453 O O . LYS A 1 422 ? 18.952 -10.814 -26.941 1.00 89.81 422 LYS A O 1
ATOM 3458 N N . ASP A 1 423 ? 18.618 -11.933 -25.027 1.00 87.19 423 ASP A N 1
ATOM 3459 C CA . ASP A 1 423 ? 17.699 -12.911 -25.617 1.00 87.19 423 ASP A CA 1
ATOM 3460 C C . ASP A 1 423 ? 16.299 -12.307 -25.774 1.00 87.19 423 ASP A C 1
ATOM 3462 O O . ASP A 1 423 ? 15.416 -12.438 -24.926 1.00 87.19 423 ASP A O 1
ATOM 3466 N N . THR A 1 424 ? 16.123 -11.569 -26.866 1.00 85.00 424 THR A N 1
ATOM 3467 C CA . THR A 1 424 ? 14.896 -10.832 -27.172 1.00 85.00 424 THR A CA 1
ATOM 3468 C C . THR A 1 424 ? 14.019 -11.548 -28.191 1.00 85.00 424 THR A C 1
ATOM 3470 O O . THR A 1 424 ? 13.054 -10.967 -28.686 1.00 85.00 424 THR A O 1
ATOM 3473 N N . LYS A 1 425 ? 14.333 -12.813 -28.521 1.00 86.75 425 LYS A N 1
ATOM 3474 C CA . LYS A 1 425 ? 13.602 -13.622 -29.514 1.00 86.75 425 LYS A CA 1
ATOM 3475 C C . LYS A 1 425 ? 13.373 -12.878 -30.844 1.00 86.75 425 LYS A C 1
ATOM 3477 O O . LYS A 1 425 ? 12.323 -13.015 -31.469 1.00 86.75 425 LYS A O 1
ATOM 3482 N N . ASN A 1 426 ? 14.363 -12.089 -31.274 1.00 87.88 426 ASN A N 1
ATOM 3483 C CA . ASN A 1 426 ? 14.337 -11.229 -32.468 1.00 87.88 426 ASN A CA 1
ATOM 3484 C C . ASN A 1 426 ? 13.324 -10.064 -32.434 1.00 87.88 426 ASN A C 1
ATOM 3486 O O . ASN A 1 426 ? 13.015 -9.496 -33.482 1.00 87.88 426 ASN A O 1
ATOM 3490 N N . TYR A 1 427 ? 12.802 -9.684 -31.266 1.00 92.75 427 TYR A N 1
ATOM 3491 C CA . TYR A 1 427 ? 11.967 -8.492 -31.133 1.00 92.75 427 TYR A CA 1
ATOM 3492 C C . TYR A 1 427 ? 12.825 -7.218 -31.191 1.00 92.75 427 TYR A C 1
ATOM 3494 O O . TYR A 1 427 ? 13.835 -7.108 -30.497 1.00 92.75 427 TYR A O 1
ATOM 3502 N N . ARG A 1 428 ? 12.422 -6.234 -32.008 1.00 93.19 428 ARG A N 1
ATOM 3503 C CA . ARG A 1 428 ? 13.165 -4.975 -32.205 1.00 93.19 428 ARG A CA 1
ATOM 3504 C C . ARG A 1 428 ? 12.462 -3.800 -31.532 1.00 93.19 428 ARG A C 1
ATOM 3506 O O . ARG A 1 428 ? 11.468 -3.307 -32.060 1.00 93.19 428 ARG A O 1
ATOM 3513 N N . PHE A 1 429 ? 12.998 -3.309 -30.416 1.00 91.81 429 PHE A N 1
ATOM 3514 C CA . PHE A 1 429 ? 12.335 -2.320 -29.544 1.00 91.81 429 PHE A CA 1
ATOM 3515 C C . PHE A 1 429 ? 12.518 -0.852 -29.962 1.00 91.81 429 PHE A C 1
ATOM 3517 O O . PHE A 1 429 ? 12.257 0.071 -29.191 1.00 91.81 429 PHE A O 1
ATOM 3524 N N . GLU A 1 430 ? 13.005 -0.585 -31.169 1.00 89.06 430 GLU A N 1
ATOM 3525 C CA . GLU A 1 430 ? 13.184 0.794 -31.623 1.00 89.06 430 GLU A CA 1
ATOM 3526 C C . GLU A 1 430 ? 11.835 1.531 -31.665 1.00 89.06 430 GLU A C 1
ATOM 3528 O O . GLU A 1 430 ? 10.881 1.063 -32.283 1.00 89.06 430 GLU A O 1
ATOM 3533 N N . GLY A 1 431 ? 11.746 2.671 -30.975 1.00 87.50 431 GLY A N 1
ATOM 3534 C CA . GLY A 1 431 ? 10.511 3.454 -30.883 1.00 87.50 431 GLY A CA 1
ATOM 3535 C C . GLY A 1 431 ? 9.478 2.940 -29.872 1.00 87.50 431 GLY A C 1
ATOM 3536 O O . GLY A 1 431 ? 8.373 3.471 -29.836 1.00 87.50 431 GLY A O 1
ATOM 3537 N N . THR A 1 432 ? 9.797 1.954 -29.021 1.00 91.62 432 THR A N 1
ATOM 3538 C CA . THR A 1 432 ? 8.834 1.455 -28.015 1.00 91.62 432 THR A CA 1
ATOM 3539 C C . THR A 1 432 ? 8.855 2.207 -26.687 1.00 91.62 432 THR A C 1
ATOM 3541 O O . THR A 1 432 ? 8.152 1.824 -25.752 1.00 91.62 432 THR A O 1
ATOM 3544 N N . SER A 1 433 ? 9.651 3.273 -26.568 1.00 86.00 433 SER A N 1
ATOM 3545 C CA . SER A 1 433 ? 9.861 3.966 -25.291 1.00 86.00 433 SER A CA 1
ATOM 3546 C C . SER A 1 433 ? 8.561 4.475 -24.662 1.00 86.00 433 SER A C 1
ATOM 3548 O O . SER A 1 433 ? 8.382 4.410 -23.450 1.00 86.00 433 SER A O 1
ATOM 3550 N N . ARG A 1 434 ? 7.631 4.938 -25.501 1.00 89.12 434 ARG A N 1
ATOM 3551 C CA . ARG A 1 434 ? 6.325 5.481 -25.100 1.00 89.12 434 ARG A CA 1
ATOM 3552 C C . ARG A 1 434 ? 5.214 4.426 -25.087 1.00 89.12 434 ARG A C 1
ATOM 3554 O O . ARG A 1 434 ? 4.166 4.639 -24.489 1.00 89.12 434 ARG A O 1
ATOM 3561 N N . SER A 1 435 ? 5.428 3.271 -25.705 1.00 93.31 435 SER A N 1
ATOM 3562 C CA . SER A 1 435 ? 4.441 2.194 -25.830 1.00 93.31 435 SER A CA 1
ATOM 3563 C C . SER A 1 435 ? 4.734 0.997 -24.925 1.00 93.31 435 SER A C 1
ATOM 3565 O O . SER A 1 435 ? 4.311 -0.124 -25.214 1.00 93.31 435 SER A O 1
ATOM 3567 N N . THR A 1 436 ? 5.458 1.235 -23.832 1.00 94.50 436 THR A N 1
ATOM 3568 C CA . THR A 1 436 ? 5.799 0.225 -22.828 1.00 94.50 436 THR A CA 1
ATOM 3569 C C . THR A 1 436 ? 5.070 0.537 -21.529 1.00 94.50 436 THR A C 1
ATOM 3571 O O . THR A 1 436 ? 5.114 1.670 -21.057 1.00 94.50 436 THR A O 1
ATOM 3574 N N . VAL A 1 437 ? 4.388 -0.450 -20.944 1.00 95.25 437 VAL A N 1
ATOM 3575 C CA . VAL A 1 437 ? 3.597 -0.266 -19.719 1.00 95.25 437 VAL A CA 1
ATOM 3576 C C . VAL A 1 437 ? 3.664 -1.484 -18.800 1.00 95.25 437 VAL A C 1
ATOM 3578 O O . VAL A 1 437 ? 3.697 -2.625 -19.262 1.00 95.25 437 VAL A O 1
ATOM 3581 N N . ALA A 1 438 ? 3.673 -1.247 -17.489 1.00 95.12 438 ALA A N 1
ATOM 3582 C CA . ALA A 1 438 ? 3.635 -2.295 -16.475 1.00 95.12 438 ALA A CA 1
ATOM 3583 C C . ALA A 1 438 ? 2.207 -2.662 -16.095 1.00 95.12 438 ALA A C 1
ATOM 3585 O O . ALA A 1 438 ? 1.376 -1.787 -15.859 1.00 95.12 438 ALA A O 1
ATOM 3586 N N . VAL A 1 439 ? 1.962 -3.963 -15.955 1.00 95.56 439 VAL A N 1
ATOM 3587 C CA . VAL A 1 439 ? 0.714 -4.527 -15.441 1.00 95.56 439 VAL A CA 1
ATOM 3588 C C . VAL A 1 439 ? 1.049 -5.724 -14.551 1.00 95.56 439 VAL A C 1
ATOM 3590 O O . VAL A 1 439 ? 1.353 -6.819 -15.035 1.00 95.56 439 VAL A O 1
ATOM 3593 N N . GLY A 1 440 ? 0.991 -5.524 -13.233 1.00 93.19 440 GLY A N 1
ATOM 3594 C CA . GLY A 1 440 ? 1.411 -6.537 -12.258 1.00 93.19 440 GLY A CA 1
ATOM 3595 C C . GLY A 1 440 ? 2.870 -6.956 -12.479 1.00 93.19 440 GLY A C 1
ATOM 3596 O O . GLY A 1 440 ? 3.725 -6.101 -12.677 1.00 93.19 440 GLY A O 1
ATOM 3597 N N . ASN A 1 441 ? 3.144 -8.265 -12.515 1.00 94.06 441 ASN A N 1
ATOM 3598 C CA . ASN A 1 441 ? 4.488 -8.820 -12.763 1.00 94.06 441 ASN A CA 1
ATOM 3599 C C . ASN A 1 441 ? 4.891 -8.872 -14.252 1.00 94.06 441 ASN A C 1
ATOM 3601 O O . ASN A 1 441 ? 5.867 -9.534 -14.608 1.00 94.06 441 ASN A O 1
ATOM 3605 N N . HIS A 1 442 ? 4.144 -8.209 -15.135 1.00 96.38 442 HIS A N 1
ATOM 3606 C CA . HIS A 1 442 ? 4.405 -8.221 -16.570 1.00 96.38 442 HIS A CA 1
ATOM 3607 C C . HIS A 1 442 ? 4.588 -6.810 -17.115 1.00 96.38 442 HIS A C 1
ATOM 3609 O O . HIS A 1 442 ? 3.983 -5.848 -16.641 1.00 96.38 442 HIS A O 1
ATOM 3615 N N . ILE A 1 443 ? 5.383 -6.708 -18.171 1.00 96.81 443 ILE A N 1
ATOM 3616 C CA . ILE A 1 443 ? 5.590 -5.482 -18.934 1.00 96.81 443 ILE A CA 1
ATOM 3617 C C . ILE A 1 443 ? 5.121 -5.756 -20.351 1.00 96.81 443 ILE A C 1
ATOM 3619 O O . ILE A 1 443 ? 5.605 -6.680 -21.004 1.00 96.81 443 ILE A O 1
ATOM 3623 N N . TYR A 1 444 ? 4.172 -4.960 -20.817 1.00 97.56 444 TYR A N 1
ATOM 3624 C CA . TYR A 1 444 ? 3.658 -5.035 -22.173 1.00 97.56 444 TYR A CA 1
ATOM 3625 C C . TYR A 1 444 ? 4.342 -3.968 -23.013 1.00 97.56 444 TYR A C 1
ATOM 3627 O O . TYR A 1 444 ? 4.340 -2.792 -22.651 1.00 97.56 444 TYR A O 1
ATOM 3635 N N . ILE A 1 445 ? 4.927 -4.390 -24.128 1.00 96.56 445 ILE A N 1
ATOM 3636 C CA . ILE A 1 445 ? 5.645 -3.525 -25.058 1.00 96.56 445 ILE A CA 1
ATOM 3637 C C . ILE A 1 445 ? 4.950 -3.637 -26.409 1.00 96.56 445 ILE A C 1
ATOM 3639 O O . ILE A 1 445 ? 4.909 -4.718 -26.990 1.00 96.56 445 ILE A O 1
ATOM 3643 N N . PHE A 1 446 ? 4.399 -2.535 -26.912 1.00 95.06 446 PHE A N 1
ATOM 3644 C CA . PHE A 1 446 ? 3.629 -2.526 -28.157 1.00 95.06 446 PHE A CA 1
ATOM 3645 C C . PHE A 1 446 ? 4.410 -1.847 -29.288 1.00 95.06 446 PHE A C 1
ATOM 3647 O O . PHE A 1 446 ? 4.785 -0.685 -29.177 1.00 95.06 446 PHE A O 1
ATOM 3654 N N . GLY A 1 447 ? 4.595 -2.510 -30.429 1.00 92.81 447 GLY A N 1
ATOM 3655 C CA . GLY A 1 447 ? 5.215 -1.926 -31.622 1.00 92.81 447 GLY A CA 1
ATOM 3656 C C . GLY A 1 447 ? 6.677 -2.299 -31.822 1.00 92.81 447 GLY A C 1
ATOM 3657 O O . GLY A 1 447 ? 7.000 -3.477 -31.890 1.00 92.81 447 GLY A O 1
ATOM 3658 N N . GLY A 1 448 ? 7.548 -1.311 -32.019 1.00 89.25 448 GLY A N 1
ATOM 3659 C CA . GLY A 1 448 ? 8.924 -1.544 -32.463 1.00 89.25 448 GLY A CA 1
ATOM 3660 C C . GLY A 1 448 ? 9.102 -1.327 -33.965 1.00 89.25 448 GLY A C 1
ATOM 3661 O O . GLY A 1 448 ? 8.176 -0.876 -34.644 1.00 89.25 448 GLY A O 1
ATOM 3662 N N . VAL A 1 449 ? 10.269 -1.696 -34.505 1.00 87.62 449 VAL A N 1
ATOM 3663 C CA . VAL A 1 449 ? 10.585 -1.526 -35.943 1.00 87.62 449 VAL A CA 1
ATOM 3664 C C . VAL A 1 449 ? 9.550 -2.212 -36.835 1.00 87.62 449 VAL A C 1
ATOM 3666 O O . VAL A 1 449 ? 9.174 -1.679 -37.878 1.00 87.62 449 VAL A O 1
ATOM 3669 N N . ASP A 1 450 ? 9.075 -3.385 -36.414 1.00 82.19 450 ASP A N 1
ATOM 3670 C CA . ASP A 1 450 ? 8.108 -4.168 -37.182 1.00 82.19 450 ASP A CA 1
ATOM 3671 C C . ASP A 1 450 ? 6.709 -3.548 -37.135 1.00 82.19 450 ASP A C 1
ATOM 3673 O O . ASP A 1 450 ? 5.892 -3.813 -38.013 1.00 82.19 450 ASP A O 1
ATOM 3677 N N . GLY A 1 451 ? 6.409 -2.737 -36.113 1.00 83.31 451 GLY A N 1
ATOM 3678 C CA . GLY A 1 451 ? 5.118 -2.087 -35.891 1.00 83.31 451 GLY A CA 1
ATOM 3679 C C . GLY A 1 451 ? 3.933 -3.047 -35.714 1.00 83.31 451 GLY A C 1
ATOM 3680 O O . GLY A 1 451 ? 2.912 -2.661 -35.172 1.00 83.31 451 GLY A O 1
ATOM 3681 N N . GLN A 1 452 ? 4.006 -4.303 -36.120 1.00 89.75 452 GLN A N 1
ATOM 3682 C CA . GLN A 1 452 ? 2.863 -5.213 -36.146 1.00 89.75 452 GLN A CA 1
ATOM 3683 C C . GLN A 1 452 ? 2.907 -6.231 -35.021 1.00 89.75 452 GLN A C 1
ATOM 3685 O O . GLN A 1 452 ? 2.175 -7.201 -35.072 1.00 89.75 452 GLN A O 1
ATOM 3690 N N . LYS A 1 453 ? 3.755 -6.033 -34.011 1.00 94.31 453 LYS A N 1
ATOM 3691 C CA . LYS A 1 453 ? 3.914 -6.972 -32.903 1.00 94.31 453 LYS A CA 1
ATOM 3692 C C . LYS A 1 453 ? 3.797 -6.276 -31.567 1.00 94.31 453 LYS A C 1
ATOM 3694 O O . LYS A 1 453 ? 4.014 -5.068 -31.457 1.00 94.31 453 LYS A O 1
ATOM 3699 N N . TYR A 1 454 ? 3.454 -7.054 -30.558 1.00 96.06 454 TYR A N 1
ATOM 3700 C CA . TYR A 1 454 ? 3.671 -6.698 -29.169 1.00 96.06 454 TYR A CA 1
ATOM 3701 C C . TYR A 1 454 ? 4.319 -7.879 -28.456 1.00 96.06 454 TYR A C 1
ATOM 3703 O O . TYR A 1 454 ? 4.176 -9.032 -28.872 1.00 96.06 454 TYR A O 1
ATOM 3711 N N . CYS A 1 455 ? 5.044 -7.599 -27.383 1.00 96.94 455 CYS A N 1
ATOM 3712 C CA . CYS A 1 455 ? 5.586 -8.638 -26.528 1.00 96.94 455 CYS A CA 1
ATOM 3713 C C . CYS A 1 455 ? 5.236 -8.399 -25.065 1.00 96.94 455 CYS A C 1
ATOM 3715 O O . CYS A 1 455 ? 4.965 -7.272 -24.639 1.00 96.94 455 CYS A O 1
ATOM 3717 N N . ARG A 1 456 ? 5.267 -9.484 -24.293 1.00 97.19 456 ARG A N 1
ATOM 3718 C CA . ARG A 1 456 ? 5.155 -9.462 -22.841 1.00 97.19 456 ARG A CA 1
ATOM 3719 C C . ARG A 1 456 ? 6.465 -9.939 -22.238 1.00 97.19 456 ARG A C 1
ATOM 3721 O O . ARG A 1 456 ? 6.950 -11.023 -22.554 1.00 97.19 456 ARG A O 1
ATOM 3728 N N . PHE A 1 457 ? 7.031 -9.106 -21.384 1.00 96.75 457 PHE A N 1
ATOM 3729 C CA . PHE A 1 457 ? 8.190 -9.435 -20.576 1.00 96.75 457 PHE A CA 1
ATOM 3730 C C . PHE A 1 457 ? 7.713 -9.805 -19.171 1.00 96.75 457 PHE A C 1
ATOM 3732 O O . PHE A 1 457 ? 7.004 -9.024 -18.535 1.00 96.75 457 PHE A O 1
ATOM 3739 N N . SER A 1 458 ? 8.070 -10.998 -18.703 1.00 95.31 458 SER A N 1
ATOM 3740 C CA . SER A 1 458 ? 7.738 -11.490 -17.367 1.00 95.31 458 SER A CA 1
ATOM 3741 C C . SER A 1 458 ? 8.876 -11.189 -16.400 1.00 95.31 458 SER A C 1
ATOM 3743 O O . SER A 1 458 ? 10.027 -11.550 -16.650 1.00 95.31 458 SER A O 1
ATOM 3745 N N . LEU A 1 459 ? 8.551 -10.549 -15.276 1.00 92.56 459 LEU A N 1
ATOM 3746 C CA . LEU A 1 459 ? 9.506 -10.336 -14.188 1.00 92.56 459 LEU A CA 1
ATOM 3747 C C . LEU A 1 459 ? 9.811 -11.620 -13.414 1.00 92.56 459 LEU A C 1
ATOM 3749 O O . LEU A 1 459 ? 10.877 -11.728 -12.816 1.00 92.56 459 LEU A O 1
ATOM 3753 N N . ASP A 1 460 ? 8.902 -12.596 -13.430 1.00 91.25 460 ASP A N 1
ATOM 3754 C CA . ASP A 1 460 ? 9.096 -13.850 -12.702 1.00 91.25 460 ASP A CA 1
ATOM 3755 C C . ASP A 1 460 ? 10.180 -14.714 -13.356 1.00 91.25 460 ASP A C 1
ATOM 3757 O O . ASP A 1 460 ? 10.969 -15.351 -12.658 1.00 91.25 460 ASP A O 1
ATOM 3761 N N . SER A 1 461 ? 10.244 -14.703 -14.691 1.00 92.56 461 SER A N 1
ATOM 3762 C CA . SER A 1 461 ? 11.238 -15.439 -15.478 1.00 92.56 461 SER A CA 1
ATOM 3763 C C . SER A 1 461 ? 12.351 -14.561 -16.055 1.00 92.56 461 SER A C 1
ATOM 3765 O O . SER A 1 461 ? 13.200 -15.089 -16.773 1.00 92.56 461 SER A O 1
ATOM 3767 N N . ILE A 1 462 ? 12.316 -13.243 -15.807 1.00 92.31 462 ILE A N 1
ATOM 3768 C CA . ILE A 1 462 ? 13.240 -12.227 -16.352 1.00 92.31 462 ILE A CA 1
ATOM 3769 C C . ILE A 1 462 ? 13.458 -12.445 -17.865 1.00 92.31 462 ILE A C 1
ATOM 3771 O O . ILE A 1 462 ? 14.571 -12.525 -18.377 1.00 92.31 462 ILE A O 1
ATOM 3775 N N . SER A 1 463 ? 12.363 -12.642 -18.603 1.00 94.75 463 SER A N 1
ATOM 3776 C CA . SER A 1 463 ? 12.409 -12.989 -20.030 1.00 94.75 463 SER A CA 1
ATOM 3777 C C . SER A 1 463 ? 11.106 -12.658 -20.752 1.00 94.75 463 SER A C 1
ATOM 3779 O O . SER A 1 463 ? 10.052 -12.471 -20.143 1.00 94.75 463 SER A O 1
ATOM 3781 N N . ILE A 1 464 ? 11.177 -12.586 -22.082 1.00 96.06 464 ILE A N 1
ATOM 3782 C CA . ILE A 1 464 ? 10.000 -12.410 -22.936 1.00 96.06 464 ILE A CA 1
ATOM 3783 C C . ILE A 1 464 ? 9.268 -13.743 -23.041 1.00 96.06 464 ILE A C 1
ATOM 3785 O O . ILE A 1 464 ? 9.783 -14.693 -23.636 1.00 96.06 464 ILE A O 1
ATOM 3789 N N . ASP A 1 465 ? 8.061 -13.819 -22.495 1.00 96.31 465 ASP A N 1
ATOM 3790 C CA . ASP A 1 465 ? 7.268 -15.049 -22.459 1.00 96.31 465 ASP A CA 1
ATOM 3791 C C . ASP A 1 465 ? 6.168 -15.094 -23.532 1.00 96.31 465 ASP A C 1
ATOM 3793 O O . ASP A 1 465 ? 5.709 -16.181 -23.880 1.00 96.31 465 ASP A O 1
ATOM 3797 N N . LEU A 1 466 ? 5.818 -13.948 -24.126 1.00 96.69 466 LEU A N 1
ATOM 3798 C CA . LEU A 1 466 ? 4.826 -13.827 -25.197 1.00 96.69 466 LEU A CA 1
ATOM 3799 C C . LEU A 1 466 ? 5.303 -12.854 -26.280 1.00 96.69 466 LEU A C 1
ATOM 3801 O O . LEU A 1 466 ? 5.755 -11.753 -25.965 1.00 96.69 466 LEU A O 1
ATOM 3805 N N . ILE A 1 467 ? 5.145 -13.234 -27.548 1.00 96.69 467 ILE A N 1
ATOM 3806 C CA . ILE A 1 467 ? 5.262 -12.349 -28.714 1.00 96.69 467 ILE A CA 1
ATOM 3807 C C . ILE A 1 467 ? 4.112 -12.698 -29.645 1.00 96.69 467 ILE A C 1
ATOM 3809 O O . ILE A 1 467 ? 3.996 -13.849 -30.051 1.00 96.69 467 ILE A O 1
ATOM 3813 N N . GLU A 1 468 ? 3.289 -11.714 -29.977 1.00 96.44 468 GLU A N 1
ATOM 3814 C CA . GLU A 1 468 ? 2.103 -11.897 -30.812 1.00 96.44 468 GLU A CA 1
ATOM 3815 C C . GLU A 1 468 ? 1.966 -10.736 -31.795 1.00 96.44 468 GLU A C 1
ATOM 3817 O O . GLU A 1 468 ? 2.479 -9.632 -31.566 1.00 96.44 468 GLU A O 1
ATOM 3822 N N . ASP A 1 469 ? 1.254 -10.987 -32.890 1.00 94.81 469 ASP A N 1
ATOM 3823 C CA . ASP A 1 469 ? 0.946 -9.957 -33.872 1.00 94.81 469 ASP A CA 1
ATOM 3824 C C . ASP A 1 469 ? -0.201 -9.053 -33.372 1.00 94.81 469 ASP A C 1
ATOM 3826 O O . ASP A 1 469 ? -1.180 -9.488 -32.760 1.00 94.81 469 ASP A O 1
ATOM 3830 N N . ILE A 1 470 ? -0.080 -7.755 -33.636 1.00 92.88 470 ILE A N 1
ATOM 3831 C CA . ILE A 1 470 ? -1.149 -6.770 -33.488 1.00 92.88 470 ILE A CA 1
ATOM 3832 C C . ILE A 1 470 ? -2.043 -6.902 -34.714 1.00 92.88 470 ILE A C 1
ATOM 3834 O O . ILE A 1 470 ? -1.553 -6.841 -35.841 1.00 92.88 470 ILE A O 1
ATOM 3838 N N . ASP A 1 471 ? -3.351 -7.036 -34.489 1.00 89.88 471 ASP A N 1
ATOM 3839 C CA . ASP A 1 471 ? -4.339 -7.139 -35.564 1.00 89.88 471 ASP A CA 1
ATOM 3840 C C . ASP A 1 471 ? -4.126 -6.022 -36.609 1.00 89.88 471 ASP A C 1
ATOM 3842 O O . ASP A 1 471 ? -4.208 -4.835 -36.260 1.00 89.88 471 ASP A O 1
ATOM 3846 N N . PRO A 1 472 ? -3.875 -6.371 -37.888 1.00 86.31 472 PRO A N 1
ATOM 3847 C CA . PRO A 1 472 ? -3.683 -5.409 -38.962 1.00 86.31 472 PRO A CA 1
ATOM 3848 C C . PRO A 1 472 ? -4.801 -4.372 -39.092 1.00 86.31 472 PRO A C 1
ATOM 3850 O O . PRO A 1 472 ? -4.540 -3.225 -39.456 1.00 86.31 472 PRO A O 1
ATOM 3853 N N . ALA A 1 473 ? -6.040 -4.742 -38.750 1.00 85.94 473 ALA A N 1
ATOM 3854 C CA . ALA A 1 473 ? -7.197 -3.846 -38.777 1.00 85.94 473 ALA A CA 1
ATOM 3855 C C . ALA A 1 473 ? -7.154 -2.756 -37.686 1.00 85.94 473 ALA A C 1
ATOM 3857 O O . ALA A 1 473 ? -7.962 -1.821 -37.692 1.00 85.94 473 ALA A O 1
ATOM 3858 N N . VAL A 1 474 ? -6.227 -2.885 -36.735 1.00 82.19 474 VAL A N 1
ATOM 3859 C CA . VAL A 1 474 ? -6.121 -2.080 -35.516 1.00 82.19 474 VAL A CA 1
ATOM 3860 C C . VAL A 1 474 ? -4.739 -1.406 -35.415 1.00 82.19 474 VAL A C 1
ATOM 3862 O O . VAL A 1 474 ? -4.418 -0.797 -34.399 1.00 82.19 474 VAL A O 1
ATOM 3865 N N . ILE A 1 475 ? -3.912 -1.465 -36.469 1.00 78.06 475 ILE A N 1
ATOM 3866 C CA . ILE A 1 475 ? -2.560 -0.884 -36.478 1.00 78.06 475 ILE A CA 1
ATOM 3867 C C . ILE A 1 475 ? -2.607 0.635 -36.252 1.00 78.06 475 ILE A C 1
ATOM 3869 O O . ILE A 1 475 ? -3.072 1.408 -37.090 1.00 78.06 475 ILE A O 1
ATOM 3873 N N . CYS A 1 476 ? -2.033 1.056 -35.126 1.00 70.56 476 CYS A N 1
ATOM 3874 C CA . CYS A 1 476 ? -1.643 2.435 -34.848 1.00 70.56 476 CYS A CA 1
ATOM 3875 C C . CYS A 1 476 ? -0.350 2.781 -35.615 1.00 70.56 476 CYS A C 1
ATOM 3877 O O . CYS A 1 476 ? 0.436 1.880 -35.908 1.00 70.56 476 CYS A O 1
ATOM 3879 N N . GLY A 1 477 ? -0.082 4.045 -35.957 1.00 78.88 477 GLY A N 1
ATOM 3880 C CA . GLY A 1 477 ? 1.158 4.406 -36.677 1.00 78.88 477 GLY A CA 1
ATOM 3881 C C . GLY A 1 477 ? 2.436 4.181 -35.846 1.00 78.88 477 GLY A C 1
ATOM 3882 O O . GLY A 1 477 ? 2.409 3.485 -34.831 1.00 78.88 477 GLY A O 1
ATOM 3883 N N . LYS A 1 478 ? 3.576 4.727 -36.289 1.00 76.88 478 LYS A N 1
ATOM 3884 C CA . LYS A 1 478 ? 4.895 4.436 -35.686 1.00 76.88 478 LYS A CA 1
ATOM 3885 C C . LYS A 1 478 ? 5.062 4.985 -34.262 1.00 76.88 478 LYS A C 1
ATOM 3887 O O . LYS A 1 478 ? 5.668 4.313 -33.436 1.00 76.88 478 LYS A O 1
ATOM 3892 N N . ASP A 1 479 ? 4.468 6.136 -33.957 1.00 82.62 479 ASP A N 1
ATOM 3893 C CA . ASP A 1 479 ? 4.611 6.802 -32.657 1.00 82.62 479 ASP A CA 1
ATOM 3894 C C . ASP A 1 479 ? 3.484 6.416 -31.706 1.00 82.62 479 ASP A C 1
ATOM 3896 O O . ASP A 1 479 ? 2.483 7.122 -31.577 1.00 82.62 479 ASP A O 1
ATOM 3900 N N . ARG A 1 480 ? 3.627 5.249 -31.075 1.00 89.25 480 ARG A N 1
ATOM 3901 C CA . ARG A 1 480 ? 2.623 4.725 -30.147 1.00 89.25 480 ARG A CA 1
ATOM 3902 C C . ARG A 1 480 ? 2.914 5.126 -28.720 1.00 89.25 480 ARG A C 1
ATOM 3904 O O . ARG A 1 480 ? 4.056 5.151 -28.273 1.00 89.25 480 ARG A O 1
ATOM 3911 N N . LEU A 1 481 ? 1.837 5.338 -27.994 1.00 92.19 481 LEU A N 1
ATOM 3912 C CA . LEU A 1 481 ? 1.820 5.588 -26.574 1.00 92.19 481 LEU A CA 1
ATOM 3913 C C . LEU A 1 481 ? 0.883 4.573 -25.923 1.00 92.19 481 LEU A C 1
ATOM 3915 O O . LEU A 1 481 ? -0.239 4.400 -26.391 1.00 92.19 481 LEU A O 1
ATOM 3919 N N . ALA A 1 482 ? 1.332 3.906 -24.865 1.00 95.00 482 ALA A N 1
ATOM 3920 C CA . ALA A 1 482 ? 0.524 2.952 -24.114 1.00 95.00 482 ALA A CA 1
ATOM 3921 C C . ALA A 1 482 ? 0.244 3.498 -22.712 1.00 95.00 482 ALA A C 1
ATOM 3923 O O . ALA A 1 482 ? 1.157 3.943 -22.022 1.00 95.00 482 ALA A O 1
ATOM 3924 N N . VAL A 1 483 ? -1.016 3.444 -22.283 1.00 95.69 483 VAL A N 1
ATOM 3925 C CA . VAL A 1 483 ? -1.465 3.916 -20.971 1.00 95.69 483 VAL A CA 1
ATOM 3926 C C . VAL A 1 483 ? -2.335 2.846 -20.327 1.00 95.69 483 VAL A C 1
ATOM 3928 O O . VAL A 1 483 ? -3.376 2.476 -20.866 1.00 95.69 483 VAL A O 1
ATOM 3931 N N . TYR A 1 484 ? -1.915 2.342 -19.171 1.00 96.94 484 TYR A N 1
ATOM 3932 C CA . TYR A 1 484 ? -2.692 1.380 -18.395 1.00 96.94 484 TYR A CA 1
ATOM 3933 C C . TYR A 1 484 ? -3.715 2.097 -17.515 1.00 96.94 484 TYR A C 1
ATOM 3935 O O . TYR A 1 484 ? -3.412 3.125 -16.912 1.00 96.94 484 TYR A O 1
ATOM 3943 N N . ASP A 1 485 ? -4.920 1.541 -17.446 1.00 95.69 485 ASP A N 1
ATOM 3944 C CA . ASP A 1 485 ? -6.049 2.119 -16.719 1.00 95.69 485 ASP A CA 1
ATOM 3945 C C . ASP A 1 485 ? -6.108 1.740 -15.234 1.00 95.69 485 ASP A C 1
ATOM 3947 O O . ASP A 1 485 ? -6.999 2.180 -14.513 1.00 95.69 485 ASP A O 1
ATOM 3951 N N . GLY A 1 486 ? -5.171 0.912 -14.766 1.00 94.00 486 GLY A N 1
ATOM 3952 C CA . GLY A 1 486 ? -5.198 0.351 -13.414 1.00 94.00 486 GLY A CA 1
ATOM 3953 C C . GLY A 1 486 ? -6.107 -0.876 -13.265 1.00 94.00 486 GLY A C 1
ATOM 3954 O O . GLY A 1 486 ? -6.108 -1.489 -12.200 1.00 94.00 486 GLY A O 1
ATOM 3955 N N . GLY A 1 487 ? -6.840 -1.263 -14.314 1.00 95.00 487 GLY A N 1
ATOM 3956 C CA . GLY A 1 487 ? -7.811 -2.353 -14.333 1.00 95.00 487 GLY A CA 1
ATOM 3957 C C . GLY A 1 487 ? -7.537 -3.401 -15.415 1.00 95.00 487 GLY A C 1
ATOM 3958 O O . GLY A 1 487 ? -6.667 -4.258 -15.271 1.00 95.00 487 GLY A O 1
ATOM 3959 N N . TYR A 1 488 ? -8.348 -3.417 -16.475 1.00 96.31 488 TYR A N 1
ATOM 3960 C CA . TYR A 1 488 ? -8.340 -4.496 -17.478 1.00 96.31 488 TYR A CA 1
ATOM 3961 C C . TYR A 1 488 ? -7.876 -4.051 -18.863 1.00 96.31 488 TYR A C 1
ATOM 3963 O O . TYR A 1 488 ? -7.776 -4.900 -19.759 1.00 96.31 488 TYR A O 1
ATOM 3971 N N . TYR A 1 489 ? -7.607 -2.760 -19.057 1.00 98.00 489 TYR A N 1
ATOM 3972 C CA . TYR A 1 489 ? -7.342 -2.211 -20.376 1.00 98.00 489 TYR A CA 1
ATOM 3973 C C . TYR A 1 489 ? -6.036 -1.424 -20.423 1.00 98.00 489 TYR A C 1
ATOM 3975 O O . TYR A 1 489 ? -5.731 -0.591 -19.574 1.00 98.00 489 TYR A O 1
ATOM 3983 N N . ILE A 1 490 ? -5.273 -1.658 -21.486 1.00 97.88 490 ILE A N 1
ATOM 3984 C CA . ILE A 1 490 ? -4.190 -0.763 -21.889 1.00 97.88 490 ILE A CA 1
ATOM 3985 C C . ILE A 1 490 ? -4.682 0.026 -23.094 1.00 97.88 490 ILE A C 1
ATOM 3987 O O . ILE A 1 490 ? -4.934 -0.552 -24.149 1.00 97.88 490 ILE A O 1
ATOM 3991 N N . TYR A 1 491 ? -4.819 1.337 -22.952 1.00 96.12 491 TYR A N 1
ATOM 3992 C CA . TYR A 1 491 ? -5.133 2.236 -24.053 1.00 96.12 491 TYR A CA 1
ATOM 3993 C C . TYR A 1 491 ? -3.876 2.482 -24.876 1.00 96.12 491 TYR A C 1
ATOM 3995 O O . TYR A 1 491 ? -2.832 2.834 -24.332 1.00 96.12 491 TYR A O 1
ATOM 4003 N N . ILE A 1 492 ? -3.973 2.297 -26.187 1.00 94.56 492 ILE A N 1
ATOM 4004 C CA . ILE A 1 492 ? -2.881 2.552 -27.120 1.00 94.56 492 ILE A CA 1
ATOM 4005 C C . ILE A 1 492 ? -3.319 3.695 -28.023 1.00 94.56 492 ILE A C 1
ATOM 4007 O O . ILE A 1 492 ? -4.356 3.638 -28.691 1.00 94.56 492 ILE A O 1
ATOM 4011 N N . LEU A 1 493 ? -2.521 4.752 -28.008 1.00 92.06 493 LEU A N 1
ATOM 4012 C CA . LEU A 1 493 ? -2.726 5.971 -28.762 1.00 92.06 493 LEU A CA 1
ATOM 4013 C C . LEU A 1 493 ? -1.583 6.132 -29.770 1.00 92.06 493 LEU A C 1
ATOM 4015 O O . LEU A 1 493 ? -0.469 5.699 -29.495 1.00 92.06 493 LEU A O 1
ATOM 4019 N N . GLY A 1 494 ? -1.828 6.775 -30.914 1.00 80.06 494 GLY A N 1
ATOM 4020 C CA . GLY A 1 494 ? -0.751 7.206 -31.813 1.00 80.06 494 GLY A CA 1
ATOM 4021 C C . GLY A 1 494 ? -0.919 6.859 -33.295 1.00 80.06 494 GLY A C 1
ATOM 4022 O O . GLY A 1 494 ? -1.426 5.803 -33.673 1.00 80.06 494 GLY A O 1
ATOM 4023 N N . GLY A 1 495 ? -0.468 7.777 -34.156 1.00 66.00 495 GLY A N 1
ATOM 4024 C CA . GLY A 1 495 ? -0.263 7.595 -35.599 1.00 66.00 495 GLY A CA 1
ATOM 4025 C C . GLY A 1 495 ? -1.496 7.446 -36.507 1.00 66.00 495 GLY A C 1
ATOM 4026 O O . GLY A 1 495 ? -1.350 7.493 -37.724 1.00 66.00 495 GLY A O 1
ATOM 4027 N N . VAL A 1 496 ? -2.702 7.306 -35.958 1.00 65.94 496 VAL A N 1
ATOM 4028 C CA . VAL A 1 496 ? -3.983 7.334 -36.691 1.00 65.94 496 VAL A CA 1
ATOM 4029 C C . VAL A 1 496 ? -5.060 7.985 -35.826 1.00 65.94 496 VAL A C 1
ATOM 4031 O O . VAL A 1 496 ? -4.916 8.087 -34.611 1.00 65.94 496 VAL A O 1
ATOM 4034 N N . LYS A 1 497 ? -6.156 8.411 -36.464 1.00 83.81 497 LYS A N 1
ATOM 4035 C CA . LYS A 1 497 ? -7.348 9.034 -35.863 1.00 83.81 497 LYS A CA 1
ATOM 4036 C C . LYS A 1 497 ? -8.178 8.065 -34.998 1.00 83.81 497 LYS A C 1
ATOM 4038 O O . LYS A 1 497 ? -9.400 8.046 -35.087 1.00 83.81 497 LYS A O 1
ATOM 4043 N N . ARG A 1 498 ? -7.529 7.211 -34.203 1.00 89.25 498 ARG A N 1
ATOM 4044 C CA . ARG A 1 498 ? -8.169 6.146 -33.426 1.00 89.25 498 ARG A CA 1
ATOM 4045 C C . ARG A 1 498 ? -7.413 5.854 -32.138 1.00 89.25 498 ARG A C 1
ATOM 4047 O O . ARG A 1 498 ? -6.185 5.823 -32.126 1.00 89.25 498 ARG A O 1
ATOM 4054 N N . ILE A 1 499 ? -8.168 5.600 -31.079 1.00 91.75 499 ILE A N 1
ATOM 4055 C CA . ILE A 1 499 ? -7.697 5.030 -29.824 1.00 91.75 499 ILE A CA 1
ATOM 4056 C C . ILE A 1 499 ? -8.193 3.594 -29.778 1.00 91.75 499 ILE A C 1
ATOM 4058 O O . ILE A 1 499 ? -9.382 3.310 -29.949 1.00 91.75 499 ILE A O 1
ATOM 4062 N N . ILE A 1 500 ? -7.262 2.686 -29.545 1.00 93.94 500 ILE A N 1
ATOM 4063 C CA . ILE A 1 500 ? -7.539 1.262 -29.398 1.00 93.94 500 ILE A CA 1
ATOM 4064 C C . ILE A 1 500 ? -7.258 0.896 -27.945 1.00 93.94 500 ILE A C 1
ATOM 4066 O O . ILE A 1 500 ? -6.503 1.585 -27.256 1.00 93.94 500 ILE A O 1
ATOM 4070 N N . ARG A 1 501 ? -7.844 -0.194 -27.465 1.00 95.88 501 ARG A N 1
ATOM 4071 C CA . ARG A 1 501 ? -7.517 -0.722 -26.142 1.00 95.88 501 ARG A CA 1
ATOM 4072 C C . ARG A 1 501 ? -7.201 -2.203 -26.218 1.00 95.88 501 ARG A C 1
ATOM 4074 O O . ARG A 1 501 ? -7.831 -2.948 -26.963 1.00 95.88 501 ARG A O 1
ATOM 4081 N N . PHE A 1 502 ? -6.227 -2.636 -25.439 1.00 97.44 502 PHE A N 1
ATOM 4082 C CA . PHE A 1 502 ? -5.853 -4.030 -25.298 1.00 97.44 502 PHE A CA 1
ATOM 4083 C C . PHE A 1 502 ? -6.507 -4.601 -24.041 1.00 97.44 502 PHE A C 1
ATOM 4085 O O . PHE A 1 502 ? -6.249 -4.133 -22.933 1.00 97.44 502 PHE A O 1
ATOM 4092 N N . ASN A 1 503 ? -7.379 -5.593 -24.217 1.00 97.56 503 ASN A N 1
ATOM 4093 C CA . ASN A 1 503 ? -8.082 -6.268 -23.134 1.00 97.56 503 ASN A CA 1
ATOM 4094 C C . ASN A 1 503 ? -7.171 -7.332 -22.513 1.00 97.56 503 ASN A C 1
ATOM 4096 O O . ASN A 1 503 ? -6.979 -8.398 -23.099 1.00 97.56 503 ASN A O 1
ATOM 4100 N N . LEU A 1 504 ? -6.656 -7.071 -21.312 1.00 97.19 504 LEU A N 1
ATOM 4101 C CA . LEU A 1 504 ? -5.700 -7.939 -20.615 1.00 97.19 504 LEU A CA 1
ATOM 4102 C C . LEU A 1 504 ? -6.258 -9.335 -20.310 1.00 97.19 504 LEU A C 1
ATOM 4104 O O . LEU A 1 504 ? -5.512 -10.309 -20.302 1.00 97.19 504 LEU A O 1
ATOM 4108 N N . LYS A 1 505 ? -7.574 -9.455 -20.093 1.00 95.88 505 LYS A N 1
ATOM 4109 C CA . LYS A 1 505 ? -8.223 -10.740 -19.790 1.00 95.88 505 LYS A CA 1
ATOM 4110 C C . LYS A 1 505 ? -8.373 -11.615 -21.031 1.00 95.88 505 LYS A C 1
ATOM 4112 O O . LYS A 1 505 ? -8.242 -12.832 -20.946 1.00 95.88 505 LYS A O 1
ATOM 4117 N N . LYS A 1 506 ? -8.706 -11.004 -22.169 1.00 96.56 506 LYS A N 1
ATOM 4118 C CA . LYS A 1 506 ? -8.905 -11.718 -23.441 1.00 96.56 506 LYS A CA 1
ATOM 4119 C C . LYS A 1 506 ? -7.626 -11.825 -24.270 1.00 96.56 506 LYS A C 1
ATOM 4121 O O . LYS A 1 506 ? -7.617 -12.611 -25.210 1.00 96.56 506 LYS A O 1
ATOM 4126 N N . LEU A 1 507 ? -6.614 -11.012 -23.957 1.00 96.06 507 LEU A N 1
ATOM 4127 C CA . LEU A 1 507 ? -5.427 -10.766 -24.777 1.00 96.06 507 LEU A CA 1
ATOM 4128 C C . LEU A 1 507 ? -5.804 -10.395 -26.220 1.00 96.06 507 LEU A C 1
ATOM 4130 O O . LEU A 1 507 ? -5.309 -10.971 -27.182 1.00 96.06 507 LEU A O 1
ATOM 4134 N N . LYS A 1 508 ? -6.753 -9.461 -26.367 1.00 96.38 508 LYS A N 1
ATOM 4135 C CA . LYS A 1 508 ? -7.268 -9.013 -27.670 1.00 96.38 508 LYS A CA 1
ATOM 4136 C C . LYS A 1 508 ? -7.347 -7.498 -27.752 1.00 96.38 508 LYS A C 1
ATOM 4138 O O . LYS A 1 508 ? -7.692 -6.838 -26.771 1.00 96.38 508 LYS A O 1
ATOM 4143 N N . PHE A 1 509 ? -7.085 -6.973 -28.944 1.00 95.38 509 PHE A N 1
ATOM 4144 C CA . PHE A 1 509 ? -7.307 -5.571 -29.271 1.00 95.38 509 PHE A CA 1
ATOM 4145 C C . PHE A 1 509 ? -8.792 -5.319 -29.534 1.00 95.38 509 PHE A C 1
ATOM 4147 O O . PHE A 1 509 ? -9.471 -6.103 -30.194 1.00 95.38 509 PHE A O 1
ATOM 4154 N N . GLU A 1 510 ? -9.295 -4.214 -29.004 1.00 95.00 510 GLU A N 1
ATOM 4155 C CA . GLU A 1 510 ? -10.654 -3.734 -29.197 1.00 95.00 510 GLU A CA 1
ATOM 4156 C C . GLU A 1 510 ? -10.579 -2.285 -29.694 1.00 95.00 510 GLU A C 1
ATOM 4158 O O . GLU A 1 510 ? -9.758 -1.492 -29.221 1.00 95.00 510 GLU A O 1
ATOM 4163 N N . ASN A 1 511 ? -11.446 -1.919 -30.642 1.00 93.06 511 ASN A N 1
ATOM 4164 C CA . ASN A 1 511 ? -11.638 -0.508 -30.954 1.00 93.06 511 ASN A CA 1
ATOM 4165 C C . ASN A 1 511 ? -12.265 0.184 -29.744 1.00 93.06 511 ASN A C 1
ATOM 4167 O O . ASN A 1 511 ? -13.295 -0.283 -29.257 1.00 93.06 511 ASN A O 1
ATOM 4171 N N . PHE A 1 512 ? -11.673 1.288 -29.294 1.00 93.88 512 PHE A N 1
ATOM 4172 C CA . PHE A 1 512 ? -12.266 2.100 -28.244 1.00 93.88 512 PHE A CA 1
ATOM 4173 C C . PHE A 1 512 ? -13.034 3.279 -28.843 1.00 93.88 512 PHE A C 1
ATOM 4175 O O . PHE A 1 512 ? -14.252 3.337 -28.702 1.00 93.88 512 PHE A O 1
ATOM 4182 N N . MET A 1 513 ? -12.354 4.175 -29.562 1.00 92.44 513 MET A N 1
ATOM 4183 C CA . MET A 1 513 ? -13.000 5.323 -30.204 1.00 92.44 513 MET A CA 1
ATOM 4184 C C . MET A 1 513 ? -12.152 5.922 -31.325 1.00 92.44 513 MET A C 1
ATOM 4186 O O . MET A 1 513 ? -10.930 5.778 -31.338 1.00 92.44 513 MET A O 1
ATOM 4190 N N . ASP A 1 514 ? -12.792 6.663 -32.223 1.00 90.00 514 ASP A N 1
ATOM 4191 C CA . ASP A 1 514 ? -12.094 7.496 -33.199 1.00 90.00 514 ASP A CA 1
ATOM 4192 C C . ASP A 1 514 ? -11.734 8.854 -32.564 1.00 90.00 514 ASP A C 1
ATOM 4194 O O . ASP A 1 514 ? -12.501 9.408 -31.780 1.00 90.00 514 ASP A O 1
ATOM 4198 N N . THR A 1 515 ? -10.551 9.391 -32.871 1.00 84.06 515 THR A N 1
ATOM 4199 C CA . THR A 1 515 ? -10.053 10.680 -32.353 1.00 84.06 515 THR A CA 1
ATOM 4200 C C . THR A 1 515 ? -9.589 11.580 -33.492 1.00 84.06 515 THR A C 1
ATOM 4202 O O . THR A 1 515 ? -9.071 11.121 -34.504 1.00 84.06 515 THR A O 1
ATOM 4205 N N . HIS A 1 516 ? -9.729 12.893 -33.342 1.00 76.38 516 HIS A N 1
ATOM 4206 C CA . HIS A 1 516 ? -9.285 13.856 -34.352 1.00 76.38 516 HIS A CA 1
ATOM 4207 C C . HIS A 1 516 ? -7.788 14.190 -34.286 1.00 76.38 516 HIS A C 1
ATOM 4209 O O . HIS A 1 516 ? -7.308 14.972 -35.108 1.00 76.38 516 HIS A O 1
ATOM 4215 N N . THR A 1 517 ? -7.041 13.631 -33.334 1.00 64.44 517 THR A N 1
ATOM 4216 C CA . THR A 1 517 ? -5.678 14.087 -33.049 1.00 64.44 517 THR A CA 1
ATOM 4217 C C . THR A 1 517 ? -4.609 13.365 -33.843 1.00 64.44 517 THR A C 1
ATOM 4219 O O . THR A 1 517 ? -4.622 12.143 -33.971 1.00 64.44 517 THR A O 1
ATOM 4222 N N . VAL A 1 518 ? -3.648 14.147 -34.313 1.00 63.84 518 VAL A N 1
ATOM 4223 C CA . VAL A 1 518 ? -2.433 13.693 -34.977 1.00 63.84 518 VAL A CA 1
ATOM 4224 C C . VAL A 1 518 ? -1.312 14.355 -34.182 1.00 63.84 518 VAL A C 1
ATOM 4226 O O . VAL A 1 518 ? -1.371 15.563 -34.009 1.00 63.84 518 VAL A O 1
ATOM 4229 N N . ASP A 1 519 ? -0.400 13.552 -33.640 1.00 78.50 519 ASP A N 1
ATOM 4230 C CA . ASP A 1 519 ? 0.728 13.911 -32.759 1.00 78.50 519 ASP A CA 1
ATOM 4231 C C . ASP A 1 519 ? 0.416 14.022 -31.260 1.00 78.50 519 ASP A C 1
ATOM 4233 O O . ASP A 1 519 ? 0.206 15.087 -30.676 1.00 78.50 519 ASP A O 1
ATOM 4237 N N . ILE A 1 520 ? 0.441 12.854 -30.616 1.00 79.50 520 ILE A N 1
ATOM 4238 C CA . ILE A 1 520 ? 0.357 12.699 -29.164 1.00 79.50 520 ILE A CA 1
ATOM 4239 C C . ILE A 1 520 ? 1.779 12.626 -28.611 1.00 79.50 520 ILE A C 1
ATOM 4241 O O . ILE A 1 520 ? 2.556 11.744 -28.973 1.00 79.50 520 ILE A O 1
ATOM 4245 N N . CYS A 1 521 ? 2.113 13.551 -27.718 1.00 80.12 521 CYS A N 1
ATOM 4246 C CA . CYS A 1 521 ? 3.410 13.594 -27.057 1.00 80.12 521 CYS A CA 1
ATOM 4247 C C . CYS A 1 521 ? 3.418 12.671 -25.838 1.00 80.12 521 CYS A C 1
ATOM 4249 O O . CYS A 1 521 ? 4.330 11.857 -25.699 1.00 80.12 521 CYS A O 1
ATOM 4251 N N . GLN A 1 522 ? 2.402 12.789 -24.975 1.00 88.62 522 GLN A N 1
ATOM 4252 C CA . GLN A 1 522 ? 2.255 12.017 -23.740 1.00 88.62 522 GLN A CA 1
ATOM 4253 C C . GLN A 1 522 ? 0.785 11.884 -23.331 1.00 88.62 522 GLN A C 1
ATOM 4255 O O . GLN A 1 522 ? -0.063 12.672 -23.741 1.00 88.62 522 GLN A O 1
ATOM 4260 N N . ALA A 1 523 ? 0.480 10.890 -22.508 1.00 91.94 523 ALA A N 1
ATOM 4261 C CA . ALA A 1 523 ? -0.835 10.691 -21.922 1.00 91.94 523 ALA A CA 1
ATOM 4262 C C . ALA A 1 523 ? -0.713 9.845 -20.657 1.00 91.94 523 ALA A C 1
ATOM 4264 O O . ALA A 1 523 ? 0.228 9.067 -20.500 1.00 91.94 523 ALA A O 1
ATOM 4265 N N . PHE A 1 524 ? -1.681 10.000 -19.769 1.00 93.06 524 PHE A N 1
ATOM 4266 C CA . PHE A 1 524 ? -1.779 9.241 -18.531 1.00 93.06 524 PHE A CA 1
ATOM 4267 C C . PHE A 1 524 ? -3.246 9.059 -18.143 1.00 93.06 524 PHE A C 1
ATOM 4269 O O . PHE A 1 524 ? -4.130 9.749 -18.653 1.00 93.06 524 PHE A O 1
ATOM 4276 N N . PHE A 1 525 ? -3.510 8.103 -17.259 1.00 93.88 525 PHE A N 1
ATOM 4277 C CA . PHE A 1 525 ? -4.856 7.765 -16.816 1.00 93.88 525 PHE A CA 1
ATOM 4278 C C . PHE A 1 525 ? -5.085 8.252 -15.384 1.00 93.88 525 PHE A C 1
ATOM 4280 O O . PHE A 1 525 ? -4.307 7.925 -14.490 1.00 93.88 525 PHE A O 1
ATOM 4287 N N . VAL A 1 526 ? -6.142 9.038 -15.165 1.00 91.12 526 VAL A N 1
ATOM 4288 C CA . VAL A 1 526 ? -6.495 9.627 -13.862 1.00 91.12 526 VAL A CA 1
ATOM 4289 C C . VAL A 1 526 ? -7.993 9.534 -13.645 1.00 91.12 526 VAL A C 1
ATOM 4291 O O . VAL A 1 526 ? -8.737 10.118 -14.423 1.00 91.12 526 VAL A O 1
ATOM 4294 N N . LYS A 1 527 ? -8.441 8.873 -12.568 1.00 89.12 527 LYS A N 1
ATOM 4295 C CA . LYS A 1 527 ? -9.858 8.845 -12.145 1.00 89.12 527 LYS A CA 1
ATOM 4296 C C . LYS A 1 527 ? -10.820 8.624 -13.334 1.00 89.12 527 LYS A C 1
ATOM 4298 O O . LYS A 1 527 ? -11.679 9.460 -13.592 1.00 89.12 527 LYS A O 1
ATOM 4303 N N . GLU A 1 528 ? -10.611 7.543 -14.094 1.00 94.00 528 GLU A N 1
ATOM 4304 C CA . GLU A 1 528 ? -11.426 7.178 -15.275 1.00 94.00 528 GLU A CA 1
ATOM 4305 C C . GLU A 1 528 ? -11.326 8.142 -16.471 1.00 94.00 528 GLU A C 1
ATOM 4307 O O . GLU A 1 528 ? -12.154 8.135 -17.385 1.00 94.00 528 GLU A O 1
ATOM 4312 N N . LYS A 1 529 ? -10.285 8.972 -16.500 1.00 94.94 529 LYS A N 1
ATOM 4313 C CA . LYS A 1 529 ? -10.036 9.926 -17.577 1.00 94.94 529 LYS A CA 1
ATOM 4314 C C . LYS A 1 529 ? -8.666 9.687 -18.182 1.00 94.94 529 LYS A C 1
ATOM 4316 O O . LYS A 1 529 ? -7.654 9.651 -17.486 1.00 94.94 529 LYS A O 1
ATOM 4321 N N . LEU A 1 530 ? -8.633 9.561 -19.500 1.00 94.62 530 LEU A N 1
ATOM 4322 C CA . LEU A 1 530 ? -7.409 9.517 -20.281 1.00 94.62 530 LEU A CA 1
ATOM 4323 C C . LEU A 1 530 ? -7.017 10.951 -20.634 1.00 94.62 530 LEU A C 1
ATOM 4325 O O . LEU A 1 530 ? -7.672 11.598 -21.447 1.00 94.62 530 LEU A O 1
ATOM 4329 N N . ILE A 1 531 ? -5.978 11.461 -19.986 1.00 93.31 531 ILE A N 1
ATOM 4330 C CA . ILE A 1 531 ? -5.485 12.826 -20.160 1.00 93.31 531 ILE A CA 1
ATOM 4331 C C . ILE A 1 531 ? -4.390 12.810 -21.217 1.00 93.31 531 ILE A C 1
ATOM 4333 O O . ILE A 1 531 ? -3.405 12.095 -21.054 1.00 93.31 531 ILE A O 1
ATOM 4337 N N . ILE A 1 532 ? -4.560 13.577 -22.294 1.00 91.06 532 ILE A N 1
ATOM 4338 C CA . ILE A 1 532 ? -3.706 13.523 -23.480 1.00 91.06 532 ILE A CA 1
ATOM 4339 C C . ILE A 1 532 ? -3.071 14.894 -23.740 1.00 91.06 532 ILE A C 1
ATOM 4341 O O . ILE A 1 532 ? -3.750 15.920 -23.830 1.00 91.06 532 ILE A O 1
ATOM 4345 N N . PHE A 1 533 ? -1.750 14.882 -23.910 1.00 87.69 533 PHE A N 1
ATOM 4346 C CA . PHE A 1 533 ? -0.929 16.008 -24.342 1.00 87.69 533 PHE A CA 1
ATOM 4347 C C . PHE A 1 533 ? -0.483 15.752 -25.768 1.00 87.69 533 PHE A C 1
ATOM 4349 O O . PHE A 1 533 ? 0.270 14.814 -26.038 1.00 87.69 533 PHE A O 1
ATOM 4356 N N . GLY A 1 534 ? -0.931 16.594 -26.687 1.00 81.81 534 GLY A N 1
ATOM 4357 C CA . GLY A 1 534 ? -0.522 16.518 -28.080 1.00 81.81 534 GLY A CA 1
ATOM 4358 C C . GLY A 1 534 ? -0.600 17.873 -28.755 1.00 81.81 534 GLY A C 1
ATOM 4359 O O . GLY A 1 534 ? -1.276 18.784 -28.274 1.00 81.81 534 GLY A O 1
ATOM 4360 N N . SER A 1 535 ? 0.087 18.016 -29.881 1.00 68.50 535 SER A N 1
ATOM 4361 C CA . SER A 1 535 ? -0.180 19.146 -30.762 1.00 68.50 535 SER A CA 1
ATOM 4362 C C . SER A 1 535 ? -1.400 18.782 -31.601 1.00 68.50 535 SER A C 1
ATOM 4364 O O . SER A 1 535 ? -1.444 17.691 -32.157 1.00 68.50 535 SER A O 1
ATOM 4366 N N . PRO A 1 536 ? -2.414 19.641 -31.749 1.00 58.59 536 PRO A N 1
ATOM 4367 C CA . PRO A 1 536 ? -3.237 19.524 -32.941 1.00 58.59 536 PRO A CA 1
ATOM 4368 C C . PRO A 1 536 ? -2.326 19.768 -34.155 1.00 58.59 536 PRO A C 1
ATOM 4370 O O . PRO A 1 536 ? -1.391 20.563 -34.081 1.00 58.59 536 PRO A O 1
ATOM 4373 N N . ASN A 1 537 ? -2.650 19.178 -35.303 1.00 60.72 537 ASN A N 1
ATOM 4374 C CA . ASN A 1 537 ? -2.041 19.501 -36.606 1.00 60.72 537 ASN A CA 1
ATOM 4375 C C . ASN A 1 537 ? -2.181 20.988 -37.023 1.00 60.72 537 ASN A C 1
ATOM 4377 O O . ASN A 1 537 ? -1.843 21.365 -38.146 1.00 60.72 537 ASN A O 1
ATOM 4381 N N . ASP A 1 538 ? -2.744 21.828 -36.156 1.00 57.62 538 ASP A N 1
ATOM 4382 C CA . ASP A 1 538 ? -2.925 23.241 -36.396 1.00 57.62 538 ASP A CA 1
ATOM 4383 C C . ASP A 1 538 ? -1.582 23.947 -36.192 1.00 57.62 538 ASP A C 1
ATOM 4385 O O . ASP A 1 538 ? -0.958 23.839 -35.136 1.00 57.62 538 ASP A O 1
ATOM 4389 N N . ARG A 1 539 ? -1.127 24.682 -37.211 1.00 60.66 539 ARG A N 1
ATOM 4390 C CA . ARG A 1 539 ? 0.199 25.333 -37.297 1.00 60.66 539 ARG A CA 1
ATOM 4391 C C . ARG A 1 539 ? 0.483 26.351 -36.179 1.00 60.66 539 ARG A C 1
ATOM 4393 O O . ARG A 1 539 ? 1.510 27.020 -36.203 1.00 60.66 539 ARG A O 1
ATOM 4400 N N . GLN A 1 540 ? -0.425 26.500 -35.219 1.00 61.44 540 GLN A N 1
ATOM 4401 C CA . GLN A 1 540 ? -0.373 27.474 -34.138 1.00 61.44 540 GLN A CA 1
ATOM 4402 C C . GLN A 1 540 ? 0.479 27.041 -32.933 1.00 61.44 540 GLN A C 1
ATOM 4404 O O . GLN A 1 540 ? 0.554 27.798 -31.969 1.00 61.44 540 GLN A O 1
ATOM 4409 N N . ASN A 1 541 ? 1.148 25.879 -32.967 1.00 57.34 541 ASN A N 1
ATOM 4410 C CA . ASN A 1 541 ? 2.145 25.461 -31.960 1.00 57.34 541 ASN A CA 1
ATOM 4411 C C . ASN A 1 541 ? 1.635 25.438 -30.500 1.00 57.34 541 ASN A C 1
ATOM 4413 O O . ASN A 1 541 ? 2.420 25.424 -29.551 1.00 57.34 541 ASN A O 1
ATOM 4417 N N . ARG A 1 542 ? 0.315 25.444 -30.290 1.00 63.12 542 ARG A N 1
ATOM 4418 C CA . ARG A 1 542 ? -0.285 25.334 -28.960 1.00 63.12 542 ARG A CA 1
ATOM 4419 C C . ARG A 1 542 ? -0.555 23.863 -28.686 1.00 63.12 542 ARG A C 1
ATOM 4421 O O . ARG A 1 542 ? -1.398 23.266 -29.346 1.00 63.12 542 ARG A O 1
ATOM 4428 N N . LEU A 1 543 ? 0.154 23.298 -27.708 1.00 66.81 543 LEU A N 1
ATOM 4429 C CA . LEU A 1 543 ? -0.151 21.984 -27.139 1.00 66.81 543 LEU A CA 1
ATOM 4430 C C . LEU A 1 543 ? -1.626 21.968 -26.720 1.00 66.81 543 LEU A C 1
ATOM 4432 O O . LEU A 1 543 ? -2.018 22.653 -25.771 1.00 66.81 543 LEU A O 1
ATOM 4436 N N . ASN A 1 544 ? -2.450 21.204 -27.435 1.00 69.69 544 ASN A N 1
ATOM 4437 C CA . ASN A 1 544 ? -3.820 20.972 -27.021 1.00 69.69 544 ASN A CA 1
ATOM 4438 C C . ASN A 1 544 ? -3.806 19.961 -25.884 1.00 69.69 544 ASN A C 1
ATOM 4440 O O . ASN A 1 544 ? -3.264 18.861 -25.988 1.00 69.69 544 ASN A O 1
ATOM 4444 N N . ARG A 1 545 ? -4.448 20.362 -24.794 1.00 83.62 545 ARG A N 1
ATOM 4445 C CA . ARG A 1 545 ? -4.645 19.546 -23.606 1.00 83.62 545 ARG A CA 1
ATOM 4446 C C . ARG A 1 545 ? -6.109 19.157 -23.591 1.00 83.62 545 ARG A C 1
ATOM 4448 O O . ARG A 1 545 ? -6.983 20.014 -23.430 1.00 83.62 545 ARG A O 1
ATOM 4455 N N . TYR A 1 546 ? -6.381 17.886 -23.808 1.00 87.94 546 TYR A N 1
ATOM 4456 C CA . TYR A 1 546 ? -7.734 17.367 -23.743 1.00 87.94 546 TYR A CA 1
ATOM 4457 C C . TYR A 1 546 ? -7.726 16.062 -22.967 1.00 87.94 546 TYR A C 1
ATOM 4459 O O . TYR A 1 546 ? -6.729 15.344 -22.923 1.00 87.94 546 TYR A O 1
ATOM 4467 N N . GLY A 1 547 ? -8.837 15.789 -22.310 1.00 91.38 547 GLY A N 1
ATOM 4468 C CA . GLY A 1 547 ? -9.089 14.514 -21.688 1.00 91.38 547 GLY A CA 1
ATOM 4469 C C . GLY A 1 547 ? -10.228 13.798 -22.388 1.00 91.38 547 GLY A C 1
ATOM 4470 O O . GLY A 1 547 ? -11.033 14.398 -23.106 1.00 91.38 547 GLY A O 1
ATOM 4471 N N . ILE A 1 548 ? -10.262 12.495 -22.179 1.00 93.69 548 ILE A N 1
ATOM 4472 C CA . ILE A 1 548 ? -11.339 11.620 -22.605 1.00 93.69 548 ILE A CA 1
ATOM 4473 C C . ILE A 1 548 ? -11.845 10.929 -21.358 1.00 93.69 548 ILE A C 1
ATOM 4475 O O . ILE A 1 548 ? -11.080 10.263 -20.664 1.00 93.69 548 ILE A O 1
ATOM 4479 N N . ASP A 1 549 ? -13.124 11.092 -21.068 1.00 95.06 549 ASP A N 1
ATOM 4480 C CA . ASP A 1 549 ? -13.783 10.298 -20.046 1.00 95.06 549 ASP A CA 1
ATOM 4481 C C . ASP A 1 549 ? -14.017 8.899 -20.621 1.00 95.06 549 ASP A C 1
ATOM 4483 O O . ASP A 1 549 ? -14.747 8.742 -21.602 1.00 95.06 549 ASP A O 1
ATOM 4487 N N . VAL A 1 550 ? -13.351 7.877 -20.072 1.00 94.94 550 VAL A N 1
ATOM 4488 C CA . VAL A 1 550 ? -13.365 6.555 -20.715 1.00 94.94 550 VAL A CA 1
ATOM 4489 C C . VAL A 1 550 ? -14.683 5.807 -20.538 1.00 94.94 550 VAL A C 1
ATOM 4491 O O . VAL A 1 550 ? -14.935 4.840 -21.256 1.00 94.94 550 VAL A O 1
ATOM 4494 N N . THR A 1 551 ? -15.529 6.251 -19.605 1.00 94.38 551 THR A N 1
ATOM 4495 C CA . THR A 1 551 ? -16.844 5.649 -19.356 1.00 94.38 551 THR A CA 1
ATOM 4496 C C . THR A 1 551 ? -17.868 6.136 -20.374 1.00 94.38 551 THR A C 1
ATOM 4498 O O . THR A 1 551 ? -18.645 5.347 -20.909 1.00 94.38 551 THR A O 1
ATOM 4501 N N . THR A 1 552 ? -17.826 7.431 -20.689 1.00 95.12 552 THR A N 1
ATOM 4502 C CA . THR A 1 552 ? -18.762 8.082 -21.614 1.00 95.12 552 THR A CA 1
ATOM 4503 C C . THR A 1 552 ? -18.221 8.191 -23.039 1.00 95.12 552 THR A C 1
ATOM 4505 O O . THR A 1 552 ? -18.992 8.410 -23.971 1.00 95.12 552 THR A O 1
ATOM 4508 N N . GLY A 1 553 ? -16.902 8.077 -23.221 1.00 91.88 553 GLY A N 1
ATOM 4509 C CA . GLY A 1 553 ? -16.211 8.384 -24.475 1.00 91.88 553 GLY A CA 1
ATOM 4510 C C . GLY A 1 553 ? -16.201 9.879 -24.815 1.00 91.88 553 GLY A C 1
ATOM 4511 O O . GLY A 1 553 ? -15.873 10.249 -25.941 1.00 91.88 553 GLY A O 1
ATOM 4512 N N . SER A 1 554 ? -16.594 10.748 -23.879 1.00 93.25 554 SER A N 1
ATOM 4513 C CA . SER A 1 554 ? -16.703 12.185 -24.129 1.00 93.25 554 SER A CA 1
ATOM 4514 C C . SER A 1 554 ? -15.344 12.883 -24.048 1.00 93.25 554 SER A C 1
ATOM 4516 O O . SER A 1 554 ? -14.512 12.586 -23.188 1.00 93.25 554 SER A O 1
ATOM 4518 N N . HIS A 1 555 ? -15.121 13.834 -24.956 1.00 91.12 555 HIS A N 1
ATOM 4519 C CA . HIS A 1 555 ? -13.943 14.697 -24.944 1.00 91.12 555 HIS A CA 1
ATOM 4520 C C . HIS A 1 555 ? -14.189 15.924 -24.067 1.00 91.12 555 HIS A C 1
ATOM 4522 O O . HIS A 1 555 ? -15.241 16.557 -24.158 1.00 91.12 555 HIS A O 1
ATOM 4528 N N . PHE A 1 556 ? -13.186 16.327 -23.295 1.00 91.56 556 PHE A N 1
ATOM 4529 C CA . PHE A 1 556 ? -13.202 17.581 -22.548 1.00 91.56 556 PHE A CA 1
ATOM 4530 C C . PHE A 1 556 ? -11.861 18.306 -22.669 1.00 91.56 556 PHE A C 1
ATOM 4532 O O . PHE A 1 556 ? -10.812 17.691 -22.850 1.00 91.56 556 PHE A O 1
ATOM 4539 N N . ARG A 1 557 ? -11.880 19.637 -22.593 1.00 89.75 557 ARG A N 1
ATOM 4540 C CA . ARG A 1 557 ? -10.663 20.456 -22.634 1.00 89.75 557 ARG A CA 1
ATOM 4541 C C . ARG A 1 557 ? -10.089 20.606 -21.228 1.00 89.75 557 ARG A C 1
ATOM 4543 O O . ARG A 1 557 ? -10.838 20.800 -20.277 1.00 89.75 557 ARG A O 1
ATOM 4550 N N . LEU A 1 558 ? -8.765 20.548 -21.113 1.00 89.38 558 LEU A N 1
ATOM 4551 C CA . LEU A 1 558 ? -8.056 20.798 -19.860 1.00 89.38 558 LEU A CA 1
ATOM 4552 C C . LEU A 1 558 ? -7.553 22.239 -19.818 1.00 89.38 558 LEU A C 1
ATOM 4554 O O . LEU A 1 558 ? -6.752 22.657 -20.666 1.00 89.38 558 LEU A O 1
ATOM 4558 N N . ASP A 1 559 ? -7.985 22.976 -18.800 1.00 88.75 559 ASP A N 1
ATOM 4559 C CA . ASP A 1 559 ? -7.603 24.373 -18.586 1.00 88.75 559 ASP A CA 1
ATOM 4560 C C . ASP A 1 559 ? -6.380 24.522 -17.666 1.00 88.75 559 ASP A C 1
ATOM 4562 O O . ASP A 1 559 ? -6.303 25.391 -16.806 1.00 88.75 559 ASP A O 1
ATOM 4566 N N . TRP A 1 560 ? -5.409 23.619 -17.813 1.00 88.94 560 TRP A N 1
ATOM 4567 C CA . TRP A 1 560 ? -4.206 23.608 -16.982 1.00 88.94 560 TRP A CA 1
ATOM 4568 C C . TRP A 1 560 ? -3.123 24.512 -17.546 1.00 88.94 560 TRP A C 1
ATOM 4570 O O . TRP A 1 560 ? -2.532 24.152 -18.558 1.00 88.94 560 TRP A O 1
ATOM 4580 N N . ASP A 1 561 ? -2.794 25.637 -16.916 1.00 88.31 561 ASP A N 1
ATOM 4581 C CA . ASP A 1 561 ? -1.717 26.510 -17.403 1.00 88.31 561 ASP A CA 1
ATOM 4582 C C . ASP A 1 561 ? -0.304 25.947 -17.143 1.00 88.31 561 ASP A C 1
ATOM 4584 O O . ASP A 1 561 ? 0.425 26.340 -16.233 1.00 88.31 561 ASP A O 1
ATOM 4588 N N . LEU A 1 562 ? 0.103 24.984 -17.969 1.00 86.06 562 LEU A N 1
ATOM 4589 C CA . LEU A 1 562 ? 1.427 24.368 -17.884 1.00 86.06 562 LEU A CA 1
ATOM 4590 C C . LEU A 1 562 ? 2.517 25.186 -18.603 1.00 86.06 562 LEU A C 1
ATOM 4592 O O . LEU A 1 562 ? 3.701 24.978 -18.344 1.00 86.06 562 LEU A O 1
ATOM 4596 N N . GLY A 1 563 ? 2.152 26.176 -19.424 1.00 83.94 563 GLY A N 1
ATOM 4597 C CA . GLY A 1 563 ? 3.069 26.907 -20.307 1.00 83.94 563 GLY A CA 1
ATOM 4598 C C . GLY A 1 563 ? 3.234 26.279 -21.700 1.00 83.94 563 GLY A C 1
ATOM 4599 O O . GLY A 1 563 ? 2.524 25.343 -22.076 1.00 83.94 563 GLY A O 1
ATOM 4600 N N . VAL A 1 564 ? 4.157 26.836 -22.491 1.00 75.88 564 VAL A N 1
ATOM 4601 C CA . VAL A 1 564 ? 4.484 26.380 -23.854 1.00 75.88 564 VAL A CA 1
ATOM 4602 C C . VAL A 1 564 ? 5.709 25.458 -23.836 1.00 75.88 564 VAL A C 1
ATOM 4604 O O . VAL A 1 564 ? 6.667 25.728 -23.119 1.00 75.88 564 VAL A O 1
ATOM 4607 N N . ASN A 1 565 ? 5.700 24.405 -24.662 1.00 83.56 565 ASN A N 1
ATOM 4608 C CA . ASN A 1 565 ? 6.815 23.462 -24.873 1.00 83.56 565 ASN A CA 1
ATOM 4609 C C . ASN A 1 565 ? 7.142 22.527 -23.693 1.00 83.56 565 ASN A C 1
ATOM 4611 O O . ASN A 1 565 ? 8.271 22.500 -23.200 1.00 83.56 565 ASN A O 1
ATOM 4615 N N . ILE A 1 566 ? 6.170 21.707 -23.284 1.00 86.94 566 ILE A N 1
ATOM 4616 C CA . ILE A 1 566 ? 6.421 20.584 -22.370 1.00 86.94 566 ILE A CA 1
ATOM 4617 C C . ILE A 1 566 ? 7.268 19.537 -23.098 1.00 86.94 566 ILE A C 1
ATOM 4619 O O . ILE A 1 566 ? 6.840 18.996 -24.118 1.00 86.94 566 ILE A O 1
ATOM 4623 N N . THR A 1 567 ? 8.457 19.246 -22.577 1.00 86.94 567 THR A N 1
ATOM 4624 C CA . THR A 1 567 ? 9.375 18.250 -23.153 1.00 86.94 567 THR A CA 1
ATOM 4625 C C . THR A 1 567 ? 9.172 16.871 -22.541 1.00 86.94 567 THR A C 1
ATOM 4627 O O . THR A 1 567 ? 9.297 15.862 -23.235 1.00 86.94 567 THR A O 1
ATOM 4630 N N . SER A 1 568 ? 8.819 16.821 -21.256 1.00 89.56 568 SER A N 1
ATOM 4631 C CA . SER A 1 568 ? 8.461 15.590 -20.565 1.00 89.56 568 SER A CA 1
ATOM 4632 C C . SER A 1 568 ? 7.528 15.866 -19.389 1.00 89.56 568 SER A C 1
ATOM 4634 O O . SER A 1 568 ? 7.627 16.924 -18.766 1.00 89.56 568 SER A O 1
ATOM 4636 N N . VAL A 1 569 ? 6.603 14.947 -19.105 1.00 92.25 569 VAL A N 1
ATOM 4637 C CA . VAL A 1 569 ? 5.712 14.985 -17.943 1.00 92.25 569 VAL A CA 1
ATOM 4638 C C . VAL A 1 569 ? 5.585 13.593 -17.308 1.00 92.25 569 VAL A C 1
ATOM 4640 O O . VAL A 1 569 ? 5.735 12.559 -17.951 1.00 92.25 569 VAL A O 1
ATOM 4643 N N . CYS A 1 570 ? 5.334 13.550 -16.007 1.00 93.88 570 CYS A N 1
ATOM 4644 C CA . CYS A 1 570 ? 4.856 12.365 -15.312 1.00 93.88 570 CYS A CA 1
ATOM 4645 C C . CYS A 1 570 ? 3.819 12.752 -14.256 1.00 93.88 570 CYS A C 1
ATOM 4647 O O . CYS A 1 570 ? 3.737 13.905 -13.830 1.00 93.88 570 CYS A O 1
ATOM 4649 N N . TYR A 1 571 ? 3.026 11.776 -13.829 1.00 94.44 571 TYR A N 1
ATOM 4650 C CA . TYR A 1 571 ? 1.960 11.957 -12.849 1.00 94.44 571 TYR A CA 1
ATOM 4651 C C . TYR A 1 571 ? 2.242 11.115 -11.607 1.00 94.44 571 TYR A C 1
ATOM 4653 O O . TYR A 1 571 ? 2.686 9.973 -11.732 1.00 94.44 571 TYR A O 1
ATOM 4661 N N . ASP A 1 572 ? 1.977 11.667 -10.421 1.00 94.38 572 ASP A N 1
ATOM 4662 C CA . ASP A 1 572 ? 2.197 10.967 -9.150 1.00 94.38 572 ASP A CA 1
ATOM 4663 C C . ASP A 1 572 ? 1.154 9.894 -8.817 1.00 94.38 572 ASP A C 1
ATOM 4665 O O . ASP A 1 572 ? 1.290 9.180 -7.826 1.00 94.38 572 ASP A O 1
ATOM 4669 N N . GLY A 1 573 ? 0.114 9.761 -9.641 1.00 89.62 573 GLY A N 1
ATOM 4670 C CA . GLY A 1 573 ? -1.016 8.879 -9.359 1.00 89.62 573 GLY A CA 1
ATOM 4671 C C . GLY A 1 573 ? -2.043 9.496 -8.406 1.00 89.62 573 GLY A C 1
ATOM 4672 O O . GLY A 1 573 ? -3.033 8.839 -8.096 1.00 89.62 573 GLY A O 1
ATOM 4673 N N . TYR A 1 574 ? -1.829 10.734 -7.943 1.00 89.56 574 TYR A N 1
ATOM 4674 C CA . TYR A 1 574 ? -2.678 11.397 -6.962 1.00 89.56 574 TYR A CA 1
ATOM 4675 C C . TYR A 1 574 ? -3.137 12.791 -7.402 1.00 89.56 574 TYR A C 1
ATOM 4677 O O . TYR A 1 574 ? -4.244 12.937 -7.919 1.00 89.56 574 TYR A O 1
ATOM 4685 N N . LYS A 1 575 ? -2.320 13.833 -7.236 1.00 92.81 575 LYS A N 1
ATOM 4686 C CA . LYS A 1 575 ? -2.736 15.217 -7.532 1.00 92.81 575 LYS A CA 1
ATOM 4687 C C . LYS A 1 575 ? -1.669 16.064 -8.201 1.00 92.81 575 LYS A C 1
ATOM 4689 O O . LYS A 1 575 ? -1.956 17.205 -8.539 1.00 92.81 575 LYS A O 1
ATOM 4694 N N . SER A 1 576 ? -0.453 15.556 -8.380 1.00 96.06 576 SER A N 1
ATOM 4695 C CA . SER A 1 576 ? 0.663 16.355 -8.882 1.00 96.06 576 SER A CA 1
ATOM 4696 C C . SER A 1 576 ? 1.158 15.831 -10.222 1.00 96.06 576 SER A C 1
ATOM 4698 O O . SER A 1 576 ? 1.491 14.657 -10.386 1.00 96.06 576 SER A O 1
ATOM 4700 N N . LEU A 1 577 ? 1.267 16.746 -11.176 1.00 95.38 577 LEU A N 1
ATOM 4701 C CA . LEU A 1 577 ? 2.021 16.567 -12.404 1.00 95.38 577 LEU A CA 1
ATOM 4702 C C . LEU A 1 577 ? 3.405 17.161 -12.228 1.00 95.38 577 LEU A C 1
ATOM 4704 O O . LEU A 1 577 ? 3.542 18.290 -11.769 1.00 95.38 577 LEU A O 1
ATOM 4708 N N . TYR A 1 578 ? 4.417 16.417 -12.637 1.00 95.75 578 TYR A N 1
ATOM 4709 C CA . TYR A 1 578 ? 5.794 16.878 -12.679 1.00 95.75 578 TYR A CA 1
ATOM 4710 C C . TYR A 1 578 ? 6.197 16.977 -14.134 1.00 95.75 578 TYR A C 1
ATOM 4712 O O . TYR A 1 578 ? 6.058 16.002 -14.867 1.00 95.75 578 TYR A O 1
ATOM 4720 N N . PHE A 1 579 ? 6.662 18.135 -14.577 1.00 93.94 579 PHE A N 1
ATOM 4721 C CA . PHE A 1 579 ? 6.972 18.332 -15.987 1.00 93.94 579 PHE A CA 1
ATOM 4722 C C . PHE A 1 579 ? 8.125 19.297 -16.194 1.00 93.94 579 PHE A C 1
ATOM 4724 O O . PHE A 1 579 ? 8.377 20.187 -15.381 1.00 93.94 579 PHE A O 1
ATOM 4731 N N . VAL A 1 580 ? 8.809 19.119 -17.319 1.00 91.38 580 VAL A N 1
ATOM 4732 C CA . VAL A 1 580 ? 9.880 20.001 -17.770 1.00 91.38 580 VAL A CA 1
ATOM 4733 C C . VAL A 1 580 ? 9.389 20.835 -18.945 1.00 91.38 580 VAL A C 1
ATOM 4735 O O . VAL A 1 580 ? 8.805 20.319 -19.900 1.00 91.38 580 VAL A O 1
ATOM 4738 N N . SER A 1 581 ? 9.609 22.145 -18.850 1.00 89.81 581 SER A N 1
ATOM 4739 C CA . SER A 1 581 ? 9.244 23.136 -19.862 1.00 89.81 581 SER A CA 1
ATOM 4740 C C . SER A 1 581 ? 10.452 24.033 -20.116 1.00 89.81 581 SER A C 1
ATOM 4742 O O . SER A 1 581 ? 10.828 24.840 -19.264 1.00 89.81 581 SER A O 1
ATOM 4744 N N . GLY A 1 582 ? 11.095 23.879 -21.275 1.00 87.69 582 GLY A N 1
ATOM 4745 C CA . GLY A 1 582 ? 12.429 24.451 -21.494 1.00 87.69 582 GLY A CA 1
ATOM 4746 C C . GLY A 1 582 ? 13.445 23.842 -20.520 1.00 87.69 582 GLY A C 1
ATOM 4747 O O . GLY A 1 582 ? 13.528 22.625 -20.427 1.00 87.69 582 GLY A O 1
ATOM 4748 N N . HIS A 1 583 ? 14.180 24.666 -19.772 1.00 86.44 583 HIS A N 1
ATOM 4749 C CA . HIS A 1 583 ? 15.152 24.204 -18.761 1.00 86.44 583 HIS A CA 1
ATOM 4750 C C . HIS A 1 583 ? 14.580 24.131 -17.339 1.00 86.44 583 HIS A C 1
ATOM 4752 O O . HIS A 1 583 ? 15.298 23.817 -16.394 1.00 86.44 583 HIS A O 1
ATOM 4758 N N . ARG A 1 584 ? 13.287 24.429 -17.178 1.00 92.00 584 ARG A N 1
ATOM 4759 C CA . ARG A 1 584 ? 12.655 24.572 -15.869 1.00 92.00 584 ARG A CA 1
ATOM 4760 C C . ARG A 1 584 ? 11.850 23.339 -15.512 1.00 92.00 584 ARG A C 1
ATOM 4762 O O . ARG A 1 584 ? 11.144 22.787 -16.361 1.00 92.00 584 ARG A O 1
ATOM 4769 N N . PHE A 1 585 ? 11.930 22.952 -14.247 1.00 94.12 585 PHE A N 1
ATOM 4770 C CA . PHE A 1 585 ? 11.195 21.828 -13.693 1.00 94.12 585 PHE A CA 1
ATOM 4771 C C . PHE A 1 585 ? 10.052 22.328 -12.809 1.00 94.12 585 PHE A C 1
ATOM 4773 O O . PHE A 1 585 ? 10.238 23.203 -11.965 1.00 94.12 585 PHE A O 1
ATOM 4780 N N . TYR A 1 586 ? 8.853 21.801 -13.034 1.00 95.75 586 TYR A N 1
ATOM 4781 C CA . TYR A 1 586 ? 7.633 22.268 -12.393 1.00 95.75 586 TYR A CA 1
ATOM 4782 C C . TYR A 1 586 ? 6.857 21.122 -11.762 1.00 95.75 586 TYR A C 1
ATOM 4784 O O . TYR A 1 586 ? 6.773 20.028 -12.321 1.00 95.75 586 TYR A O 1
ATOM 4792 N N . ARG A 1 587 ? 6.195 21.437 -10.650 1.00 96.88 587 ARG A N 1
ATOM 4793 C CA . ARG A 1 587 ? 5.088 20.673 -10.083 1.00 96.88 587 ARG A CA 1
ATOM 4794 C C . ARG A 1 587 ? 3.790 21.437 -10.320 1.00 96.88 587 ARG A C 1
ATOM 4796 O O . ARG A 1 587 ? 3.697 22.617 -10.002 1.00 96.88 587 ARG A O 1
ATOM 4803 N N . TYR A 1 588 ? 2.775 20.774 -10.854 1.00 95.88 588 TYR A N 1
ATOM 4804 C CA . TYR A 1 588 ? 1.434 21.323 -11.021 1.00 95.88 588 TYR A CA 1
ATOM 4805 C C . TYR A 1 588 ? 0.424 20.478 -10.265 1.00 95.88 588 TYR A C 1
ATOM 4807 O O . TYR A 1 588 ? 0.284 19.287 -10.534 1.00 95.88 588 TYR A O 1
ATOM 4815 N N . ASN A 1 589 ? -0.280 21.091 -9.321 1.00 95.56 589 ASN A N 1
ATOM 4816 C CA . ASN A 1 589 ? -1.345 20.432 -8.587 1.00 95.56 589 ASN A CA 1
ATOM 4817 C C . ASN A 1 589 ? -2.647 20.508 -9.399 1.00 95.56 589 ASN A C 1
ATOM 4819 O O . ASN A 1 589 ? -3.182 21.589 -9.625 1.00 95.56 589 ASN A O 1
ATOM 4823 N N . THR A 1 590 ? -3.159 19.358 -9.830 1.00 90.94 590 THR A N 1
ATOM 4824 C CA . THR A 1 590 ? -4.345 19.246 -10.689 1.00 90.94 590 THR A CA 1
ATOM 4825 C C . THR A 1 590 ? -5.654 19.590 -9.984 1.00 90.94 590 THR A C 1
ATOM 4827 O O . THR A 1 590 ? -6.662 19.770 -10.658 1.00 90.94 590 THR A O 1
ATOM 4830 N N . GLU A 1 591 ? -5.668 19.629 -8.649 1.00 91.44 591 GLU A N 1
ATOM 4831 C CA . GLU A 1 591 ? -6.852 19.973 -7.851 1.00 91.44 591 GLU A CA 1
ATOM 4832 C C . GLU A 1 591 ? -6.880 21.466 -7.511 1.00 91.44 591 GLU A C 1
ATOM 4834 O O . GLU A 1 591 ? -7.918 22.106 -7.652 1.00 91.44 591 GLU A O 1
ATOM 4839 N N . THR A 1 592 ? -5.740 22.042 -7.113 1.00 94.75 592 THR A N 1
ATOM 4840 C CA . THR A 1 592 ? -5.649 23.471 -6.758 1.00 94.75 592 THR A CA 1
ATOM 4841 C C . THR A 1 592 ? -5.299 24.375 -7.940 1.00 94.75 592 THR A C 1
ATOM 4843 O O . THR A 1 592 ? -5.311 25.595 -7.797 1.00 94.75 592 THR A O 1
ATOM 4846 N N . ASN A 1 593 ? -4.960 23.800 -9.099 1.00 93.25 593 ASN A N 1
ATOM 4847 C CA . ASN A 1 593 ? -4.422 24.492 -10.275 1.00 93.25 593 ASN A CA 1
ATOM 4848 C C . ASN A 1 593 ? -3.161 25.331 -9.987 1.00 93.25 593 ASN A C 1
ATOM 4850 O O . ASN A 1 593 ? -2.825 26.235 -10.753 1.00 93.25 593 ASN A O 1
ATOM 4854 N N . GLN A 1 594 ? -2.448 25.039 -8.896 1.00 95.75 594 GLN A N 1
ATOM 4855 C CA . GLN A 1 594 ? -1.230 25.753 -8.523 1.00 95.75 594 GLN A CA 1
ATOM 4856 C C . GLN A 1 594 ? -0.012 25.159 -9.229 1.00 95.75 594 GLN A C 1
ATOM 4858 O O . GLN A 1 594 ? 0.224 23.948 -9.191 1.00 95.75 594 GLN A O 1
ATOM 4863 N N . LYS A 1 595 ? 0.783 26.040 -9.839 1.00 96.00 595 LYS A N 1
ATOM 4864 C CA . LYS A 1 595 ? 2.067 25.723 -10.463 1.00 96.00 595 LYS A CA 1
ATOM 4865 C C . LYS A 1 595 ? 3.198 26.190 -9.551 1.00 96.00 595 LYS A C 1
ATOM 4867 O O . LYS A 1 595 ? 3.319 27.379 -9.283 1.00 96.00 595 LYS A O 1
ATOM 4872 N N . GLN A 1 596 ? 4.036 25.259 -9.117 1.00 96.81 596 GLN A N 1
ATOM 4873 C CA . GLN A 1 596 ? 5.235 25.513 -8.328 1.00 96.81 596 GLN A CA 1
ATOM 4874 C C . GLN A 1 596 ? 6.464 25.200 -9.179 1.00 96.81 596 GLN A C 1
ATOM 4876 O O . GLN A 1 596 ? 6.561 24.124 -9.774 1.00 96.81 596 GLN A O 1
ATOM 4881 N N . GLN A 1 597 ? 7.399 26.143 -9.253 1.00 96.19 597 GLN A N 1
ATOM 4882 C CA . GLN A 1 597 ? 8.717 25.871 -9.808 1.00 96.19 597 GLN A CA 1
ATOM 4883 C C . GLN A 1 597 ? 9.555 25.131 -8.765 1.00 96.19 597 GLN A C 1
ATOM 4885 O O . GLN A 1 597 ? 9.586 25.533 -7.607 1.00 96.19 597 GLN A O 1
ATOM 4890 N N . LEU A 1 598 ? 10.188 24.043 -9.184 1.00 96.44 598 LEU A N 1
ATOM 4891 C CA . LEU A 1 598 ? 11.083 23.231 -8.365 1.00 96.44 598 LEU A CA 1
ATOM 4892 C C . LEU A 1 598 ? 12.541 23.570 -8.689 1.00 96.44 598 LEU A C 1
ATOM 4894 O O . LEU A 1 598 ? 12.802 24.215 -9.712 1.00 96.44 598 LEU A O 1
ATOM 4898 N N . LYS A 1 599 ? 13.488 23.122 -7.851 1.00 95.00 599 LYS A N 1
ATOM 4899 C CA . LYS A 1 599 ? 14.914 23.367 -8.075 1.00 95.00 599 LYS A CA 1
ATOM 4900 C C . LYS A 1 599 ? 15.324 22.914 -9.473 1.00 95.00 599 LYS A C 1
ATOM 4902 O O . LYS A 1 599 ? 15.175 21.751 -9.869 1.00 95.00 599 LYS A O 1
ATOM 4907 N N . GLU A 1 600 ? 15.816 23.883 -10.237 1.00 87.56 600 GLU A N 1
ATOM 4908 C CA . GLU A 1 600 ? 16.283 23.656 -11.593 1.00 87.56 600 GLU A CA 1
ATOM 4909 C C . GLU A 1 600 ? 17.570 22.832 -11.568 1.00 87.56 600 GLU A C 1
ATOM 4911 O O . GLU A 1 600 ? 18.396 22.934 -10.658 1.00 87.56 600 GLU A O 1
ATOM 4916 N N . PHE A 1 601 ? 17.757 22.022 -12.604 1.00 77.00 601 PHE A N 1
ATOM 4917 C CA . PHE A 1 601 ? 19.025 21.356 -12.833 1.00 77.00 601 PHE A CA 1
ATOM 4918 C C . PHE A 1 601 ? 19.785 22.131 -13.909 1.00 77.00 601 PHE A C 1
ATOM 4920 O O . PHE A 1 601 ? 19.447 22.055 -15.093 1.00 77.00 601 PHE A O 1
ATOM 4927 N N . ALA A 1 602 ? 20.816 22.872 -13.493 1.00 70.75 602 ALA A N 1
ATOM 4928 C CA . ALA A 1 602 ? 21.576 23.796 -14.343 1.00 70.75 602 ALA A CA 1
ATOM 4929 C C . ALA A 1 602 ? 22.191 23.143 -15.601 1.00 70.75 602 ALA A C 1
ATOM 4931 O O . ALA A 1 602 ? 22.588 23.836 -16.535 1.00 70.75 602 ALA A O 1
ATOM 4932 N N . SER A 1 603 ? 22.262 21.808 -15.657 1.00 66.56 603 SER A N 1
ATOM 4933 C CA . SER A 1 603 ? 22.934 21.058 -16.723 1.00 66.56 603 SER A CA 1
ATOM 4934 C C . SER A 1 603 ? 22.002 20.298 -17.676 1.00 66.56 603 SER A C 1
ATOM 4936 O O . SER A 1 603 ? 22.499 19.465 -18.436 1.00 66.56 603 SER A O 1
ATOM 4938 N N . PHE A 1 604 ? 20.682 20.548 -17.701 1.00 65.50 604 PHE A N 1
ATOM 4939 C CA . PHE A 1 604 ? 19.813 19.963 -18.739 1.00 65.50 604 PHE A CA 1
ATOM 4940 C C . PHE A 1 604 ? 20.157 20.531 -20.129 1.00 65.50 604 PHE A C 1
ATOM 4942 O O . PHE A 1 604 ? 19.498 21.440 -20.642 1.00 65.50 604 PHE A O 1
ATOM 4949 N N . ARG A 1 605 ? 21.153 19.943 -20.800 1.00 67.62 605 ARG A N 1
ATOM 4950 C CA . ARG A 1 605 ? 21.247 19.978 -22.263 1.00 67.62 605 ARG A CA 1
ATOM 4951 C C . ARG A 1 605 ? 20.268 18.948 -22.800 1.00 67.62 605 ARG A C 1
ATOM 4953 O O . ARG A 1 605 ? 20.650 17.826 -23.118 1.00 67.62 605 ARG A O 1
ATOM 4960 N N . LEU A 1 606 ? 18.993 19.332 -22.822 1.00 65.75 606 LEU A N 1
ATOM 4961 C CA . LEU A 1 606 ? 17.925 18.482 -23.325 1.00 65.75 606 LEU A CA 1
ATOM 4962 C C . LEU A 1 606 ? 18.282 17.983 -24.724 1.00 65.75 606 LEU A C 1
ATOM 4964 O O . LEU A 1 606 ? 18.529 18.770 -25.641 1.00 65.75 606 LEU A O 1
ATOM 4968 N N . THR A 1 607 ? 18.313 16.663 -24.876 1.00 68.25 607 THR A N 1
ATOM 4969 C CA . THR A 1 607 ? 18.374 16.036 -26.191 1.00 68.25 607 THR A CA 1
ATOM 4970 C C . THR A 1 607 ? 17.137 16.467 -26.985 1.00 68.25 607 THR A C 1
ATOM 4972 O O . THR A 1 607 ? 16.052 16.663 -26.430 1.00 68.25 607 THR A O 1
ATOM 4975 N N . LYS A 1 608 ? 17.284 16.646 -28.302 1.00 68.31 608 LYS A N 1
ATOM 4976 C CA . LYS A 1 608 ? 16.179 17.104 -29.168 1.00 68.31 608 LYS A CA 1
ATOM 4977 C C . LYS A 1 608 ? 14.961 16.170 -29.140 1.00 68.31 608 LYS A C 1
ATOM 4979 O O . LYS A 1 608 ? 13.857 16.612 -29.440 1.00 68.31 608 LYS A O 1
ATOM 4984 N N . ASP A 1 609 ? 15.159 14.915 -28.747 1.00 70.12 609 ASP A N 1
ATOM 4985 C CA . ASP A 1 609 ? 14.156 13.849 -28.826 1.00 70.12 609 ASP A CA 1
ATOM 4986 C C . ASP A 1 609 ? 13.270 13.738 -27.567 1.00 70.12 609 ASP A C 1
ATOM 4988 O O . ASP A 1 609 ? 12.385 12.878 -27.486 1.00 70.12 609 ASP A O 1
ATOM 4992 N N . GLY A 1 610 ? 13.479 14.625 -26.585 1.00 77.50 610 GLY A N 1
ATOM 4993 C CA . GLY A 1 610 ? 12.853 14.532 -25.270 1.00 77.50 610 GLY A CA 1
ATOM 4994 C C . GLY A 1 610 ? 13.403 13.356 -24.456 1.00 77.50 610 GLY A C 1
ATOM 4995 O O . GLY A 1 610 ? 14.262 12.596 -24.900 1.00 77.50 610 GLY A O 1
ATOM 4996 N N . PHE A 1 611 ? 12.914 13.207 -23.229 1.00 86.25 611 PHE A N 1
ATOM 4997 C CA . PHE A 1 611 ? 13.374 12.168 -22.308 1.00 86.25 611 PHE A CA 1
ATOM 4998 C C . PHE A 1 611 ? 12.205 11.616 -21.487 1.00 86.25 611 PHE A C 1
ATOM 5000 O O . PHE A 1 611 ? 11.151 12.249 -21.378 1.00 86.25 611 PHE A O 1
ATOM 5007 N N . GLY A 1 612 ? 12.360 10.410 -20.945 1.00 87.19 612 GLY A N 1
ATOM 5008 C CA . GLY A 1 612 ? 11.320 9.769 -20.142 1.00 87.19 612 GLY A CA 1
ATOM 5009 C C . GLY A 1 612 ? 11.320 10.308 -18.715 1.00 87.19 612 GLY A C 1
ATOM 5010 O O . GLY A 1 612 ? 12.387 10.446 -18.118 1.00 87.19 612 GLY A O 1
ATOM 5011 N N . MET A 1 613 ? 10.136 10.580 -18.165 1.00 92.06 613 MET A N 1
ATOM 5012 C CA . MET A 1 613 ? 9.961 10.921 -16.754 1.00 92.06 613 MET A CA 1
ATOM 5013 C C . MET A 1 613 ? 9.021 9.939 -16.073 1.00 92.06 613 MET A C 1
ATOM 5015 O O . MET A 1 613 ? 7.980 9.597 -16.632 1.00 92.06 613 MET A O 1
ATOM 5019 N N . ILE A 1 614 ? 9.371 9.507 -14.859 1.00 92.62 614 ILE A N 1
ATOM 5020 C CA . ILE A 1 614 ? 8.536 8.623 -14.039 1.00 92.62 614 ILE A CA 1
ATOM 5021 C C . ILE A 1 614 ? 8.561 9.044 -12.585 1.00 92.62 614 ILE A C 1
ATOM 5023 O O . ILE A 1 614 ? 9.623 9.201 -11.993 1.00 92.62 614 ILE A O 1
ATOM 5027 N N . TYR A 1 615 ? 7.377 9.128 -11.993 1.00 95.00 615 TYR A N 1
ATOM 5028 C CA . TYR A 1 615 ? 7.224 9.259 -10.557 1.00 95.00 615 TYR A CA 1
ATOM 5029 C C . TYR A 1 615 ? 7.309 7.893 -9.862 1.00 95.00 615 TYR A C 1
ATOM 5031 O O . TYR A 1 615 ? 6.715 6.903 -10.303 1.00 95.00 615 TYR A O 1
ATOM 5039 N N . SER A 1 616 ? 8.013 7.845 -8.735 1.00 92.81 616 SER A N 1
ATOM 5040 C CA . SER A 1 616 ? 8.136 6.659 -7.899 1.00 92.81 616 SER A CA 1
ATOM 5041 C C . SER A 1 616 ? 8.149 7.034 -6.419 1.00 92.81 616 SER A C 1
ATOM 5043 O O . SER A 1 616 ? 9.065 7.699 -5.948 1.00 92.81 616 SER A O 1
ATOM 5045 N N . LYS A 1 617 ? 7.142 6.571 -5.676 1.00 92.69 617 LYS A N 1
ATOM 5046 C CA . LYS A 1 617 ? 7.084 6.657 -4.210 1.00 92.69 617 LYS A CA 1
ATOM 5047 C C . LYS A 1 617 ? 7.773 5.441 -3.592 1.00 92.69 617 LYS A C 1
ATOM 5049 O O . LYS A 1 617 ? 7.218 4.345 -3.680 1.00 92.69 617 LYS A O 1
ATOM 5054 N N . ILE A 1 618 ? 8.970 5.602 -3.035 1.00 88.38 618 ILE A N 1
ATOM 5055 C CA . ILE A 1 618 ? 9.774 4.501 -2.474 1.00 88.38 618 ILE A CA 1
ATOM 5056 C C . ILE A 1 618 ? 9.293 4.139 -1.068 1.00 88.38 618 ILE A C 1
ATOM 5058 O O . ILE A 1 618 ? 9.176 2.954 -0.748 1.00 88.38 618 ILE A O 1
ATOM 5062 N N . SER A 1 619 ? 8.956 5.151 -0.270 1.00 88.69 619 SER A N 1
ATOM 5063 C CA . SER A 1 619 ? 8.385 5.022 1.072 1.00 88.69 619 SER A CA 1
ATOM 5064 C C . SER A 1 619 ? 7.347 6.122 1.319 1.00 88.69 619 SER A C 1
ATOM 5066 O O . SER A 1 619 ? 7.105 6.965 0.458 1.00 88.69 619 SER A O 1
ATOM 5068 N N . ASP A 1 620 ? 6.723 6.152 2.498 1.00 88.19 620 ASP A N 1
ATOM 5069 C CA . ASP A 1 620 ? 5.837 7.262 2.877 1.00 88.19 620 ASP A CA 1
ATOM 5070 C C . ASP A 1 620 ? 6.550 8.604 3.048 1.00 88.19 620 ASP A C 1
ATOM 5072 O O . ASP A 1 620 ? 5.891 9.641 3.018 1.00 88.19 620 ASP A O 1
ATOM 5076 N N . LYS A 1 621 ? 7.878 8.578 3.184 1.00 92.31 621 LYS A N 1
ATOM 5077 C CA . LYS A 1 621 ? 8.723 9.758 3.382 1.00 92.31 621 LYS A CA 1
ATOM 5078 C C . LYS A 1 621 ? 9.590 10.097 2.174 1.00 92.31 621 LYS A C 1
ATOM 5080 O O . LYS A 1 621 ? 10.263 11.114 2.207 1.00 92.31 621 LYS A O 1
ATOM 5085 N N . GLU A 1 622 ? 9.634 9.233 1.164 1.00 93.50 622 GLU A N 1
ATOM 5086 C CA . GLU A 1 622 ? 10.571 9.374 0.052 1.00 93.50 622 GLU A CA 1
ATOM 5087 C C . GLU A 1 622 ? 9.887 9.104 -1.280 1.00 93.50 622 GLU A C 1
ATOM 5089 O O . GLU A 1 622 ? 9.407 7.996 -1.565 1.00 93.50 622 GLU A O 1
ATOM 5094 N N . SER A 1 623 ? 9.908 10.126 -2.122 1.00 95.75 623 SER A N 1
ATOM 5095 C CA . SER A 1 623 ? 9.341 10.124 -3.454 1.00 95.75 623 SER A CA 1
ATOM 5096 C C . SER A 1 623 ? 10.323 10.756 -4.423 1.00 95.75 623 SER A C 1
ATOM 5098 O O . SER A 1 623 ? 10.911 11.807 -4.171 1.00 95.75 623 SER A O 1
ATOM 5100 N N . TYR A 1 624 ? 10.451 10.133 -5.586 1.00 96.12 624 TYR A N 1
ATOM 5101 C CA . TYR A 1 624 ? 11.383 10.577 -6.601 1.00 96.12 624 TYR A CA 1
ATOM 5102 C C . TYR A 1 624 ? 10.710 10.745 -7.953 1.00 96.12 624 TYR A C 1
ATOM 5104 O O . TYR A 1 624 ? 9.793 10.004 -8.319 1.00 96.12 624 TYR A O 1
ATOM 5112 N N . VAL A 1 625 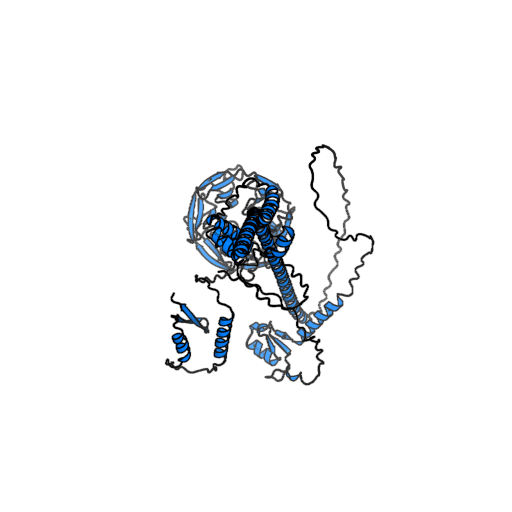? 11.231 11.687 -8.731 1.00 96.12 625 VAL A N 1
ATOM 5113 C CA . VAL A 1 625 ? 10.979 11.783 -10.168 1.00 96.12 625 VAL A CA 1
ATOM 5114 C C . VAL A 1 625 ? 12.243 11.364 -10.905 1.00 96.12 625 VAL A C 1
ATOM 5116 O O . VAL A 1 625 ? 13.271 12.024 -10.813 1.00 96.12 625 VAL A O 1
ATOM 5119 N N . TYR A 1 626 ? 12.176 10.260 -11.636 1.00 93.56 626 TYR A N 1
ATOM 5120 C CA . TYR A 1 626 ? 13.279 9.736 -12.432 1.00 93.56 626 TYR A CA 1
ATOM 5121 C C . TYR A 1 626 ? 13.244 10.351 -13.825 1.00 93.56 626 TYR A C 1
ATOM 5123 O O . TYR A 1 626 ? 12.246 10.212 -14.531 1.00 93.56 626 TYR A O 1
ATOM 5131 N N . ALA A 1 627 ? 14.335 11.001 -14.220 1.00 91.62 627 ALA A N 1
ATOM 5132 C CA . ALA A 1 627 ? 14.570 11.531 -15.555 1.00 91.62 627 ALA A CA 1
ATOM 5133 C C . ALA A 1 627 ? 15.582 10.633 -16.276 1.00 91.62 627 ALA A C 1
ATOM 5135 O O . ALA A 1 627 ? 16.762 10.576 -15.924 1.00 91.62 627 ALA A O 1
ATOM 5136 N N . VAL A 1 628 ? 15.107 9.913 -17.287 1.00 87.62 628 VAL A N 1
ATOM 5137 C CA . VAL A 1 628 ? 15.867 8.858 -17.962 1.00 87.62 628 VAL A CA 1
ATOM 5138 C C . VAL A 1 628 ? 16.329 9.342 -19.320 1.00 87.62 628 VAL A C 1
ATOM 5140 O O . VAL A 1 628 ? 15.512 9.790 -20.123 1.00 87.62 628 VAL A O 1
ATOM 5143 N N . ARG A 1 629 ? 17.629 9.189 -19.594 1.00 81.06 629 ARG A N 1
ATOM 5144 C CA . ARG A 1 629 ? 18.293 9.591 -20.841 1.00 81.06 629 ARG A CA 1
ATOM 5145 C C . ARG A 1 629 ? 18.271 11.108 -21.078 1.00 81.06 629 ARG A C 1
ATOM 5147 O O . ARG A 1 629 ? 18.120 11.569 -22.207 1.00 81.06 629 ARG A O 1
ATOM 5154 N N . CYS A 1 630 ? 18.404 11.894 -20.014 1.00 77.38 630 CYS A N 1
ATOM 5155 C CA . CYS A 1 630 ? 18.237 13.340 -20.117 1.00 77.38 630 CYS A CA 1
ATOM 5156 C C . CYS A 1 630 ? 19.515 14.111 -20.479 1.00 77.38 630 CYS A C 1
ATOM 5158 O O . CYS A 1 630 ? 19.401 15.241 -20.951 1.00 77.38 630 CYS A O 1
ATOM 5160 N N . LEU A 1 631 ? 20.705 13.529 -20.278 1.00 80.94 631 LEU A N 1
ATOM 5161 C CA . LEU A 1 631 ? 21.981 14.146 -20.651 1.00 80.94 631 LEU A CA 1
ATOM 5162 C C . LEU A 1 631 ? 22.907 13.126 -21.316 1.00 80.94 631 LEU A C 1
ATOM 5164 O O . LEU A 1 631 ? 23.241 12.102 -20.723 1.00 80.94 631 LEU A O 1
ATOM 5168 N N . GLU A 1 632 ? 23.347 13.425 -22.535 1.00 83.25 632 GLU A N 1
ATOM 5169 C CA . GLU A 1 632 ? 24.455 12.718 -23.180 1.00 83.25 632 GLU A CA 1
ATOM 5170 C C . GLU A 1 632 ? 25.768 13.405 -22.794 1.00 83.25 632 GLU A C 1
ATOM 5172 O O . GLU A 1 632 ? 25.980 14.577 -23.100 1.00 83.25 632 GLU A O 1
ATOM 5177 N N . ILE A 1 633 ? 26.633 12.692 -22.075 1.00 84.50 633 ILE A N 1
ATOM 5178 C CA . ILE A 1 633 ? 27.881 13.257 -21.528 1.00 84.50 633 ILE A CA 1
ATOM 5179 C C . ILE A 1 633 ? 29.048 13.001 -22.468 1.00 84.50 633 ILE A C 1
ATOM 5181 O O . ILE A 1 633 ? 29.933 13.837 -22.638 1.00 84.50 633 ILE A O 1
ATOM 5185 N N . ARG A 1 634 ? 29.043 11.822 -23.083 1.00 83.00 634 ARG A N 1
ATOM 5186 C CA . ARG A 1 634 ? 29.954 11.400 -24.144 1.00 83.00 634 ARG A CA 1
ATOM 5187 C C . ARG A 1 634 ? 29.129 10.654 -25.175 1.00 83.00 634 ARG A C 1
ATOM 5189 O O . ARG A 1 634 ? 28.038 10.194 -24.845 1.00 83.00 634 ARG A O 1
ATOM 5196 N N . SER A 1 635 ? 29.683 10.491 -26.374 1.00 82.94 635 SER A N 1
ATOM 5197 C CA . SER A 1 635 ? 29.078 9.658 -27.415 1.00 82.94 635 SER A CA 1
ATOM 5198 C C . SER A 1 635 ? 28.629 8.329 -26.806 1.00 82.94 635 SER A C 1
ATOM 5200 O O . SER A 1 635 ? 29.458 7.544 -26.337 1.00 82.94 635 SER A O 1
ATOM 5202 N N . ASN A 1 636 ? 27.311 8.117 -26.766 1.00 79.00 636 ASN A N 1
ATOM 5203 C CA . ASN A 1 636 ? 26.656 6.883 -26.312 1.00 79.00 636 ASN A CA 1
ATOM 5204 C C . ASN A 1 636 ? 26.664 6.633 -24.800 1.00 79.00 636 ASN A C 1
ATOM 5206 O O . ASN A 1 636 ? 26.319 5.530 -24.370 1.00 79.00 636 ASN A O 1
ATOM 5210 N N . ILE A 1 637 ? 27.021 7.638 -23.997 1.00 84.88 637 ILE A N 1
ATOM 5211 C CA . ILE A 1 637 ? 26.909 7.600 -22.538 1.00 84.88 637 ILE A CA 1
ATOM 5212 C C . ILE A 1 637 ? 25.817 8.568 -22.110 1.00 84.88 637 ILE A C 1
ATOM 5214 O O . ILE A 1 637 ? 25.989 9.789 -22.148 1.00 84.88 637 ILE A O 1
ATOM 5218 N N . PHE A 1 638 ? 24.698 7.997 -21.677 1.00 84.94 638 PHE A N 1
ATOM 5219 C CA . PHE A 1 638 ? 23.563 8.744 -21.162 1.00 84.94 638 PHE A CA 1
ATOM 5220 C C . PHE A 1 638 ? 23.536 8.673 -19.644 1.00 84.94 638 PHE A C 1
ATOM 5222 O O . PHE A 1 638 ? 23.586 7.582 -19.072 1.00 84.94 638 PHE A O 1
ATOM 5229 N N . ARG A 1 639 ? 23.402 9.838 -19.017 1.00 88.31 639 ARG A N 1
ATOM 5230 C CA . ARG A 1 639 ? 23.194 9.973 -17.583 1.00 88.31 639 ARG A CA 1
ATOM 5231 C C . ARG A 1 639 ? 21.714 10.057 -17.263 1.00 88.31 639 ARG A C 1
ATOM 5233 O O . ARG A 1 639 ? 20.948 10.769 -17.921 1.00 88.31 639 ARG A O 1
ATOM 5240 N N . HIS A 1 640 ? 21.339 9.321 -16.230 1.00 89.75 640 HIS A N 1
ATOM 5241 C CA . HIS A 1 640 ? 20.008 9.300 -15.651 1.00 89.75 640 HIS A CA 1
ATOM 5242 C C . HIS A 1 640 ? 20.053 9.985 -14.296 1.00 89.75 640 HIS A C 1
ATOM 5244 O O . HIS A 1 640 ? 21.000 9.812 -13.525 1.00 89.75 640 HIS A O 1
ATOM 5250 N N . TYR A 1 641 ? 19.007 10.739 -14.002 1.00 92.50 641 TYR A N 1
ATOM 5251 C CA . TYR A 1 641 ? 18.889 11.482 -12.760 1.00 92.50 641 TYR A CA 1
ATOM 5252 C C . TYR A 1 641 ? 17.622 11.075 -12.037 1.00 92.50 641 TYR A C 1
ATOM 5254 O O . TYR A 1 641 ? 16.646 10.627 -12.646 1.00 92.50 641 TYR A O 1
ATOM 5262 N N . ARG A 1 642 ? 17.623 11.281 -10.730 1.00 94.62 642 ARG A N 1
ATOM 5263 C CA . ARG A 1 642 ? 16.404 11.290 -9.935 1.00 94.62 642 ARG A CA 1
ATOM 5264 C C . ARG A 1 642 ? 16.331 12.600 -9.171 1.00 94.62 642 ARG A C 1
ATOM 5266 O O . ARG A 1 642 ? 17.351 13.148 -8.768 1.00 94.62 642 ARG A O 1
ATOM 5273 N N . TYR A 1 643 ? 15.125 13.102 -9.011 1.00 96.62 643 TYR A N 1
ATOM 5274 C CA . TYR A 1 643 ? 14.833 14.276 -8.214 1.00 96.62 643 TYR A CA 1
ATOM 5275 C C . TYR A 1 643 ? 14.126 13.836 -6.942 1.00 96.62 643 TYR A C 1
ATOM 5277 O O . TYR A 1 643 ? 13.072 13.208 -7.045 1.00 96.62 643 TYR A O 1
ATOM 5285 N N . SER A 1 644 ? 14.694 14.140 -5.778 1.00 97.06 644 SER A N 1
ATOM 5286 C CA . SER A 1 644 ? 14.047 13.935 -4.483 1.00 97.06 644 SER A CA 1
ATOM 5287 C C . SER A 1 644 ? 13.030 15.045 -4.256 1.00 97.06 644 SER A C 1
ATOM 5289 O O . SER A 1 644 ? 13.387 16.222 -4.229 1.00 97.06 644 SER A O 1
ATOM 5291 N N . ILE A 1 645 ? 11.760 14.666 -4.106 1.00 97.19 645 ILE A N 1
ATOM 5292 C CA . ILE A 1 645 ? 10.672 15.626 -3.902 1.00 97.19 645 ILE A CA 1
ATOM 5293 C C . ILE A 1 645 ? 10.775 16.268 -2.523 1.00 97.19 645 ILE A C 1
ATOM 5295 O O . ILE A 1 645 ? 10.510 17.457 -2.384 1.00 97.19 645 ILE A O 1
ATOM 5299 N N . GLU A 1 646 ? 11.160 15.490 -1.519 1.00 96.69 646 GLU A N 1
ATOM 5300 C CA . GLU A 1 646 ? 11.252 15.948 -0.139 1.00 96.69 646 GLU A CA 1
ATOM 5301 C C . GLU A 1 646 ? 12.473 16.844 0.098 1.00 96.69 646 GLU A C 1
ATOM 5303 O O . GLU A 1 646 ? 12.372 17.805 0.853 1.00 96.69 646 GLU A O 1
ATOM 5308 N N . ASN A 1 647 ? 13.590 16.587 -0.591 1.00 96.62 647 ASN A N 1
ATOM 5309 C CA . ASN A 1 647 ? 14.819 17.378 -0.453 1.00 96.62 647 ASN A CA 1
ATOM 5310 C C . ASN A 1 647 ? 14.978 18.482 -1.518 1.00 96.62 647 ASN A C 1
ATOM 5312 O O . ASN A 1 647 ? 16.000 19.166 -1.530 1.00 96.62 647 ASN A O 1
ATOM 5316 N N . ASP A 1 648 ? 14.013 18.622 -2.435 1.00 96.75 648 ASP A N 1
ATOM 5317 C CA . ASP A 1 648 ? 14.039 19.563 -3.566 1.00 96.75 648 ASP A CA 1
ATOM 5318 C C . ASP A 1 648 ? 15.390 19.573 -4.310 1.00 96.75 648 ASP A C 1
ATOM 5320 O O . ASP A 1 648 ? 16.008 20.614 -4.541 1.00 96.75 648 ASP A O 1
ATOM 5324 N N . CYS A 1 649 ? 15.912 18.389 -4.646 1.00 95.75 649 CYS A N 1
ATOM 5325 C CA . CYS A 1 649 ? 17.237 18.268 -5.252 1.00 95.75 649 CYS A CA 1
ATOM 5326 C C . CYS A 1 649 ? 17.330 17.155 -6.298 1.00 95.75 649 CYS A C 1
ATOM 5328 O O . CYS A 1 649 ? 16.680 16.115 -6.207 1.00 95.75 649 CYS A O 1
ATOM 5330 N N . TRP A 1 650 ? 18.163 17.392 -7.313 1.00 94.88 650 TRP A N 1
ATOM 5331 C CA . TRP A 1 650 ? 18.530 16.402 -8.321 1.00 94.88 650 TRP A CA 1
ATOM 5332 C C . TRP A 1 650 ? 19.822 15.700 -7.923 1.00 94.88 650 TRP A C 1
ATOM 5334 O O . TRP A 1 650 ? 20.785 16.347 -7.518 1.00 94.88 650 TRP A O 1
ATOM 5344 N N . GLU A 1 651 ? 19.874 14.394 -8.138 1.00 93.88 651 GLU A N 1
ATOM 5345 C CA . GLU A 1 651 ? 21.072 13.585 -7.957 1.00 93.88 651 GLU A CA 1
ATOM 5346 C C . GLU A 1 651 ? 21.249 12.608 -9.125 1.00 93.88 651 GLU A C 1
ATOM 5348 O O . GLU A 1 651 ? 20.294 12.217 -9.812 1.00 93.88 651 GLU A O 1
ATOM 5353 N N . ILE A 1 652 ? 22.504 12.240 -9.374 1.00 90.69 652 ILE A N 1
ATOM 5354 C CA . ILE A 1 652 ? 22.853 11.257 -10.397 1.00 90.69 652 ILE A CA 1
ATOM 5355 C C . ILE A 1 652 ? 22.417 9.891 -9.892 1.00 90.69 652 ILE A C 1
ATOM 5357 O O . ILE A 1 652 ? 22.748 9.497 -8.778 1.00 90.69 652 ILE A O 1
ATOM 5361 N N . PHE A 1 653 ? 21.686 9.167 -10.730 1.00 87.81 653 PHE A N 1
ATOM 5362 C CA . PHE A 1 653 ? 21.190 7.848 -10.377 1.00 87.81 653 PHE A CA 1
ATOM 5363 C C . PHE A 1 653 ? 22.013 6.733 -11.022 1.00 87.81 653 PHE A C 1
ATOM 5365 O O . PHE A 1 653 ? 22.424 5.802 -10.336 1.00 87.81 653 PHE A O 1
ATOM 5372 N N . ILE A 1 654 ? 22.259 6.817 -12.333 1.00 89.19 654 ILE A N 1
ATOM 5373 C CA . ILE A 1 654 ? 23.061 5.830 -13.065 1.00 89.19 654 ILE A CA 1
ATOM 5374 C C . ILE A 1 654 ? 23.559 6.413 -14.394 1.00 89.19 654 ILE A C 1
ATOM 5376 O O . ILE A 1 654 ? 22.859 7.203 -15.028 1.00 89.19 654 ILE A O 1
ATOM 5380 N N . ASP A 1 655 ? 24.745 5.991 -14.833 1.00 87.75 655 ASP A N 1
ATOM 5381 C CA . ASP A 1 655 ? 25.269 6.235 -16.181 1.00 87.75 655 ASP A CA 1
ATOM 5382 C C . ASP A 1 655 ? 25.135 4.947 -17.013 1.00 87.75 655 ASP A C 1
ATOM 5384 O O . ASP A 1 655 ? 25.441 3.852 -16.540 1.00 87.75 655 ASP A O 1
ATOM 5388 N N . THR A 1 656 ? 24.662 5.053 -18.259 1.00 82.94 656 THR A N 1
ATOM 5389 C CA . THR A 1 656 ? 24.475 3.895 -19.154 1.00 82.94 656 THR A CA 1
ATOM 5390 C C . THR A 1 656 ? 25.158 4.098 -20.498 1.00 82.94 656 THR A C 1
ATOM 5392 O O . THR A 1 656 ? 25.003 5.145 -21.126 1.00 82.94 656 THR A O 1
ATOM 5395 N N . THR A 1 657 ? 25.855 3.066 -20.965 1.00 78.69 657 THR A N 1
ATOM 5396 C CA . THR A 1 657 ? 26.639 3.040 -22.204 1.00 78.69 657 THR A CA 1
ATOM 5397 C C . THR A 1 657 ? 25.875 2.322 -23.327 1.00 78.69 657 THR A C 1
ATOM 5399 O O . THR A 1 657 ? 26.249 1.216 -23.686 1.00 78.69 657 THR A O 1
ATOM 5402 N N . ASN A 1 658 ? 24.760 2.855 -23.860 1.00 66.94 658 ASN A N 1
ATOM 5403 C CA . ASN A 1 658 ? 24.078 2.234 -25.018 1.00 66.94 658 ASN A CA 1
ATOM 5404 C C . ASN A 1 658 ? 23.098 3.153 -25.782 1.00 66.94 658 ASN A C 1
ATOM 5406 O O . ASN A 1 658 ? 22.346 3.929 -25.200 1.00 66.94 658 ASN A O 1
ATOM 5410 N N . HIS A 1 659 ? 23.013 2.945 -27.103 1.00 59.94 659 HIS A N 1
ATOM 5411 C CA . HIS A 1 659 ? 22.220 3.693 -28.101 1.00 59.94 659 HIS A CA 1
ATOM 5412 C C . HIS A 1 659 ? 20.678 3.494 -28.070 1.00 59.94 659 HIS A C 1
ATOM 5414 O O . HIS A 1 659 ? 19.999 3.715 -29.072 1.00 59.94 659 HIS A O 1
ATOM 5420 N N . GLY A 1 660 ? 20.083 3.023 -26.972 1.00 56.09 660 GLY A N 1
ATOM 5421 C CA . GLY A 1 660 ? 18.665 2.618 -26.970 1.00 56.09 660 GLY A CA 1
ATOM 5422 C C . GLY A 1 660 ? 17.664 3.736 -26.696 1.00 56.09 660 GLY A C 1
ATOM 5423 O O . GLY A 1 660 ? 17.916 4.624 -25.884 1.00 56.09 660 GLY A O 1
ATOM 5424 N N . ALA A 1 661 ? 16.494 3.680 -27.334 1.00 56.03 661 ALA A N 1
ATOM 5425 C CA . ALA A 1 661 ? 15.321 4.449 -26.922 1.00 56.03 661 ALA A CA 1
ATOM 5426 C C . ALA A 1 661 ? 14.774 3.892 -25.599 1.00 56.03 661 ALA A C 1
ATOM 5428 O O . ALA A 1 661 ? 14.020 2.922 -25.598 1.00 56.03 661 ALA A O 1
ATOM 5429 N N . SER A 1 662 ? 15.141 4.506 -24.477 1.00 52.75 662 SER A N 1
ATOM 5430 C CA . SER A 1 662 ? 14.694 4.072 -23.155 1.00 52.75 662 SER A CA 1
ATOM 5431 C C . SER A 1 662 ? 13.210 4.380 -22.949 1.00 52.75 662 SER A C 1
ATOM 5433 O O . SER A 1 662 ? 12.828 5.538 -22.789 1.00 52.75 662 SER A O 1
ATOM 5435 N N . ALA A 1 663 ? 12.362 3.348 -22.930 1.00 56.34 663 ALA A N 1
ATOM 5436 C CA . ALA A 1 663 ? 11.222 3.373 -22.017 1.00 56.34 663 ALA A CA 1
ATOM 5437 C C . ALA A 1 663 ? 11.781 3.439 -20.598 1.00 56.34 663 ALA A C 1
ATOM 5439 O O . ALA A 1 663 ? 12.856 2.910 -20.344 1.00 56.34 663 ALA A O 1
ATOM 5440 N N . LEU A 1 664 ? 11.065 4.054 -19.674 1.00 59.81 664 LEU A N 1
ATOM 5441 C CA . LEU A 1 664 ? 11.175 3.642 -18.288 1.00 59.81 664 LEU A CA 1
ATOM 5442 C C . LEU A 1 664 ? 9.813 3.063 -17.949 1.00 59.81 664 LEU A C 1
ATOM 5444 O O . LEU A 1 664 ? 8.797 3.567 -18.419 1.00 59.81 664 LEU A O 1
ATOM 5448 N N . VAL A 1 665 ? 9.773 1.991 -17.178 1.00 66.62 665 VAL A N 1
ATOM 5449 C CA . VAL A 1 665 ? 8.529 1.501 -16.602 1.00 66.62 665 VAL A CA 1
ATOM 5450 C C . VAL A 1 665 ? 8.832 1.065 -15.185 1.00 66.62 665 VAL A C 1
ATOM 5452 O O . VAL A 1 665 ? 9.743 0.269 -14.966 1.00 66.62 665 VAL A O 1
ATOM 5455 N N . ARG A 1 666 ? 8.074 1.620 -14.236 1.00 67.06 666 ARG A N 1
ATOM 5456 C CA . ARG A 1 666 ? 8.133 1.249 -12.825 1.00 67.06 666 ARG A CA 1
ATOM 5457 C C . ARG A 1 666 ? 7.261 0.028 -12.591 1.00 67.06 666 ARG A C 1
ATOM 5459 O O . ARG A 1 666 ? 6.093 0.027 -12.977 1.00 67.06 666 ARG A O 1
ATOM 5466 N N . ILE A 1 667 ? 7.807 -0.972 -11.908 1.00 63.94 667 ILE A N 1
ATOM 5467 C CA . ILE A 1 667 ? 7.042 -2.148 -11.489 1.00 63.94 667 ILE A CA 1
ATOM 5468 C C . ILE A 1 667 ? 7.359 -2.476 -10.043 1.00 63.94 667 ILE A C 1
ATOM 5470 O O . ILE A 1 667 ? 8.514 -2.427 -9.624 1.00 63.94 667 ILE A O 1
ATOM 5474 N N . THR A 1 668 ? 6.323 -2.856 -9.310 1.00 52.31 668 THR A N 1
ATOM 5475 C CA . THR A 1 668 ? 6.413 -3.496 -8.005 1.00 52.31 668 THR A CA 1
ATOM 5476 C C . THR A 1 668 ? 6.130 -4.984 -8.177 1.00 52.31 668 THR A C 1
ATOM 5478 O O . THR A 1 668 ? 4.983 -5.381 -8.371 1.00 52.31 668 THR A O 1
ATOM 5481 N N . SER A 1 669 ? 7.168 -5.821 -8.122 1.00 39.00 669 SER A N 1
ATOM 5482 C CA . SER A 1 669 ? 6.975 -7.276 -8.085 1.00 39.00 669 SER A CA 1
ATOM 5483 C C . SER A 1 669 ? 6.650 -7.710 -6.657 1.00 39.00 669 SER A C 1
ATOM 5485 O O . SER A 1 669 ? 7.486 -7.566 -5.764 1.00 39.00 669 SER A O 1
ATOM 5487 N N . VAL A 1 670 ? 5.468 -8.292 -6.443 1.00 40.91 670 VAL A N 1
ATOM 5488 C CA . VAL A 1 670 ? 5.093 -8.926 -5.168 1.00 40.91 670 VAL A CA 1
ATOM 5489 C C . VAL A 1 670 ? 5.063 -10.439 -5.384 1.00 40.91 670 VAL A C 1
ATOM 5491 O O . VAL A 1 670 ? 4.134 -10.967 -5.991 1.00 40.91 670 VAL A O 1
ATOM 5494 N N . LYS A 1 671 ? 6.085 -11.161 -4.910 1.00 35.12 671 LYS A N 1
ATOM 5495 C CA . LYS A 1 671 ? 6.061 -12.633 -4.890 1.00 35.12 671 LYS A CA 1
ATOM 5496 C C . LYS A 1 671 ? 5.257 -13.085 -3.670 1.00 35.12 671 LYS A C 1
ATOM 5498 O O . LYS A 1 671 ? 5.735 -12.956 -2.554 1.00 35.12 671 LYS A O 1
ATOM 5503 N N . ALA A 1 672 ? 4.056 -13.623 -3.869 1.00 27.91 672 ALA A N 1
ATOM 5504 C CA . ALA A 1 672 ? 3.282 -14.261 -2.802 1.00 27.91 672 ALA A CA 1
ATOM 5505 C C . ALA A 1 672 ? 2.857 -15.676 -3.223 1.00 27.91 672 ALA A C 1
ATOM 5507 O O . ALA A 1 672 ? 2.181 -15.856 -4.236 1.00 27.91 672 ALA A O 1
ATOM 5508 N N . VAL A 1 673 ? 3.246 -16.687 -2.440 1.00 23.77 673 VAL A N 1
ATOM 5509 C CA . VAL A 1 673 ? 2.771 -18.072 -2.577 1.00 23.77 673 VAL A CA 1
ATOM 5510 C C . VAL A 1 673 ? 1.545 -18.236 -1.679 1.00 23.77 673 VAL A C 1
ATOM 5512 O O . VAL A 1 673 ? 1.655 -18.156 -0.460 1.00 23.77 673 VAL A O 1
ATOM 5515 N N . TYR A 1 674 ? 0.370 -18.458 -2.272 1.00 23.88 674 TYR A N 1
ATOM 5516 C CA . TYR A 1 674 ? -0.878 -18.662 -1.531 1.00 23.88 674 TYR A CA 1
ATOM 5517 C C . TYR A 1 674 ? -1.172 -20.154 -1.348 1.00 23.88 674 TYR A C 1
ATOM 5519 O O . TYR A 1 674 ? -1.400 -20.869 -2.323 1.00 23.88 674 TYR A O 1
ATOM 5527 N N . ILE A 1 675 ? -1.261 -20.613 -0.097 1.00 22.00 675 ILE A N 1
ATOM 5528 C CA . ILE A 1 675 ? -1.895 -21.893 0.250 1.00 22.00 675 ILE A CA 1
ATOM 5529 C C . ILE A 1 675 ? -3.279 -21.575 0.814 1.00 22.00 675 ILE A C 1
ATOM 5531 O O . ILE A 1 675 ? -3.414 -20.983 1.880 1.00 22.00 675 ILE A O 1
ATOM 5535 N N . ARG A 1 676 ? -4.325 -21.943 0.072 1.00 21.88 676 ARG A N 1
ATOM 5536 C CA . ARG A 1 676 ? -5.722 -21.705 0.447 1.00 21.88 676 ARG A CA 1
ATOM 5537 C C . ARG A 1 676 ? -6.269 -22.936 1.167 1.00 21.88 676 ARG A C 1
ATOM 5539 O O . ARG A 1 676 ? -6.581 -23.930 0.515 1.00 21.88 676 ARG A O 1
ATOM 5546 N N . THR A 1 677 ? -6.422 -22.883 2.486 1.00 26.59 677 THR A N 1
ATOM 5547 C CA . THR A 1 677 ? -7.196 -23.884 3.237 1.00 26.59 677 THR A CA 1
ATOM 5548 C C . THR A 1 677 ? -8.651 -23.422 3.353 1.00 26.59 677 THR A C 1
ATOM 5550 O O . THR A 1 677 ? -8.942 -22.255 3.608 1.00 26.59 677 THR A O 1
ATOM 5553 N N . LYS A 1 678 ? -9.594 -24.324 3.060 1.00 27.05 678 LYS A N 1
ATOM 5554 C CA . LYS A 1 678 ? -11.039 -24.060 3.116 1.00 27.05 678 LYS A CA 1
ATOM 5555 C C . LYS A 1 678 ? -11.549 -24.336 4.538 1.00 27.05 678 LYS A C 1
ATOM 5557 O O . LYS A 1 678 ? -11.309 -25.420 5.054 1.00 27.05 678 LYS A O 1
ATOM 5562 N N . ASN A 1 679 ? -12.255 -23.354 5.100 1.00 31.08 679 ASN A N 1
ATOM 5563 C CA . ASN A 1 679 ? -13.095 -23.353 6.308 1.00 31.08 679 ASN A CA 1
ATOM 5564 C C . ASN A 1 679 ? -13.365 -24.705 6.995 1.00 31.08 679 ASN A C 1
ATOM 5566 O O . ASN A 1 679 ? -14.095 -25.519 6.435 1.00 31.08 679 ASN A O 1
ATOM 5570 N N . VAL A 1 680 ? -12.966 -24.828 8.269 1.00 29.47 680 VAL A N 1
ATOM 5571 C CA . VAL A 1 680 ? -13.753 -25.489 9.330 1.00 29.47 680 VAL A CA 1
ATOM 5572 C C . VAL A 1 680 ? -13.489 -24.747 10.648 1.00 29.47 680 VAL A C 1
ATOM 5574 O O . VAL A 1 680 ? -12.348 -24.401 10.939 1.00 29.47 680 VAL A O 1
ATOM 5577 N N . GLY A 1 681 ? -14.555 -24.454 11.397 1.00 27.91 681 GLY A N 1
ATOM 5578 C CA . GLY A 1 681 ? -14.534 -23.643 12.615 1.00 27.91 681 GLY A CA 1
ATOM 5579 C C . GLY A 1 681 ? -13.694 -24.227 13.753 1.00 27.91 681 GLY A C 1
ATOM 5580 O O . GLY A 1 681 ? -13.653 -25.437 13.976 1.00 27.91 681 GLY A O 1
ATOM 5581 N N . THR A 1 682 ? -13.039 -23.330 14.482 1.00 25.06 682 THR A N 1
ATOM 5582 C CA . THR A 1 682 ? -12.136 -23.631 15.590 1.00 25.06 682 THR A CA 1
ATOM 5583 C C . THR A 1 682 ? -12.928 -23.898 16.872 1.00 25.06 682 THR A C 1
ATOM 5585 O O . THR A 1 682 ? -13.628 -23.018 17.367 1.00 25.06 682 THR A O 1
ATOM 5588 N N . LYS A 1 683 ? -12.780 -25.093 17.453 1.00 25.44 683 LYS A N 1
ATOM 5589 C CA . LYS A 1 683 ? -12.958 -25.311 18.898 1.00 25.44 683 LYS A CA 1
ATOM 5590 C C . LYS A 1 683 ? -11.575 -25.545 19.497 1.00 25.44 683 LYS A C 1
ATOM 5592 O O . LYS A 1 683 ? -10.836 -26.400 19.017 1.00 25.44 683 LYS A O 1
ATOM 5597 N N . VAL A 1 684 ? -11.228 -24.754 20.508 1.00 25.27 684 VAL A N 1
ATOM 5598 C CA . VAL A 1 684 ? -9.947 -24.826 21.219 1.00 25.27 684 VAL A CA 1
ATOM 5599 C C . VAL A 1 684 ? -9.973 -26.039 22.150 1.00 25.27 684 VAL A C 1
ATOM 5601 O O . VAL A 1 684 ? -10.841 -26.132 23.014 1.00 25.27 684 VAL A O 1
ATOM 5604 N N . PHE A 1 685 ? -9.031 -26.962 21.967 1.00 26.34 685 PHE A N 1
ATOM 5605 C CA . PHE A 1 685 ? -8.709 -28.009 22.939 1.00 26.34 685 PHE A CA 1
ATOM 5606 C C . PHE A 1 685 ? -7.397 -27.643 23.639 1.00 26.34 685 PHE A C 1
ATOM 5608 O O . PHE A 1 685 ? -6.498 -27.087 23.009 1.00 26.34 685 PHE A O 1
ATOM 5615 N N . GLN A 1 686 ? -7.303 -27.930 24.940 1.00 33.28 686 GLN A N 1
ATOM 5616 C CA . GLN A 1 686 ? -6.100 -27.679 25.735 1.00 33.28 686 GLN A CA 1
ATOM 5617 C C . GLN A 1 686 ? -4.904 -28.496 25.213 1.00 33.28 686 GLN A C 1
ATOM 5619 O O . GLN A 1 686 ? -5.035 -29.664 24.846 1.00 33.28 686 GLN A O 1
ATOM 5624 N N . CYS A 1 687 ? -3.745 -27.834 25.181 1.00 34.00 687 CYS A N 1
ATOM 5625 C CA . CYS A 1 687 ? -2.499 -28.224 24.510 1.00 34.00 687 CYS A CA 1
ATOM 5626 C C . CYS A 1 687 ? -1.939 -29.600 24.941 1.00 34.00 687 CYS A C 1
ATOM 5628 O O . CYS A 1 687 ? -1.273 -30.285 24.162 1.00 34.00 687 CYS A O 1
ATOM 5630 N N . ASP A 1 688 ? -2.259 -30.044 26.155 1.00 36.34 688 ASP A N 1
ATOM 5631 C CA . ASP A 1 688 ? -1.503 -31.100 26.836 1.00 36.34 688 ASP A CA 1
ATOM 5632 C C . ASP A 1 688 ? -1.818 -32.528 26.344 1.00 36.34 688 ASP A C 1
ATOM 5634 O O . ASP A 1 688 ? -0.979 -33.430 26.446 1.00 36.34 688 ASP A O 1
ATOM 5638 N N . GLU A 1 689 ? -3.006 -32.771 25.774 1.00 38.91 689 GLU A N 1
ATOM 5639 C CA . GLU A 1 689 ? -3.367 -34.094 25.233 1.00 38.91 689 GLU A CA 1
ATOM 5640 C C . GLU A 1 689 ? -2.813 -34.331 23.821 1.00 38.91 689 GLU A C 1
ATOM 5642 O O . GLU A 1 689 ? -2.374 -35.441 23.504 1.00 38.91 689 GLU A O 1
ATOM 5647 N N . ALA A 1 690 ? -2.765 -33.290 22.985 1.00 38.50 690 ALA A N 1
ATOM 5648 C CA . ALA A 1 690 ? -2.221 -33.380 21.630 1.00 38.50 690 ALA A CA 1
ATOM 5649 C C . ALA A 1 690 ? -0.707 -33.654 21.645 1.00 38.50 690 ALA A C 1
ATOM 5651 O O . ALA A 1 690 ? -0.201 -34.437 20.837 1.00 38.50 690 ALA A O 1
ATOM 5652 N N . GLU A 1 691 ? 0.008 -33.081 22.616 1.00 40.97 691 GLU A N 1
ATOM 5653 C CA . GLU A 1 691 ? 1.447 -33.278 22.777 1.00 40.97 691 GLU A CA 1
ATOM 5654 C C . GLU A 1 691 ? 1.800 -34.711 23.218 1.00 40.97 691 GLU A C 1
ATOM 5656 O O . GLU A 1 691 ? 2.764 -35.301 22.721 1.00 40.97 691 GLU A O 1
ATOM 5661 N N . LYS A 1 692 ? 0.987 -35.327 24.091 1.00 47.78 692 LYS A N 1
ATOM 5662 C CA . LYS A 1 692 ? 1.167 -36.733 24.505 1.00 47.78 692 LYS A CA 1
ATOM 5663 C C . LYS A 1 692 ? 0.982 -37.706 23.343 1.00 47.78 692 LYS A C 1
ATOM 5665 O O . LYS A 1 692 ? 1.775 -38.639 23.196 1.00 47.78 692 LYS A O 1
ATOM 5670 N N . ILE A 1 693 ? -0.019 -37.468 22.496 1.00 45.22 693 ILE A N 1
ATOM 5671 C CA . ILE A 1 693 ? -0.301 -38.311 21.326 1.00 45.22 693 ILE A CA 1
ATOM 5672 C C . ILE A 1 693 ? 0.809 -38.160 20.276 1.00 45.22 693 ILE A C 1
ATOM 5674 O O . ILE A 1 693 ? 1.303 -39.160 19.754 1.00 45.22 693 ILE A O 1
ATOM 5678 N N . ALA A 1 694 ? 1.275 -36.933 20.022 1.00 42.28 694 ALA A N 1
ATOM 5679 C CA . ALA A 1 694 ? 2.383 -36.678 19.101 1.00 42.28 694 ALA A CA 1
ATOM 5680 C C . ALA A 1 694 ? 3.691 -37.350 19.563 1.00 42.28 694 ALA A C 1
ATOM 5682 O O . ALA A 1 694 ? 4.390 -37.967 18.756 1.00 42.28 694 ALA A O 1
ATOM 5683 N N . LYS A 1 695 ? 3.991 -37.309 20.869 1.00 49.97 695 LYS A N 1
ATOM 5684 C CA . LYS A 1 695 ? 5.160 -37.981 21.461 1.00 49.97 695 LYS A CA 1
ATOM 5685 C C . LYS A 1 695 ? 5.082 -39.509 21.343 1.00 49.97 695 LYS A C 1
ATOM 5687 O O . LYS A 1 695 ? 6.091 -40.139 21.028 1.00 49.97 695 LYS A O 1
ATOM 5692 N N . GLN A 1 696 ? 3.902 -40.110 21.513 1.00 49.19 696 GLN A N 1
ATOM 5693 C CA . GLN A 1 696 ? 3.710 -41.557 21.332 1.00 49.19 696 GLN A CA 1
ATOM 5694 C C . GLN A 1 696 ? 3.865 -42.009 19.874 1.00 49.19 696 GLN A C 1
ATOM 5696 O O . GLN A 1 696 ? 4.493 -43.038 19.621 1.00 49.19 696 GLN A O 1
ATOM 5701 N N . ILE A 1 697 ? 3.348 -41.236 18.916 1.00 44.56 697 ILE A N 1
ATOM 5702 C CA . ILE A 1 697 ? 3.475 -41.539 17.482 1.00 44.56 697 ILE A CA 1
ATOM 5703 C C . ILE A 1 697 ? 4.942 -41.455 17.045 1.00 44.56 697 ILE A C 1
ATOM 5705 O O . ILE A 1 697 ? 5.438 -42.347 16.358 1.00 44.56 697 ILE A O 1
ATOM 5709 N N . ASN A 1 698 ? 5.664 -40.426 17.492 1.00 40.88 698 ASN A N 1
ATOM 5710 C CA . ASN A 1 698 ? 7.065 -40.241 17.121 1.00 40.88 698 ASN A CA 1
ATOM 5711 C C . ASN A 1 698 ? 7.972 -41.334 17.721 1.00 40.88 698 ASN A C 1
ATOM 5713 O O . ASN A 1 698 ? 8.897 -41.806 17.064 1.00 40.88 698 ASN A O 1
ATOM 5717 N N . HIS A 1 699 ? 7.662 -41.808 18.935 1.00 50.38 699 HIS A N 1
ATOM 5718 C CA . HIS A 1 699 ? 8.384 -42.918 19.560 1.00 50.38 699 HIS A CA 1
ATOM 5719 C C . HIS A 1 699 ? 8.198 -44.248 18.806 1.00 50.38 699 HIS A C 1
ATOM 5721 O O . HIS A 1 699 ? 9.157 -44.999 18.644 1.00 50.38 699 HIS A O 1
ATOM 5727 N N . GLN A 1 700 ? 6.995 -44.519 18.290 1.00 45.72 700 GLN A N 1
ATOM 5728 C CA . GLN A 1 700 ? 6.693 -45.728 17.511 1.00 45.72 700 GLN A CA 1
ATOM 5729 C C . GLN A 1 700 ? 7.355 -45.712 16.121 1.00 45.72 700 GLN A C 1
ATOM 5731 O O . GLN A 1 700 ? 7.830 -46.745 15.654 1.00 45.72 700 GLN A O 1
ATOM 5736 N N . ILE A 1 701 ? 7.464 -44.538 15.485 1.00 43.19 701 ILE A N 1
ATOM 5737 C CA . ILE A 1 701 ? 8.142 -44.372 14.185 1.00 43.19 701 ILE A CA 1
ATOM 5738 C C . ILE A 1 701 ? 9.654 -44.630 14.297 1.00 43.19 701 ILE A C 1
ATOM 5740 O O . ILE A 1 701 ? 10.252 -45.184 13.377 1.00 43.19 701 ILE A O 1
ATOM 5744 N N . GLN A 1 702 ? 10.277 -44.291 15.430 1.00 40.06 702 GLN A N 1
ATOM 5745 C CA . GLN A 1 702 ? 11.715 -44.496 15.641 1.00 40.06 702 GLN A CA 1
ATOM 5746 C C . GLN A 1 702 ? 12.122 -45.956 15.903 1.00 40.06 702 GLN A C 1
ATOM 5748 O O . GLN A 1 702 ? 13.310 -46.266 15.843 1.00 40.06 702 GLN A O 1
ATOM 5753 N N . LEU A 1 703 ? 11.173 -46.860 16.170 1.00 40.31 703 LEU A N 1
ATOM 5754 C CA . LEU A 1 703 ? 11.463 -48.264 16.491 1.00 40.31 703 LEU A CA 1
ATOM 5755 C C . LEU A 1 703 ? 11.335 -49.227 15.295 1.00 40.31 703 LEU A C 1
ATOM 5757 O O . LEU A 1 703 ? 11.582 -50.422 15.455 1.00 40.31 703 LEU A O 1
ATOM 5761 N N . ALA A 1 704 ? 10.993 -48.748 14.095 1.00 33.59 704 ALA A N 1
ATOM 5762 C CA . ALA A 1 704 ? 10.870 -49.606 12.914 1.00 33.59 704 ALA A CA 1
ATOM 5763 C C . ALA A 1 704 ? 12.240 -49.843 12.229 1.00 33.59 704 ALA A C 1
ATOM 5765 O O . ALA A 1 704 ? 12.892 -48.879 11.818 1.00 33.59 704 ALA A O 1
ATOM 5766 N N . PRO A 1 705 ? 12.705 -51.099 12.064 1.00 34.47 705 PRO A N 1
ATOM 5767 C CA . PRO A 1 705 ? 13.999 -51.377 11.449 1.00 34.47 705 PRO A CA 1
ATOM 5768 C C . PRO A 1 705 ? 13.962 -51.221 9.921 1.00 34.47 705 PRO A C 1
ATOM 5770 O O . PRO A 1 705 ? 13.128 -51.805 9.228 1.00 34.47 705 PRO A O 1
ATOM 5773 N N . ASN A 1 706 ? 14.931 -50.471 9.391 1.00 38.03 706 ASN A N 1
ATOM 5774 C CA . ASN A 1 706 ? 15.203 -50.348 7.960 1.00 38.03 706 ASN A CA 1
ATOM 5775 C C . ASN A 1 706 ? 15.741 -51.670 7.398 1.00 38.03 706 ASN A C 1
ATOM 5777 O O . ASN A 1 706 ? 16.898 -52.009 7.642 1.00 38.03 706 ASN A O 1
ATOM 5781 N N . ASN A 1 707 ? 14.952 -52.367 6.578 1.00 32.47 707 ASN A N 1
ATOM 5782 C CA . ASN A 1 707 ? 15.465 -53.416 5.698 1.00 32.47 707 ASN A CA 1
ATOM 5783 C C . ASN A 1 707 ? 15.072 -53.144 4.243 1.00 32.47 707 ASN A C 1
ATOM 5785 O O . ASN A 1 707 ? 13.900 -53.139 3.871 1.00 32.47 707 ASN A O 1
ATOM 5789 N N . ASN A 1 708 ? 16.101 -52.924 3.424 1.00 38.91 708 ASN A N 1
ATOM 5790 C CA . ASN A 1 708 ? 16.006 -52.812 1.978 1.00 38.91 708 ASN A CA 1
ATOM 5791 C C . ASN A 1 708 ? 15.792 -54.194 1.342 1.00 38.91 708 ASN A C 1
ATOM 5793 O O . ASN A 1 708 ? 16.432 -55.169 1.727 1.00 38.91 708 ASN A O 1
ATOM 5797 N N . ASN A 1 709 ? 14.981 -54.205 0.281 1.00 36.47 709 ASN A N 1
ATOM 5798 C CA . ASN A 1 709 ? 14.762 -55.281 -0.692 1.00 36.47 709 ASN A CA 1
ATOM 5799 C C . ASN A 1 709 ? 13.948 -56.503 -0.232 1.00 36.47 709 ASN A C 1
ATOM 5801 O O . ASN A 1 709 ? 14.516 -57.532 0.107 1.00 36.47 709 ASN A O 1
ATOM 5805 N N . GLN A 1 710 ? 12.625 -56.455 -0.433 1.00 29.45 710 GLN A N 1
ATOM 5806 C CA . GLN A 1 710 ? 11.879 -57.495 -1.167 1.00 29.45 710 GLN A CA 1
ATOM 5807 C C . GLN A 1 710 ? 10.415 -57.082 -1.402 1.00 29.45 710 GLN A C 1
ATOM 5809 O O . GLN A 1 710 ? 9.734 -56.586 -0.511 1.00 29.45 710 GLN A O 1
ATOM 5814 N N . LYS A 1 711 ? 9.921 -57.320 -2.626 1.00 39.50 711 LYS A N 1
ATOM 5815 C CA . LYS A 1 711 ? 8.486 -57.381 -2.946 1.00 39.50 711 LYS A CA 1
ATOM 5816 C C . LYS A 1 711 ? 7.849 -58.491 -2.110 1.00 39.50 711 LYS A C 1
ATOM 5818 O O . LYS A 1 711 ? 8.286 -59.620 -2.274 1.00 39.50 711 LYS A O 1
ATOM 5823 N N . ILE A 1 712 ? 6.789 -58.201 -1.357 1.00 27.94 712 ILE A N 1
ATOM 5824 C CA . ILE A 1 712 ? 5.700 -59.130 -1.000 1.00 27.94 712 ILE A CA 1
ATOM 5825 C C . ILE A 1 712 ? 4.480 -58.283 -0.602 1.00 27.94 712 ILE A C 1
ATOM 5827 O O . ILE A 1 712 ? 4.620 -57.253 0.055 1.00 27.94 712 ILE A O 1
ATOM 5831 N N . GLY A 1 713 ? 3.297 -58.695 -1.067 1.00 36.12 713 GLY A N 1
ATOM 5832 C CA . GLY A 1 713 ? 2.011 -58.105 -0.702 1.00 36.12 713 GLY A CA 1
ATOM 5833 C C . GLY A 1 713 ? 1.650 -58.385 0.754 1.00 36.12 713 GLY A C 1
ATOM 5834 O O . GLY A 1 713 ? 1.998 -59.433 1.292 1.00 36.12 713 GLY A O 1
ATOM 5835 N N . TRP A 1 714 ? 0.948 -57.446 1.383 1.00 25.89 714 TRP A N 1
ATOM 5836 C CA . TRP A 1 714 ? 0.560 -57.558 2.786 1.00 25.89 714 TRP A CA 1
ATOM 5837 C C . TRP A 1 714 ? -0.937 -57.811 2.926 1.00 25.89 714 TRP A C 1
ATOM 5839 O O . TRP A 1 714 ? -1.777 -57.068 2.417 1.00 25.89 714 TRP A O 1
ATOM 5849 N N . CYS A 1 715 ? -1.216 -58.911 3.620 1.00 25.92 715 CYS A N 1
ATOM 5850 C CA . CYS A 1 715 ? -2.504 -59.331 4.136 1.00 25.92 715 CYS A CA 1
ATOM 5851 C C . CYS A 1 715 ? -2.855 -58.478 5.366 1.00 25.92 715 CYS A C 1
ATOM 5853 O O . CYS A 1 715 ? -1.988 -58.165 6.180 1.00 25.92 715 CYS A O 1
ATOM 5855 N N . TRP A 1 716 ? -4.126 -58.105 5.501 1.00 31.25 716 TRP A N 1
ATOM 5856 C CA . TRP A 1 716 ? -4.659 -57.427 6.680 1.00 31.25 716 TRP A CA 1
ATOM 5857 C C . TRP A 1 716 ? -4.867 -58.432 7.819 1.00 31.25 716 TRP A C 1
ATOM 5859 O O . TRP A 1 716 ? -5.900 -59.094 7.878 1.00 31.25 716 TRP A O 1
ATOM 5869 N N . SER A 1 717 ? -3.924 -58.515 8.752 1.00 31.34 717 SER A N 1
ATOM 5870 C CA . SER A 1 717 ? -4.195 -58.988 10.114 1.00 31.34 717 SER A CA 1
ATOM 5871 C C . SER A 1 717 ? -3.037 -58.597 11.026 1.00 31.34 717 SER A C 1
ATOM 5873 O O . SER A 1 717 ? -2.014 -59.261 10.979 1.00 31.34 717 SER A O 1
ATOM 5875 N N . GLU A 1 718 ? -3.192 -57.507 11.786 1.00 37.62 718 GLU A N 1
ATOM 5876 C CA . GLU A 1 718 ? -2.558 -57.235 13.098 1.00 37.62 718 GLU A CA 1
ATOM 5877 C C . GLU A 1 718 ? -2.621 -55.732 13.424 1.00 37.62 718 GLU A C 1
ATOM 5879 O O . GLU A 1 718 ? -1.623 -55.033 13.426 1.00 37.62 718 GLU A O 1
ATOM 5884 N N . HIS A 1 719 ? -3.816 -55.206 13.717 1.00 39.69 719 HIS A N 1
ATOM 5885 C CA . HIS A 1 719 ? -3.972 -53.947 14.469 1.00 39.69 719 HIS A CA 1
ATOM 5886 C C . HIS A 1 719 ? -5.258 -53.998 15.312 1.00 39.69 719 HIS A C 1
ATOM 5888 O O . HIS A 1 719 ? -6.187 -53.209 15.153 1.00 39.69 719 HIS A O 1
ATOM 5894 N N . SER A 1 720 ? -5.322 -54.994 16.202 1.00 38.16 720 SER A N 1
ATOM 5895 C CA . SER A 1 720 ? -6.478 -55.287 17.065 1.00 38.16 720 SER A CA 1
ATOM 5896 C C . SER A 1 720 ? -6.640 -54.303 18.238 1.00 38.16 720 SER A C 1
ATOM 5898 O O . SER A 1 720 ? -7.758 -54.066 18.687 1.00 38.16 720 SER A O 1
ATOM 5900 N N . GLU A 1 721 ? -5.570 -53.676 18.734 1.00 39.38 721 GLU A N 1
ATOM 5901 C CA . GLU A 1 721 ? -5.653 -52.895 19.984 1.00 39.38 721 GLU A CA 1
ATOM 5902 C C . GLU A 1 721 ? -6.161 -51.456 19.800 1.00 39.38 721 GLU A C 1
ATOM 5904 O O . GLU A 1 721 ? -6.916 -50.956 20.636 1.00 39.38 721 GLU A O 1
ATOM 5909 N N . LEU A 1 722 ? -5.860 -50.808 18.668 1.00 39.25 722 LEU A N 1
ATOM 5910 C CA . LEU A 1 722 ? -6.338 -49.445 18.389 1.00 39.25 722 LEU A CA 1
ATOM 5911 C C . LEU A 1 722 ? -7.854 -49.417 18.111 1.00 39.25 722 LEU A C 1
ATOM 5913 O O . LEU A 1 722 ? -8.567 -48.507 18.538 1.00 39.25 722 LEU A O 1
ATOM 5917 N N . LEU A 1 723 ? -8.363 -50.455 17.440 1.00 39.69 723 LEU A N 1
ATOM 5918 C CA . LEU A 1 723 ? -9.788 -50.615 17.135 1.00 39.69 723 LEU A CA 1
ATOM 5919 C C . LEU A 1 723 ? -10.623 -50.925 18.389 1.00 39.69 723 LEU A C 1
ATOM 5921 O O . LEU A 1 723 ? -11.758 -50.456 18.491 1.00 39.69 723 LEU A O 1
ATOM 5925 N N . GLN A 1 724 ? -10.065 -51.632 19.379 1.00 40.69 724 GLN A N 1
ATOM 5926 C CA . GLN A 1 724 ? -10.758 -51.898 20.646 1.00 40.69 724 GLN A CA 1
ATOM 5927 C C . GLN A 1 724 ? -10.922 -50.642 21.520 1.00 40.69 724 GLN A C 1
ATOM 5929 O O . GLN A 1 724 ? -11.922 -50.520 22.234 1.00 40.69 724 GLN A O 1
ATOM 5934 N N . LEU A 1 725 ? -10.001 -49.676 21.432 1.00 39.31 725 LEU A N 1
ATOM 5935 C CA . LEU A 1 725 ? -10.106 -48.409 22.163 1.00 39.31 725 LEU A CA 1
ATOM 5936 C C . LEU A 1 725 ? -11.193 -47.489 21.573 1.00 39.31 725 LEU A C 1
ATOM 5938 O O . LEU A 1 725 ? -11.933 -46.842 22.316 1.00 39.31 725 LEU A O 1
ATOM 5942 N N . ILE A 1 726 ? -11.336 -47.486 20.243 1.00 41.66 726 ILE A N 1
ATOM 5943 C CA . ILE A 1 726 ? -12.338 -46.689 19.514 1.00 41.66 726 ILE A CA 1
ATOM 5944 C C . ILE A 1 726 ? -13.753 -47.253 19.732 1.00 41.66 726 ILE A C 1
ATOM 5946 O O . ILE A 1 726 ? -14.686 -46.489 19.991 1.00 41.66 726 ILE A O 1
ATOM 5950 N N . PHE A 1 727 ? -13.919 -48.583 19.740 1.00 39.91 727 PHE A N 1
ATOM 5951 C CA . PHE A 1 727 ? -15.218 -49.213 20.015 1.00 39.91 727 PHE A CA 1
ATOM 5952 C C . PHE A 1 727 ? -15.694 -49.037 21.467 1.00 39.91 727 PHE A C 1
ATOM 5954 O O . PHE A 1 727 ? -16.898 -48.921 21.701 1.00 39.91 727 PHE A O 1
ATOM 5961 N N . ARG A 1 728 ? -14.784 -48.947 22.451 1.00 37.75 728 ARG A N 1
ATOM 5962 C CA . ARG A 1 728 ? -15.157 -48.732 23.863 1.00 37.75 728 ARG A CA 1
ATOM 5963 C C . ARG A 1 728 ? -15.681 -47.326 24.171 1.00 37.75 728 ARG A C 1
ATOM 5965 O O . ARG A 1 728 ? -16.411 -47.179 25.146 1.00 37.75 728 ARG A O 1
ATOM 5972 N N . LYS A 1 729 ? -15.360 -46.311 23.359 1.00 42.38 729 LYS A N 1
ATOM 5973 C CA . LYS A 1 729 ? -15.772 -44.914 23.606 1.00 42.38 729 LYS A CA 1
ATOM 5974 C C . LYS A 1 729 ? -16.943 -44.408 22.748 1.00 42.38 729 LYS A C 1
ATOM 5976 O O . LYS A 1 729 ? -17.282 -43.237 22.858 1.00 42.38 729 LYS A O 1
ATOM 5981 N N . ARG A 1 730 ? -17.594 -45.263 21.939 1.00 36.66 730 ARG A N 1
ATOM 5982 C CA . ARG A 1 730 ? -18.751 -44.905 21.076 1.00 36.66 730 ARG A CA 1
ATOM 5983 C C . ARG A 1 730 ? -18.555 -43.604 20.268 1.00 36.66 730 ARG A C 1
ATOM 5985 O O . ARG A 1 730 ? -19.489 -42.825 20.108 1.00 36.66 730 ARG A O 1
ATOM 5992 N N . LEU A 1 731 ? -17.357 -43.355 19.743 1.00 43.78 731 LEU A N 1
ATOM 5993 C CA . LEU A 1 731 ? -17.119 -42.201 18.873 1.00 43.78 731 LEU A CA 1
ATOM 5994 C C . LEU A 1 731 ? -17.329 -42.611 17.409 1.00 43.78 731 LEU A C 1
ATOM 5996 O O . LEU A 1 731 ? -16.603 -43.454 16.884 1.00 43.78 731 LEU A O 1
ATOM 6000 N N . ASN A 1 732 ? -18.326 -42.013 16.748 1.00 39.47 732 ASN A N 1
ATOM 6001 C CA . ASN A 1 732 ? -18.574 -42.178 15.313 1.00 39.47 732 ASN A CA 1
ATOM 6002 C C . ASN A 1 732 ? -17.543 -41.371 14.509 1.00 39.47 732 ASN A C 1
ATOM 6004 O O . ASN A 1 732 ? -17.795 -40.242 14.091 1.00 39.47 732 ASN A O 1
ATOM 6008 N N . ILE A 1 733 ? -16.362 -41.954 14.306 1.00 42.44 733 ILE A N 1
ATOM 6009 C CA . ILE A 1 733 ? -15.283 -41.352 13.518 1.00 42.44 733 ILE A CA 1
ATOM 6010 C C . ILE A 1 733 ? -15.132 -42.134 12.216 1.00 42.44 733 ILE A C 1
ATOM 6012 O O . ILE A 1 733 ? -14.920 -43.347 12.232 1.00 42.44 733 ILE A O 1
ATOM 6016 N N . LYS A 1 734 ? -15.204 -41.436 11.078 1.00 42.53 734 LYS A N 1
ATOM 6017 C CA . LYS A 1 734 ? -14.787 -41.980 9.780 1.00 42.53 734 LYS A CA 1
ATOM 6018 C C . LYS A 1 734 ? -13.384 -41.482 9.459 1.00 42.53 734 LYS A C 1
ATOM 6020 O O . LYS A 1 734 ? -13.131 -40.276 9.472 1.00 42.53 734 LYS A O 1
ATOM 6025 N N . ILE A 1 735 ? -12.489 -42.421 9.164 1.00 46.56 735 ILE A N 1
ATOM 6026 C CA . ILE A 1 735 ? -11.097 -42.150 8.803 1.00 46.56 735 ILE A CA 1
ATOM 6027 C C . ILE A 1 735 ? -10.946 -42.362 7.299 1.00 46.56 735 ILE A C 1
ATOM 6029 O O . ILE A 1 735 ? -11.253 -43.439 6.789 1.00 46.56 735 ILE A O 1
ATOM 6033 N N . LEU A 1 736 ? -10.464 -41.337 6.600 1.00 41.00 736 LEU A N 1
ATOM 6034 C CA . LEU A 1 736 ? -10.065 -41.415 5.198 1.00 41.00 736 LEU A CA 1
ATOM 6035 C C . LEU A 1 736 ? -8.552 -41.239 5.107 1.00 41.00 736 LEU A C 1
ATOM 6037 O O . LEU A 1 736 ? -7.999 -40.263 5.609 1.00 41.00 736 LEU A O 1
ATOM 6041 N N . ILE A 1 737 ? -7.888 -42.198 4.468 1.00 43.69 737 ILE A N 1
ATOM 6042 C CA . ILE A 1 737 ? -6.436 -42.212 4.304 1.00 43.69 737 ILE A CA 1
ATOM 6043 C C . ILE A 1 737 ? -6.123 -42.017 2.825 1.00 43.69 737 ILE A C 1
ATOM 6045 O O . ILE A 1 737 ? -6.571 -42.796 1.986 1.00 43.69 737 ILE A O 1
ATOM 6049 N N . PHE A 1 738 ? -5.325 -40.998 2.520 1.00 40.53 738 PHE A N 1
ATOM 6050 C CA . PHE A 1 738 ? -4.790 -40.751 1.188 1.00 40.53 738 PHE A CA 1
ATOM 6051 C C . PHE A 1 738 ? -3.280 -40.971 1.192 1.00 40.53 738 PHE A C 1
ATOM 6053 O O . PHE A 1 738 ? -2.565 -40.460 2.054 1.00 40.53 738 PHE A O 1
ATOM 6060 N N . MET A 1 739 ? -2.794 -41.717 0.203 1.00 29.53 739 MET A N 1
ATOM 6061 C CA . MET A 1 739 ? -1.369 -41.846 -0.08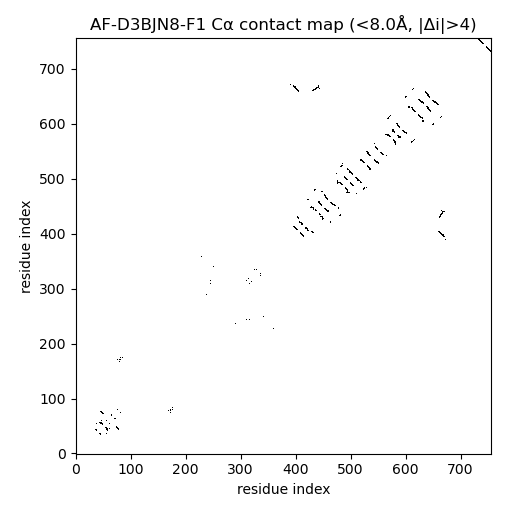5 1.00 29.53 739 MET A CA 1
ATOM 6062 C C . MET A 1 739 ? -1.065 -41.175 -1.420 1.00 29.53 739 MET A C 1
ATOM 6064 O O . MET A 1 739 ? -1.717 -41.459 -2.425 1.00 29.53 739 MET A O 1
ATOM 6068 N N . GLY A 1 740 ? -0.061 -40.303 -1.427 1.00 38.12 740 GLY A N 1
ATOM 6069 C CA . GLY A 1 740 ? 0.459 -39.656 -2.629 1.00 38.12 740 GLY A CA 1
ATOM 6070 C C . GLY A 1 740 ? 1.983 -39.704 -2.658 1.00 38.12 740 GLY A C 1
ATOM 6071 O O . GLY A 1 740 ? 2.622 -39.815 -1.616 1.00 38.12 740 GLY A O 1
ATOM 6072 N N . CYS A 1 741 ? 2.575 -39.629 -3.849 1.00 34.34 741 CYS A N 1
ATOM 6073 C CA . CYS A 1 741 ? 4.027 -39.612 -4.023 1.00 34.34 741 CYS A CA 1
ATOM 6074 C C . CYS A 1 741 ? 4.431 -38.389 -4.848 1.00 34.34 741 CYS A C 1
ATOM 6076 O O . CYS A 1 741 ? 3.932 -38.207 -5.958 1.00 34.34 741 CYS A O 1
ATOM 6078 N N . VAL A 1 742 ? 5.335 -37.565 -4.315 1.00 31.78 742 VAL A N 1
ATOM 6079 C CA . VAL A 1 742 ? 5.944 -36.434 -5.031 1.00 31.78 742 VAL A CA 1
ATOM 6080 C C . VAL A 1 742 ? 7.452 -36.505 -4.813 1.00 31.78 742 VAL A C 1
ATOM 6082 O O . VAL A 1 742 ? 7.911 -36.655 -3.684 1.00 31.78 742 VAL A O 1
ATOM 6085 N N . ASN A 1 743 ? 8.228 -36.449 -5.899 1.00 30.34 743 ASN A N 1
ATOM 6086 C CA . ASN A 1 743 ? 9.695 -36.536 -5.881 1.00 30.34 743 ASN A CA 1
ATOM 6087 C C . ASN A 1 743 ? 10.250 -37.730 -5.082 1.00 30.34 743 ASN A C 1
ATOM 6089 O O . ASN A 1 743 ? 11.160 -37.579 -4.277 1.00 30.34 743 ASN A O 1
ATOM 6093 N N . LYS A 1 744 ? 9.707 -38.934 -5.323 1.00 40.88 744 LYS A N 1
ATOM 6094 C CA . LYS A 1 744 ? 10.110 -40.204 -4.678 1.00 40.88 744 LYS A CA 1
ATOM 6095 C C . LYS A 1 744 ? 9.902 -40.270 -3.158 1.00 40.88 744 LYS A C 1
ATOM 6097 O O . LYS A 1 744 ? 10.275 -41.272 -2.553 1.00 40.88 744 LYS A O 1
ATOM 6102 N N . HIS A 1 745 ? 9.256 -39.275 -2.557 1.00 31.17 745 HIS A N 1
ATOM 6103 C CA . HIS A 1 745 ? 8.814 -39.335 -1.172 1.00 31.17 745 HIS A CA 1
ATOM 6104 C C . HIS A 1 745 ? 7.321 -39.655 -1.126 1.00 31.17 745 HIS A C 1
ATOM 6106 O O . HIS A 1 745 ? 6.499 -38.988 -1.763 1.00 31.17 745 HIS A O 1
ATOM 6112 N N . LEU A 1 746 ? 6.989 -40.726 -0.405 1.00 36.28 746 LEU A N 1
ATOM 6113 C CA . LEU A 1 746 ? 5.617 -41.141 -0.158 1.00 36.28 746 LEU A CA 1
ATOM 6114 C C . LEU A 1 746 ? 5.086 -40.358 1.044 1.00 36.28 746 LEU A C 1
ATOM 6116 O O . LEU A 1 746 ? 5.684 -40.390 2.117 1.00 36.28 746 LEU A O 1
ATOM 6120 N N . PHE A 1 747 ? 3.959 -39.680 0.867 1.00 34.25 747 PHE A N 1
ATOM 6121 C CA . PHE A 1 747 ? 3.279 -38.941 1.921 1.00 34.25 747 PHE A CA 1
ATOM 6122 C C . PHE A 1 747 ? 1.955 -39.626 2.249 1.00 34.25 747 PHE A C 1
ATOM 6124 O O . PHE A 1 747 ? 1.185 -39.991 1.355 1.00 34.25 747 PHE A O 1
ATOM 6131 N N . LEU A 1 748 ? 1.701 -39.789 3.546 1.00 39.81 748 LEU A N 1
ATOM 6132 C CA . LEU A 1 748 ? 0.451 -40.295 4.093 1.00 39.81 748 LEU A CA 1
ATOM 6133 C C . LEU A 1 748 ? -0.320 -39.121 4.694 1.00 39.81 748 LEU A C 1
ATOM 6135 O O . LEU A 1 748 ? 0.169 -38.467 5.612 1.00 39.81 748 LEU A O 1
ATOM 6139 N N . VAL A 1 749 ? -1.528 -38.871 4.200 1.00 41.12 749 VAL A N 1
ATOM 6140 C CA . VAL A 1 749 ? -2.440 -37.875 4.767 1.00 41.12 749 VAL A CA 1
ATOM 6141 C C . VAL A 1 749 ? -3.643 -38.611 5.336 1.00 41.12 749 VAL A C 1
ATOM 6143 O O . VAL A 1 749 ? -4.387 -39.263 4.603 1.00 41.12 749 VAL A O 1
ATOM 6146 N N . VAL A 1 750 ? -3.828 -38.517 6.652 1.00 46.28 750 VAL A N 1
ATOM 6147 C CA . VAL A 1 750 ? -4.964 -39.114 7.361 1.00 46.28 750 VAL A CA 1
ATOM 6148 C C . VAL A 1 750 ? -5.931 -38.003 7.745 1.00 46.28 750 VAL A C 1
ATOM 6150 O O . VAL A 1 750 ? -5.571 -37.085 8.477 1.00 46.28 750 VAL A O 1
ATOM 6153 N N . VAL A 1 751 ? -7.159 -38.084 7.240 1.00 46.97 751 VAL A N 1
ATOM 6154 C CA . VAL A 1 751 ? -8.227 -37.121 7.512 1.00 46.97 751 VAL A CA 1
ATOM 6155 C C . VAL A 1 751 ? -9.262 -37.779 8.417 1.00 46.97 751 VAL A C 1
ATOM 6157 O O . VAL A 1 751 ? -9.851 -38.806 8.070 1.00 46.97 751 VAL A O 1
ATOM 6160 N N . PHE A 1 752 ? -9.496 -37.167 9.576 1.00 52.00 752 PHE A N 1
ATOM 6161 C CA . PHE A 1 752 ? -10.550 -37.566 10.502 1.00 52.00 752 PHE A CA 1
ATOM 6162 C C . PHE A 1 752 ? -11.798 -36.733 10.233 1.00 52.00 752 PHE A C 1
ATOM 6164 O O . PHE A 1 752 ? -11.760 -35.505 10.275 1.00 52.00 752 PHE A O 1
ATOM 6171 N N . THR A 1 753 ? -12.912 -37.408 9.969 1.00 38.62 753 THR A N 1
ATOM 6172 C CA . THR A 1 753 ? -14.226 -36.770 9.855 1.00 38.62 753 THR A CA 1
ATOM 6173 C C . THR A 1 753 ? -15.103 -37.211 11.016 1.00 38.62 753 THR A C 1
ATOM 6175 O O . THR A 1 753 ? -15.360 -38.403 11.200 1.00 38.62 753 THR A O 1
ATOM 6178 N N . PHE A 1 754 ? -15.539 -36.231 11.804 1.00 40.81 754 PHE A N 1
ATOM 6179 C CA . PHE A 1 754 ? -16.504 -36.405 12.882 1.00 40.81 754 PHE A CA 1
ATOM 6180 C C . PHE A 1 754 ? -17.896 -36.130 12.313 1.00 40.81 754 PHE A C 1
ATOM 6182 O O . PHE A 1 754 ? -18.122 -35.074 11.723 1.00 40.81 754 PHE A O 1
ATOM 6189 N N . ALA A 1 755 ? -18.809 -37.093 12.437 1.00 39.38 755 ALA A N 1
ATOM 6190 C CA . ALA A 1 755 ? -20.220 -36.840 12.164 1.00 39.38 755 ALA A CA 1
ATOM 6191 C C . ALA A 1 755 ? -20.812 -36.082 13.363 1.00 39.38 755 ALA A C 1
ATOM 6193 O O . ALA A 1 755 ? -20.601 -36.513 14.497 1.00 39.38 755 ALA A O 1
ATOM 6194 N N . LEU A 1 756 ? -21.480 -34.954 13.095 1.00 33.31 756 LEU A N 1
ATOM 6195 C CA . LEU A 1 756 ? -22.258 -34.198 14.085 1.00 33.31 756 LEU A CA 1
ATOM 6196 C C . LEU A 1 756 ? -23.411 -35.037 14.641 1.00 33.31 756 LEU A C 1
ATOM 6198 O O . LEU A 1 756 ? -24.065 -35.731 13.824 1.00 33.31 756 LEU A O 1
#

Solvent-accessible surface area (backbone atoms only — not comparable to full-atom values): 47178 Å² total; per-residue (Å²): 144,79,88,84,82,86,80,83,89,84,84,88,84,90,88,84,86,75,87,81,70,85,78,79,78,77,82,74,90,72,85,71,76,74,75,53,43,33,86,90,76,74,35,56,54,44,32,36,31,62,93,72,74,42,79,21,19,76,69,52,44,58,54,46,38,73,76,36,66,89,47,68,88,40,57,45,49,52,65,62,52,51,53,42,51,50,49,58,59,54,57,63,64,64,68,76,78,76,78,82,75,84,72,82,87,74,88,84,84,88,82,89,79,81,91,74,86,88,79,94,81,85,89,79,92,81,89,78,92,76,90,80,92,82,84,86,85,81,86,80,88,80,82,86,81,87,79,82,92,79,89,83,80,89,78,83,85,80,86,82,89,86,85,90,85,68,73,72,70,58,58,59,47,49,52,54,52,51,49,50,51,49,52,50,52,50,50,52,52,52,53,52,52,49,53,52,50,56,52,50,53,50,53,54,54,53,54,52,48,56,52,49,56,51,51,52,52,55,51,49,62,66,44,48,63,58,53,52,52,48,49,54,50,48,54,52,48,51,52,52,49,52,55,51,51,53,52,42,49,53,53,53,51,52,51,53,53,55,52,60,66,72,58,77,86,68,85,87,79,87,82,90,80,73,98,73,96,70,91,71,81,72,74,75,72,85,70,75,47,67,69,59,57,53,53,48,54,73,72,30,93,42,71,67,53,40,43,49,50,39,71,76,32,60,87,76,45,65,80,75,66,57,68,64,52,34,69,73,47,76,68,39,63,67,59,52,53,51,50,52,51,50,57,49,53,57,60,52,70,68,58,67,82,69,74,84,72,80,77,79,85,86,80,89,81,80,61,69,69,58,53,52,49,50,53,50,48,53,53,65,74,61,61,84,75,69,75,75,53,62,86,74,54,69,75,68,45,37,38,39,39,29,31,19,52,57,34,37,37,41,33,35,63,80,79,70,44,77,46,77,46,62,80,45,89,87,50,39,31,41,62,20,28,49,10,33,37,56,57,68,56,33,34,43,38,46,38,19,75,79,50,43,32,32,37,33,35,30,64,88,73,73,39,69,79,43,76,49,74,48,59,77,96,68,65,51,38,81,60,33,35,38,32,56,67,89,76,54,41,35,38,39,39,23,63,41,53,41,35,35,28,36,32,66,88,76,74,40,80,41,86,69,47,79,41,94,57,50,57,68,78,50,63,46,60,53,96,67,23,44,39,38,38,20,39,51,85,57,92,76,80,57,72,42,42,34,33,30,35,69,86,78,69,44,77,45,79,54,89,71,91,81,76,77,63,72,55,33,60,29,58,66,88,77,50,41,37,41,36,30,39,78,70,42,35,34,40,33,30,74,81,78,72,46,75,43,80,49,69,61,58,96,74,63,59,65,52,95,84,45,41,38,45,42,55,44,73,81,51,100,82,40,39,34,42,36,37,43,60,38,31,75,82,47,96,52,30,29,36,23,35,33,30,36,66,81,75,56,42,78,45,84,68,50,76,43,82,59,92,38,46,50,18,65,36,75,35,63,48,80,89,75,90,84,84,86,82,81,90,77,86,89,77,92,72,76,69,71,61,60,52,53,53,52,54,54,53,55,56,59,64,73,69,64,82,92,76,86,86,79,93,75,88,84,78,96,82,88,69,68,68,69,55,52,58,49,65,73,65,75,64,70,66,51,78,48,78,46,80,53,73,62,94,92,42,78,46,80,46,78,47,81,43,74,70,132

InterPro domains:
  IPR000315 B-box-type zinc finger [PS50119] (33-71)
  IPR011043 Galactose oxidase/kelch, beta-propeller [SSF50965] (435-656)
  IPR015915 Kelch-type beta-propeller [G3DSA:2.120.10.80] (357-677)

Mean predicted aligned error: 19.79 Å

Secondary structure (DSSP, 8-state):
-----------------------------SS-GGGSEETTTTEE--EEETTTTEEE-HHHHHHHHHH-GGGTTSEEEHHHHHHHHHHHHHHHHHTTS-------------------------------------------PPPP------PPPP----------S-SSHHHHHHHHHHHHHHHHHHHHHHHHHHHHHHHHHHHHHHHHHHHHHHHHHHHHHHHHHHHHHHHHHHHHHHHHHHHHHHHHHHHHHHHHHHHHHHTTTS-----------------------HHHHHHHHHH-SSHHHHHHHHHH-TTTSPPP-HHHHHHHTTT-HHHHHHHHHHHHHHHHHHS-------PPP------HHHHHHHHHHHHHHS-------TT---S-EEEEEEE-SS-EEEEETTTTEEEEE---TT---TT-SSSEEEETTEEEEE--TTSSEEEEEETTTTEEEEEEEPPGGG---SS-EEEE-SSSEEEEE-SSSEEEEEETTTTEEEEEEE-----EEEEEEETTEEEEEE--SSTT---EEEEEETTT--EEE------S-EEEEEE-SSSEEEEEETTEEEEEETTT--EEEPPP-TT----TT--EEEEEE-SSS-EEEEEEEEEEEETTEEEEEEEETTTTEEEEEEEEE--------EEEE-----------------HHHHHHHHHHHHHHHTT------------S---HHHHHHHHHTT--EEEEEEEEEETTEEEEEEEEEE--

Foldseek 3Di:
DDDDDDDDDDDDDDDDDDPPDDDPPDDPPDDPPVVQADPVPRHGFFKAFPVVRDTDDPVRVVVVCVVPVVSPVGMDTPVLLVVLVVCVVVVVVVVPPPPPPPDDDDDDDDDDDDDDDDDDDDDDDDDDDDDDDDDDDDDDDDDDDDDDDDDDDDDDDDDDPDDPPDPPSVVSNVVVVVVVVVVVVVVVVVVVVVVVVVVVVVVVVVVVVVVVVVVVVVVCVLCVLVVVLVVVVLVVVVVVLVLLLLVLLLVLLVVVLVVVVVPPPDDDDDDDDDDDDDPPPPPLPPPPPSVVSVVLVVVDPDSVSSSVVCSVDCSNNPDDPVVVLCVVPVNPSVVSSVVSVVVSVVVVVVPPVPPPDPRDDDDDDDDVVVVVVVVVVVCVVDDPPPPPPPPCQDQQFKWWWWDFQQWIWIQTPSVRDIDIGRPQVPAGQAQQQQVWEDDAQWIKTAAHPNQFKIWIQGNVVRGTPDIDGAPPVPRADSNWHWEDQNDQWIWIDHRAQFIWIQGNVVRHIDGQDGHQAHAWPHWYHAPQKIWTWGDRPPPPQDTFTWIANSVVRDIDGDPQCPDGAWLEWEDQNPFWIWTDHPQWIWIAGNVVSDIDTFDTDPPQPADPNGWYWYWDDSDPQWIKIKTWQRDDPDVQKGWIWIATPNVSDIDTSDIDRHDGSTRTYIHGHRDDDDDDDDDDDDDDDDPPVVVVVVVVVVVVVVPDDDDDDDDDDDDDDDDPPVVVVCVVVPFPKDKDWDWDDDPNDIDIDIDIDGDD

Organism: Heterostelium pallidum (strain ATCC 26659 / Pp 5 / PN500) (NCBI:txid670386)

Sequence (756 aa):
MLLIQTSQTNESQIKGLGVLAVNNYSLTTSNKDMENICKVHNDSFEFICYPCHRLMCKRCLRTHLKQFNDHIDYWDNIQDIRESFYKILYNNSNTSSKEDINVDDNYDQSGVYEIGEEEEVLLEYNDGEADNDHDQTEFIEEEEEEVGDQQVVEEAEEENQDNEECADYDINLCFIERTINYLWNSIKKSTFLFKSMDTSEKLITEHFKILHDFLINEEHKLKSPITKDKNITLDDIDQKTTELNQIVRIIKLNNSIYNNQKSGDGEEEKEESSDGDDDDQKYCNDDTTLPTALEIIDQSETFQQYAQYCVNNEYICPDIDIEHQNKQFHNNSDFIILDTIAKYNNEFNTATYAVQQTVDEYFITVEPTELETLQQALKNTISISTSQQPIANPSPIYYYLSTHKESISLYNHSVGTLESIKDTKNYRFEGTSRSTVAVGNHIYIFGGVDGQKYCRFSLDSISIDLIEDIDPAVICGKDRLAVYDGGYYIYILGGVKRIIRFNLKKLKFENFMDTHTVDICQAFFVKEKLIIFGSPNDRQNRLNRYGIDVTTGSHFRLDWDLGVNITSVCYDGYKSLYFVSGHRFYRYNTETNQKQQLKEFASFRLTKDGFGMIYSKISDKESYVYAVRCLEIRSNIFRHYRYSIENDCWEIFIDTTNHGASALVRITSVKAVYIRTKNVGTKVFQCDEAEKIAKQINHQIQLAPNNNNQKIGWCWSEHSELLQLIFRKRLNIKILIFMGCVNKHLFLVVVFTFAL

Nearest PDB structures (foldseek):
  3eu7-assembly1_A  TM=5.955E-01  e=8.336E-05  Homo sapiens
  8hq2-assembly2_E  TM=5.281E-01  e=6.038E-05  Homo sapiens
  5y31-assembly2_D  TM=5.485E-01  e=1.677E-04  Homo sapiens
  8y6b-assembly3_E  TM=4.814E-01  e=3.527E-05  Homo sapiens
  5y2z-assembly3_F  TM=5.307E-01  e=1.352E-04  Homo sapiens

pLDDT: mean 71.23, std 23.72, range [21.67, 98.0]

Radius of gyration: 48.02 Å; Cα contacts (8 Å, |Δi|>4): 854; chains: 1; bounding box: 110×107×136 Å